Protein AF-A0A7S4VXY7-F1 (afdb_monomer_lite)

Secondary structure (DSSP, 8-state):
-----------------------------------THHHHHHHHHHHHHHHTTT---PPPHHHHHHHHTSHHHHHHHHHHHHHHHHHHHHHHHHHHH-TT----GGGGS--S-----TTS-HHHHHT--TT--HHHHHHHHHHHHHHH-HHHHTTS-HHHHHHHHHHHHHHHHHHHHHSSHHHHHHHHHHHHHHHHHHHHHT----------HHHHHHHHHHHTSPP--EEEEEEEEEHHHHHH-EEEEEEEEEEEEETTTEEEEEEEEEEEEE-TT--SSEEEEETT-S---SSSPPPEEEEEEEEEPPSSEEEETTEEEESS-EEE-GGGGG-SEEEEEEE-TTS-EEEEEEE-TTTTPPTT-EEEEEEET-SSSTT-EEEEEEEE--S--------PPP---HHHHHHHHHHHHHHHHHHHHTT---HHHHHHHHHHHHHTTT--TT--HHHHHHHHHHHHHHTTT-HHHHHHHHHHHHHT-SSS--THHHHHHTT---SS-S--------------------------------PPP----------EEEEEEEEEEEEEEE--SS-EEEEEEE--S--TTS----EEEEEEEETTTTSTTHHHHHHHHHHHHHHHHHHHTTTS-GGGTT-PPS----------PPPS----PPP-HHHHHHHHHHHT-HHHHHHHHHHHHHHHHTT-S--HHHHHHHHHHHHHHHHHHHT-HHHHHHHHHHHHHH-TT-HHHHHHHHHHHTTS-GGGHHHHHHHHHHHHHHS--HHHHHHHHHHHHHHS---HHHHHHHHHHHHHHHHTT-HHHHHHHHHHHHHTS-SS--HHHHHHHHHHHHHHHHHHHHHT-HHHHHHHHHHHHHH-TT-HHHHHHHHHHHHHTT-HHHHHHHHHHHHHH-TT-HHHHHHHHHHHHHGGG---HHHHHHHHHHHHHHTTS-GGG-EEEEEE---TTSHHHHHHHHHS-TTTSTT-EEEEES---SSHHHHHHHHHHHHHHSSEEEEE--SGGG---HHHHTT-S-SSHHHHHHHHHHHHHHHT-B-S-EEEETTEEEEE------TTS-TTSPP-TT--TTTT---SS-TTTTHHHHHHHHTHHHHTS---SEEEEE-SSBS-TTS----SS-HHHHTTSB-TTHHHHHHHTT-SEEEE-S-SS-EEEEETTEEEEE-B---TTTS-TT-SPPPEEEEETTTEE----TT--

Foldseek 3Di:
DYDDDDDDDYDDDDDDDDDDDDDDDDDDDDDDDDDPVVVVVVVVVVQVVVVVVPDPPDQPPVRVVCVCVDLVVVLLVQLLVQLVVQLVVLQVVLVVVPVPRDDDPCLQPDDDDDDDDLPDDLCVLLVHDLSDDLVSLVVSLVVLCVVLPLVNCVPDPPVVVVVSVVSNVSSVSSCVQCNDRNSVSVSSSSNSSVVSSCVSVVPDPDDDDDDDPVVVVVVVVQVPFAAAAEAEDEAEDAVVCLQVWDKDKDWDWAWDQDPPPGTDIDIDIDMDTRDQLDDAQDKDKAGQPHHDDPRHGHYIYIYGYDYDDDDQWDDDRQAIEGPDAAEDEQCLLQDQWDWDWDDDDQQKIKTKIAGRPNHVPDAFFKAWEWEQCSTSHNRYTYIHMYGYHDDDDDDDDDDQADQDALVRLVVLLVLLLVLLVVCVVVVDDDPVVSVLVSLCSCVVVPRHSPDDPVSSVSSNVSSLVNPPPPVVSVVSSVVSQVPSDDDDDGPVVVCVVVVNDDPDDDDDDDDDDDDDDDDDDDDDDDDDDDDDDDDDDDDDDDDDDDDPDRNYHYHYWYWDDDWDWDPDVVIKTKIKIFPPDDDPDDDGRTMMMIIIGGPCSNDPVVVVVVVVVCVVVVVVCVPCVCPPDPVCVVPDDPDPPPPDDPPDDDDDDDDDDDDPLQVQLVVCVVVVNLVSNLVSLVVVLVCVVVVVDDDPLQSQLVSLLSNLVSCVVVVNLVSSLVSLVSSCVSPVLALSSLQSNLSSLVSVDDVSLVVSLVSLLSSQLRPNDPSSLVSNLVSLLNNDAADLVQLVVLQVVLVVCVVVVSLSNSLSSLSSSLSNQDPDPDPSSLQSNLSSLLSNLVSCLVVLVLVSSLVSLCRSCVSPVLALSSLLSNLSSCVSVVVLLSSLQSLLSSCLNPVPPVSSLVSNVVSLVVLLLPDDPLQVCCQVPVQVVQQADALQAEWEWEAEQQACVFPQSVVVLLPQDLVVAVAYEYEYAENCHQDLVSSLVSLLSNVSRHVAYEYAYDLSQQFADPVCVVVPPTSFSVSSVSVSVVSCSVSVYDQAWGRRYNQEIEGEAFFFFEQCQQVVFDRDPPQDPRPRGGDPDDRHPPVRVSSRSSCPNRLVDDRGHAYEYEHAADQHNPFDADDVVDSSLSSGRHDVVVVVSCVSSVHQEYEYHSGLDFDWDADPNYTYGHNYQHHQVSADPVHGDDTFGQAHSVPGGDGPPVPPD

Structure (mmCIF, N/CA/C/O backbone):
data_AF-A0A7S4VXY7-F1
#
_entry.id   AF-A0A7S4VXY7-F1
#
loop_
_atom_site.group_PDB
_atom_site.id
_atom_site.type_symbol
_atom_site.label_atom_id
_atom_site.label_alt_id
_atom_site.label_comp_id
_atom_site.label_asym_id
_atom_site.label_entity_id
_atom_site.label_seq_id
_atom_site.pdbx_PDB_ins_code
_atom_site.Cartn_x
_atom_site.Cartn_y
_atom_site.Cartn_z
_atom_site.occupancy
_atom_site.B_iso_or_equiv
_atom_site.auth_seq_id
_atom_site.auth_comp_id
_atom_site.auth_asym_id
_atom_site.auth_atom_id
_atom_site.pdbx_PDB_model_num
ATOM 1 N N . ARG A 1 1 ? 46.057 21.337 18.817 1.00 22.55 1 ARG A N 1
ATOM 2 C CA . ARG A 1 1 ? 47.386 21.941 18.497 1.00 22.55 1 ARG A CA 1
ATOM 3 C C . ARG A 1 1 ? 47.447 22.170 16.970 1.00 22.55 1 ARG A C 1
ATOM 5 O O . ARG A 1 1 ? 46.657 21.525 16.302 1.00 22.55 1 ARG A O 1
ATOM 12 N N . PRO A 1 2 ? 48.162 23.192 16.450 1.00 46.50 2 PRO A N 1
ATOM 13 C CA . PRO A 1 2 ? 47.430 24.403 16.022 1.00 46.50 2 PRO A CA 1
ATOM 14 C C . PRO A 1 2 ? 47.878 25.062 14.685 1.00 46.50 2 PRO A C 1
ATOM 16 O O . PRO A 1 2 ? 48.867 24.641 14.103 1.00 46.50 2 PRO A O 1
ATOM 19 N N . ARG A 1 3 ? 47.252 26.226 14.381 1.00 25.11 3 ARG A N 1
ATOM 20 C CA . ARG A 1 3 ? 47.668 27.365 13.498 1.00 25.11 3 ARG A CA 1
ATOM 21 C C . ARG A 1 3 ? 47.201 27.297 12.023 1.00 25.11 3 ARG A C 1
ATOM 23 O O . ARG A 1 3 ? 47.508 26.336 11.346 1.00 25.11 3 ARG A O 1
ATOM 30 N N . ARG A 1 4 ? 46.353 28.234 11.537 1.00 32.62 4 ARG A N 1
ATOM 31 C CA . ARG A 1 4 ? 46.587 29.682 11.197 1.00 32.62 4 ARG A CA 1
ATOM 32 C C . ARG A 1 4 ? 47.497 29.871 9.951 1.00 32.62 4 ARG A C 1
ATOM 34 O O . ARG A 1 4 ? 48.415 29.074 9.815 1.00 32.62 4 ARG A O 1
ATOM 41 N N . PRO A 1 5 ? 47.504 31.044 9.263 1.00 63.38 5 PRO A N 1
ATOM 42 C CA . PRO A 1 5 ? 46.417 31.996 8.907 1.00 63.38 5 PRO A CA 1
ATOM 43 C C . PRO A 1 5 ? 46.607 32.641 7.488 1.00 63.38 5 PRO A C 1
ATOM 45 O O . PRO A 1 5 ? 47.577 32.311 6.815 1.00 63.38 5 PRO A O 1
ATOM 48 N N . ARG A 1 6 ? 45.794 33.652 7.091 1.00 30.62 6 ARG A N 1
ATOM 49 C CA . ARG A 1 6 ? 46.189 35.026 6.605 1.00 30.62 6 ARG A CA 1
ATOM 50 C C . ARG A 1 6 ? 45.089 35.718 5.753 1.00 30.62 6 ARG A C 1
ATOM 52 O O . ARG A 1 6 ? 44.417 35.055 4.981 1.00 30.62 6 ARG A O 1
ATOM 59 N N . GLY A 1 7 ? 44.931 37.046 5.910 1.00 28.36 7 GLY A N 1
ATOM 60 C CA . GLY A 1 7 ? 44.163 37.955 5.012 1.00 28.36 7 GLY A CA 1
ATOM 61 C C . GLY A 1 7 ? 45.092 38.603 3.961 1.00 28.36 7 GLY A C 1
ATOM 62 O O . GLY A 1 7 ? 45.985 37.881 3.514 1.00 28.36 7 GLY A O 1
ATOM 63 N N . PRO A 1 8 ? 45.062 39.936 3.669 1.00 60.09 8 PRO A N 1
ATOM 64 C CA . PRO A 1 8 ? 44.153 41.025 4.120 1.00 60.09 8 PRO A CA 1
ATOM 65 C C . PRO A 1 8 ? 43.829 42.122 3.033 1.00 60.09 8 PRO A C 1
ATOM 67 O O . PRO A 1 8 ? 44.257 41.972 1.897 1.00 60.09 8 PRO A O 1
ATOM 70 N N . ARG A 1 9 ? 43.206 43.266 3.433 1.00 27.73 9 ARG A N 1
ATOM 71 C CA . ARG A 1 9 ? 43.338 44.695 2.944 1.00 27.73 9 ARG A CA 1
ATOM 72 C C . ARG A 1 9 ? 42.051 45.491 2.531 1.00 27.73 9 ARG A C 1
ATOM 74 O O . ARG A 1 9 ? 41.037 44.853 2.288 1.00 27.73 9 ARG A O 1
ATOM 81 N N . PRO A 1 10 ? 42.056 46.861 2.621 1.00 51.03 10 PRO A N 1
ATOM 82 C CA . PRO A 1 10 ? 40.899 47.679 3.079 1.00 51.03 10 PRO A CA 1
ATOM 83 C C . PRO A 1 10 ? 40.561 48.913 2.148 1.00 51.03 10 PRO A C 1
ATOM 85 O O . PRO A 1 10 ? 40.648 48.723 0.941 1.00 51.03 10 PRO A O 1
ATOM 88 N N . PRO A 1 11 ? 40.250 50.165 2.603 1.00 65.69 11 PRO A N 1
ATOM 89 C CA . PRO A 1 11 ? 38.930 50.678 3.061 1.00 65.69 11 PRO A CA 1
ATOM 90 C C . PRO A 1 11 ? 38.433 52.043 2.464 1.00 65.69 11 PRO A C 1
ATOM 92 O O . PRO A 1 11 ? 39.217 52.809 1.911 1.00 65.69 11 PRO A O 1
ATOM 95 N N . GLY A 1 12 ? 37.173 52.417 2.780 1.00 28.72 12 GLY A N 1
ATOM 96 C CA . GLY A 1 12 ? 36.653 53.810 2.898 1.00 28.72 12 GLY A CA 1
ATOM 97 C C . GLY A 1 12 ? 35.727 54.325 1.769 1.00 28.72 12 GLY A C 1
ATOM 98 O O . GLY A 1 12 ? 35.687 53.689 0.717 1.00 28.72 12 GLY A O 1
ATOM 99 N N . PRO A 1 13 ? 35.049 55.496 1.910 1.00 50.97 13 PRO A N 1
ATOM 100 C CA . PRO A 1 13 ? 34.655 56.240 3.128 1.00 50.97 13 PRO A CA 1
ATOM 101 C C . PRO A 1 13 ? 33.178 56.769 3.119 1.00 50.97 13 PRO A C 1
ATOM 103 O O . PRO A 1 13 ? 32.401 56.464 2.219 1.00 50.97 13 PRO A O 1
ATOM 106 N N . ASP A 1 14 ? 32.805 57.562 4.137 1.00 40.62 14 ASP A N 1
ATOM 107 C CA . ASP A 1 14 ? 31.473 58.157 4.413 1.00 40.62 14 ASP A CA 1
ATOM 108 C C . ASP A 1 14 ? 30.916 59.177 3.390 1.00 40.62 14 ASP A C 1
ATOM 110 O O . ASP A 1 14 ? 31.676 59.798 2.649 1.00 40.62 14 ASP A O 1
ATOM 114 N N . LEU A 1 15 ? 29.607 59.493 3.500 1.00 30.31 15 LEU A N 1
ATOM 115 C CA . LEU A 1 15 ? 29.119 60.879 3.701 1.00 30.31 15 LEU A CA 1
ATOM 116 C C . LEU A 1 15 ? 27.660 60.944 4.230 1.00 30.31 15 LEU A C 1
ATOM 118 O O . LEU A 1 15 ? 26.921 59.964 4.172 1.00 30.31 15 LEU A O 1
ATOM 122 N N . ALA A 1 16 ? 27.274 62.087 4.818 1.00 27.67 16 ALA A N 1
ATOM 123 C CA . ALA A 1 16 ? 26.190 62.204 5.810 1.00 27.67 16 ALA A CA 1
ATOM 124 C C . ALA A 1 16 ? 24.907 62.957 5.359 1.00 27.67 16 ALA A C 1
ATOM 126 O O . ALA A 1 16 ? 24.882 63.629 4.331 1.00 27.67 16 ALA A O 1
ATOM 127 N N . ALA A 1 17 ? 23.850 62.866 6.186 1.00 34.66 17 ALA A N 1
ATOM 128 C CA . ALA A 1 17 ? 22.584 63.634 6.118 1.00 34.66 17 ALA A CA 1
ATOM 129 C C . ALA A 1 17 ? 22.785 65.150 6.427 1.00 34.66 17 ALA A C 1
ATOM 131 O O . ALA A 1 17 ? 23.904 65.494 6.821 1.00 34.66 17 ALA A O 1
ATOM 132 N N . PRO A 1 18 ? 21.783 66.079 6.317 1.00 40.97 18 PRO A N 1
ATOM 133 C CA . PRO A 1 18 ? 20.653 66.208 7.279 1.00 40.97 18 PRO A CA 1
ATOM 134 C C . PRO A 1 18 ? 19.320 66.810 6.656 1.00 40.97 18 PRO A C 1
ATOM 136 O O . PRO A 1 18 ? 18.988 66.393 5.553 1.00 40.97 18 PRO A O 1
ATOM 139 N N . PRO A 1 19 ? 18.465 67.665 7.300 1.00 50.12 19 PRO A N 1
ATOM 140 C CA . PRO A 1 19 ? 17.311 67.233 8.126 1.00 50.12 19 PRO A CA 1
ATOM 141 C C . PRO A 1 19 ? 15.940 67.996 7.967 1.00 50.12 19 PRO A C 1
ATOM 143 O O . PRO A 1 19 ? 15.883 69.096 7.440 1.00 50.12 19 PRO A O 1
ATOM 146 N N . ARG A 1 20 ? 14.876 67.448 8.605 1.00 26.44 20 ARG A N 1
ATOM 147 C CA . ARG A 1 20 ? 13.704 68.091 9.305 1.00 26.44 20 ARG A CA 1
ATOM 148 C C . ARG A 1 20 ? 12.781 69.157 8.622 1.00 26.44 20 ARG A C 1
ATOM 150 O O . ARG A 1 20 ? 13.211 70.280 8.432 1.00 26.44 20 ARG A O 1
ATOM 157 N N . PHE A 1 21 ? 11.473 68.808 8.507 1.00 27.36 21 PHE A N 1
ATOM 158 C CA . PHE A 1 21 ? 10.205 69.493 8.957 1.00 27.36 21 PHE A CA 1
ATOM 159 C C . PHE A 1 21 ? 9.990 71.045 8.860 1.00 27.36 21 PHE A C 1
ATOM 161 O O . PHE A 1 21 ? 10.962 71.783 8.942 1.00 27.36 21 PHE A O 1
ATOM 168 N N . PRO A 1 22 ? 8.745 71.597 8.993 1.00 59.00 22 PRO A N 1
ATOM 169 C CA . PRO A 1 22 ? 7.379 71.168 8.579 1.00 59.00 22 PRO A CA 1
ATOM 170 C C . PRO A 1 22 ? 6.500 72.319 7.954 1.00 59.00 22 PRO A C 1
ATOM 172 O O . PRO A 1 22 ? 6.974 73.443 7.851 1.00 59.00 22 PRO A O 1
ATOM 175 N N . HIS A 1 23 ? 5.206 72.052 7.635 1.00 30.84 23 HIS A N 1
ATOM 176 C CA . HIS A 1 23 ? 3.985 72.911 7.833 1.00 30.84 23 HIS A CA 1
ATOM 177 C C . HIS A 1 23 ? 2.967 73.161 6.670 1.00 30.84 23 HIS A C 1
ATOM 179 O O . HIS A 1 23 ? 3.340 73.491 5.553 1.00 30.84 23 HIS A O 1
ATOM 185 N N . LEU A 1 24 ? 1.674 73.173 7.083 1.00 26.20 24 LEU A N 1
ATOM 186 C CA . LEU A 1 24 ? 0.449 73.843 6.551 1.00 26.20 24 LEU A CA 1
ATOM 187 C C . LEU A 1 24 ? -0.398 73.195 5.410 1.00 26.20 24 LEU A C 1
ATOM 189 O O . LEU A 1 24 ? 0.122 72.749 4.398 1.00 26.20 24 LEU A O 1
ATOM 193 N N . GLY A 1 25 ? -1.734 73.147 5.629 1.00 28.50 25 GLY A N 1
ATOM 194 C CA . GLY A 1 25 ? -2.803 72.587 4.750 1.00 28.50 25 GLY A CA 1
ATOM 195 C C . GLY A 1 25 ? -3.535 73.652 3.892 1.00 28.50 25 GLY A C 1
ATOM 196 O O . GLY A 1 25 ? -2.840 74.585 3.492 1.00 28.50 25 GLY A O 1
ATOM 197 N N . PRO A 1 26 ? -4.882 73.630 3.633 1.00 36.88 26 PRO A N 1
ATOM 198 C CA . PRO A 1 26 ? -5.986 72.981 4.379 1.00 36.88 26 PRO A CA 1
ATOM 199 C C . PRO A 1 26 ? -7.060 72.241 3.469 1.00 36.88 26 PRO A C 1
ATOM 201 O O . PRO A 1 26 ? -6.602 71.379 2.725 1.00 36.88 26 PRO A O 1
ATOM 204 N N . PRO A 1 27 ? -8.427 72.356 3.546 1.00 46.44 27 PRO A N 1
ATOM 205 C CA . PRO A 1 27 ? -9.282 71.169 3.807 1.00 46.44 27 PRO A CA 1
ATOM 206 C C . PRO A 1 27 ? -10.545 70.903 2.914 1.00 46.44 27 PRO A C 1
ATOM 208 O O . PRO A 1 27 ? -11.020 71.777 2.205 1.00 46.44 27 PRO A O 1
ATOM 211 N N . LEU A 1 28 ? -11.142 69.704 3.099 1.00 35.72 28 LEU A N 1
ATOM 212 C CA . LEU A 1 28 ? -12.576 69.289 2.986 1.00 35.72 28 LEU A CA 1
ATOM 213 C C . LEU A 1 28 ? -13.447 69.607 1.734 1.00 35.72 28 LEU A C 1
ATOM 215 O O . LEU A 1 28 ? -13.727 70.765 1.444 1.00 35.72 28 LEU A O 1
ATOM 219 N N . GLY A 1 29 ? -14.101 68.572 1.157 1.00 23.33 29 GLY A N 1
ATOM 220 C CA . GLY A 1 29 ? -15.359 68.750 0.391 1.00 23.33 29 GLY A CA 1
ATOM 221 C C . GLY A 1 29 ? -15.851 67.616 -0.546 1.00 23.33 29 GLY A C 1
ATOM 222 O O . GLY A 1 29 ? -15.448 67.574 -1.697 1.00 23.33 29 GLY A O 1
ATOM 223 N N . ALA A 1 30 ? -16.826 66.817 -0.078 1.00 25.70 30 ALA A N 1
ATOM 224 C CA . ALA A 1 30 ? -17.898 66.102 -0.820 1.00 25.70 30 ALA A CA 1
ATOM 225 C C . ALA A 1 30 ? -17.641 64.950 -1.853 1.00 25.70 30 ALA A C 1
ATOM 227 O O . ALA A 1 30 ? -16.896 65.050 -2.817 1.00 25.70 30 ALA A O 1
ATOM 228 N N . MET A 1 31 ? -18.422 63.879 -1.629 1.00 28.23 31 MET A N 1
ATOM 229 C CA . MET A 1 31 ? -18.820 62.688 -2.421 1.00 28.23 31 MET A CA 1
ATOM 230 C C . MET A 1 31 ? -18.665 62.637 -3.962 1.00 28.23 31 MET A C 1
ATOM 232 O O . MET A 1 31 ? -19.148 63.526 -4.656 1.00 28.23 31 MET A O 1
ATOM 236 N N . ALA A 1 32 ? -18.277 61.454 -4.480 1.00 25.50 32 ALA A N 1
ATOM 237 C CA . ALA A 1 32 ? -19.075 60.658 -5.444 1.00 25.50 32 ALA A CA 1
ATOM 238 C C . ALA A 1 32 ? -18.567 59.196 -5.577 1.00 25.50 32 ALA A C 1
ATOM 240 O O . ALA A 1 32 ? -17.419 58.895 -5.263 1.00 25.50 32 ALA A O 1
ATOM 241 N N . VAL A 1 33 ? -19.447 58.290 -6.023 1.00 31.66 33 VAL A N 1
ATOM 242 C CA . VAL A 1 33 ? -19.267 56.822 -6.097 1.00 31.66 33 VAL A CA 1
ATOM 243 C C . VAL A 1 33 ? -18.276 56.379 -7.188 1.00 31.66 33 VAL A C 1
ATOM 245 O O . VAL A 1 33 ? -18.404 56.787 -8.339 1.00 31.66 33 VAL A O 1
ATOM 248 N N . ALA A 1 34 ? -17.373 55.450 -6.852 1.00 28.00 34 ALA A N 1
ATOM 249 C CA . ALA A 1 34 ? -16.616 54.621 -7.798 1.00 28.00 34 ALA A CA 1
ATOM 250 C C . ALA A 1 34 ? -16.492 53.183 -7.251 1.00 28.00 34 ALA A C 1
ATOM 252 O O . ALA A 1 34 ? -16.422 52.990 -6.037 1.00 28.00 34 ALA A O 1
ATOM 253 N N . SER A 1 35 ? -16.507 52.174 -8.128 1.00 33.06 35 SER A N 1
ATOM 254 C CA . SER A 1 35 ? -16.571 50.755 -7.747 1.00 33.06 35 SER A CA 1
ATOM 255 C C . SER A 1 35 ? -15.268 50.221 -7.133 1.00 33.06 35 SER A C 1
ATOM 257 O O . SER A 1 35 ? -14.163 50.534 -7.577 1.00 33.06 35 SER A O 1
ATOM 259 N N . TYR A 1 36 ? -15.417 49.364 -6.118 1.00 29.55 36 TYR A N 1
ATOM 260 C CA . TYR A 1 36 ? -14.329 48.852 -5.270 1.00 29.55 36 TYR A CA 1
ATOM 261 C C . TYR A 1 36 ? -13.230 48.093 -6.044 1.00 29.55 36 TYR A C 1
ATOM 263 O O . TYR A 1 36 ? -12.051 48.179 -5.695 1.00 29.55 36 TYR A O 1
ATOM 271 N N . ASP A 1 37 ? -13.585 47.398 -7.129 1.00 30.59 37 ASP A N 1
ATOM 272 C CA . ASP A 1 37 ? -12.650 46.555 -7.891 1.00 30.59 37 ASP A CA 1
ATOM 273 C C . ASP A 1 37 ? -11.530 47.362 -8.578 1.00 30.59 37 ASP A C 1
ATOM 275 O O . ASP A 1 37 ? -10.404 46.879 -8.726 1.00 30.59 37 ASP A O 1
ATOM 279 N N . ALA A 1 38 ? -11.788 48.633 -8.917 1.00 30.94 38 ALA A N 1
ATOM 280 C CA . ALA A 1 38 ? -10.778 49.527 -9.485 1.00 30.94 38 ALA A CA 1
ATOM 281 C C . ALA A 1 38 ? -9.691 49.932 -8.467 1.00 30.94 38 ALA A C 1
ATOM 283 O O . ALA A 1 38 ? -8.578 50.274 -8.863 1.00 30.94 38 ALA A O 1
ATOM 284 N N . GLN A 1 39 ? -9.981 49.871 -7.161 1.00 29.98 39 GLN A N 1
ATOM 285 C CA . GLN A 1 39 ? -8.993 50.129 -6.106 1.00 29.98 39 GLN A CA 1
ATOM 286 C C . GLN A 1 39 ? -8.193 48.870 -5.740 1.00 29.98 39 GLN A C 1
ATOM 288 O O . GLN A 1 39 ? -7.004 48.973 -5.436 1.00 29.98 39 GLN A O 1
ATOM 293 N N . PHE A 1 40 ? -8.805 47.684 -5.838 1.00 32.50 40 PHE A N 1
ATOM 294 C CA . PHE A 1 40 ? -8.146 46.411 -5.525 1.00 32.50 40 PHE A CA 1
ATOM 295 C C . PHE A 1 40 ? -7.036 46.067 -6.534 1.00 32.50 40 PHE A C 1
ATOM 297 O O . PHE A 1 40 ? -5.911 45.748 -6.143 1.00 32.50 40 PHE A O 1
ATOM 304 N N . SER A 1 41 ? -7.319 46.237 -7.832 1.00 32.44 41 SER A N 1
ATOM 305 C CA . SER A 1 41 ? -6.334 46.071 -8.914 1.00 32.44 41 SER A CA 1
ATOM 306 C C . SER A 1 41 ? -5.140 47.026 -8.762 1.00 32.44 41 SER A C 1
ATOM 308 O O . SER A 1 41 ? -3.982 46.611 -8.844 1.00 32.44 41 SER A O 1
ATOM 310 N N . PHE A 1 42 ? -5.397 48.300 -8.443 1.00 29.34 42 PHE A N 1
ATOM 311 C CA . PHE A 1 42 ? -4.342 49.314 -8.395 1.00 29.34 42 PHE A CA 1
ATOM 312 C C . PHE A 1 42 ? -3.379 49.138 -7.207 1.00 29.34 42 PHE A C 1
ATOM 314 O O . PHE A 1 42 ? -2.211 49.513 -7.313 1.00 29.34 42 PHE A O 1
ATOM 321 N N . GLN A 1 43 ? -3.819 48.550 -6.085 1.00 30.45 43 GLN A N 1
ATOM 322 C CA . GLN A 1 43 ? -2.943 48.302 -4.933 1.00 30.45 43 GLN A CA 1
ATOM 323 C C . GLN A 1 43 ? -2.046 47.071 -5.110 1.00 30.45 43 GLN A C 1
ATOM 325 O O . GLN A 1 43 ? -0.856 47.166 -4.806 1.00 30.45 43 GLN A O 1
ATOM 330 N N . GLN A 1 44 ? -2.548 45.952 -5.649 1.00 32.62 44 GLN A N 1
ATOM 331 C CA . GLN A 1 44 ? -1.681 44.794 -5.921 1.00 32.62 44 GLN A CA 1
ATOM 332 C C . GLN A 1 44 ? -0.641 45.101 -7.007 1.00 32.62 44 GLN A C 1
ATOM 334 O O . GLN A 1 44 ? 0.535 44.776 -6.837 1.00 32.62 44 GLN A O 1
ATOM 339 N N . ASP A 1 45 ? -1.027 45.815 -8.067 1.00 33.09 45 ASP A N 1
ATOM 340 C CA . ASP A 1 45 ? -0.099 46.189 -9.139 1.00 33.09 45 ASP A CA 1
ATOM 341 C C . ASP A 1 45 ? 0.920 47.265 -8.692 1.00 33.09 45 ASP A C 1
ATOM 343 O O . ASP A 1 45 ? 2.067 47.282 -9.142 1.00 33.09 45 ASP A O 1
ATOM 347 N N . SER A 1 46 ? 0.561 48.109 -7.713 1.00 32.78 46 SER A N 1
ATOM 348 C CA . SER A 1 46 ? 1.515 49.013 -7.043 1.00 32.78 46 SER A CA 1
ATOM 349 C C . SER A 1 46 ? 2.550 48.261 -6.197 1.00 32.78 46 SER A C 1
ATOM 351 O O . SER A 1 46 ? 3.711 48.666 -6.156 1.00 32.78 46 SER A O 1
ATOM 353 N N . ILE A 1 47 ? 2.166 47.155 -5.548 1.00 36.09 47 ILE A N 1
ATOM 354 C CA . ILE A 1 47 ? 3.089 46.306 -4.776 1.00 36.09 47 ILE A CA 1
ATOM 355 C C . ILE A 1 47 ? 4.029 45.543 -5.722 1.00 36.09 47 ILE A C 1
ATOM 357 O O . ILE A 1 47 ? 5.236 45.508 -5.480 1.00 36.09 47 ILE A O 1
ATOM 361 N N . ALA A 1 48 ? 3.517 45.023 -6.843 1.00 34.47 48 ALA A N 1
ATOM 362 C CA . ALA A 1 48 ? 4.333 44.372 -7.870 1.00 34.47 48 ALA A CA 1
ATOM 363 C C . ALA A 1 48 ? 5.400 45.322 -8.454 1.00 34.47 48 ALA A C 1
ATOM 365 O O . ALA A 1 48 ? 6.574 44.961 -8.545 1.00 34.47 48 ALA A O 1
ATOM 366 N N . ARG A 1 49 ? 5.030 46.572 -8.769 1.00 34.34 49 ARG A N 1
ATOM 367 C CA . ARG A 1 49 ? 5.954 47.584 -9.325 1.00 34.34 49 ARG A CA 1
ATOM 368 C C . ARG A 1 49 ? 6.943 48.174 -8.306 1.00 34.34 49 ARG A C 1
ATOM 370 O O . ARG A 1 49 ? 7.902 48.827 -8.714 1.00 34.34 49 ARG A O 1
ATOM 377 N N . LEU A 1 50 ? 6.751 47.949 -7.002 1.00 34.97 50 LEU A N 1
ATOM 378 C CA . LEU A 1 50 ? 7.720 48.323 -5.960 1.00 34.97 50 LEU A CA 1
ATOM 379 C C . LEU A 1 50 ? 8.832 47.276 -5.766 1.00 34.97 50 LEU A C 1
ATOM 381 O O . LEU A 1 50 ? 9.921 47.633 -5.310 1.00 34.97 50 LEU A O 1
ATOM 385 N N . GLY A 1 51 ? 8.609 46.020 -6.174 1.00 32.47 51 GLY A N 1
ATOM 386 C CA . GLY A 1 51 ? 9.638 44.972 -6.151 1.00 32.47 51 GLY A CA 1
ATOM 387 C C . GLY A 1 51 ? 10.860 45.300 -7.020 1.00 32.47 51 GLY A C 1
ATOM 388 O O . GLY A 1 51 ? 11.991 45.003 -6.639 1.00 32.47 51 GLY A O 1
ATOM 389 N N . ASP A 1 52 ? 10.648 46.017 -8.125 1.00 39.06 52 ASP A N 1
ATOM 390 C CA . ASP A 1 52 ? 11.669 46.336 -9.136 1.00 39.06 52 ASP A CA 1
ATOM 391 C C . ASP A 1 52 ? 12.612 47.499 -8.738 1.00 39.06 52 ASP A C 1
ATOM 393 O O . ASP A 1 52 ? 13.441 47.958 -9.524 1.00 39.06 52 ASP A O 1
ATOM 397 N N . ARG A 1 53 ? 12.498 48.008 -7.499 1.00 34.25 53 ARG A N 1
ATOM 398 C CA . ARG A 1 53 ? 13.409 49.019 -6.917 1.00 34.25 53 ARG A CA 1
ATOM 399 C C . ARG A 1 53 ? 14.005 48.626 -5.561 1.00 34.25 53 ARG A C 1
ATOM 401 O O . ARG A 1 53 ? 14.457 49.493 -4.817 1.00 34.25 53 ARG A O 1
ATOM 408 N N . GLY A 1 54 ? 14.049 47.331 -5.244 1.00 33.56 54 GLY A N 1
ATOM 409 C CA . GLY A 1 54 ? 14.920 46.812 -4.181 1.00 33.56 54 GLY A CA 1
ATOM 410 C C . GLY A 1 54 ? 14.567 47.232 -2.748 1.00 33.56 54 GLY A C 1
ATOM 411 O O . GLY A 1 54 ? 15.448 47.242 -1.892 1.00 33.56 54 GLY A O 1
ATOM 412 N N . VAL A 1 55 ? 13.301 47.558 -2.462 1.00 33.94 55 VAL A N 1
ATOM 413 C CA . VAL A 1 55 ? 12.813 47.793 -1.091 1.00 33.94 55 VAL A CA 1
ATOM 414 C C . VAL A 1 55 ? 11.694 46.803 -0.778 1.00 33.94 55 VAL A C 1
ATOM 416 O O . VAL A 1 55 ? 10.530 47.029 -1.103 1.00 33.94 55 VAL A O 1
ATOM 419 N N . SER A 1 56 ? 12.042 45.695 -0.121 1.00 35.62 56 SER A N 1
ATOM 420 C CA . SER A 1 56 ? 11.098 44.670 0.338 1.00 35.62 56 SER A CA 1
ATOM 421 C C . SER A 1 56 ? 10.337 45.118 1.593 1.00 35.62 56 SER A C 1
ATOM 423 O O . SER A 1 56 ? 10.508 44.586 2.691 1.00 35.62 56 SER A O 1
ATOM 425 N N . GLY A 1 57 ? 9.454 46.102 1.426 1.00 36.12 57 GLY A N 1
ATOM 426 C CA . GLY A 1 57 ? 8.497 46.507 2.452 1.00 36.12 57 GLY A CA 1
ATOM 427 C C . GLY A 1 57 ? 7.414 45.449 2.663 1.00 36.12 57 GLY A C 1
ATOM 428 O O . GLY A 1 57 ? 6.297 45.617 2.180 1.00 36.12 57 GLY A O 1
ATOM 429 N N . LYS A 1 58 ? 7.722 44.367 3.392 1.00 45.50 58 LYS A N 1
ATOM 430 C CA . LYS A 1 58 ? 6.673 43.525 3.986 1.00 45.50 58 LYS A CA 1
ATOM 431 C C . LYS A 1 58 ? 5.817 44.406 4.901 1.00 45.50 58 LYS A C 1
ATOM 433 O O . LYS A 1 58 ? 6.368 45.171 5.694 1.00 45.50 58 LYS A O 1
ATOM 438 N N . LEU A 1 59 ? 4.492 44.274 4.815 1.00 46.09 59 LEU A N 1
ATOM 439 C CA . LEU A 1 59 ? 3.598 44.757 5.870 1.00 46.09 59 LEU A CA 1
ATOM 440 C C . LEU A 1 59 ? 4.080 44.152 7.193 1.00 46.09 59 LEU A C 1
ATOM 442 O O . LEU A 1 59 ? 4.370 42.956 7.240 1.00 46.09 59 LEU A O 1
ATOM 446 N N . SER A 1 60 ? 4.201 44.960 8.249 1.00 58.59 60 SER A N 1
ATOM 447 C CA . SER A 1 60 ? 4.531 44.403 9.564 1.00 58.59 60 SER A CA 1
ATOM 448 C C . SER A 1 60 ? 3.415 43.466 10.025 1.00 58.59 60 SER A C 1
ATOM 450 O O . SER A 1 60 ? 2.264 43.628 9.612 1.00 58.59 60 SER A O 1
ATOM 452 N N . ASP A 1 61 ? 3.715 42.521 10.917 1.00 55.31 61 ASP A N 1
ATOM 453 C CA . ASP A 1 61 ? 2.707 41.566 11.397 1.00 55.31 61 ASP A CA 1
ATOM 454 C C . ASP A 1 61 ? 1.491 42.282 12.014 1.00 55.31 61 ASP A C 1
ATOM 456 O O . ASP A 1 61 ? 0.357 41.850 11.830 1.00 55.31 61 ASP A O 1
ATOM 460 N N . GLU A 1 62 ? 1.686 43.451 12.642 1.00 54.47 62 GLU A N 1
ATOM 461 C CA . GLU A 1 62 ? 0.590 44.323 13.085 1.00 54.47 62 GLU A CA 1
ATOM 462 C C . GLU A 1 62 ? -0.235 44.931 11.942 1.00 54.47 62 GLU A C 1
ATOM 464 O O . GLU A 1 62 ? -1.449 45.077 12.079 1.00 54.47 62 GLU A O 1
ATOM 469 N N . GLN A 1 63 ? 0.395 45.344 10.839 1.00 51.41 63 GLN A N 1
ATOM 470 C CA . GLN A 1 63 ? -0.306 45.904 9.680 1.00 51.41 63 GLN A CA 1
ATOM 471 C C . GLN A 1 63 ? -1.069 44.813 8.928 1.00 51.41 63 GLN A C 1
ATOM 473 O O . GLN A 1 63 ? -2.229 45.019 8.576 1.00 51.41 63 GLN A O 1
ATOM 478 N N . GLN A 1 64 ? -0.461 43.637 8.753 1.00 53.53 64 GLN A N 1
ATOM 479 C CA . GLN A 1 64 ? -1.119 42.469 8.175 1.00 53.53 64 GLN A CA 1
ATOM 480 C C . GLN A 1 64 ? -2.276 41.993 9.064 1.00 53.53 64 GLN A C 1
ATOM 482 O O . GLN A 1 64 ? -3.356 41.696 8.559 1.00 53.53 64 GLN A O 1
ATOM 487 N N . LYS A 1 65 ? -2.095 41.994 10.391 1.00 63.09 65 LYS A N 1
ATOM 488 C CA . LYS A 1 65 ? -3.155 41.700 11.363 1.00 63.09 65 LYS A CA 1
ATOM 489 C C . LYS A 1 65 ? -4.300 42.712 11.278 1.00 63.09 65 LYS A C 1
ATOM 491 O O . LYS A 1 65 ? -5.434 42.296 11.079 1.00 63.09 65 LYS A O 1
ATOM 496 N N . LYS A 1 66 ? -4.021 44.021 11.301 1.00 64.25 66 LYS A N 1
ATOM 497 C CA . LYS A 1 66 ? -5.040 45.082 11.144 1.00 64.25 66 LYS A CA 1
ATOM 498 C C . LYS A 1 66 ? -5.761 45.031 9.790 1.00 64.25 66 LYS A C 1
ATOM 500 O O . LYS A 1 66 ? -6.939 45.367 9.721 1.00 64.25 66 LYS A O 1
ATOM 505 N N . PHE A 1 67 ? -5.085 44.600 8.724 1.00 56.41 67 PHE A N 1
ATOM 506 C CA . PHE A 1 67 ? -5.708 44.360 7.421 1.00 56.41 67 PHE A CA 1
ATOM 507 C C . PHE A 1 67 ? -6.642 43.138 7.461 1.00 56.41 67 PHE A C 1
ATOM 509 O O . PHE A 1 67 ? -7.801 43.236 7.059 1.00 56.41 67 PHE A O 1
ATOM 516 N N . ASN A 1 68 ? -6.178 42.017 8.020 1.00 58.00 68 ASN A N 1
ATOM 517 C CA . ASN A 1 68 ? -6.957 40.785 8.188 1.00 58.00 68 ASN A CA 1
ATOM 518 C C . ASN A 1 68 ? -8.167 40.959 9.132 1.00 58.00 68 ASN A C 1
ATOM 520 O O . ASN A 1 68 ? -9.193 40.317 8.931 1.00 58.00 68 ASN A O 1
ATOM 524 N N . GLU A 1 69 ? -8.050 41.829 10.139 1.00 68.62 69 GLU A N 1
ATOM 525 C CA . GLU A 1 69 ? -9.105 42.215 11.091 1.00 68.62 69 GLU A CA 1
ATOM 526 C C . GLU A 1 69 ? -10.002 43.354 10.565 1.00 68.62 69 GLU A C 1
ATOM 528 O O . GLU A 1 69 ? -10.916 43.801 11.261 1.00 68.62 69 GLU A O 1
ATOM 533 N N . SER A 1 70 ? -9.770 43.853 9.345 1.00 66.56 70 SER A N 1
ATOM 534 C CA . SER A 1 70 ? -10.592 44.928 8.787 1.00 66.56 70 SER A CA 1
ATOM 535 C C . SER A 1 70 ? -12.033 44.454 8.530 1.00 66.56 70 SER A C 1
ATOM 537 O O . SER A 1 70 ? -12.238 43.322 8.079 1.00 66.56 70 SER A O 1
ATOM 539 N N . PRO A 1 71 ? -13.058 45.311 8.727 1.00 63.31 71 PRO A N 1
ATOM 540 C CA . PRO A 1 71 ? -14.449 44.943 8.455 1.00 63.31 71 PRO A CA 1
ATOM 541 C C . PRO A 1 71 ? -14.686 44.442 7.024 1.00 63.31 71 PRO A C 1
ATOM 543 O O . PRO A 1 71 ? -15.527 43.574 6.821 1.00 63.31 71 PRO A O 1
ATOM 546 N N . ALA A 1 72 ? -13.915 44.936 6.047 1.00 61.72 72 ALA A N 1
ATOM 547 C CA . ALA A 1 72 ? -13.966 44.479 4.660 1.0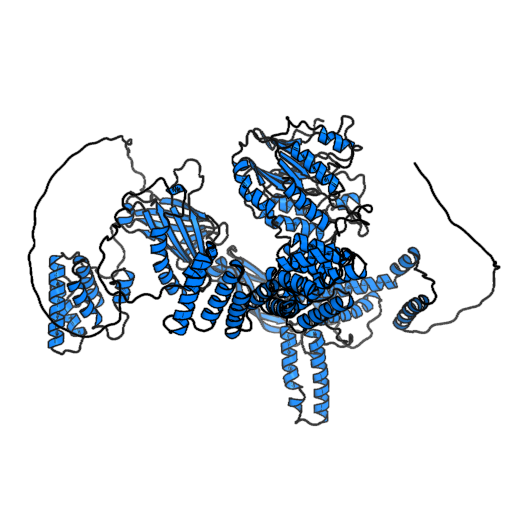0 61.72 72 ALA A CA 1
ATOM 548 C C . ALA A 1 72 ? -13.446 43.039 4.491 1.00 61.72 72 ALA A C 1
ATOM 550 O O . ALA A 1 72 ? -14.099 42.239 3.826 1.00 61.72 72 ALA A O 1
ATOM 551 N N . MET A 1 73 ? -12.325 42.677 5.129 1.00 70.38 73 MET A N 1
ATOM 552 C CA . MET A 1 73 ? -11.803 41.302 5.095 1.00 70.38 73 MET A CA 1
ATOM 553 C C . MET A 1 73 ? -12.665 40.329 5.909 1.00 70.38 73 MET A C 1
ATOM 555 O O . MET A 1 73 ? -12.841 39.184 5.502 1.00 70.38 73 MET A O 1
ATOM 559 N N . ILE A 1 74 ? -13.261 40.782 7.017 1.00 71.06 74 ILE A N 1
ATOM 560 C CA . ILE A 1 74 ? -14.236 39.993 7.788 1.00 71.06 74 ILE A CA 1
ATOM 561 C C . ILE A 1 74 ? -15.519 39.766 6.971 1.00 71.06 74 ILE A C 1
ATOM 563 O O . ILE A 1 74 ? -16.059 38.663 6.980 1.00 71.06 74 ILE A O 1
ATOM 567 N N . ALA A 1 75 ? -15.996 40.779 6.241 1.00 66.06 75 ALA A N 1
ATOM 568 C CA . ALA A 1 75 ? -17.140 40.650 5.341 1.00 66.06 75 ALA A CA 1
ATOM 569 C C . ALA A 1 75 ? -16.844 39.717 4.153 1.00 66.06 75 ALA A C 1
ATOM 571 O O . ALA A 1 75 ? -17.682 38.887 3.818 1.00 66.06 75 ALA A O 1
ATOM 572 N N . ALA A 1 76 ? -15.650 39.805 3.555 1.00 68.00 76 ALA A N 1
ATOM 573 C CA . ALA A 1 76 ? -15.226 38.898 2.489 1.00 68.00 76 ALA A CA 1
ATOM 574 C C . ALA A 1 76 ? -15.175 37.438 2.973 1.00 68.00 76 ALA A C 1
ATOM 576 O O . ALA A 1 76 ? -15.824 36.586 2.381 1.00 68.00 76 ALA A O 1
ATOM 577 N N . ARG A 1 77 ? -14.523 37.166 4.115 1.00 72.12 77 ARG A N 1
ATOM 578 C CA . ARG A 1 77 ? -14.473 35.813 4.703 1.00 72.12 77 ARG A CA 1
ATOM 579 C C . ARG A 1 77 ? -15.857 35.248 5.006 1.00 72.12 77 ARG A C 1
ATOM 581 O O . ARG A 1 77 ? -16.123 34.106 4.669 1.00 72.12 77 ARG A O 1
ATOM 588 N N . LYS A 1 78 ? -16.761 36.055 5.570 1.00 71.75 78 LYS A N 1
ATOM 589 C CA . LYS A 1 78 ? -18.153 35.637 5.800 1.00 71.75 78 LYS A CA 1
ATOM 590 C C . LYS A 1 78 ? -18.917 35.358 4.505 1.00 71.75 78 LYS A C 1
ATOM 592 O O . LYS A 1 78 ? -19.815 34.524 4.518 1.00 71.75 78 LYS A O 1
ATOM 597 N N . ALA A 1 79 ? -18.601 36.054 3.413 1.00 69.69 79 ALA A N 1
ATOM 598 C CA . ALA A 1 79 ? -19.191 35.778 2.109 1.00 69.69 79 ALA A CA 1
ATOM 599 C C . ALA A 1 79 ? -18.666 34.453 1.528 1.00 69.69 79 ALA A C 1
ATOM 601 O O . ALA A 1 79 ? -19.482 33.636 1.113 1.00 69.69 79 ALA A O 1
ATOM 602 N N . ASP A 1 80 ? -17.351 34.204 1.577 1.00 72.62 80 ASP A N 1
ATOM 603 C CA . ASP A 1 80 ? -16.740 32.921 1.189 1.00 72.62 80 ASP A CA 1
ATOM 604 C C . ASP A 1 80 ? -17.282 31.746 2.029 1.00 72.62 80 ASP A C 1
ATOM 606 O O . ASP A 1 80 ? -17.721 30.741 1.474 1.00 72.62 80 ASP A O 1
ATOM 610 N N . GLU A 1 81 ? -17.331 31.882 3.361 1.00 74.50 81 GLU A N 1
ATOM 611 C CA . GLU A 1 81 ? -17.877 30.871 4.285 1.00 74.50 81 GLU A CA 1
ATOM 612 C C . GLU A 1 81 ? -19.329 30.500 3.933 1.00 74.50 81 GLU A C 1
ATOM 614 O O . GLU A 1 81 ? -19.673 29.320 3.842 1.00 74.50 81 GLU A O 1
ATOM 619 N N . LEU A 1 82 ? -20.179 31.503 3.689 1.00 71.56 82 LEU A N 1
ATOM 620 C CA . LEU A 1 82 ? -21.592 31.308 3.359 1.00 71.56 82 LEU A CA 1
ATOM 621 C C . LEU A 1 82 ? -21.787 30.742 1.937 1.00 71.56 82 LEU A C 1
ATOM 623 O O . LEU A 1 82 ? -22.674 29.920 1.714 1.00 71.56 82 LEU A O 1
ATOM 627 N N . ALA A 1 83 ? -20.946 31.138 0.978 1.00 72.06 83 ALA A N 1
ATOM 628 C CA . ALA A 1 83 ? -20.951 30.614 -0.389 1.00 72.06 83 ALA A CA 1
ATOM 629 C C . ALA A 1 83 ? -20.539 29.140 -0.445 1.00 72.06 83 ALA A C 1
ATOM 631 O O . ALA A 1 83 ? -21.180 28.324 -1.117 1.00 72.06 83 ALA A O 1
ATOM 632 N N . LEU A 1 84 ? -19.494 28.789 0.308 1.00 74.12 84 LEU A N 1
ATOM 633 C CA . LEU A 1 84 ? -19.040 27.416 0.473 1.00 74.12 84 LEU A CA 1
ATOM 634 C C . LEU A 1 84 ? -20.116 26.575 1.168 1.00 74.12 84 LEU A C 1
ATOM 636 O O . LEU A 1 84 ? -20.377 25.452 0.739 1.00 74.12 84 LEU A O 1
ATOM 640 N N . GLN A 1 85 ? -20.795 27.131 2.179 1.00 76.94 85 GLN A N 1
ATOM 641 C CA . GLN A 1 85 ? -21.938 26.484 2.821 1.00 76.94 85 GLN A CA 1
ATOM 642 C C . GLN A 1 85 ? -23.068 26.204 1.819 1.00 76.94 85 GLN A C 1
ATOM 644 O O . GLN A 1 85 ? -23.495 25.058 1.715 1.00 76.94 85 GLN A O 1
ATOM 649 N N . TYR A 1 86 ? -23.514 27.190 1.032 1.00 76.56 86 TYR A N 1
ATOM 650 C CA . TYR A 1 86 ? -24.573 26.983 0.031 1.00 76.56 86 TYR A CA 1
ATOM 651 C C . TYR A 1 86 ? -24.180 25.990 -1.070 1.00 76.56 86 TYR A C 1
ATOM 653 O O . TYR A 1 86 ? -25.005 25.172 -1.486 1.00 76.56 86 TYR A O 1
ATOM 661 N N . THR A 1 87 ? -22.915 26.002 -1.498 1.00 75.12 87 THR A N 1
ATOM 662 C CA . THR A 1 87 ? -22.394 25.034 -2.473 1.00 75.12 87 THR A CA 1
ATOM 663 C C . THR A 1 87 ? -22.406 23.618 -1.894 1.00 75.12 87 THR A C 1
ATOM 665 O O . THR A 1 87 ? -22.930 22.701 -2.525 1.00 75.12 87 THR A O 1
ATOM 668 N N . ASN A 1 88 ? -21.920 23.446 -0.661 1.00 75.06 88 ASN A N 1
ATOM 669 C CA . ASN A 1 88 ? -21.915 22.160 0.034 1.00 75.06 88 ASN A CA 1
ATOM 670 C C . ASN A 1 88 ? -23.331 21.666 0.366 1.00 75.06 88 ASN A C 1
ATOM 672 O O . ASN A 1 88 ? -23.603 20.480 0.213 1.00 75.06 88 ASN A O 1
ATOM 676 N N . ASP A 1 89 ? -24.260 22.541 0.755 1.00 75.44 89 ASP A N 1
ATOM 677 C CA . ASP A 1 89 ? -25.665 22.184 0.975 1.00 75.44 89 ASP A CA 1
ATOM 678 C C . ASP A 1 89 ? -26.333 21.722 -0.330 1.00 75.44 89 ASP A C 1
ATOM 680 O O . ASP A 1 89 ? -27.063 20.725 -0.329 1.00 75.44 89 ASP A O 1
ATOM 684 N N . ARG A 1 90 ? -26.036 22.373 -1.465 1.00 80.81 90 ARG A N 1
ATOM 685 C CA . ARG A 1 90 ? -26.496 21.931 -2.791 1.00 80.81 90 ARG A CA 1
ATOM 686 C C . ARG A 1 90 ? -25.876 20.591 -3.188 1.00 80.81 90 ARG A C 1
ATOM 688 O O . ARG A 1 90 ? -26.586 19.724 -3.693 1.00 80.81 90 ARG A O 1
ATOM 695 N N . ASP A 1 91 ? -24.587 20.382 -2.941 1.00 76.88 91 ASP A N 1
ATOM 696 C CA . ASP A 1 91 ? -23.917 19.110 -3.228 1.00 76.88 91 ASP A CA 1
ATOM 697 C C . ASP A 1 91 ? -24.413 17.974 -2.320 1.00 76.88 91 ASP A C 1
ATOM 699 O O . ASP A 1 91 ? -24.636 16.865 -2.800 1.00 76.88 91 ASP A O 1
ATOM 703 N N . ASN A 1 92 ? -24.709 18.249 -1.048 1.00 74.56 92 ASN A N 1
ATOM 704 C CA . ASN A 1 92 ? -25.377 17.313 -0.143 1.00 74.56 92 ASN A CA 1
ATOM 705 C C . ASN A 1 92 ? -26.780 16.948 -0.660 1.00 74.56 92 ASN A C 1
ATOM 707 O O . ASN A 1 92 ? -27.148 15.773 -0.681 1.00 74.56 92 ASN A O 1
ATOM 711 N N . GLN A 1 93 ? -27.552 17.925 -1.149 1.00 72.88 93 GLN A N 1
ATOM 712 C CA . GLN A 1 93 ? -28.843 17.670 -1.799 1.00 72.88 93 GLN A CA 1
ATOM 713 C C . GLN A 1 93 ? -28.688 16.843 -3.086 1.00 72.88 93 GLN A C 1
ATOM 715 O O . GLN A 1 93 ? -29.482 15.929 -3.307 1.00 72.88 93 GLN A O 1
ATOM 720 N N . ARG A 1 94 ? -27.635 17.071 -3.883 1.00 75.56 94 ARG A N 1
ATOM 721 C CA . ARG A 1 94 ? -27.287 16.227 -5.043 1.00 75.56 94 ARG A CA 1
ATOM 722 C C . ARG A 1 94 ? -26.882 14.812 -4.643 1.00 75.56 94 ARG A C 1
ATOM 724 O O . ARG A 1 94 ? -27.278 13.878 -5.322 1.00 75.56 94 ARG A O 1
ATOM 731 N N . MET A 1 95 ? -26.157 14.615 -3.542 1.00 71.56 95 MET A N 1
ATOM 732 C CA . MET A 1 95 ? -25.833 13.275 -3.022 1.00 71.56 95 MET A CA 1
ATOM 733 C C . MET A 1 95 ? -27.081 12.524 -2.525 1.00 71.56 95 MET A C 1
ATOM 735 O O . MET A 1 95 ? -27.112 11.292 -2.535 1.00 71.56 95 MET A O 1
ATOM 739 N N . ILE A 1 96 ? -28.122 13.250 -2.101 1.00 64.62 96 ILE A N 1
ATOM 740 C CA . ILE A 1 96 ? -29.423 12.683 -1.716 1.00 64.62 96 ILE A CA 1
ATOM 741 C C . ILE A 1 96 ? -30.255 12.298 -2.954 1.00 64.62 96 ILE A C 1
ATOM 743 O O . ILE A 1 96 ? -30.916 11.256 -2.935 1.00 64.62 96 ILE A O 1
ATOM 747 N N . THR A 1 97 ? -30.240 13.104 -4.022 1.00 55.53 97 THR A N 1
ATOM 748 C CA . THR A 1 97 ? -31.041 12.863 -5.240 1.00 55.53 97 THR A CA 1
ATOM 749 C C . THR A 1 97 ? -30.354 11.935 -6.252 1.00 55.53 97 THR A C 1
ATOM 751 O O . THR A 1 97 ? -31.009 11.057 -6.821 1.00 55.53 97 THR A O 1
ATOM 754 N N . ASP A 1 98 ? -29.040 12.060 -6.432 1.00 68.44 98 ASP A N 1
ATOM 755 C CA . ASP A 1 98 ? -28.194 11.228 -7.288 1.00 68.44 98 ASP A CA 1
ATOM 756 C C . ASP A 1 98 ? -27.286 10.319 -6.449 1.00 68.44 98 ASP A C 1
ATOM 758 O O . ASP A 1 98 ? -26.213 10.698 -5.986 1.00 68.44 98 ASP A O 1
ATOM 762 N N . THR A 1 99 ? -27.681 9.052 -6.319 1.00 53.91 99 THR A N 1
ATOM 763 C CA . THR A 1 99 ? -26.915 8.043 -5.567 1.00 53.91 99 THR A CA 1
ATOM 764 C C . THR A 1 99 ? -25.555 7.673 -6.183 1.00 53.91 99 THR A C 1
ATOM 766 O O . THR A 1 99 ? -24.823 6.878 -5.589 1.00 53.91 99 THR A O 1
ATOM 769 N N . PHE A 1 100 ? -25.234 8.168 -7.383 1.00 57.88 100 PHE A N 1
ATOM 770 C CA . PHE A 1 100 ? -23.916 8.035 -8.011 1.00 57.88 100 PHE A CA 1
ATOM 771 C C . PHE A 1 100 ? -23.085 9.318 -7.909 1.00 57.88 100 PHE A C 1
ATOM 773 O O . PHE A 1 100 ? -21.866 9.256 -8.087 1.00 57.88 100 PHE A O 1
ATOM 780 N N . PHE A 1 101 ? -23.703 10.456 -7.585 1.00 68.81 101 PHE A N 1
ATOM 781 C CA . PHE A 1 101 ? -22.974 11.670 -7.266 1.00 68.81 101 PHE A CA 1
ATOM 782 C C . PHE A 1 101 ? -22.260 11.501 -5.923 1.00 68.81 101 PHE A C 1
ATOM 784 O O . PHE A 1 101 ? -22.838 11.133 -4.899 1.00 68.81 101 PHE A O 1
ATOM 791 N N . ARG A 1 102 ? -20.961 11.775 -5.949 1.00 72.94 102 ARG A N 1
ATOM 792 C CA . ARG A 1 102 ? -20.126 11.991 -4.774 1.00 72.94 102 ARG A CA 1
ATOM 793 C C . ARG A 1 102 ? -19.425 13.312 -5.000 1.00 72.94 102 ARG A C 1
ATOM 795 O O . ARG A 1 102 ? -18.841 13.488 -6.072 1.00 72.94 102 ARG A O 1
ATOM 802 N N . ALA A 1 103 ? -19.518 14.199 -4.021 1.00 66.62 103 ALA A N 1
ATOM 803 C CA . ALA A 1 103 ? -18.621 15.330 -3.923 1.00 66.62 103 ALA A CA 1
ATOM 804 C C . ALA A 1 103 ? -17.255 14.794 -3.482 1.00 66.62 103 ALA A C 1
ATOM 806 O O . ALA A 1 103 ? -17.143 14.172 -2.425 1.00 66.62 103 ALA A O 1
ATOM 807 N N . GLU A 1 104 ? -16.245 14.985 -4.318 1.00 74.19 104 GLU A N 1
ATOM 808 C CA . GLU A 1 104 ? -14.853 14.641 -4.028 1.00 74.19 104 GLU A CA 1
ATOM 809 C C . GLU A 1 104 ? -14.039 15.942 -3.986 1.00 74.19 104 GLU A C 1
ATOM 811 O O . GLU A 1 104 ? -14.379 16.908 -4.672 1.00 74.19 104 GLU A O 1
ATOM 816 N N . ASP A 1 105 ? -12.964 16.013 -3.200 1.00 69.50 105 ASP A N 1
ATOM 817 C CA . ASP A 1 105 ? -12.148 17.241 -3.123 1.00 69.50 105 ASP A CA 1
ATOM 818 C C . ASP A 1 105 ? -11.444 17.539 -4.459 1.00 69.50 105 ASP A C 1
ATOM 820 O O . ASP A 1 105 ? -11.217 18.693 -4.822 1.00 69.50 105 ASP A O 1
ATOM 824 N N . SER A 1 106 ? -11.234 16.504 -5.279 1.00 67.00 106 SER A N 1
ATOM 825 C CA . SER A 1 106 ? -10.842 16.623 -6.685 1.00 67.00 106 SER A CA 1
ATOM 826 C C . SER A 1 106 ? -11.851 17.386 -7.552 1.00 67.00 106 SER A C 1
ATOM 828 O O . SER A 1 106 ? -11.457 17.916 -8.589 1.00 67.00 106 SER A O 1
ATOM 830 N N . ASP A 1 107 ? -13.121 17.505 -7.148 1.00 69.56 107 ASP A N 1
ATOM 831 C CA . ASP A 1 107 ? -14.111 18.336 -7.848 1.00 69.56 107 ASP A CA 1
ATOM 832 C C . ASP A 1 107 ? -13.872 19.850 -7.634 1.00 69.56 107 ASP A C 1
ATOM 834 O O . ASP A 1 107 ? -14.520 20.658 -8.291 1.00 69.56 107 ASP A O 1
ATOM 838 N N . TRP A 1 108 ? -12.936 20.249 -6.761 1.00 67.62 108 TRP A N 1
ATOM 839 C CA . TRP A 1 108 ? -12.390 21.617 -6.695 1.00 67.62 108 TRP A CA 1
ATOM 840 C C . TRP A 1 108 ? -11.077 21.782 -7.473 1.00 67.62 108 TRP A C 1
ATOM 842 O O . TRP A 1 108 ? -10.609 22.903 -7.672 1.00 67.62 108 TRP A O 1
ATOM 852 N N . SER A 1 109 ? -10.459 20.686 -7.928 1.00 59.28 109 SER A N 1
ATOM 853 C CA . SER A 1 109 ? -9.255 20.775 -8.756 1.00 59.28 109 SER A CA 1
ATOM 854 C C . SER A 1 109 ? -9.598 21.388 -10.117 1.00 59.28 109 SER A C 1
ATOM 856 O O . SER A 1 109 ? -10.644 21.101 -10.705 1.00 59.28 109 SER A O 1
ATOM 858 N N . ALA A 1 110 ? -8.726 22.265 -10.617 1.00 49.41 110 ALA A N 1
ATOM 859 C CA . ALA A 1 110 ? -9.010 23.073 -11.795 1.00 49.41 110 ALA A CA 1
ATOM 860 C C . ALA A 1 110 ? -9.146 22.221 -13.075 1.00 49.41 110 ALA A C 1
ATOM 862 O O . ALA A 1 110 ? -8.173 21.980 -13.797 1.00 49.41 110 ALA A O 1
ATOM 863 N N . SER A 1 111 ? -10.380 21.823 -13.408 1.00 50.44 111 SER A N 1
ATOM 864 C CA . SER A 1 111 ? -10.730 21.459 -14.785 1.00 50.44 111 SER A CA 1
ATOM 865 C C . SER A 1 111 ? -10.463 22.662 -15.696 1.00 50.44 111 SER A C 1
ATOM 867 O O . SER A 1 111 ? -10.545 23.816 -15.270 1.00 50.44 111 SER A O 1
ATOM 869 N N . LYS A 1 112 ? -10.080 22.382 -16.947 1.00 49.78 112 LYS A N 1
ATOM 870 C CA . LYS A 1 112 ? -9.554 23.356 -17.922 1.00 49.78 112 LYS A CA 1
ATOM 871 C C . LYS A 1 112 ? -10.342 24.667 -17.885 1.00 49.78 112 LYS A C 1
ATOM 873 O O . LYS A 1 112 ? -11.525 24.655 -18.209 1.00 49.78 112 LYS A O 1
ATOM 878 N N . SER A 1 113 ? -9.662 25.768 -17.559 1.00 51.91 113 SER A N 1
ATOM 879 C CA . SER A 1 113 ? -10.252 27.097 -17.354 1.00 51.91 113 SER A CA 1
ATOM 880 C C . SER A 1 113 ? -11.183 27.512 -18.502 1.00 51.91 113 SER A C 1
ATOM 882 O O . SER A 1 113 ? -10.735 28.017 -19.536 1.00 51.91 113 SER A O 1
ATOM 884 N N . TYR A 1 114 ? -12.484 27.288 -18.322 1.00 61.75 114 TYR A N 1
ATOM 885 C CA . TYR A 1 114 ? -13.514 27.733 -19.246 1.00 61.75 114 TYR A CA 1
ATOM 886 C C . TYR A 1 114 ? -14.102 29.027 -18.697 1.00 61.75 114 TYR A C 1
ATOM 888 O O . TYR A 1 114 ? -14.797 29.011 -17.686 1.00 61.75 114 TYR A O 1
ATOM 896 N N . ASP A 1 115 ? -13.782 30.143 -19.347 1.00 69.44 115 ASP A N 1
ATOM 897 C CA . ASP A 1 115 ? -14.251 31.471 -18.953 1.00 69.44 115 ASP A CA 1
ATOM 898 C C . ASP A 1 115 ? -15.772 31.581 -19.171 1.00 69.44 115 ASP A C 1
ATOM 900 O O . ASP A 1 115 ? -16.259 31.626 -20.307 1.00 69.44 115 ASP A O 1
ATOM 904 N N . TYR A 1 116 ? -16.529 31.551 -18.072 1.00 79.44 116 TYR A N 1
ATOM 905 C CA . TYR A 1 116 ? -17.989 31.611 -18.060 1.00 79.44 116 TYR A CA 1
ATOM 906 C C . TYR A 1 116 ? -18.494 32.917 -17.447 1.00 79.44 116 TYR A C 1
ATOM 908 O O . TYR A 1 116 ? -17.856 33.556 -16.613 1.00 79.44 116 TYR A O 1
ATOM 916 N N . LYS A 1 117 ? -19.709 33.315 -17.829 1.00 77.50 117 LYS A N 1
ATOM 917 C CA . LYS A 1 117 ? -20.322 34.547 -17.331 1.00 77.50 117 LYS A CA 1
ATOM 918 C C . LYS A 1 117 ? -21.108 34.257 -16.057 1.00 77.50 117 LYS A C 1
ATOM 920 O O . LYS A 1 117 ? -22.188 33.683 -16.131 1.00 77.50 117 LYS A O 1
ATOM 925 N N . ARG A 1 118 ? -20.595 34.710 -14.907 1.00 72.44 118 ARG A N 1
ATOM 926 C CA . ARG A 1 118 ? -21.239 34.567 -13.581 1.00 72.44 118 ARG A CA 1
ATOM 927 C C . ARG A 1 118 ? -22.688 35.070 -13.533 1.00 72.44 118 ARG A C 1
ATOM 929 O O . ARG A 1 118 ? -23.511 34.503 -12.829 1.00 72.44 118 ARG A O 1
ATOM 936 N N . THR A 1 119 ? -23.014 36.091 -14.327 1.00 72.69 119 THR A N 1
ATOM 937 C CA . THR A 1 119 ? -24.359 36.687 -14.422 1.00 72.69 119 THR A CA 1
ATOM 938 C C . THR A 1 119 ? -25.358 35.894 -15.272 1.00 72.69 119 THR A C 1
ATOM 940 O O . THR A 1 119 ? -26.509 36.303 -15.389 1.00 72.69 119 THR A O 1
ATOM 943 N N . VAL A 1 120 ? -24.947 34.790 -15.904 1.00 76.12 120 VAL A N 1
ATOM 944 C CA . VAL A 1 120 ? -25.809 33.978 -16.773 1.00 76.12 120 VAL A CA 1
ATOM 945 C C . VAL A 1 120 ? -26.250 32.721 -16.034 1.00 76.12 120 VAL A C 1
ATOM 947 O O . VAL A 1 120 ? -25.415 31.967 -15.540 1.00 76.12 120 VAL A O 1
ATOM 950 N N . ASP A 1 121 ? -27.558 32.461 -16.003 1.00 82.25 121 ASP A N 1
ATOM 951 C CA . ASP A 1 121 ? -28.103 31.208 -15.477 1.00 82.25 121 ASP A CA 1
ATOM 952 C C . ASP A 1 121 ? -28.053 30.097 -16.540 1.00 82.25 121 ASP A C 1
ATOM 954 O O . ASP A 1 121 ? -28.868 30.037 -17.466 1.00 82.25 121 ASP A O 1
ATOM 958 N N . TYR A 1 122 ? -27.063 29.210 -16.418 1.00 85.06 122 TYR A N 1
ATOM 959 C CA . TYR A 1 122 ? -26.880 28.100 -17.353 1.00 85.06 122 TYR A CA 1
ATOM 960 C C . TYR A 1 122 ? -27.875 26.946 -17.135 1.00 85.06 122 TYR A C 1
ATOM 962 O O . TYR A 1 122 ? -28.099 26.170 -18.068 1.00 85.06 122 TYR A O 1
ATOM 970 N N . TYR A 1 123 ? -28.510 26.841 -15.960 1.00 84.81 123 TYR A N 1
ATOM 971 C CA . TYR A 1 123 ? -29.545 25.837 -15.688 1.00 84.81 123 TYR A CA 1
ATOM 972 C C . TYR A 1 123 ? -30.829 26.183 -16.446 1.00 84.81 123 TYR A C 1
ATOM 974 O O . TYR A 1 123 ? -31.357 25.354 -17.194 1.00 84.81 123 TYR A O 1
ATOM 982 N N . ASN A 1 124 ? -31.244 27.451 -16.376 1.00 84.19 124 ASN A N 1
ATOM 983 C CA . ASN A 1 124 ? -32.390 27.975 -17.120 1.00 84.19 124 ASN A CA 1
ATOM 984 C C . ASN A 1 124 ? -32.205 27.862 -18.644 1.00 84.19 124 ASN A C 1
ATOM 986 O O . ASN A 1 124 ? -33.152 27.522 -19.351 1.00 84.19 124 ASN A O 1
ATOM 990 N N . ILE A 1 125 ? -30.984 28.055 -19.163 1.00 82.06 125 ILE A N 1
ATOM 991 C CA . ILE A 1 125 ? -30.677 27.875 -20.599 1.00 82.06 125 ILE A CA 1
ATOM 992 C C . ILE A 1 125 ? -30.887 26.424 -21.069 1.00 82.06 125 ILE A C 1
ATOM 994 O O . ILE A 1 125 ? -31.273 26.202 -22.220 1.00 82.06 125 ILE A O 1
ATOM 998 N N . LEU A 1 126 ? -30.637 25.430 -20.210 1.00 75.06 126 LEU A N 1
ATOM 999 C CA . LEU A 1 126 ? -30.895 24.018 -20.519 1.00 75.06 126 LEU A CA 1
ATOM 1000 C C . LEU A 1 126 ? -32.313 23.557 -20.137 1.00 75.06 126 LEU A C 1
ATOM 1002 O O . LEU A 1 126 ? -32.717 22.469 -20.550 1.00 75.06 126 LEU A O 1
ATOM 1006 N N . GLY A 1 127 ? -33.073 24.371 -19.398 1.00 78.56 127 GLY A N 1
ATOM 1007 C CA . GLY A 1 127 ? -34.415 24.036 -18.916 1.00 78.56 127 GLY A CA 1
ATOM 1008 C C . GLY A 1 127 ? -34.409 22.895 -17.896 1.00 78.56 127 GLY A C 1
ATOM 1009 O O . GLY A 1 127 ? -35.233 21.986 -17.995 1.00 78.56 127 GLY A O 1
ATOM 1010 N N . ILE A 1 128 ? -33.443 22.909 -16.974 1.00 82.44 128 ILE A N 1
ATOM 1011 C CA . ILE A 1 128 ? -33.231 21.892 -15.933 1.00 82.44 128 ILE A CA 1
ATOM 1012 C C . ILE A 1 128 ? -33.035 22.556 -14.566 1.00 82.44 128 ILE A C 1
ATOM 1014 O O . ILE A 1 128 ? -32.625 23.709 -14.492 1.00 82.44 128 ILE A O 1
ATOM 1018 N N . GLU A 1 129 ? -33.290 21.823 -13.485 1.00 81.50 129 GLU A N 1
ATOM 1019 C CA . GLU A 1 129 ? -33.103 22.323 -12.117 1.00 81.50 129 GLU A CA 1
ATOM 1020 C C . GLU A 1 129 ? -31.626 22.327 -11.678 1.00 81.50 129 GLU A C 1
ATOM 1022 O O . GLU A 1 129 ? -30.805 21.556 -12.180 1.00 81.50 129 GLU A O 1
ATOM 1027 N N . GLU A 1 130 ? -31.285 23.135 -10.667 1.00 81.94 130 GLU A N 1
ATOM 1028 C CA . GLU A 1 130 ? -29.915 23.220 -10.125 1.00 81.94 130 GLU A CA 1
ATOM 1029 C C . GLU A 1 130 ? -29.390 21.882 -9.567 1.00 81.94 130 GLU A C 1
ATOM 1031 O O . GLU A 1 130 ? -28.177 21.635 -9.549 1.00 81.94 130 GLU A O 1
ATOM 1036 N N . LEU A 1 131 ? -30.299 21.009 -9.118 1.00 82.38 131 LEU A N 1
ATOM 1037 C CA . LEU A 1 131 ? -30.008 19.673 -8.590 1.00 82.38 131 LEU A CA 1
ATOM 1038 C C . LEU A 1 131 ? -29.953 18.581 -9.674 1.00 82.38 131 LEU A C 1
ATOM 1040 O O . LEU A 1 131 ? -29.651 17.436 -9.344 1.00 82.38 131 LEU A O 1
ATOM 1044 N N . ALA A 1 132 ? -30.202 18.910 -10.949 1.00 83.38 132 ALA A N 1
ATOM 1045 C CA . ALA A 1 132 ? -30.244 17.932 -12.037 1.00 83.38 132 ALA A CA 1
ATOM 1046 C C . ALA A 1 132 ? -28.931 17.142 -12.164 1.00 83.38 132 ALA A C 1
ATOM 1048 O O . ALA A 1 132 ? -27.831 17.702 -12.092 1.00 83.38 132 ALA A O 1
ATOM 1049 N N . THR A 1 133 ? -29.033 15.841 -12.400 1.00 85.94 133 THR A N 1
ATOM 1050 C CA . THR A 1 133 ? -27.894 14.930 -12.566 1.00 85.94 133 THR A CA 1
ATOM 1051 C C . THR A 1 133 ? -27.065 15.270 -13.809 1.00 85.94 133 THR A C 1
ATOM 1053 O O . THR A 1 133 ? -27.544 15.892 -14.762 1.00 85.94 133 THR A O 1
ATOM 1056 N N . LEU A 1 134 ? -25.804 14.823 -13.866 1.00 86.69 134 LEU A N 1
ATOM 1057 C CA . LEU A 1 134 ? -24.988 14.995 -15.080 1.00 86.69 134 LEU A CA 1
ATOM 1058 C C . LEU A 1 134 ? -25.557 14.243 -16.296 1.00 86.69 134 LEU A C 1
ATOM 1060 O O . LEU A 1 134 ? -25.284 14.630 -17.435 1.00 86.69 134 LEU A O 1
ATOM 1064 N N . GLU A 1 135 ? -26.344 13.185 -16.081 1.00 85.19 135 GLU A N 1
ATOM 1065 C CA . GLU A 1 135 ? -27.063 12.497 -17.157 1.00 85.19 135 GLU A CA 1
ATOM 1066 C C . GLU A 1 135 ? -28.210 13.357 -17.703 1.00 85.19 135 GLU A C 1
ATOM 1068 O O . GLU A 1 135 ? -28.359 13.464 -18.921 1.00 85.19 135 GLU A O 1
ATOM 1073 N N . GLU A 1 136 ? -28.955 14.048 -16.837 1.00 84.38 136 GLU A N 1
ATOM 1074 C CA . GLU A 1 136 ? -30.015 14.986 -17.228 1.00 84.38 136 GLU A CA 1
ATOM 1075 C C . GLU A 1 136 ? -29.458 16.225 -17.937 1.00 84.38 136 GLU A C 1
ATOM 1077 O O . GLU A 1 136 ? -29.986 16.602 -18.983 1.00 84.38 136 GLU A O 1
ATOM 1082 N N . VAL A 1 137 ? -28.334 16.789 -17.473 1.00 88.44 137 VAL A N 1
ATOM 1083 C CA . VAL A 1 137 ? -27.609 17.863 -18.186 1.00 88.44 137 VAL A CA 1
ATOM 1084 C C . VAL A 1 137 ? -27.246 17.418 -19.612 1.00 88.44 137 VAL A C 1
ATOM 1086 O O . VAL A 1 137 ? -27.492 18.138 -20.585 1.00 88.44 137 VAL A O 1
ATOM 1089 N N . LYS A 1 138 ? -26.692 16.206 -19.766 1.00 89.44 138 LYS A N 1
ATOM 1090 C CA . LYS A 1 138 ? -26.327 15.630 -21.076 1.00 89.44 138 LYS A CA 1
ATOM 1091 C C . LYS A 1 138 ? -27.558 15.336 -21.940 1.00 89.44 138 LYS A C 1
ATOM 1093 O O . LYS A 1 138 ? -27.517 15.550 -23.154 1.00 89.44 138 LYS A O 1
ATOM 1098 N N . ALA A 1 139 ? -28.657 14.878 -21.343 1.00 84.12 139 ALA A N 1
ATOM 1099 C CA . ALA A 1 139 ? -29.914 14.611 -22.037 1.00 84.12 139 ALA A CA 1
ATOM 1100 C C . ALA A 1 139 ? -30.586 15.903 -22.534 1.00 84.12 139 ALA A C 1
ATOM 1102 O O . ALA A 1 139 ? -31.000 15.961 -23.696 1.00 84.12 139 ALA A O 1
ATOM 1103 N N . ALA A 1 140 ? -30.632 16.949 -21.704 1.00 82.00 140 ALA A N 1
ATOM 1104 C CA . ALA A 1 140 ? -31.151 18.268 -22.054 1.00 82.00 140 ALA A CA 1
ATOM 1105 C C . ALA A 1 140 ? -30.335 18.905 -23.186 1.00 82.00 140 ALA A C 1
ATOM 1107 O O . ALA A 1 140 ? -30.901 19.269 -24.220 1.00 82.00 140 ALA A O 1
ATOM 1108 N N . TYR A 1 141 ? -29.000 18.920 -23.067 1.00 89.56 141 TYR A N 1
ATOM 1109 C CA . TYR A 1 141 ? -28.116 19.388 -24.137 1.00 89.56 141 TYR A CA 1
ATOM 1110 C C . TYR A 1 141 ? -28.347 18.633 -25.453 1.00 89.56 141 TYR A C 1
ATOM 1112 O O . TYR A 1 141 ? -28.481 19.257 -26.507 1.00 89.56 141 TYR A O 1
ATOM 1120 N N . LYS A 1 142 ? -28.456 17.297 -25.415 1.00 88.38 142 LYS A N 1
ATOM 1121 C CA . LYS A 1 142 ? -28.725 16.479 -26.608 1.00 88.38 142 LYS A CA 1
ATOM 1122 C C . LYS A 1 142 ? -30.090 16.798 -27.230 1.00 88.38 142 LYS A C 1
ATOM 1124 O O . LYS A 1 142 ? -30.180 16.914 -28.452 1.00 88.38 142 LYS A O 1
ATOM 1129 N N . LYS A 1 143 ? -31.136 16.965 -26.414 1.00 86.88 143 LYS A N 1
ATOM 1130 C CA . LYS A 1 143 ? -32.497 17.319 -26.854 1.00 86.88 143 LYS A CA 1
ATOM 1131 C C . LYS A 1 143 ? -32.526 18.688 -27.538 1.00 86.88 143 LYS A C 1
ATOM 1133 O O . LYS A 1 143 ? -33.025 18.790 -28.654 1.00 86.88 143 LYS A O 1
ATOM 1138 N N . LEU A 1 144 ? -31.960 19.714 -26.903 1.00 81.50 144 LEU A N 1
ATOM 1139 C CA . LEU A 1 144 ? -31.932 21.081 -27.432 1.00 81.50 144 LEU A CA 1
ATOM 1140 C C . LEU A 1 144 ? -31.012 21.197 -28.657 1.00 81.50 144 LEU A C 1
ATOM 1142 O O . LEU A 1 144 ? -31.377 21.837 -29.641 1.00 81.50 144 LEU A O 1
ATOM 1146 N N . SER A 1 145 ? -29.873 20.498 -28.662 1.00 86.00 145 SER A N 1
ATOM 1147 C CA . SER A 1 145 ? -28.992 20.424 -29.835 1.00 86.00 145 SER A CA 1
ATOM 1148 C C . SER A 1 145 ? -29.710 19.851 -31.056 1.00 86.00 145 SER A C 1
ATOM 1150 O O . SER A 1 145 ? -29.582 20.399 -32.141 1.00 86.00 145 SER A O 1
ATOM 1152 N N . LEU A 1 146 ? -30.515 18.793 -30.906 1.00 82.25 146 LEU A N 1
ATOM 1153 C CA . LEU A 1 146 ? -31.265 18.208 -32.028 1.00 82.25 146 LEU A CA 1
ATOM 1154 C C . LEU A 1 146 ? -32.303 19.160 -32.651 1.00 82.25 146 LEU A C 1
ATOM 1156 O O . LEU A 1 146 ? -32.695 18.933 -33.796 1.00 82.25 146 LEU A O 1
ATOM 1160 N N . ILE A 1 147 ? -32.726 20.198 -31.922 1.00 77.31 147 ILE A N 1
ATOM 1161 C CA . ILE A 1 147 ? -33.683 21.218 -32.372 1.00 77.31 147 ILE A CA 1
ATOM 1162 C C . ILE A 1 147 ? -32.945 22.403 -33.015 1.00 77.31 147 ILE A C 1
ATOM 1164 O O . ILE A 1 147 ? -33.292 22.815 -34.118 1.00 77.31 147 ILE A O 1
ATOM 1168 N N . TYR A 1 148 ? -31.905 22.922 -32.353 1.00 78.81 148 TYR A N 1
ATOM 1169 C CA . TYR A 1 148 ? -31.258 24.187 -32.726 1.00 78.81 148 TYR A CA 1
ATOM 1170 C C . TYR A 1 148 ? -29.949 24.041 -33.532 1.00 78.81 148 TYR A C 1
ATOM 1172 O O . TYR A 1 148 ? -29.355 25.051 -33.906 1.00 78.81 148 TYR A O 1
ATOM 1180 N N . HIS A 1 149 ? -29.475 22.821 -33.830 1.00 84.44 149 HIS A N 1
ATOM 1181 C CA . HIS A 1 149 ? -28.228 22.625 -34.590 1.00 84.44 149 HIS A CA 1
ATOM 1182 C C . HIS A 1 149 ? -28.283 23.284 -35.985 1.00 84.44 149 HIS A C 1
ATOM 1184 O O . HIS A 1 149 ? -29.258 23.058 -36.708 1.00 84.44 149 HIS A O 1
ATOM 1190 N N . PRO A 1 150 ? -27.220 23.980 -36.441 1.00 80.44 150 PRO A N 1
ATOM 1191 C CA . PRO A 1 150 ? -27.194 24.644 -37.748 1.00 80.44 150 PRO A CA 1
ATOM 1192 C C . PRO A 1 150 ? -27.581 23.749 -38.935 1.00 80.44 150 PRO A C 1
ATOM 1194 O O . PRO A 1 150 ? -28.283 24.187 -39.837 1.00 80.44 150 PRO A O 1
ATOM 1197 N N . ASP A 1 151 ? -27.200 22.466 -38.935 1.00 81.94 151 ASP A N 1
ATOM 1198 C CA . ASP A 1 151 ? -27.587 21.531 -40.010 1.00 81.94 151 ASP A CA 1
ATOM 1199 C C . ASP A 1 151 ? -29.089 21.211 -40.071 1.00 81.94 151 ASP A C 1
ATOM 1201 O O . ASP A 1 151 ? -29.572 20.770 -41.113 1.00 81.94 151 ASP A O 1
ATOM 1205 N N . LYS A 1 152 ? -29.830 21.417 -38.975 1.00 74.06 152 LYS A N 1
ATOM 1206 C CA . LYS A 1 152 ? -31.284 21.211 -38.907 1.00 74.06 152 LYS A CA 1
ATOM 1207 C C . LYS A 1 152 ? -32.073 22.466 -39.280 1.00 74.06 152 LYS A C 1
ATOM 1209 O O . LYS A 1 152 ? -33.226 22.342 -39.679 1.00 74.06 152 LYS A O 1
ATOM 1214 N N . THR A 1 153 ? -31.456 23.645 -39.213 1.00 76.06 153 THR A N 1
ATOM 1215 C CA . THR A 1 153 ? -32.119 24.937 -39.454 1.00 76.06 153 THR A CA 1
ATOM 1216 C C . THR A 1 153 ? -31.923 25.493 -40.868 1.00 76.06 153 THR A C 1
ATOM 1218 O O . THR A 1 153 ? -32.600 26.453 -41.224 1.00 76.06 153 THR A O 1
ATOM 1221 N N . LYS A 1 154 ? -31.092 24.860 -41.716 1.00 76.44 154 LYS A N 1
ATOM 1222 C CA . LYS A 1 154 ? -30.766 25.283 -43.104 1.00 76.44 154 LYS A CA 1
ATOM 1223 C C . LYS A 1 154 ? -31.955 25.615 -44.025 1.00 76.44 154 LYS A C 1
ATOM 1225 O O . LYS A 1 154 ? -31.745 26.278 -45.035 1.00 76.44 154 LYS A O 1
ATOM 1230 N N . GLY A 1 155 ? -33.168 25.145 -43.718 1.00 75.19 155 GLY A N 1
ATOM 1231 C CA . GLY A 1 155 ? -34.391 25.409 -44.493 1.00 75.19 155 GLY A CA 1
ATOM 1232 C C . GLY A 1 155 ? -35.311 26.512 -43.946 1.00 75.19 155 GLY A C 1
ATOM 1233 O O . GLY A 1 155 ? -36.361 26.748 -44.535 1.00 75.19 155 GLY A O 1
ATOM 1234 N N . LEU A 1 156 ? -34.971 27.157 -42.824 1.00 78.69 156 LEU A N 1
ATOM 1235 C CA . LEU A 1 156 ? -35.794 28.200 -42.189 1.00 78.69 156 LEU A CA 1
ATOM 1236 C C . LEU A 1 156 ? -35.488 29.608 -42.747 1.00 78.69 156 LEU A C 1
ATOM 1238 O O . LEU A 1 156 ? -34.427 29.801 -43.344 1.00 78.69 156 LEU A O 1
ATOM 1242 N N . PRO A 1 157 ? -36.359 30.616 -42.541 1.00 83.44 157 PRO A N 1
ATOM 1243 C CA . PRO A 1 157 ? -36.052 32.016 -42.846 1.00 83.44 157 PRO A CA 1
ATOM 1244 C C . PRO A 1 157 ? -34.750 32.488 -42.181 1.00 83.44 157 PRO A C 1
ATOM 1246 O O . PRO A 1 157 ? -34.460 32.123 -41.042 1.00 83.44 157 PRO A O 1
ATOM 1249 N N . GLN A 1 158 ? -33.971 33.324 -42.874 1.00 77.00 158 GLN A N 1
ATOM 1250 C CA . GLN A 1 158 ? -32.615 33.710 -42.448 1.00 77.00 158 GLN A CA 1
ATOM 1251 C C . GLN A 1 158 ? -32.568 34.359 -41.052 1.00 77.00 158 GLN A C 1
ATOM 1253 O O . GLN A 1 158 ? -31.622 34.137 -40.301 1.00 77.00 158 GLN A O 1
ATOM 1258 N N . GLU A 1 159 ? -33.605 35.111 -40.685 1.00 75.12 159 GLU A N 1
ATOM 1259 C CA . GLU A 1 159 ? -33.758 35.743 -39.370 1.00 75.12 159 GLU A CA 1
ATOM 1260 C C . GLU A 1 159 ? -33.922 34.699 -38.245 1.00 75.12 159 GLU A C 1
ATOM 1262 O O . GLU A 1 159 ? -33.185 34.724 -37.259 1.00 75.12 159 GLU A O 1
ATOM 1267 N N . GLN A 1 160 ? -34.773 33.686 -38.454 1.00 70.56 160 GLN A N 1
ATOM 1268 C CA . GLN A 1 160 ? -34.937 32.554 -37.530 1.00 70.56 160 GLN A CA 1
ATOM 1269 C C . GLN A 1 160 ? -33.688 31.660 -37.472 1.00 70.56 160 GLN A C 1
ATOM 1271 O O . GLN A 1 160 ? -33.344 31.156 -36.404 1.00 70.56 160 GLN A O 1
ATOM 1276 N N . GLN A 1 161 ? -32.954 31.494 -38.582 1.00 69.69 161 GLN A N 1
ATOM 1277 C CA . GLN A 1 161 ? -31.664 30.788 -38.561 1.00 69.69 161 GLN A CA 1
ATOM 1278 C C . GLN A 1 161 ? -30.646 31.492 -37.651 1.00 69.69 161 GLN A C 1
ATOM 1280 O O . GLN A 1 161 ? -29.938 30.826 -36.894 1.00 69.69 161 GLN A O 1
ATOM 1285 N N . GLN A 1 162 ? -30.581 32.829 -37.693 1.00 71.00 162 GLN A N 1
ATOM 1286 C CA . GLN A 1 162 ? -29.696 33.615 -36.826 1.00 71.00 162 GLN A CA 1
ATOM 1287 C C . GLN A 1 162 ? -30.116 33.550 -35.354 1.00 71.00 162 GLN A C 1
ATOM 1289 O O . GLN A 1 162 ? -29.257 33.459 -34.477 1.00 71.00 162 GLN A O 1
ATOM 1294 N N . GLU A 1 163 ? -31.417 33.577 -35.069 1.00 70.38 163 GLU A N 1
ATOM 1295 C CA . GLU A 1 163 ? -31.948 33.414 -33.713 1.00 70.38 163 GLU A CA 1
ATOM 1296 C C . GLU A 1 163 ? -31.621 32.027 -33.140 1.00 70.38 163 GLU A C 1
ATOM 1298 O O . GLU A 1 163 ? -31.031 31.919 -32.063 1.00 70.38 163 GLU A O 1
ATOM 1303 N N . TYR A 1 164 ? -31.892 30.958 -33.893 1.00 75.12 164 TYR A N 1
ATOM 1304 C CA . TYR A 1 164 ? -31.645 29.586 -33.442 1.00 75.12 164 TYR A CA 1
ATOM 1305 C C . TYR A 1 164 ? -30.142 29.301 -33.300 1.00 75.12 164 TYR A C 1
ATOM 1307 O O . TYR A 1 164 ? -29.741 28.581 -32.386 1.00 75.12 164 TYR A O 1
ATOM 1315 N N . ALA A 1 165 ? -29.288 29.924 -34.123 1.00 72.06 165 ALA A N 1
ATOM 1316 C CA . ALA A 1 165 ? -27.837 29.863 -33.951 1.00 72.06 165 ALA A CA 1
ATOM 1317 C C . ALA A 1 165 ? -27.370 30.510 -32.631 1.00 72.06 165 ALA A C 1
ATOM 1319 O O . ALA A 1 165 ? -26.501 29.950 -31.961 1.00 72.06 165 ALA A O 1
ATOM 1320 N N . LYS A 1 166 ? -27.963 31.642 -32.212 1.00 74.50 166 LYS A N 1
ATOM 1321 C CA . LYS A 1 166 ? -27.677 32.260 -30.900 1.00 74.50 166 LYS A CA 1
ATOM 1322 C C . LYS A 1 166 ? -28.096 31.336 -29.753 1.00 74.50 166 LYS A C 1
ATOM 1324 O O . LYS A 1 166 ? -27.297 31.098 -28.850 1.00 74.50 166 LYS A O 1
ATOM 1329 N N . VAL A 1 167 ? -29.303 30.764 -29.820 1.00 73.19 167 VAL A N 1
ATOM 1330 C CA . VAL A 1 167 ? -29.802 29.799 -28.819 1.00 73.19 167 VAL A CA 1
ATOM 1331 C C . VAL A 1 167 ? -28.896 28.566 -28.744 1.00 73.19 167 VAL A C 1
ATOM 1333 O O . VAL A 1 167 ? -28.517 28.151 -27.650 1.00 73.19 167 VAL A O 1
ATOM 1336 N N . PHE A 1 168 ? -28.469 28.018 -29.885 1.00 79.62 168 PHE A N 1
ATOM 1337 C CA . PHE A 1 168 ? -27.554 26.876 -29.935 1.00 79.62 168 PHE A CA 1
ATOM 1338 C C . PHE A 1 168 ? -26.190 27.169 -29.289 1.00 79.62 168 PHE A C 1
ATOM 1340 O O . PHE A 1 168 ? -25.660 26.319 -28.573 1.00 79.62 168 PHE A O 1
ATOM 1347 N N . ILE A 1 169 ? -25.636 28.372 -29.483 1.00 78.88 169 ILE A N 1
ATOM 1348 C CA . ILE A 1 169 ? -24.396 28.800 -28.813 1.00 78.88 169 ILE A CA 1
ATOM 1349 C C . ILE A 1 169 ? -24.597 28.861 -27.292 1.00 78.88 169 ILE A C 1
ATOM 1351 O O . ILE A 1 169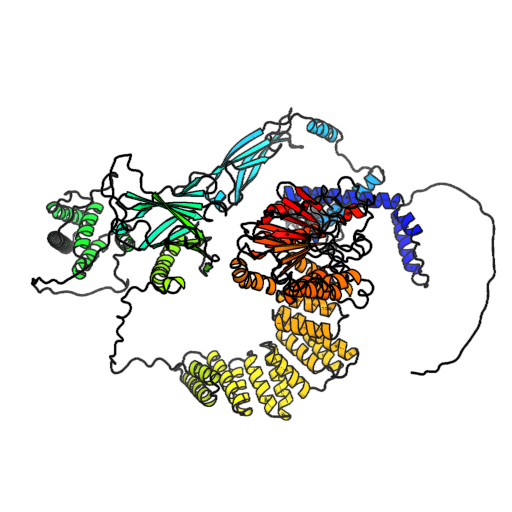 ? -23.777 28.313 -26.557 1.00 78.88 169 ILE A O 1
ATOM 1355 N N . SER A 1 170 ? -25.698 29.448 -26.811 1.00 79.69 170 SER A N 1
ATOM 1356 C CA . SER A 1 170 ? -26.018 29.485 -25.376 1.00 79.69 170 SER A CA 1
ATOM 1357 C C . SER A 1 170 ? -26.161 28.081 -24.779 1.00 79.69 170 SER A C 1
ATOM 1359 O O . SER A 1 170 ? -25.537 27.785 -23.762 1.00 79.69 170 SER A O 1
ATOM 1361 N N . VAL A 1 171 ? -26.903 27.189 -25.444 1.00 81.19 171 VAL A N 1
ATOM 1362 C CA . VAL A 1 171 ? -27.094 25.779 -25.046 1.00 81.19 171 VAL A CA 1
ATOM 1363 C C . VAL A 1 171 ? -25.768 25.010 -25.006 1.00 81.19 171 VAL A C 1
ATOM 1365 O O . VAL A 1 171 ? -25.526 24.236 -24.079 1.00 81.19 171 VAL A O 1
ATOM 1368 N N . LYS A 1 172 ? -24.875 25.243 -25.975 1.00 87.38 172 LYS A N 1
ATOM 1369 C CA . LYS A 1 172 ? -23.528 24.658 -25.989 1.00 87.38 172 LYS A CA 1
ATOM 1370 C C . LYS A 1 172 ? -22.677 25.162 -24.825 1.00 87.38 172 LYS A C 1
ATOM 1372 O O . LYS A 1 172 ? -22.040 24.352 -24.159 1.00 87.38 172 LYS A O 1
ATOM 1377 N N . ASN A 1 173 ? -22.680 26.467 -24.562 1.00 84.81 173 ASN A N 1
ATOM 1378 C CA . ASN A 1 173 ? -21.915 27.054 -23.461 1.00 84.81 173 ASN A CA 1
ATOM 1379 C C . ASN A 1 173 ? -22.429 26.555 -22.101 1.00 84.81 173 ASN A C 1
ATOM 1381 O O . ASN A 1 173 ? -21.628 26.160 -21.261 1.00 84.81 173 ASN A O 1
ATOM 1385 N N . ALA A 1 174 ? -23.750 26.461 -21.921 1.00 87.19 174 ALA A N 1
ATOM 1386 C CA . ALA A 1 174 ? -24.351 25.889 -20.718 1.00 87.19 174 ALA A CA 1
ATOM 1387 C C . ALA A 1 174 ? -23.921 24.432 -20.482 1.00 87.19 174 ALA A C 1
ATOM 1389 O O . ALA A 1 174 ? -23.599 24.055 -19.358 1.00 87.19 174 ALA A O 1
ATOM 1390 N N . HIS A 1 175 ? -23.836 23.614 -21.538 1.00 90.56 175 HIS A N 1
ATOM 1391 C CA . HIS A 1 175 ? -23.330 22.249 -21.407 1.00 90.56 175 HIS A CA 1
ATOM 1392 C C . HIS A 1 175 ? -21.824 22.177 -21.105 1.00 90.56 175 HIS A C 1
ATOM 1394 O O . HIS A 1 175 ? -21.404 21.276 -20.385 1.00 90.56 175 HIS A O 1
ATOM 1400 N N . LEU A 1 176 ? -21.013 23.111 -21.613 1.00 87.94 176 LEU A N 1
ATOM 1401 C CA . LEU A 1 176 ? -19.581 23.174 -21.294 1.00 87.94 176 LEU A CA 1
ATOM 1402 C C . LEU A 1 176 ? -19.325 23.540 -19.824 1.00 87.94 176 LEU A C 1
ATOM 1404 O O . LEU A 1 176 ? -18.378 23.024 -19.244 1.00 87.94 176 LEU A O 1
ATOM 1408 N N . VAL A 1 177 ? -20.181 24.369 -19.220 1.00 88.12 177 VAL A N 1
ATOM 1409 C CA . VAL A 1 177 ? -20.094 24.738 -17.796 1.00 88.12 177 VAL A CA 1
ATOM 1410 C C . VAL A 1 177 ? -20.672 23.642 -16.895 1.00 88.12 177 VAL A C 1
ATOM 1412 O O . VAL A 1 177 ? -20.017 23.229 -15.943 1.00 88.12 177 VAL A O 1
ATOM 1415 N N . LEU A 1 178 ? -21.871 23.135 -17.203 1.00 90.69 178 LEU A N 1
ATOM 1416 C CA . LEU A 1 178 ? -22.625 22.226 -16.324 1.00 90.69 178 LEU A CA 1
ATOM 1417 C C . LEU A 1 178 ? -22.374 20.728 -16.579 1.00 90.69 178 LEU A C 1
ATOM 1419 O O . LEU A 1 178 ? -22.836 19.885 -15.810 1.00 90.69 178 LEU A O 1
ATOM 1423 N N . GLY A 1 179 ? -21.726 20.367 -17.690 1.00 85.94 179 GLY A N 1
ATOM 1424 C CA . GLY A 1 179 ? -21.569 18.979 -18.147 1.00 85.94 179 GLY A CA 1
ATOM 1425 C C . GLY A 1 179 ? -20.389 18.209 -17.544 1.00 85.94 179 GLY A C 1
ATOM 1426 O O . GLY A 1 179 ? -20.322 16.987 -17.724 1.00 85.94 179 GLY A O 1
ATOM 1427 N N . ASP A 1 180 ? -19.496 18.911 -16.848 1.00 85.50 180 ASP A N 1
ATOM 1428 C CA . ASP A 1 180 ? -18.313 18.403 -16.149 1.00 85.50 180 ASP A CA 1
ATOM 1429 C C . ASP A 1 180 ? -18.389 18.796 -14.662 1.00 85.50 180 ASP A C 1
ATOM 1431 O O . ASP A 1 180 ? -18.915 19.861 -14.330 1.00 85.50 180 ASP A O 1
ATOM 1435 N N . LYS A 1 181 ? -17.928 17.923 -13.753 1.00 83.69 181 LYS A N 1
ATOM 1436 C CA . LYS A 1 181 ? -18.117 18.135 -12.306 1.00 83.69 181 LYS A CA 1
ATOM 1437 C C . LYS A 1 181 ? -17.413 19.405 -11.797 1.00 83.69 181 LYS A C 1
ATOM 1439 O O . LYS A 1 181 ? -18.102 20.210 -11.168 1.00 83.69 181 LYS A O 1
ATOM 1444 N N . PRO A 1 182 ? -16.108 19.639 -12.061 1.00 84.56 182 PRO A N 1
ATOM 1445 C CA . PRO A 1 182 ? -15.398 20.731 -11.400 1.00 84.56 182 PRO A CA 1
ATOM 1446 C C . PRO A 1 182 ? -15.800 22.107 -11.935 1.00 84.56 182 PRO A C 1
ATOM 1448 O O . PRO A 1 182 ? -15.982 23.043 -11.162 1.00 84.56 182 PRO A O 1
ATOM 1451 N N . THR A 1 183 ? -16.035 22.236 -13.247 1.00 85.06 183 THR A N 1
ATOM 1452 C CA . THR A 1 183 ? -16.524 23.496 -13.836 1.00 85.06 183 THR A CA 1
ATOM 1453 C C . THR A 1 183 ? -17.921 23.857 -13.341 1.00 85.06 183 THR A C 1
ATOM 1455 O O . THR A 1 183 ? -18.193 25.032 -13.099 1.00 85.06 183 THR A O 1
ATOM 1458 N N . ARG A 1 184 ? -18.795 22.860 -13.136 1.00 88.31 184 ARG A N 1
ATOM 1459 C CA . ARG A 1 184 ? -20.127 23.073 -12.559 1.00 88.31 184 ARG A CA 1
ATOM 1460 C C . ARG A 1 184 ? -20.028 23.531 -11.108 1.00 88.31 184 ARG A C 1
ATOM 1462 O O . ARG A 1 184 ? -20.698 24.489 -10.739 1.00 88.31 184 ARG A O 1
ATOM 1469 N N . ARG A 1 185 ? -19.178 22.873 -10.315 1.00 84.94 185 ARG A N 1
ATOM 1470 C CA . ARG A 1 185 ? -18.966 23.180 -8.894 1.00 84.94 185 ARG A CA 1
ATOM 1471 C C . ARG A 1 185 ? -18.383 24.581 -8.691 1.00 84.94 185 ARG A C 1
ATOM 1473 O O . ARG A 1 185 ? -18.887 25.328 -7.860 1.00 84.94 185 ARG A O 1
ATOM 1480 N N . GLN A 1 186 ? -17.409 24.977 -9.513 1.00 85.62 186 GLN A N 1
ATOM 1481 C CA . GLN A 1 186 ? -16.842 26.329 -9.490 1.00 85.62 186 GLN A CA 1
ATOM 1482 C C . GLN A 1 186 ? -17.856 27.401 -9.933 1.00 85.62 186 GLN A C 1
ATOM 1484 O O . GLN A 1 186 ? -17.930 28.459 -9.314 1.00 85.62 186 GLN A O 1
ATOM 1489 N N . TYR A 1 187 ? -18.678 27.128 -10.955 1.00 86.94 187 TYR A N 1
ATOM 1490 C CA . TYR A 1 187 ? -19.760 28.035 -11.359 1.00 86.94 187 TYR A CA 1
ATOM 1491 C C . TYR A 1 187 ? -20.816 28.206 -10.258 1.00 86.94 187 TYR A C 1
ATOM 1493 O O . TYR A 1 187 ? -21.231 29.331 -9.974 1.00 86.94 187 TYR A O 1
ATOM 1501 N N . ASP A 1 188 ? -21.227 27.105 -9.622 1.00 86.50 188 ASP A N 1
ATOM 1502 C CA . ASP A 1 188 ? -22.163 27.125 -8.499 1.00 86.50 188 ASP A CA 1
ATOM 1503 C C . ASP A 1 188 ? -21.603 27.954 -7.327 1.00 86.50 188 ASP A C 1
ATOM 1505 O O . ASP A 1 188 ? -22.324 28.803 -6.798 1.00 86.50 188 ASP A O 1
ATOM 1509 N N . TYR A 1 189 ? -20.316 27.771 -6.991 1.00 85.06 189 TYR A N 1
ATOM 1510 C CA . TYR A 1 189 ? -19.609 28.548 -5.967 1.00 85.06 189 TYR A CA 1
ATOM 1511 C C . TYR A 1 189 ? -19.554 30.037 -6.294 1.00 85.06 189 TYR A C 1
ATOM 1513 O O . TYR A 1 189 ? -19.980 30.854 -5.487 1.00 85.06 189 TYR A O 1
ATOM 1521 N N . ASP A 1 190 ? -19.069 30.404 -7.482 1.00 82.69 190 ASP A N 1
ATOM 1522 C CA . ASP A 1 190 ? -18.932 31.802 -7.902 1.00 82.69 190 ASP A CA 1
ATOM 1523 C C . ASP A 1 190 ? -20.273 32.551 -7.833 1.00 82.69 190 ASP A C 1
ATOM 1525 O O . ASP A 1 190 ? -20.350 33.689 -7.366 1.00 82.69 190 ASP A O 1
ATOM 1529 N N . ARG A 1 191 ? -21.344 31.889 -8.283 1.00 81.38 191 ARG A N 1
ATOM 1530 C CA . ARG A 1 191 ? -22.708 32.423 -8.297 1.00 81.38 191 ARG A CA 1
ATOM 1531 C C . ARG A 1 191 ? -23.283 32.573 -6.886 1.00 81.38 191 ARG A C 1
ATOM 1533 O O . ARG A 1 191 ? -23.978 33.551 -6.607 1.00 81.38 191 ARG A O 1
ATOM 1540 N N . ASP A 1 192 ? -23.007 31.625 -5.994 1.00 79.12 192 ASP A N 1
ATOM 1541 C CA . ASP A 1 192 ? -23.427 31.710 -4.594 1.00 79.12 192 ASP A CA 1
ATOM 1542 C C . ASP A 1 192 ? -22.563 32.686 -3.784 1.00 79.12 192 ASP A C 1
ATOM 1544 O O . ASP A 1 192 ? -23.080 33.332 -2.875 1.00 79.12 192 ASP A O 1
ATOM 1548 N N . HIS A 1 193 ? -21.297 32.880 -4.156 1.00 78.88 193 HIS A N 1
ATOM 1549 C CA . HIS A 1 193 ? -20.413 33.893 -3.589 1.00 78.88 193 HIS A CA 1
ATOM 1550 C C . HIS A 1 193 ? -20.897 35.307 -3.899 1.00 78.88 193 HIS A C 1
ATOM 1552 O O . HIS A 1 193 ? -20.969 36.135 -2.992 1.00 78.88 193 HIS A O 1
ATOM 1558 N N . ASP A 1 194 ? -21.316 35.592 -5.132 1.00 73.88 194 ASP A N 1
ATOM 1559 C CA . ASP A 1 194 ? -21.876 36.908 -5.461 1.00 73.88 194 ASP A CA 1
ATOM 1560 C C . ASP A 1 194 ? -23.195 37.179 -4.692 1.00 73.88 194 ASP A C 1
ATOM 1562 O O . ASP A 1 194 ? -23.421 38.300 -4.224 1.00 73.88 194 ASP A O 1
ATOM 1566 N N . ARG A 1 195 ? -24.018 36.143 -4.446 1.00 70.81 195 ARG A N 1
ATOM 1567 C CA . ARG A 1 195 ? -25.214 36.215 -3.575 1.00 70.81 195 ARG A CA 1
ATOM 1568 C C . ARG A 1 195 ? -24.852 36.439 -2.098 1.00 70.81 195 ARG A C 1
ATOM 1570 O O . ARG A 1 195 ? -25.428 37.311 -1.446 1.00 70.81 195 ARG A O 1
ATOM 1577 N N . ALA A 1 196 ? -23.890 35.682 -1.574 1.00 73.56 196 ALA A N 1
ATOM 1578 C CA . ALA A 1 196 ? -23.415 35.779 -0.196 1.00 73.56 196 ALA A CA 1
ATOM 1579 C C . ALA A 1 196 ? -22.760 37.136 0.095 1.00 73.56 196 ALA A C 1
ATOM 1581 O O . ALA A 1 196 ? -23.029 37.755 1.124 1.00 73.56 196 ALA A O 1
ATOM 1582 N N . LYS A 1 197 ? -21.955 37.644 -0.843 1.00 72.31 197 LYS A N 1
ATOM 1583 C CA . LYS A 1 197 ? -21.303 38.955 -0.768 1.00 72.31 197 LYS A CA 1
ATOM 1584 C C . LYS A 1 197 ? -22.325 40.082 -0.655 1.00 72.31 197 LYS A C 1
ATOM 1586 O O . LYS A 1 197 ? -22.147 40.951 0.195 1.00 72.31 197 LYS A O 1
ATOM 1591 N N . ALA A 1 198 ? -23.408 40.049 -1.434 1.00 68.62 198 ALA A N 1
ATOM 1592 C CA . ALA A 1 198 ? -24.483 41.033 -1.309 1.00 68.62 198 ALA A CA 1
ATOM 1593 C C . ALA A 1 198 ? -25.191 40.956 0.058 1.00 68.62 198 ALA A C 1
ATOM 1595 O O . ALA A 1 198 ? -25.362 41.978 0.724 1.00 68.62 198 ALA A O 1
ATOM 1596 N N . LEU A 1 199 ? -25.509 39.741 0.529 1.00 66.50 199 LEU A N 1
ATOM 1597 C CA . LEU A 1 199 ? -26.135 39.527 1.839 1.00 66.50 199 LEU A CA 1
ATOM 1598 C C . LEU A 1 199 ? -25.269 40.060 2.996 1.00 66.50 199 LEU A C 1
ATOM 1600 O O . LEU A 1 199 ? -25.779 40.714 3.904 1.00 66.50 199 LEU A O 1
ATOM 1604 N N . VAL A 1 200 ? -23.956 39.812 2.960 1.00 70.12 200 VAL A N 1
ATOM 1605 C CA . VAL A 1 200 ? -23.017 40.236 4.013 1.00 70.12 200 VAL A CA 1
ATOM 1606 C C . VAL A 1 200 ? -22.695 41.733 3.943 1.00 70.12 200 VAL A C 1
ATOM 1608 O O . VAL A 1 200 ? -22.456 42.353 4.980 1.00 70.12 200 VAL A O 1
ATOM 1611 N N . GLN A 1 201 ? -22.707 42.340 2.752 1.00 65.19 201 GLN A N 1
ATOM 1612 C CA . GLN A 1 201 ? -22.484 43.782 2.582 1.00 65.19 201 GLN A CA 1
ATOM 1613 C C . GLN A 1 201 ? -23.725 44.634 2.897 1.00 65.19 201 GLN A C 1
ATOM 1615 O O . GLN A 1 201 ? -23.610 45.858 2.972 1.00 65.19 201 GLN A O 1
ATOM 1620 N N . GLY A 1 202 ? -24.893 44.015 3.112 1.00 54.31 202 GLY A N 1
ATOM 1621 C CA . GLY A 1 202 ? -26.146 44.722 3.394 1.00 54.31 202 GLY A CA 1
ATOM 1622 C C . GLY A 1 202 ? -26.635 45.578 2.222 1.00 54.31 202 GLY A C 1
ATOM 1623 O O . GLY A 1 202 ? -27.460 46.471 2.412 1.00 54.31 202 GLY A O 1
ATOM 1624 N N . THR A 1 203 ? -26.107 45.336 1.021 1.00 49.72 203 THR A N 1
ATOM 1625 C CA . THR A 1 203 ? -26.544 45.978 -0.213 1.00 49.72 203 THR A CA 1
ATOM 1626 C C . THR A 1 203 ? -27.816 45.307 -0.700 1.00 49.72 203 THR A C 1
ATOM 1628 O O . THR A 1 203 ? -27.847 44.101 -0.940 1.00 49.72 203 THR A O 1
ATOM 1631 N N . ASP A 1 204 ? -28.868 46.106 -0.870 1.00 38.38 204 ASP A N 1
ATOM 1632 C CA . ASP A 1 204 ? -30.096 45.644 -1.506 1.00 38.38 204 ASP A CA 1
ATOM 1633 C C . ASP A 1 204 ? -29.759 45.180 -2.933 1.00 38.38 204 ASP A C 1
ATOM 1635 O O . ASP A 1 204 ? -29.165 45.931 -3.720 1.00 38.38 204 ASP A O 1
ATOM 1639 N N . VAL A 1 205 ? -30.066 43.920 -3.254 1.00 36.72 205 VAL A N 1
ATOM 1640 C CA . VAL A 1 205 ? -29.797 43.350 -4.579 1.00 36.72 205 VAL A CA 1
ATOM 1641 C C . VAL A 1 205 ? -30.824 43.948 -5.526 1.00 36.72 205 VAL A C 1
ATOM 1643 O O . VAL A 1 205 ? -31.918 43.410 -5.701 1.00 36.72 205 VAL A O 1
ATOM 1646 N N . HIS A 1 206 ? -30.487 45.102 -6.104 1.00 34.75 206 HIS A N 1
ATOM 1647 C CA . HIS A 1 206 ? -31.382 45.838 -6.984 1.00 34.75 206 HIS A CA 1
ATOM 1648 C C . HIS A 1 206 ? -31.757 45.011 -8.220 1.00 34.75 206 HIS A C 1
ATOM 1650 O O . HIS A 1 206 ? -31.064 45.008 -9.231 1.00 34.75 206 HIS A O 1
ATOM 1656 N N . GLN A 1 207 ? -32.920 44.374 -8.098 1.00 36.41 207 GLN A N 1
ATOM 1657 C CA . GLN A 1 207 ? -33.945 44.215 -9.120 1.00 36.41 207 GLN A CA 1
ATOM 1658 C C . GLN A 1 207 ? -33.467 43.784 -10.513 1.00 36.41 207 GLN A C 1
ATOM 1660 O O . GLN A 1 207 ? -33.320 44.620 -11.397 1.00 36.41 207 GLN A O 1
ATOM 1665 N N . GLU A 1 208 ? -33.540 42.476 -10.773 1.00 30.14 208 GLU A N 1
ATOM 1666 C CA . GLU A 1 208 ? -34.427 42.016 -11.850 1.00 30.14 208 GLU A CA 1
ATOM 1667 C C . GLU A 1 208 ? -35.415 40.946 -11.335 1.00 30.14 208 GLU A C 1
ATOM 1669 O O . GLU A 1 208 ? -35.119 39.765 -11.234 1.00 30.14 208 GLU A O 1
ATOM 1674 N N . GLN A 1 209 ? -36.609 41.441 -10.989 1.00 29.83 209 GLN A N 1
ATOM 1675 C CA . GLN A 1 209 ? -37.935 40.840 -11.209 1.00 29.83 209 GLN A CA 1
ATOM 1676 C C . GLN A 1 209 ? -38.297 39.456 -10.605 1.00 29.83 209 GLN A C 1
ATOM 1678 O O . GLN A 1 209 ? -38.063 38.401 -11.179 1.00 29.83 209 GLN A O 1
ATOM 1683 N N . HIS A 1 210 ? -39.109 39.542 -9.538 1.00 32.50 210 HIS A N 1
ATOM 1684 C CA . HIS A 1 210 ? -40.158 38.601 -9.100 1.00 32.50 210 HIS A CA 1
ATOM 1685 C C . HIS A 1 210 ? -39.787 37.170 -8.649 1.00 32.50 210 HIS A C 1
ATOM 1687 O O . HIS A 1 210 ? -39.878 36.207 -9.405 1.00 32.50 210 HIS A O 1
ATOM 1693 N N . ILE A 1 211 ? -39.646 37.015 -7.325 1.00 32.31 211 ILE A N 1
ATOM 1694 C CA . ILE A 1 211 ? -40.231 35.882 -6.583 1.00 32.31 211 ILE A CA 1
ATOM 1695 C C . ILE A 1 211 ? -41.175 36.459 -5.515 1.00 32.31 211 ILE A C 1
ATOM 1697 O O . ILE A 1 211 ? -40.926 37.533 -4.965 1.00 32.31 211 ILE A O 1
ATOM 1701 N N . ASP A 1 212 ? -42.305 35.792 -5.292 1.00 37.50 212 ASP A N 1
ATOM 1702 C CA . ASP A 1 212 ? -43.439 36.296 -4.517 1.00 37.50 212 ASP A CA 1
ATOM 1703 C C . ASP A 1 212 ? -43.237 36.125 -2.995 1.00 37.50 212 ASP A C 1
ATOM 1705 O O . ASP A 1 212 ? -43.093 35.013 -2.486 1.00 37.50 212 ASP A O 1
ATOM 1709 N N . LEU A 1 213 ? -43.286 37.230 -2.238 1.00 37.88 213 LEU A N 1
ATOM 1710 C CA . LEU A 1 213 ? -43.223 37.224 -0.766 1.00 37.88 213 LEU A CA 1
ATOM 1711 C C . LEU A 1 213 ? -44.380 36.445 -0.112 1.00 37.88 213 LEU A C 1
ATOM 1713 O O . LEU A 1 213 ? -44.258 36.006 1.036 1.00 37.88 213 LEU A O 1
ATOM 1717 N N . THR A 1 214 ? -45.477 36.224 -0.841 1.00 38.75 214 THR A N 1
ATOM 1718 C CA . THR A 1 214 ? -46.582 35.352 -0.422 1.00 38.75 214 THR A CA 1
ATOM 1719 C C . THR A 1 214 ? -46.111 33.905 -0.243 1.00 38.75 214 THR A C 1
ATOM 1721 O O . THR A 1 214 ? -46.519 33.239 0.708 1.00 38.75 214 THR A O 1
ATOM 1724 N N . GLU A 1 215 ? -45.179 33.432 -1.079 1.00 40.81 215 GLU A N 1
ATOM 1725 C CA . GLU A 1 215 ? -44.678 32.056 -1.038 1.00 40.81 215 GLU A CA 1
ATOM 1726 C C . GLU A 1 215 ? -43.807 31.787 0.200 1.00 40.81 215 GLU A C 1
ATOM 1728 O O . GLU A 1 215 ? -43.904 30.727 0.816 1.00 40.81 215 GLU A O 1
ATOM 1733 N N . VAL A 1 216 ? -42.997 32.761 0.628 1.00 38.41 216 VAL A N 1
ATOM 1734 C CA . VAL A 1 216 ? -42.183 32.641 1.853 1.00 38.41 216 VAL A CA 1
ATOM 1735 C C . VAL A 1 216 ? -43.081 32.558 3.091 1.00 38.41 216 VAL A C 1
ATOM 1737 O O . VAL A 1 216 ? -42.850 31.733 3.978 1.00 38.41 216 VAL A O 1
ATOM 1740 N N . LEU A 1 217 ? -44.149 33.359 3.135 1.00 39.78 217 LEU A N 1
ATOM 1741 C CA . LEU A 1 217 ? -45.142 33.313 4.211 1.00 39.78 217 LEU A CA 1
ATOM 1742 C C . LEU A 1 217 ? -45.953 32.010 4.198 1.00 39.78 217 LEU A C 1
ATOM 1744 O O . LEU A 1 217 ? -46.250 31.470 5.266 1.00 39.78 217 LEU A O 1
ATOM 1748 N N . ASP A 1 218 ? -46.271 31.464 3.026 1.00 46.34 218 ASP A N 1
ATOM 1749 C CA . ASP A 1 218 ? -46.949 30.172 2.918 1.00 46.34 218 ASP A CA 1
ATOM 1750 C C . ASP A 1 218 ? -46.028 28.989 3.255 1.00 46.34 218 ASP A C 1
ATOM 1752 O O . ASP A 1 218 ? -46.480 28.066 3.934 1.00 46.34 218 ASP A O 1
ATOM 1756 N N . ARG A 1 219 ? -44.726 29.047 2.939 1.00 42.88 219 ARG A N 1
ATOM 1757 C CA . ARG A 1 219 ? -43.723 28.076 3.422 1.00 42.88 219 ARG A CA 1
ATOM 1758 C C . ARG A 1 219 ? -43.579 28.114 4.950 1.00 42.88 219 ARG A C 1
ATOM 1760 O O . ARG A 1 219 ? -43.485 27.062 5.581 1.00 42.88 219 ARG A O 1
ATOM 1767 N N . ILE A 1 220 ? -43.636 29.295 5.575 1.00 47.44 220 ILE A N 1
ATOM 1768 C CA . ILE A 1 220 ? -43.646 29.430 7.046 1.00 47.44 220 ILE A CA 1
ATOM 1769 C C . ILE A 1 220 ? -44.912 28.802 7.655 1.00 47.44 220 ILE A C 1
ATOM 1771 O O . ILE A 1 220 ? -44.813 28.077 8.648 1.00 47.44 220 ILE A O 1
ATOM 1775 N N . LYS A 1 221 ? -46.087 28.997 7.041 1.00 51.25 221 LYS A N 1
ATOM 1776 C CA . LYS A 1 221 ? -47.329 28.314 7.455 1.00 51.25 221 LYS A CA 1
ATOM 1777 C C . LYS A 1 221 ? -47.263 26.799 7.228 1.00 51.25 221 LYS A C 1
ATOM 1779 O O . LYS A 1 221 ? -47.751 26.044 8.064 1.00 51.25 221 LYS A O 1
ATOM 1784 N N . GLU A 1 222 ? -46.651 26.334 6.137 1.00 51.28 222 GLU A N 1
ATOM 1785 C CA . GLU A 1 222 ? -46.457 24.906 5.838 1.00 51.28 222 GLU A CA 1
ATOM 1786 C C . GLU A 1 222 ? -45.530 24.223 6.857 1.00 51.28 222 GLU A C 1
ATOM 1788 O O . GLU A 1 222 ? -45.838 23.124 7.329 1.00 51.28 222 GLU A O 1
ATOM 1793 N N . MET A 1 223 ? -44.468 24.898 7.314 1.00 48.97 223 MET A N 1
ATOM 1794 C CA . MET A 1 223 ? -43.599 24.386 8.384 1.00 48.97 223 MET A CA 1
ATOM 1795 C C . MET A 1 223 ? -44.328 24.176 9.722 1.00 48.97 223 MET A C 1
ATOM 1797 O O . MET A 1 223 ? -43.970 23.248 10.455 1.00 48.97 223 MET A O 1
ATOM 1801 N N . GLN A 1 224 ? -45.351 24.984 10.023 1.00 58.81 224 GLN A N 1
ATOM 1802 C CA . GLN A 1 224 ? -46.139 24.913 11.262 1.00 58.81 224 GLN A CA 1
ATOM 1803 C C . GLN A 1 224 ? -47.302 23.903 11.223 1.00 58.81 224 GLN A C 1
ATOM 1805 O O . GLN A 1 224 ? -47.957 23.703 12.247 1.00 58.81 224 GLN A O 1
ATOM 1810 N N . ARG A 1 225 ? -47.575 23.243 10.086 1.00 72.00 225 ARG A N 1
ATOM 1811 C CA . ARG A 1 225 ? -48.674 22.264 9.999 1.00 72.00 225 ARG A CA 1
ATOM 1812 C C . ARG A 1 225 ? -48.430 21.026 10.882 1.00 72.00 225 ARG A C 1
ATOM 1814 O O . ARG A 1 225 ? -47.281 20.589 11.017 1.00 72.00 225 ARG A O 1
ATOM 1821 N N . PRO A 1 226 ? -49.489 20.412 11.445 1.00 74.19 226 PRO A N 1
ATOM 1822 C CA . PRO A 1 226 ? -49.379 19.121 12.122 1.00 74.19 226 PRO A CA 1
ATOM 1823 C C . PRO A 1 226 ? -48.881 18.028 11.155 1.00 74.19 226 PRO A C 1
ATOM 1825 O O . PRO A 1 226 ? -49.119 18.128 9.948 1.00 74.19 226 PRO A O 1
ATOM 1828 N N . PRO A 1 227 ? -48.177 16.991 11.650 1.00 73.31 227 PRO A N 1
ATOM 1829 C CA . PRO A 1 227 ? -47.632 15.926 10.809 1.00 73.31 227 PRO A CA 1
ATOM 1830 C C . PRO A 1 227 ? -48.729 15.162 10.053 1.00 73.31 227 PRO A C 1
ATOM 1832 O O . PRO A 1 227 ? -49.853 15.027 10.541 1.00 73.31 227 PRO A O 1
ATOM 1835 N N . GLY A 1 228 ? -48.386 14.661 8.862 1.00 79.38 228 GLY A N 1
ATOM 1836 C CA . GLY A 1 228 ? -49.236 13.754 8.091 1.00 79.38 228 GLY A CA 1
ATOM 1837 C C . GLY A 1 228 ? -49.351 12.366 8.727 1.00 79.38 228 GLY A C 1
ATOM 1838 O O . GLY A 1 228 ? -48.800 12.090 9.794 1.00 79.38 228 GLY A O 1
ATOM 1839 N N . ARG A 1 229 ? -50.083 11.469 8.068 1.00 85.69 229 ARG A N 1
ATOM 1840 C CA . ARG A 1 229 ? -50.291 10.084 8.511 1.00 85.69 229 ARG A CA 1
ATOM 1841 C C . ARG A 1 229 ? -49.079 9.222 8.169 1.00 85.69 229 ARG A C 1
ATOM 1843 O O . ARG A 1 229 ? -48.509 9.347 7.090 1.00 85.69 229 ARG A O 1
ATOM 1850 N N . ASP A 1 230 ? -48.748 8.268 9.030 1.00 84.50 230 ASP A N 1
ATOM 1851 C CA . ASP A 1 230 ? -47.749 7.246 8.711 1.00 84.50 230 ASP A CA 1
ATOM 1852 C C . ASP A 1 230 ? -48.409 6.077 7.962 1.00 84.50 230 ASP A C 1
ATOM 1854 O O . ASP A 1 230 ? -49.249 5.354 8.501 1.00 84.50 230 ASP A O 1
ATOM 1858 N N . ILE A 1 231 ? -48.032 5.882 6.697 1.00 87.81 231 ILE A N 1
ATOM 1859 C CA . ILE A 1 231 ? -48.558 4.830 5.825 1.00 87.81 231 ILE A CA 1
ATOM 1860 C C . ILE A 1 231 ? -47.565 3.669 5.741 1.00 87.81 231 ILE A C 1
ATOM 1862 O O . ILE A 1 231 ? -46.550 3.738 5.041 1.00 87.81 231 ILE A O 1
ATOM 1866 N N . GLU A 1 232 ? -47.893 2.551 6.384 1.00 87.19 232 GLU A N 1
ATOM 1867 C CA . GLU A 1 232 ? -47.114 1.318 6.262 1.00 87.19 232 GLU A CA 1
ATOM 1868 C C . GLU A 1 232 ? -47.433 0.563 4.956 1.00 87.19 232 GLU A C 1
ATOM 1870 O O . GLU A 1 232 ? -48.589 0.335 4.597 1.00 87.19 232 GLU A O 1
ATOM 1875 N N . VAL A 1 233 ? -46.389 0.165 4.225 1.00 89.25 233 VAL A N 1
ATOM 1876 C CA . VAL A 1 233 ? -46.465 -0.567 2.956 1.00 89.25 233 VAL A CA 1
ATOM 1877 C C . VAL A 1 233 ? -45.771 -1.923 3.124 1.00 89.25 233 VAL A C 1
ATOM 1879 O O . VAL A 1 233 ? -44.536 -1.989 3.084 1.00 89.25 233 VAL A O 1
ATOM 1882 N N . PRO A 1 234 ? -46.524 -3.025 3.294 1.00 88.19 234 PRO A N 1
ATOM 1883 C CA . PRO A 1 234 ? -45.943 -4.356 3.389 1.00 88.19 234 PRO A CA 1
ATOM 1884 C C . PRO A 1 234 ? -45.421 -4.819 2.023 1.00 88.19 234 PRO A C 1
ATOM 1886 O O . PRO A 1 234 ? -46.136 -4.825 1.019 1.00 88.19 234 PRO A O 1
ATOM 1889 N N . LEU A 1 235 ? -44.162 -5.245 1.984 1.00 88.44 235 LEU A N 1
ATOM 1890 C CA . LEU A 1 235 ? -43.479 -5.727 0.788 1.00 88.44 235 LEU A CA 1
ATOM 1891 C C . LEU A 1 235 ? -42.874 -7.108 1.028 1.00 88.44 235 LEU A C 1
ATOM 1893 O O . LEU A 1 235 ? -42.293 -7.383 2.074 1.00 88.44 235 LEU A O 1
ATOM 1897 N N . GLN A 1 236 ? -42.931 -7.958 0.004 1.00 85.50 236 GLN A N 1
ATOM 1898 C CA . GLN A 1 236 ? -42.264 -9.257 0.008 1.00 85.50 236 GLN A CA 1
ATOM 1899 C C . GLN A 1 236 ? -41.164 -9.338 -1.054 1.00 85.50 236 GLN A C 1
ATOM 1901 O O . GLN A 1 236 ? -41.394 -9.028 -2.231 1.00 85.50 236 GLN A O 1
ATOM 1906 N N . CYS A 1 237 ? -39.985 -9.836 -0.682 1.00 84.94 237 CYS A N 1
ATOM 1907 C CA . CYS A 1 237 ? -38.900 -10.141 -1.617 1.00 84.94 237 CYS A CA 1
ATOM 1908 C C . CYS A 1 237 ? -38.346 -11.560 -1.436 1.00 84.94 237 CYS A C 1
ATOM 1910 O O . CYS A 1 237 ? -38.651 -12.258 -0.481 1.00 84.94 237 CYS A O 1
ATOM 1912 N N . LYS A 1 238 ? -37.553 -12.031 -2.398 1.00 84.44 238 LYS A N 1
ATOM 1913 C CA . LYS A 1 238 ? -36.932 -13.362 -2.344 1.00 84.44 238 LYS A CA 1
ATOM 1914 C C . LYS A 1 238 ? -35.938 -13.458 -1.179 1.00 84.44 238 LYS A C 1
ATOM 1916 O O . LYS A 1 238 ? -35.169 -12.516 -1.000 1.00 84.44 238 LYS A O 1
ATOM 1921 N N . LEU A 1 239 ? -35.921 -14.578 -0.446 1.00 84.00 239 LEU A N 1
ATOM 1922 C CA . LEU A 1 239 ? -34.978 -14.821 0.660 1.00 84.00 239 LEU A CA 1
ATOM 1923 C C . LEU A 1 239 ? -33.517 -14.678 0.199 1.00 84.00 239 LEU A C 1
ATOM 1925 O O . LEU A 1 239 ? -32.682 -14.141 0.919 1.00 84.00 239 LEU A O 1
ATOM 1929 N N . GLU A 1 240 ? -33.233 -15.035 -1.057 1.00 79.25 240 GLU A N 1
ATOM 1930 C CA . GLU A 1 240 ? -31.926 -14.836 -1.687 1.00 79.25 240 GLU A CA 1
ATOM 1931 C C . GLU A 1 240 ? -31.439 -13.369 -1.633 1.00 79.25 240 GLU A C 1
ATOM 1933 O O . GLU A 1 240 ? -30.237 -13.137 -1.546 1.00 79.25 240 GLU A O 1
ATOM 1938 N N . LYS A 1 241 ? -32.335 -12.365 -1.630 1.00 79.12 241 LYS A N 1
ATOM 1939 C CA . LYS A 1 241 ? -31.939 -10.947 -1.487 1.00 79.12 241 LYS A CA 1
ATOM 1940 C C . LYS A 1 241 ? -31.498 -10.576 -0.071 1.00 79.12 241 LYS A C 1
ATOM 1942 O O . LYS A 1 241 ? -30.659 -9.697 0.062 1.00 79.12 241 LYS A O 1
ATOM 1947 N N . PHE A 1 242 ? -32.011 -11.242 0.963 1.00 82.75 242 PHE A N 1
ATOM 1948 C CA . PHE A 1 242 ? -31.488 -11.093 2.325 1.00 82.75 242 PHE A CA 1
ATOM 1949 C C . PHE A 1 242 ? -30.145 -11.825 2.490 1.00 82.75 242 PHE A C 1
ATOM 1951 O O . PHE A 1 242 ? -29.293 -11.380 3.251 1.00 82.75 242 PHE A O 1
ATOM 1958 N N . PHE A 1 243 ? -29.923 -12.912 1.743 1.00 76.31 243 PHE A N 1
ATOM 1959 C CA . PHE A 1 243 ? -28.689 -13.704 1.808 1.00 76.31 243 PHE A CA 1
ATOM 1960 C C . PHE A 1 243 ? -27.493 -13.078 1.069 1.00 76.31 243 PHE A C 1
ATOM 1962 O O . PHE A 1 243 ? -26.378 -13.103 1.583 1.00 76.31 243 PHE A O 1
ATOM 1969 N N . TYR A 1 244 ? -27.705 -12.503 -0.119 1.00 71.06 244 TYR A N 1
ATOM 1970 C CA . TYR A 1 244 ? -26.642 -11.834 -0.889 1.00 71.06 244 TYR A CA 1
ATOM 1971 C C . TYR A 1 244 ? -26.594 -10.311 -0.686 1.00 71.06 244 TYR A C 1
ATOM 1973 O O . TYR A 1 244 ? -25.614 -9.679 -1.071 1.00 71.06 244 TYR A O 1
ATOM 1981 N N . GLY A 1 245 ? -27.637 -9.722 -0.097 1.00 72.69 245 GLY A N 1
ATOM 1982 C CA . GLY A 1 245 ? -27.872 -8.280 -0.112 1.00 72.69 245 GLY A CA 1
ATOM 1983 C C . GLY A 1 245 ? -28.440 -7.776 -1.449 1.00 72.69 245 GLY A C 1
ATOM 1984 O O . GLY A 1 245 ? -28.574 -8.514 -2.431 1.00 72.69 245 GLY A O 1
ATOM 1985 N N . GLY A 1 246 ? -28.809 -6.495 -1.493 1.00 75.50 246 GLY A N 1
ATOM 1986 C CA . GLY A 1 246 ? -29.260 -5.801 -2.703 1.00 75.50 246 GLY A CA 1
ATOM 1987 C C . GLY A 1 246 ? -30.295 -4.715 -2.411 1.00 75.50 246 GLY A C 1
ATOM 1988 O O . GLY A 1 246 ? -30.415 -4.244 -1.289 1.00 75.50 246 GLY A O 1
ATOM 1989 N N . ARG A 1 247 ? -31.087 -4.320 -3.416 1.00 79.38 247 ARG A N 1
ATOM 1990 C CA . ARG A 1 247 ? -32.174 -3.334 -3.251 1.00 79.38 247 ARG A CA 1
ATOM 1991 C C . ARG A 1 247 ? -33.534 -3.856 -3.707 1.00 79.38 247 ARG A C 1
ATOM 1993 O O . ARG A 1 247 ? -33.613 -4.744 -4.568 1.00 79.38 247 ARG A O 1
ATOM 2000 N N . LYS A 1 248 ? -34.616 -3.323 -3.142 1.00 83.19 248 LYS A N 1
ATOM 2001 C CA . LYS A 1 248 ? -36.005 -3.605 -3.526 1.00 83.19 248 LYS A CA 1
ATOM 2002 C C . LYS A 1 248 ? -36.747 -2.287 -3.720 1.00 83.19 248 LYS A C 1
ATOM 2004 O O . LYS A 1 248 ? -36.841 -1.472 -2.816 1.00 83.19 248 LYS A O 1
ATOM 2009 N N . GLU A 1 249 ? -37.287 -2.124 -4.918 1.00 82.94 249 GLU A N 1
ATOM 2010 C CA . GLU A 1 249 ? -37.978 -0.912 -5.349 1.00 82.94 249 GLU A CA 1
ATOM 2011 C C . GLU A 1 249 ? -39.495 -1.172 -5.394 1.00 82.94 249 GLU A C 1
ATOM 2013 O O . GLU A 1 249 ? -39.937 -2.299 -5.695 1.00 82.94 249 GLU A O 1
ATOM 2018 N N . VAL A 1 250 ? -40.284 -0.149 -5.062 1.00 86.56 250 VAL A N 1
ATOM 2019 C CA . VAL A 1 250 ? -41.744 -0.107 -5.209 1.00 86.56 250 VAL A CA 1
ATOM 2020 C C . VAL A 1 250 ? -42.153 1.237 -5.810 1.00 86.56 250 VAL A C 1
ATOM 2022 O O . VAL A 1 250 ? -41.783 2.290 -5.305 1.00 86.56 250 VAL A O 1
ATOM 2025 N N . MET A 1 251 ? -42.928 1.194 -6.891 1.00 84.12 251 MET A N 1
ATOM 2026 C CA . MET A 1 251 ? -43.572 2.381 -7.450 1.00 84.12 251 MET A CA 1
ATOM 2027 C C . MET A 1 251 ? -44.928 2.571 -6.778 1.00 84.12 251 MET A C 1
ATOM 2029 O O . MET A 1 251 ? -45.717 1.625 -6.714 1.00 84.12 251 MET A O 1
ATOM 2033 N N . ARG A 1 252 ? -45.212 3.783 -6.305 1.00 85.56 252 ARG A N 1
ATOM 2034 C CA . ARG A 1 252 ? -46.511 4.167 -5.748 1.00 85.56 252 ARG A CA 1
ATOM 2035 C C . ARG A 1 252 ? -46.945 5.487 -6.380 1.00 85.56 252 ARG A C 1
ATOM 2037 O O . ARG A 1 252 ? -46.123 6.375 -6.585 1.00 85.56 252 ARG A O 1
ATOM 2044 N N . LYS A 1 253 ? -48.235 5.609 -6.696 1.00 84.44 253 LYS A N 1
ATOM 2045 C CA . LYS A 1 253 ? -48.821 6.910 -7.027 1.00 84.44 253 LYS A CA 1
ATOM 2046 C C . LYS A 1 253 ? -48.955 7.727 -5.743 1.00 84.44 253 LYS A C 1
ATOM 2048 O O . LYS A 1 253 ? -49.449 7.177 -4.760 1.00 84.44 253 LYS A O 1
ATOM 2053 N N . ARG A 1 254 ? -48.526 8.986 -5.767 1.00 83.62 254 ARG A N 1
ATOM 2054 C CA . ARG A 1 254 ? -48.771 9.957 -4.695 1.00 83.62 254 ARG A CA 1
ATOM 2055 C C . ARG A 1 254 ? -49.298 11.259 -5.281 1.00 83.62 254 ARG A C 1
ATOM 2057 O O . ARG A 1 254 ? -48.972 11.604 -6.417 1.00 83.62 254 ARG A O 1
ATOM 2064 N N . THR A 1 255 ? -50.111 11.959 -4.510 1.00 84.75 255 THR A N 1
ATOM 2065 C CA . THR A 1 255 ? -50.614 13.288 -4.853 1.00 84.75 255 THR A CA 1
ATOM 2066 C C . THR A 1 255 ? -49.665 14.326 -4.277 1.00 84.75 255 THR A C 1
ATOM 2068 O O . THR A 1 255 ? -49.442 14.343 -3.069 1.00 84.75 255 THR A O 1
ATOM 2071 N N . VAL A 1 256 ? -49.096 15.172 -5.130 1.00 80.88 256 VAL A N 1
ATOM 2072 C CA . VAL A 1 256 ? -48.180 16.252 -4.749 1.00 80.88 256 VAL A CA 1
ATOM 2073 C C . VAL A 1 256 ? -48.733 17.584 -5.241 1.00 80.88 256 VAL A C 1
ATOM 2075 O O . VAL A 1 256 ? -49.408 17.651 -6.268 1.00 80.88 256 VAL A O 1
ATOM 2078 N N . LYS A 1 257 ? -48.462 18.649 -4.492 1.00 71.31 257 LYS A N 1
ATOM 2079 C CA . LYS A 1 257 ? -48.822 20.014 -4.871 1.00 71.31 257 LYS A CA 1
ATOM 2080 C C . LYS A 1 257 ? -47.709 20.584 -5.753 1.00 71.31 257 LYS A C 1
ATOM 2082 O O . LYS A 1 257 ? -46.667 20.984 -5.245 1.00 71.31 257 LYS A O 1
ATOM 2087 N N . ASP A 1 258 ? -47.936 20.585 -7.060 1.00 66.94 258 ASP A N 1
ATOM 2088 C CA . ASP A 1 258 ? -47.115 21.280 -8.048 1.00 66.94 258 ASP A CA 1
ATOM 2089 C C . ASP A 1 258 ? -47.436 22.781 -8.040 1.00 66.94 258 ASP A C 1
ATOM 2091 O O . ASP A 1 258 ? -48.589 23.193 -7.876 1.00 66.94 258 ASP A O 1
ATOM 2095 N N . PHE A 1 259 ? -46.403 23.605 -8.201 1.00 44.50 259 PHE A N 1
ATOM 2096 C CA . PHE A 1 259 ? -46.509 25.057 -8.078 1.00 44.50 259 PHE A CA 1
ATOM 2097 C C . PHE A 1 259 ? -47.289 25.714 -9.230 1.00 44.50 259 PHE A C 1
ATOM 2099 O O . PHE A 1 259 ? -47.961 26.722 -9.022 1.00 44.50 259 PHE A O 1
ATOM 2106 N N . TYR A 1 260 ? -47.243 25.133 -10.432 1.00 46.22 260 TYR A N 1
ATOM 2107 C CA . TYR A 1 260 ? -47.839 25.693 -11.648 1.00 46.22 260 TYR A CA 1
ATOM 2108 C C . TYR A 1 260 ? -49.140 24.991 -12.059 1.00 46.22 260 TYR A C 1
ATOM 2110 O O . TYR A 1 260 ? -49.991 25.597 -12.707 1.00 46.22 260 TYR A O 1
ATOM 2118 N N . GLN A 1 261 ? -49.298 23.714 -11.702 1.00 49.88 261 GLN A N 1
ATOM 2119 C CA . GLN A 1 261 ? -50.424 22.860 -12.103 1.00 49.88 261 GLN A CA 1
ATOM 2120 C C . GLN A 1 261 ? -51.365 22.506 -10.939 1.00 49.88 261 GLN A C 1
ATOM 2122 O O . GLN A 1 261 ? -52.418 21.905 -11.158 1.00 49.88 261 GLN A O 1
ATOM 2127 N N . GLY A 1 262 ? -51.025 22.891 -9.705 1.00 70.12 262 GLY A N 1
ATOM 2128 C CA . GLY A 1 262 ? -51.799 22.560 -8.512 1.00 70.12 262 GLY A CA 1
ATOM 2129 C C . GLY A 1 262 ? -51.608 21.103 -8.089 1.00 70.12 262 GLY A C 1
ATOM 2130 O O . GLY A 1 262 ? -50.506 20.567 -8.117 1.00 70.12 262 GLY A O 1
ATOM 2131 N N . MET A 1 263 ? -52.672 20.437 -7.645 1.00 75.12 263 MET A N 1
ATOM 2132 C CA . MET A 1 263 ? -52.576 19.053 -7.162 1.00 75.12 263 MET A CA 1
ATOM 2133 C C . MET A 1 263 ? -52.422 18.068 -8.330 1.00 75.12 263 MET A C 1
ATOM 2135 O O . MET A 1 263 ? -53.395 17.778 -9.027 1.00 75.12 263 MET A O 1
ATOM 2139 N N . ILE A 1 264 ? -51.221 17.515 -8.510 1.00 77.31 264 ILE A N 1
ATOM 2140 C CA . ILE A 1 264 ? -50.916 16.502 -9.529 1.00 77.31 264 ILE A CA 1
ATOM 2141 C C . ILE A 1 264 ? -50.690 15.125 -8.893 1.00 77.31 264 ILE A C 1
ATOM 2143 O O . ILE A 1 264 ? -50.259 15.000 -7.748 1.00 77.31 264 ILE A O 1
ATOM 2147 N N . THR A 1 265 ? -50.973 14.055 -9.638 1.00 81.88 265 THR A N 1
ATOM 2148 C CA . THR A 1 265 ? -50.665 12.680 -9.211 1.00 81.88 265 THR A CA 1
ATOM 2149 C C . THR A 1 265 ? -49.450 12.155 -9.967 1.00 81.88 265 THR A C 1
ATOM 2151 O O . THR A 1 265 ? -49.549 11.827 -11.149 1.00 81.88 265 THR A O 1
ATOM 2154 N N . GLU A 1 266 ? -48.323 12.003 -9.276 1.00 79.69 266 GLU A N 1
ATOM 2155 C CA . GLU A 1 266 ? -47.086 11.456 -9.841 1.00 79.69 266 GLU A CA 1
ATOM 2156 C C . GLU A 1 266 ? -46.845 9.996 -9.422 1.00 79.69 266 GLU A C 1
ATOM 2158 O O . GLU A 1 266 ? -47.446 9.487 -8.472 1.00 79.69 266 GLU A O 1
ATOM 2163 N N . GLN A 1 267 ? -45.954 9.295 -10.131 1.00 82.88 267 GLN A N 1
ATOM 2164 C CA . GLN A 1 267 ? -45.474 7.963 -9.746 1.00 82.88 267 GLN A CA 1
ATOM 2165 C C . GLN A 1 267 ? -44.073 8.057 -9.143 1.00 82.88 267 GLN A C 1
ATOM 2167 O O . GLN A 1 267 ? -43.092 8.202 -9.867 1.00 82.88 267 GLN A O 1
ATOM 2172 N N . HIS A 1 268 ? -43.975 7.904 -7.823 1.00 83.44 268 HIS A N 1
ATOM 2173 C CA . HIS A 1 268 ? -42.706 7.937 -7.104 1.00 83.44 268 HIS A CA 1
ATOM 2174 C C . HIS A 1 268 ? -42.183 6.518 -6.816 1.00 83.44 268 HIS A C 1
ATOM 2176 O O . HIS A 1 268 ? -42.962 5.600 -6.532 1.00 83.44 268 HIS A O 1
ATOM 2182 N N . THR A 1 269 ? -40.861 6.319 -6.886 1.00 85.31 269 THR A N 1
ATOM 2183 C CA . THR A 1 269 ? -40.217 5.005 -6.690 1.00 85.31 269 THR A CA 1
ATOM 2184 C C . THR A 1 269 ? -39.450 4.951 -5.372 1.00 85.31 269 THR A C 1
ATOM 2186 O O . THR A 1 269 ? -38.291 5.350 -5.300 1.00 85.31 269 THR A O 1
ATOM 2189 N N . PHE A 1 270 ? -40.061 4.372 -4.341 1.00 84.06 270 PHE A N 1
ATOM 2190 C CA . PHE A 1 270 ? -39.420 4.167 -3.043 1.00 84.06 270 PHE A CA 1
ATOM 2191 C C . PHE A 1 270 ? -38.461 2.969 -3.099 1.00 84.06 270 PHE A C 1
ATOM 2193 O O . PHE A 1 270 ? -38.804 1.901 -3.626 1.00 84.06 270 PHE A O 1
ATOM 2200 N N . ARG A 1 271 ? -37.246 3.128 -2.560 1.00 82.50 271 ARG A N 1
ATOM 2201 C CA . ARG A 1 271 ? -36.155 2.141 -2.662 1.00 82.50 271 ARG A CA 1
ATOM 2202 C C . ARG A 1 271 ? -35.663 1.705 -1.279 1.00 82.50 271 ARG A C 1
ATOM 2204 O O . ARG A 1 271 ? -34.994 2.465 -0.594 1.00 82.50 271 ARG A O 1
ATOM 2211 N N . ALA A 1 272 ? -35.930 0.459 -0.895 1.00 81.31 272 ALA A N 1
ATOM 2212 C CA . ALA A 1 272 ? -35.375 -0.144 0.317 1.00 81.31 272 ALA A CA 1
ATOM 2213 C C . ALA A 1 272 ? -34.046 -0.861 0.022 1.00 81.31 272 ALA A C 1
ATOM 2215 O O . ALA A 1 272 ? -33.964 -1.690 -0.897 1.00 81.31 272 ALA A O 1
ATOM 2216 N N . ILE A 1 273 ? -33.016 -0.568 0.818 1.00 79.06 273 ILE A N 1
ATOM 2217 C CA . ILE A 1 273 ? -31.709 -1.238 0.778 1.00 79.06 273 ILE A CA 1
ATOM 2218 C C . ILE A 1 273 ? -31.747 -2.433 1.734 1.00 79.06 273 ILE A C 1
ATOM 2220 O O . ILE A 1 273 ? -32.084 -2.291 2.903 1.00 79.06 273 ILE A O 1
ATOM 2224 N N . ILE A 1 274 ? -31.399 -3.616 1.232 1.00 83.25 274 ILE A N 1
ATOM 2225 C CA . ILE A 1 274 ? -31.360 -4.873 1.980 1.00 83.25 274 ILE A CA 1
ATOM 2226 C C . ILE A 1 274 ? -29.888 -5.238 2.181 1.00 83.25 274 ILE A C 1
ATOM 2228 O O . ILE A 1 274 ? -29.227 -5.709 1.254 1.00 83.25 274 ILE A O 1
ATOM 2232 N N . ALA A 1 275 ? -29.366 -5.020 3.387 1.00 74.50 275 ALA A N 1
ATOM 2233 C CA . ALA A 1 275 ? -28.039 -5.504 3.756 1.00 74.50 275 ALA A CA 1
ATOM 2234 C C . ALA A 1 275 ? -28.011 -7.045 3.799 1.00 74.50 275 ALA A C 1
ATOM 2236 O O . ALA A 1 275 ? -29.025 -7.694 4.079 1.00 74.50 275 ALA A O 1
ATOM 2237 N N . ARG A 1 276 ? -26.840 -7.646 3.550 1.00 77.31 276 ARG A N 1
ATOM 2238 C CA . ARG A 1 276 ? -26.648 -9.090 3.749 1.00 77.31 276 ARG A CA 1
ATOM 2239 C C . ARG A 1 276 ? -26.907 -9.435 5.218 1.00 77.31 276 ARG A C 1
ATOM 2241 O O . ARG A 1 276 ? -26.318 -8.834 6.109 1.00 77.31 276 ARG A O 1
ATOM 2248 N N . GLY A 1 277 ? -27.796 -10.393 5.459 1.00 75.69 277 GLY A N 1
ATOM 2249 C CA . GLY A 1 277 ? -28.192 -10.813 6.801 1.00 75.69 277 GLY A CA 1
ATOM 2250 C C . GLY A 1 277 ? -29.230 -9.925 7.492 1.00 75.69 277 GLY A C 1
ATOM 2251 O O . GLY A 1 277 ? -29.581 -10.229 8.631 1.00 75.69 277 GLY A O 1
ATOM 2252 N N . ALA A 1 278 ? -29.752 -8.877 6.834 1.00 79.81 278 ALA A N 1
ATOM 2253 C CA . ALA A 1 278 ? -30.703 -7.935 7.436 1.00 79.81 278 ALA A CA 1
ATOM 2254 C C . ALA A 1 278 ? -31.872 -8.647 8.143 1.00 79.81 278 ALA A C 1
ATOM 2256 O O . ALA A 1 278 ? -32.421 -9.626 7.627 1.00 79.81 278 ALA A O 1
ATOM 2257 N N . SER A 1 279 ? -32.234 -8.173 9.335 1.00 81.69 279 SER A N 1
ATOM 2258 C CA . SER A 1 279 ? -33.345 -8.689 10.142 1.00 81.69 279 SER A CA 1
ATOM 2259 C C . SER A 1 279 ? -34.695 -8.528 9.432 1.00 81.69 279 SER A C 1
ATOM 2261 O O . SER A 1 279 ? -34.844 -7.724 8.514 1.00 81.69 279 SER A O 1
ATOM 2263 N N . GLU A 1 280 ? -35.682 -9.326 9.840 1.00 79.50 280 GLU A N 1
ATOM 2264 C CA . GLU A 1 280 ? -37.054 -9.240 9.335 1.00 79.50 280 GLU A CA 1
ATOM 2265 C C . GLU A 1 280 ? -38.045 -8.998 10.488 1.00 79.50 280 GLU A C 1
ATOM 2267 O O . GLU A 1 280 ? -37.909 -9.641 11.530 1.00 79.50 280 GLU A O 1
ATOM 2272 N N . PRO A 1 281 ? -39.053 -8.121 10.309 1.00 82.19 281 PRO A N 1
ATOM 2273 C CA . PRO A 1 281 ? -39.261 -7.280 9.132 1.00 82.19 281 PRO A CA 1
ATOM 2274 C C . PRO A 1 281 ? -38.211 -6.160 9.028 1.00 82.19 281 PRO A C 1
ATOM 2276 O O . PRO A 1 281 ? -37.922 -5.475 10.004 1.00 82.19 281 PRO A O 1
ATOM 2279 N N . LEU A 1 282 ? -37.667 -5.954 7.829 1.00 84.00 282 LEU A N 1
ATOM 2280 C CA . LEU A 1 282 ? -36.774 -4.832 7.544 1.00 84.00 282 LEU A CA 1
ATOM 2281 C C . LEU A 1 282 ? -37.631 -3.593 7.280 1.00 84.00 282 LEU A C 1
ATOM 2283 O O . LEU A 1 282 ? -38.434 -3.589 6.348 1.00 84.00 282 LEU A O 1
ATOM 2287 N N . VAL A 1 283 ? -37.463 -2.553 8.090 1.00 86.19 283 VAL A N 1
ATOM 2288 C CA . VAL A 1 283 ? -38.255 -1.323 8.003 1.00 86.19 283 VAL A CA 1
ATOM 2289 C C . VAL A 1 283 ? -37.419 -0.208 7.373 1.00 86.19 283 VAL A C 1
ATOM 2291 O O . VAL A 1 283 ? -36.277 0.012 7.765 1.00 86.19 283 VAL A O 1
ATOM 2294 N N . THR A 1 284 ? -37.973 0.499 6.387 1.00 83.06 284 THR A N 1
ATOM 2295 C CA . THR A 1 284 ? -37.355 1.692 5.780 1.00 83.06 284 THR A CA 1
ATOM 2296 C C . THR A 1 284 ? -38.359 2.839 5.794 1.00 83.06 284 THR A C 1
ATOM 2298 O O . THR A 1 284 ? -39.447 2.702 5.236 1.00 83.06 284 THR A O 1
ATOM 2301 N N . PHE A 1 285 ? -38.008 3.949 6.442 1.00 84.50 285 PHE A N 1
ATOM 2302 C CA . PHE A 1 285 ? -38.898 5.089 6.677 1.00 84.50 285 PHE A CA 1
ATOM 2303 C C . PHE A 1 285 ? -38.585 6.259 5.736 1.00 84.50 285 PHE A C 1
ATOM 2305 O O . PHE A 1 285 ? -37.433 6.664 5.606 1.00 84.50 285 PHE A O 1
ATOM 2312 N N . PHE A 1 286 ? -39.624 6.807 5.109 1.00 85.69 286 PHE A N 1
ATOM 2313 C CA . PHE A 1 286 ? -39.588 7.930 4.175 1.00 85.69 286 PHE A CA 1
ATOM 2314 C C . PHE A 1 286 ? -40.503 9.033 4.715 1.00 85.69 286 PHE A C 1
ATOM 2316 O O . PHE A 1 286 ? -41.701 9.071 4.424 1.00 85.69 286 PHE A O 1
ATOM 2323 N N . LYS A 1 287 ? -39.938 9.892 5.567 1.00 81.81 287 LYS A N 1
ATOM 2324 C CA . LYS A 1 287 ? -40.661 10.958 6.269 1.00 81.81 287 LYS A CA 1
ATOM 2325 C C . LYS A 1 287 ? -41.246 11.981 5.290 1.00 81.81 287 LYS A C 1
ATOM 2327 O O . LYS A 1 287 ? -40.499 12.492 4.465 1.00 81.81 287 LYS A O 1
ATOM 2332 N N . GLU A 1 288 ? -42.534 12.306 5.420 1.00 83.94 288 GLU A N 1
ATOM 2333 C CA . GLU A 1 288 ? -43.213 13.368 4.644 1.00 83.94 288 GLU A CA 1
ATOM 2334 C C . GLU A 1 288 ? -43.091 13.208 3.100 1.00 83.94 288 GLU A C 1
ATOM 2336 O O . GLU A 1 288 ? -43.051 14.187 2.359 1.00 83.94 288 GLU A O 1
ATOM 2341 N N . GLN A 1 289 ? -43.031 11.966 2.590 1.00 83.62 289 GLN A N 1
ATOM 2342 C CA . GLN A 1 289 ? -42.922 11.652 1.147 1.00 83.62 289 GLN A CA 1
ATOM 2343 C C . GLN A 1 289 ? -44.160 10.958 0.537 1.00 83.62 289 GLN A C 1
ATOM 2345 O O . GLN A 1 289 ? -44.110 10.502 -0.608 1.00 83.62 289 GLN A O 1
ATOM 2350 N N . GLY A 1 290 ? -45.251 10.839 1.286 1.00 82.56 290 GLY A N 1
ATOM 2351 C CA . GLY A 1 290 ? -46.528 10.260 0.873 1.00 82.56 290 GLY A CA 1
ATOM 2352 C C . GLY A 1 290 ? -47.451 11.251 0.165 1.00 82.56 290 GLY A C 1
ATOM 2353 O O . GLY A 1 290 ? -46.994 12.113 -0.582 1.00 82.56 290 GLY A O 1
ATOM 2354 N N . ASP A 1 291 ? -48.759 11.082 0.354 1.00 87.12 291 ASP A N 1
ATOM 2355 C CA . ASP A 1 291 ? -49.772 11.967 -0.221 1.00 87.12 291 ASP A CA 1
ATOM 2356 C C . ASP A 1 291 ? -49.798 13.325 0.511 1.00 87.12 291 ASP A C 1
ATOM 2358 O O . ASP A 1 291 ? -49.668 13.392 1.736 1.00 87.12 291 ASP A O 1
ATOM 2362 N N . TRP A 1 292 ? -49.938 14.416 -0.247 1.00 85.50 292 TRP A N 1
ATOM 2363 C CA . TRP A 1 292 ? -50.074 15.781 0.267 1.00 85.50 292 TRP A CA 1
ATOM 2364 C C . TRP A 1 292 ? -51.529 16.084 0.646 1.00 85.50 292 TRP A C 1
ATOM 2366 O O . TRP A 1 292 ? -52.449 15.786 -0.117 1.00 85.50 292 TRP A O 1
ATOM 2376 N N . HIS A 1 293 ? -51.729 16.752 1.785 1.00 80.06 293 HIS A N 1
ATOM 2377 C CA . HIS A 1 293 ? -53.040 17.189 2.282 1.00 80.06 293 HIS A CA 1
ATOM 2378 C C . HIS A 1 293 ? -53.042 18.700 2.547 1.00 80.06 293 HIS A C 1
ATOM 2380 O O . HIS A 1 293 ? -52.006 19.286 2.862 1.00 80.06 293 HIS A O 1
ATOM 2386 N N . SER A 1 294 ? -54.210 19.341 2.456 1.00 72.44 294 SER A N 1
ATOM 2387 C CA . SER A 1 294 ? -54.344 20.791 2.674 1.00 72.44 294 SER A CA 1
ATOM 2388 C C . SER A 1 294 ? -54.014 21.224 4.104 1.00 72.44 294 SER A C 1
ATOM 2390 O O . SER A 1 294 ? -53.445 22.297 4.303 1.00 72.44 294 SER A O 1
ATOM 2392 N N . ASP A 1 295 ? -54.331 20.373 5.080 1.00 77.56 295 ASP A N 1
ATOM 2393 C CA . ASP A 1 295 ? -54.418 20.764 6.492 1.00 77.56 295 ASP A CA 1
ATOM 2394 C C . ASP A 1 295 ? -53.250 20.217 7.336 1.00 77.56 295 ASP A C 1
ATOM 2396 O O . ASP A 1 295 ? -52.966 20.718 8.424 1.00 77.56 295 ASP A O 1
ATOM 2400 N N . THR A 1 296 ? -52.541 19.203 6.829 1.00 81.44 296 THR A N 1
ATOM 2401 C CA . THR A 1 296 ? -51.390 18.557 7.480 1.00 81.44 296 THR A CA 1
ATOM 2402 C C . THR A 1 296 ? -50.143 18.663 6.603 1.00 81.44 296 THR A C 1
ATOM 2404 O O . THR A 1 296 ? -50.197 19.103 5.453 1.00 81.44 296 THR A O 1
ATOM 2407 N N . LYS A 1 297 ? -48.992 18.246 7.133 1.00 81.88 297 LYS A N 1
ATOM 2408 C CA . LYS A 1 297 ? -47.824 17.894 6.314 1.00 81.88 297 LYS A CA 1
ATOM 2409 C C . LYS A 1 297 ? -48.132 16.649 5.464 1.00 81.88 297 LYS A C 1
ATOM 2411 O O . LYS A 1 297 ? -49.102 15.946 5.774 1.00 81.88 297 LYS A O 1
ATOM 2416 N N . PRO A 1 298 ? -47.346 16.366 4.408 1.00 84.56 298 PRO A N 1
ATOM 2417 C CA . PRO A 1 298 ? -47.502 15.139 3.639 1.00 84.56 298 PRO A CA 1
ATOM 2418 C C . PRO A 1 298 ? -47.363 13.901 4.526 1.00 84.56 298 PRO A C 1
ATOM 2420 O O . PRO A 1 298 ? -46.644 13.915 5.529 1.00 84.56 298 PRO A O 1
ATOM 2423 N N . ASP A 1 299 ? -48.036 12.825 4.140 1.00 88.38 299 ASP A N 1
ATOM 2424 C CA . ASP A 1 299 ? -47.947 11.541 4.833 1.00 88.38 299 ASP A CA 1
ATOM 2425 C C . ASP A 1 299 ? -46.497 11.007 4.830 1.00 88.38 299 ASP A C 1
ATOM 2427 O O . ASP A 1 299 ? -45.725 11.280 3.911 1.00 88.38 299 ASP A O 1
ATOM 2431 N N . SER A 1 300 ? -46.091 10.217 5.825 1.00 86.94 300 SER A N 1
ATOM 2432 C CA . SER A 1 300 ? -44.815 9.481 5.772 1.00 86.94 300 SER A CA 1
ATOM 2433 C C . SER A 1 300 ? -45.048 8.061 5.267 1.00 86.94 300 SER A C 1
ATOM 2435 O O . SER A 1 300 ? -46.108 7.484 5.491 1.00 86.94 300 SER A O 1
ATOM 2437 N N . ILE A 1 301 ? -44.066 7.458 4.597 1.00 89.75 301 ILE A N 1
ATOM 2438 C CA . ILE A 1 301 ? -44.176 6.085 4.083 1.00 89.75 301 ILE A CA 1
ATOM 2439 C C . ILE A 1 301 ? -43.185 5.162 4.789 1.00 89.75 301 ILE A C 1
ATOM 2441 O O . ILE A 1 301 ? -41.977 5.373 4.756 1.00 89.75 301 ILE A O 1
ATOM 2445 N N . THR A 1 302 ? -43.699 4.080 5.365 1.00 89.44 302 THR A N 1
ATOM 2446 C CA . THR A 1 302 ? -42.912 3.045 6.042 1.00 89.44 302 THR A CA 1
ATOM 2447 C C . THR A 1 302 ? -42.936 1.772 5.205 1.00 89.44 302 THR A C 1
ATOM 2449 O O . THR A 1 302 ? -43.935 1.059 5.181 1.00 89.44 302 THR A O 1
ATOM 2452 N N . LEU A 1 303 ? -41.853 1.444 4.500 1.00 90.31 303 LEU A N 1
ATOM 2453 C CA . LEU A 1 303 ? -41.753 0.164 3.798 1.00 90.31 303 LEU A CA 1
ATOM 2454 C C . LEU A 1 303 ? -41.410 -0.948 4.798 1.00 90.31 303 LEU A C 1
ATOM 2456 O O . LEU A 1 303 ? -40.314 -0.949 5.355 1.00 90.31 303 LEU A O 1
ATOM 2460 N N . ARG A 1 304 ? -42.310 -1.922 4.986 1.00 90.25 304 ARG A N 1
ATOM 2461 C CA . ARG A 1 304 ? -42.078 -3.117 5.817 1.00 90.25 304 ARG A CA 1
ATOM 2462 C C . ARG A 1 304 ? -41.755 -4.319 4.929 1.00 90.25 304 ARG A C 1
ATOM 2464 O O . ARG A 1 304 ? -42.653 -4.937 4.357 1.00 90.25 304 ARG A O 1
ATOM 2471 N N . LEU A 1 305 ? -40.478 -4.669 4.808 1.00 89.94 305 LEU A N 1
ATOM 2472 C CA . LEU A 1 305 ? -39.997 -5.763 3.966 1.00 89.94 305 LEU A CA 1
ATOM 2473 C C . LEU A 1 305 ? -39.913 -7.091 4.728 1.00 89.94 305 LEU A C 1
ATOM 2475 O O . LEU A 1 305 ? -39.350 -7.177 5.816 1.00 89.94 305 LEU A O 1
ATOM 2479 N N . THR A 1 306 ? -40.414 -8.148 4.096 1.00 89.81 306 THR A N 1
ATOM 2480 C CA . THR A 1 306 ? -40.352 -9.542 4.562 1.00 89.81 306 THR A CA 1
ATOM 2481 C C . THR A 1 306 ? -39.897 -10.470 3.433 1.00 89.81 306 THR A C 1
ATOM 2483 O O . THR A 1 306 ? -40.001 -10.143 2.243 1.00 89.81 306 THR A O 1
ATOM 2486 N N . SER A 1 307 ? -39.364 -11.635 3.779 1.00 85.94 307 SER A N 1
ATOM 2487 C CA . SER A 1 307 ? -38.981 -12.665 2.821 1.00 85.94 307 SER A CA 1
ATOM 2488 C C . SER A 1 307 ? -40.190 -13.483 2.362 1.00 85.94 307 SER A C 1
ATOM 2490 O O . SER A 1 307 ? -41.155 -13.722 3.086 1.00 85.94 307 SER A O 1
ATOM 2492 N N . LYS A 1 308 ? -40.147 -13.924 1.104 1.00 85.06 308 LYS A N 1
ATOM 2493 C CA . LYS A 1 308 ? -41.047 -14.949 0.578 1.00 85.06 308 LYS A CA 1
ATOM 2494 C C . LYS A 1 308 ? -40.572 -16.322 1.056 1.00 85.06 308 LYS A C 1
ATOM 2496 O O . LYS A 1 308 ? -39.364 -16.567 0.985 1.00 85.06 308 LYS A O 1
ATOM 2501 N N . PRO A 1 309 ? -41.487 -17.238 1.429 1.00 80.81 309 PRO A N 1
ATOM 2502 C CA . PRO A 1 309 ? -41.135 -18.620 1.732 1.00 80.81 309 PRO A CA 1
ATOM 2503 C C . PRO A 1 309 ? -40.294 -19.237 0.608 1.00 80.81 309 PRO A C 1
ATOM 2505 O O . PRO A 1 309 ? -40.718 -19.273 -0.549 1.00 80.81 309 PRO A O 1
ATOM 2508 N N . HIS A 1 310 ? -39.092 -19.710 0.940 1.00 78.88 310 HIS A N 1
ATOM 2509 C CA . HIS A 1 310 ? -38.233 -20.414 -0.008 1.00 78.88 310 HIS A CA 1
ATOM 2510 C C . HIS A 1 310 ? -38.631 -21.908 -0.072 1.00 78.88 310 HIS A C 1
ATOM 2512 O O . HIS A 1 310 ? -39.069 -22.450 0.951 1.00 78.88 310 HIS A O 1
ATOM 2518 N N . PRO A 1 311 ? -38.512 -22.594 -1.233 1.00 70.00 311 PRO A N 1
ATOM 2519 C CA . PRO A 1 311 ? -38.958 -23.984 -1.371 1.00 70.00 311 PRO A CA 1
ATOM 2520 C C . PRO A 1 311 ? -38.218 -24.971 -0.459 1.00 70.00 311 PRO A C 1
ATOM 2522 O O . PRO A 1 311 ? -38.863 -25.731 0.249 1.00 70.00 311 PRO A O 1
ATOM 2525 N N . HIS A 1 312 ? -36.881 -24.907 -0.426 1.00 72.81 312 HIS A N 1
ATOM 2526 C CA . HIS A 1 312 ? -36.040 -25.928 0.227 1.00 72.81 312 HIS A CA 1
ATOM 2527 C C . HIS A 1 312 ? -35.466 -25.517 1.593 1.00 72.81 312 HIS A C 1
ATOM 2529 O O . HIS A 1 312 ? -34.936 -26.360 2.310 1.00 72.81 312 HIS A O 1
ATOM 2535 N N . VAL A 1 313 ? -35.538 -24.230 1.959 1.00 78.38 313 VAL A N 1
ATOM 2536 C CA . VAL A 1 313 ? -34.994 -23.724 3.234 1.00 78.38 313 VAL A CA 1
ATOM 2537 C C . VAL A 1 313 ? -35.948 -22.736 3.894 1.00 78.38 313 VAL A C 1
ATOM 2539 O O . VAL A 1 313 ? -36.802 -22.139 3.236 1.00 78.38 313 VAL A O 1
ATOM 2542 N N . GLU A 1 314 ? -35.784 -22.557 5.195 1.00 84.69 314 GLU A N 1
ATOM 2543 C CA . GLU A 1 314 ? -36.514 -21.623 6.039 1.00 84.69 314 GLU A CA 1
ATOM 2544 C C . GLU A 1 314 ? -35.545 -20.755 6.842 1.00 84.69 314 GLU A C 1
ATOM 2546 O O . GLU A 1 314 ? -34.474 -21.211 7.244 1.00 84.69 314 GLU A O 1
ATOM 2551 N N . ARG A 1 315 ? -35.913 -19.493 7.070 1.00 85.44 315 ARG A N 1
ATOM 2552 C CA . ARG A 1 315 ? -35.144 -18.565 7.899 1.00 85.44 315 ARG A CA 1
ATOM 2553 C C . ARG A 1 315 ? -35.510 -18.766 9.369 1.00 85.44 315 ARG A C 1
ATOM 2555 O O . ARG A 1 315 ? -36.675 -18.642 9.724 1.00 85.44 315 ARG A O 1
ATOM 2562 N N . GLN A 1 316 ? -34.517 -18.980 10.231 1.00 84.62 316 GLN A N 1
ATOM 2563 C CA . GLN A 1 316 ? -34.684 -18.956 11.687 1.00 84.62 316 GLN A CA 1
ATOM 2564 C C . GLN A 1 316 ? -33.635 -18.019 12.301 1.00 84.62 316 GLN A C 1
ATOM 2566 O O . GLN A 1 316 ? -32.511 -18.419 12.597 1.00 84.62 316 GLN A O 1
ATOM 2571 N N . GLY A 1 317 ? -33.993 -16.740 12.452 1.00 82.06 317 GLY A N 1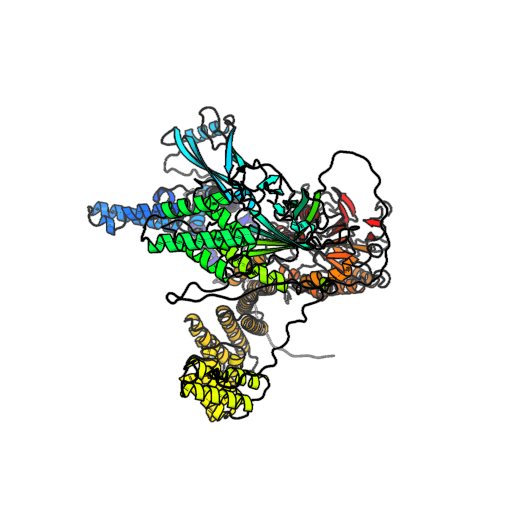
ATOM 2572 C CA . GLY A 1 317 ? -33.057 -15.688 12.861 1.00 82.06 317 GLY A CA 1
ATOM 2573 C C . GLY A 1 317 ? -32.007 -15.423 11.777 1.00 82.06 317 GLY A C 1
ATOM 2574 O O . GLY A 1 317 ? -32.356 -14.981 10.677 1.00 82.06 317 GLY A O 1
ATOM 2575 N N . SER A 1 318 ? -30.740 -15.702 12.092 1.00 81.19 318 SER A N 1
ATOM 2576 C CA . SER A 1 318 ? -29.618 -15.702 11.136 1.00 81.19 318 SER A CA 1
ATOM 2577 C C . SER A 1 318 ? -29.317 -17.083 10.541 1.00 81.19 318 SER A C 1
ATOM 2579 O O . SER A 1 318 ? -28.584 -17.168 9.553 1.00 81.19 318 SER A O 1
ATOM 2581 N N . ASP A 1 319 ? -29.875 -18.155 11.112 1.00 83.50 319 ASP A N 1
ATOM 2582 C CA . ASP A 1 319 ? -29.717 -19.513 10.594 1.00 83.50 319 ASP A CA 1
ATOM 2583 C C . ASP A 1 319 ? -30.663 -19.762 9.411 1.00 83.50 319 ASP A C 1
ATOM 2585 O O . ASP A 1 319 ? -31.770 -19.216 9.319 1.00 83.50 319 ASP A O 1
ATOM 2589 N N . LEU A 1 320 ? -30.229 -20.656 8.530 1.00 84.88 320 LEU A N 1
ATOM 2590 C CA . LEU A 1 320 ? -31.041 -21.253 7.477 1.00 84.88 320 LEU A CA 1
ATOM 2591 C C . LEU A 1 320 ? -31.267 -22.720 7.820 1.00 84.88 320 LEU A C 1
ATOM 2593 O O . LEU A 1 320 ? -30.315 -23.427 8.127 1.00 84.88 320 LEU A O 1
ATOM 2597 N N . VAL A 1 321 ? -32.505 -23.193 7.755 1.00 84.69 321 VAL A N 1
ATOM 2598 C CA . VAL A 1 321 ? -32.864 -24.582 8.069 1.00 84.69 321 VAL A CA 1
ATOM 2599 C C . VAL A 1 321 ? -33.410 -25.245 6.815 1.00 84.69 321 VAL A C 1
ATOM 2601 O O . VAL A 1 321 ? -34.345 -24.720 6.213 1.00 84.69 321 VAL A O 1
ATOM 2604 N N . ALA A 1 322 ? -32.844 -26.375 6.395 1.00 79.62 322 ALA A N 1
ATOM 2605 C CA . ALA A 1 322 ? -33.416 -27.160 5.304 1.00 79.62 322 ALA A CA 1
ATOM 2606 C C . ALA A 1 322 ? -34.780 -27.740 5.705 1.00 79.62 322 ALA A C 1
ATOM 2608 O O . ALA A 1 322 ? -34.946 -28.271 6.802 1.00 79.62 322 ALA A O 1
ATOM 2609 N N . LYS A 1 323 ? -35.755 -27.624 4.799 1.00 76.06 323 LYS A N 1
ATOM 2610 C CA . LYS A 1 323 ? -37.120 -28.145 4.984 1.00 76.06 323 LYS A CA 1
ATOM 2611 C C . LYS A 1 323 ? -37.232 -29.634 4.672 1.00 76.06 323 LYS A C 1
ATOM 2613 O O . LYS A 1 323 ? -38.101 -30.310 5.208 1.00 76.06 323 LYS A O 1
ATOM 2618 N N . GLU A 1 324 ? -36.371 -30.121 3.786 1.00 71.81 324 GLU A N 1
ATOM 2619 C CA . GLU A 1 324 ? -36.296 -31.523 3.389 1.00 71.81 324 GLU A CA 1
ATOM 2620 C C . GLU A 1 324 ? -35.262 -32.249 4.260 1.00 71.81 324 GLU A C 1
ATOM 2622 O O . GLU A 1 324 ? -34.142 -31.769 4.447 1.00 71.81 324 GLU A O 1
ATOM 2627 N N . GLU A 1 325 ? -35.645 -33.406 4.802 1.00 71.69 325 GLU A N 1
ATOM 2628 C CA . GLU A 1 325 ? -34.754 -34.297 5.547 1.00 71.69 325 GLU A CA 1
ATOM 2629 C C . GLU A 1 325 ? -34.002 -35.203 4.560 1.00 71.69 325 GLU A C 1
ATOM 2631 O O . GLU A 1 325 ? -34.608 -35.871 3.721 1.00 71.69 325 GLU A O 1
ATOM 2636 N N . LEU A 1 326 ? -32.670 -35.224 4.642 1.00 72.56 326 LEU A N 1
ATOM 2637 C CA . LEU A 1 326 ? -31.828 -36.006 3.743 1.00 72.56 326 LEU A CA 1
ATOM 2638 C C . LEU A 1 326 ? -31.874 -37.490 4.128 1.00 72.56 326 LEU A C 1
ATOM 2640 O O . LEU A 1 326 ? -31.251 -37.913 5.106 1.00 72.56 326 LEU A O 1
ATOM 2644 N N . LEU A 1 327 ? -32.601 -38.283 3.344 1.00 70.56 327 LEU A N 1
ATOM 2645 C CA . LEU A 1 327 ? -32.685 -39.729 3.522 1.00 70.56 327 LEU A CA 1
ATOM 2646 C C . LEU A 1 327 ? -31.378 -40.407 3.092 1.00 70.56 327 LEU A C 1
ATOM 2648 O O . LEU A 1 327 ? -30.997 -40.394 1.922 1.00 70.56 327 LEU A O 1
ATOM 2652 N N . LEU A 1 328 ? -30.706 -41.027 4.057 1.00 69.12 328 LEU A N 1
ATOM 2653 C CA . LEU A 1 328 ? -29.551 -41.889 3.853 1.00 69.12 328 LEU A CA 1
ATOM 2654 C C . LEU A 1 328 ? -30.046 -43.312 3.560 1.00 69.12 328 LEU A C 1
ATOM 2656 O O . LEU A 1 328 ? -30.921 -43.823 4.263 1.00 69.12 328 LEU A O 1
ATOM 2660 N N . GLY A 1 329 ? -29.494 -43.947 2.522 1.00 62.84 329 GLY A N 1
ATOM 2661 C CA . GLY A 1 329 ? -29.915 -45.283 2.082 1.00 62.84 329 GLY A CA 1
ATOM 2662 C C . GLY A 1 329 ? -29.723 -46.367 3.149 1.00 62.84 329 GLY A C 1
ATOM 2663 O O . GLY A 1 329 ? -28.911 -46.215 4.056 1.00 62.84 329 GLY A O 1
ATOM 2664 N N . GLU A 1 330 ? -30.441 -47.485 3.023 1.00 57.91 330 GLU A N 1
ATOM 2665 C CA . GLU A 1 330 ? -30.511 -48.543 4.051 1.00 57.91 330 GLU A CA 1
ATOM 2666 C C . GLU A 1 330 ? -29.136 -49.128 4.438 1.00 57.91 330 GLU A C 1
ATOM 2668 O O . GLU A 1 330 ? -28.896 -49.448 5.601 1.00 57.91 330 GLU A O 1
ATOM 2673 N N . GLY A 1 331 ? -28.190 -49.188 3.492 1.00 55.97 331 GLY A N 1
ATOM 2674 C CA . GLY A 1 331 ? -26.807 -49.609 3.747 1.00 55.97 331 GLY A CA 1
ATOM 2675 C C . GLY A 1 331 ? -25.958 -48.601 4.537 1.00 55.97 331 GLY A C 1
ATOM 2676 O O . GLY A 1 331 ? -24.928 -48.979 5.086 1.00 55.97 331 GLY A O 1
ATOM 2677 N N . ALA A 1 332 ? -26.377 -47.336 4.662 1.00 60.00 332 ALA A N 1
ATOM 2678 C CA . ALA A 1 332 ? -25.583 -46.298 5.322 1.00 60.00 332 ALA A CA 1
ATOM 2679 C C . ALA A 1 332 ? -25.315 -46.608 6.803 1.00 60.00 332 ALA A C 1
ATOM 2681 O O . ALA A 1 332 ? -24.259 -46.254 7.308 1.00 60.00 332 ALA A O 1
ATOM 2682 N N . ALA A 1 333 ? -26.207 -47.321 7.498 1.00 61.50 333 ALA A N 1
ATOM 2683 C CA . ALA A 1 333 ? -25.962 -47.765 8.874 1.00 61.50 333 ALA A CA 1
ATOM 2684 C C . ALA A 1 333 ? -24.783 -48.757 8.989 1.00 61.50 333 ALA A C 1
ATOM 2686 O O . ALA A 1 333 ? -24.177 -48.872 10.053 1.00 61.50 333 ALA A O 1
ATOM 2687 N N . GLN A 1 334 ? -24.454 -49.465 7.903 1.00 56.78 334 GLN A N 1
ATOM 2688 C CA . GLN A 1 334 ? -23.387 -50.469 7.830 1.00 56.78 334 GLN A CA 1
ATOM 2689 C C . GLN A 1 334 ? -22.096 -49.919 7.198 1.00 56.78 334 GLN A C 1
ATOM 2691 O O . GLN A 1 334 ? -21.055 -50.566 7.273 1.00 56.78 334 GLN A O 1
ATOM 2696 N N . GLU A 1 335 ? -22.134 -48.711 6.630 1.00 59.91 335 GLU A N 1
ATOM 2697 C CA . GLU A 1 335 ? -2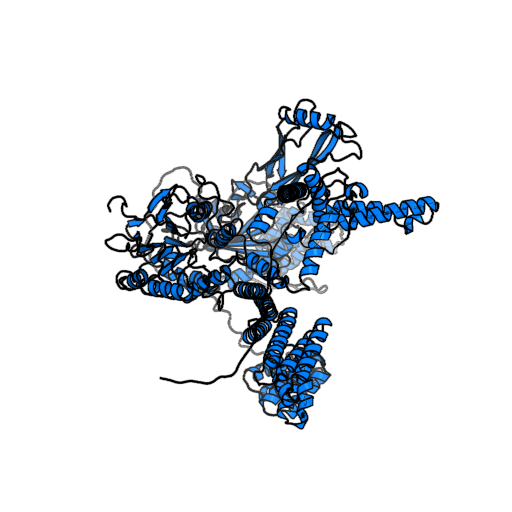0.971 -48.048 6.039 1.00 59.91 335 GLU A CA 1
ATOM 2698 C C . GLU A 1 335 ? -20.240 -47.168 7.072 1.00 59.91 335 GLU A C 1
ATOM 2700 O O . GLU A 1 335 ? -20.816 -46.199 7.584 1.00 59.91 335 GLU A O 1
ATOM 2705 N N . PRO A 1 336 ? -18.955 -47.434 7.387 1.00 56.41 336 PRO A N 1
ATOM 2706 C CA . PRO A 1 336 ? -18.191 -46.638 8.352 1.00 56.41 336 PRO A CA 1
ATOM 2707 C C . PRO A 1 336 ? -17.824 -45.242 7.822 1.00 56.41 336 PRO A C 1
ATOM 2709 O O . PRO A 1 336 ? -17.341 -44.395 8.584 1.00 56.41 336 PRO A O 1
ATOM 2712 N N . ARG A 1 337 ? -18.043 -44.982 6.526 1.00 56.59 337 ARG A N 1
ATOM 2713 C CA . ARG A 1 337 ? -17.821 -43.690 5.868 1.00 56.59 337 ARG A CA 1
ATOM 2714 C C . ARG A 1 337 ? -19.125 -43.158 5.282 1.00 56.59 337 ARG A C 1
ATOM 2716 O O . ARG A 1 337 ? -19.832 -43.874 4.587 1.00 56.59 337 ARG A O 1
ATOM 2723 N N . LEU A 1 338 ? -19.418 -41.890 5.546 1.00 62.84 338 LEU A N 1
ATOM 2724 C CA . LEU A 1 338 ? -20.565 -41.189 4.980 1.00 62.84 338 LEU A CA 1
ATOM 2725 C C . LEU A 1 338 ? -20.121 -40.418 3.734 1.00 62.84 338 LEU A C 1
ATOM 2727 O O . LEU A 1 338 ? -19.123 -39.697 3.781 1.00 62.84 338 LEU A O 1
ATOM 2731 N N . VAL A 1 339 ? -20.885 -40.552 2.650 1.00 59.97 339 VAL A N 1
ATOM 2732 C CA . VAL A 1 339 ? -20.841 -39.670 1.477 1.00 59.97 339 VAL A CA 1
ATOM 2733 C C . VAL A 1 339 ? -22.270 -39.224 1.203 1.00 59.97 339 VAL A C 1
ATOM 2735 O O . VAL A 1 339 ? -23.134 -40.066 0.964 1.00 59.97 339 VAL A O 1
ATOM 2738 N N . ALA A 1 340 ? -22.536 -37.923 1.276 1.00 62.75 340 ALA A N 1
ATOM 2739 C CA . ALA A 1 340 ? -23.882 -37.381 1.106 1.00 62.75 340 ALA A CA 1
ATOM 2740 C C . ALA A 1 340 ? -23.837 -35.980 0.472 1.00 62.75 340 ALA A C 1
ATOM 2742 O O . ALA A 1 340 ? -22.931 -35.204 0.761 1.00 62.75 340 ALA A O 1
ATOM 2743 N N . ASP A 1 341 ? -24.803 -35.668 -0.391 1.00 59.62 341 ASP A N 1
ATOM 2744 C CA . ASP A 1 341 ? -24.972 -34.353 -1.030 1.00 59.62 341 ASP A CA 1
ATOM 2745 C C . ASP A 1 341 ? -26.234 -33.701 -0.455 1.00 59.62 341 ASP A C 1
ATOM 2747 O O . ASP A 1 341 ? -27.273 -34.360 -0.360 1.00 59.62 341 ASP A O 1
ATOM 2751 N N . ALA A 1 342 ? -26.141 -32.440 -0.035 1.00 59.94 342 ALA A N 1
ATOM 2752 C CA . ALA A 1 342 ? -27.256 -31.692 0.530 1.00 59.94 342 ALA A CA 1
ATOM 2753 C C . ALA A 1 342 ? -27.513 -30.386 -0.250 1.00 59.94 342 ALA A C 1
ATOM 2755 O O . ALA A 1 342 ? -26.579 -29.608 -0.485 1.00 59.94 342 ALA A O 1
ATOM 2756 N N . PRO A 1 343 ? -28.778 -30.098 -0.622 1.00 53.03 343 PRO A N 1
ATOM 2757 C CA . PRO A 1 343 ? -29.124 -28.890 -1.359 1.00 53.03 343 PRO A CA 1
ATOM 2758 C C . PRO A 1 343 ? -29.054 -27.645 -0.466 1.00 53.03 343 PRO A C 1
ATOM 2760 O O . PRO A 1 343 ? -29.488 -27.656 0.686 1.00 53.03 343 PRO A O 1
ATOM 2763 N N . SER A 1 344 ? -28.591 -26.524 -1.023 1.00 59.06 344 SER A N 1
ATOM 2764 C CA . SER A 1 344 ? -28.710 -25.208 -0.380 1.00 59.06 344 SER A CA 1
ATOM 2765 C C . SER A 1 344 ? -29.087 -24.101 -1.383 1.00 59.06 344 SER A C 1
ATOM 2767 O O . SER A 1 344 ? -29.472 -24.378 -2.524 1.00 59.06 344 SER A O 1
ATOM 2769 N N . LEU A 1 345 ? -29.095 -22.834 -0.948 1.00 58.62 345 LEU A N 1
ATOM 2770 C CA . LEU A 1 345 ? -29.653 -21.707 -1.710 1.00 58.62 345 LEU A CA 1
ATOM 2771 C C . LEU A 1 345 ? -29.009 -21.559 -3.105 1.00 58.62 345 LEU A C 1
ATOM 2773 O O . LEU A 1 345 ? -27.824 -21.264 -3.226 1.00 58.62 345 LEU A O 1
ATOM 2777 N N . ARG A 1 346 ? -29.835 -21.717 -4.154 1.00 49.53 346 ARG A N 1
ATOM 2778 C CA . ARG A 1 346 ? -29.513 -21.514 -5.586 1.00 49.53 346 ARG A CA 1
ATOM 2779 C C . ARG A 1 346 ? -28.152 -22.075 -6.036 1.00 49.53 346 ARG A C 1
ATOM 2781 O O . ARG A 1 346 ? -27.255 -21.325 -6.410 1.00 49.53 346 ARG A O 1
ATOM 2788 N N . GLY A 1 347 ? -28.051 -23.403 -6.090 1.00 51.94 347 GLY A N 1
ATOM 2789 C CA . GLY A 1 347 ? -26.956 -24.101 -6.779 1.00 51.94 347 GLY A CA 1
ATOM 2790 C C . GLY A 1 347 ? -25.612 -24.058 -6.048 1.00 51.94 347 GLY A C 1
ATOM 2791 O O . GLY A 1 347 ? -24.569 -24.230 -6.672 1.00 51.94 347 GLY A O 1
ATOM 2792 N N . ARG A 1 348 ? -25.637 -23.835 -4.732 1.00 55.59 348 ARG A N 1
ATOM 2793 C CA . ARG A 1 348 ? -24.560 -24.252 -3.833 1.00 55.59 348 ARG A CA 1
ATOM 2794 C C . ARG A 1 348 ? -24.770 -25.710 -3.435 1.00 55.59 348 ARG A C 1
ATOM 2796 O O . ARG A 1 348 ? -25.876 -26.077 -3.026 1.00 55.59 348 ARG A O 1
ATOM 2803 N N . HIS A 1 349 ? -23.709 -26.502 -3.515 1.00 60.44 349 HIS A N 1
ATOM 2804 C CA . HIS A 1 349 ? -23.715 -27.922 -3.169 1.00 60.44 349 HIS A CA 1
ATOM 2805 C C . HIS A 1 349 ? -22.821 -28.171 -1.959 1.00 60.44 349 HIS A C 1
ATOM 2807 O O . HIS A 1 349 ? -21.688 -27.684 -1.913 1.00 60.44 349 HIS A O 1
ATOM 2813 N N . VAL A 1 350 ? -23.347 -28.923 -0.991 1.00 66.44 350 VAL A N 1
ATOM 2814 C CA . VAL A 1 350 ? -22.621 -29.350 0.207 1.00 66.44 350 VAL A CA 1
ATOM 2815 C C . VAL A 1 350 ? -22.338 -30.840 0.076 1.00 66.44 350 VAL A C 1
ATOM 2817 O O . VAL A 1 350 ? -23.245 -31.657 0.230 1.00 66.44 350 VAL A O 1
ATOM 2820 N N . LEU A 1 351 ? -21.077 -31.196 -0.168 1.00 67.25 351 LEU A N 1
ATOM 2821 C CA . LEU A 1 351 ? -20.626 -32.585 -0.141 1.00 67.25 351 LEU A CA 1
ATOM 2822 C C . LEU A 1 351 ? -20.104 -32.921 1.260 1.00 67.25 351 LEU A C 1
ATOM 2824 O O . LEU A 1 351 ? -19.088 -32.383 1.699 1.00 67.25 351 LEU A O 1
ATOM 2828 N N . LEU A 1 352 ? -20.795 -33.822 1.950 1.00 67.19 352 LEU A N 1
ATOM 2829 C CA . LEU A 1 352 ? -20.414 -34.382 3.243 1.00 67.19 352 LEU A CA 1
ATOM 2830 C C . LEU A 1 352 ? -19.536 -35.617 3.026 1.00 67.19 352 LEU A C 1
ATOM 2832 O O . LEU A 1 352 ? -19.902 -36.506 2.254 1.00 67.19 352 LEU A O 1
ATOM 2836 N N . TRP A 1 353 ? -18.402 -35.687 3.723 1.00 64.88 353 TRP A N 1
ATOM 2837 C CA . TRP A 1 353 ? -17.437 -36.780 3.597 1.00 64.88 353 TRP A CA 1
ATOM 2838 C C . TRP A 1 353 ? -16.707 -37.049 4.919 1.00 64.88 353 TRP A C 1
ATOM 2840 O O . TRP A 1 353 ? -16.191 -36.132 5.550 1.00 64.88 353 TRP A O 1
ATOM 2850 N N . GLY A 1 354 ? -16.622 -38.308 5.352 1.00 63.78 354 GLY A N 1
ATOM 2851 C CA . GLY A 1 354 ? -15.810 -38.684 6.519 1.00 63.78 354 GLY A CA 1
ATOM 2852 C C . GLY A 1 354 ? -16.380 -39.855 7.311 1.00 63.78 354 GLY A C 1
ATOM 2853 O O . GLY A 1 354 ? -17.151 -40.654 6.783 1.00 63.78 354 GLY A O 1
ATOM 2854 N N . ARG A 1 355 ? -15.989 -39.980 8.584 1.00 62.88 355 ARG A N 1
ATOM 2855 C CA . ARG A 1 355 ? -16.451 -41.055 9.477 1.00 62.88 355 ARG A CA 1
ATOM 2856 C C . ARG A 1 355 ? -17.944 -40.895 9.756 1.00 62.88 355 ARG A C 1
ATOM 2858 O O . ARG A 1 355 ? -18.360 -39.870 10.288 1.00 62.88 355 ARG A O 1
ATOM 2865 N N . ASN A 1 356 ? -18.733 -41.913 9.427 1.00 68.81 356 ASN A N 1
ATOM 2866 C CA . ASN A 1 356 ? -20.186 -41.862 9.540 1.00 68.81 356 ASN A CA 1
ATOM 2867 C C . ASN A 1 356 ? -20.645 -41.785 11.015 1.00 68.81 356 ASN A C 1
ATOM 2869 O O . ASN A 1 356 ? -20.430 -42.744 11.761 1.00 68.81 356 ASN A O 1
ATOM 2873 N N . PRO A 1 357 ? -21.305 -40.694 11.459 1.00 69.25 357 PRO A N 1
ATOM 2874 C CA . PRO A 1 357 ? -21.776 -40.556 12.841 1.00 69.25 357 PRO A CA 1
ATOM 2875 C C . PRO A 1 357 ? -22.959 -41.470 13.197 1.00 69.25 357 PRO A C 1
ATOM 2877 O O . PRO A 1 357 ? -23.273 -41.597 14.380 1.00 69.25 357 PRO A O 1
ATOM 2880 N N . LEU A 1 358 ? -23.592 -42.077 12.185 1.00 70.19 358 LEU A N 1
ATOM 2881 C CA . LEU A 1 358 ? -24.744 -42.982 12.273 1.00 70.19 358 LEU A CA 1
ATOM 2882 C C . LEU A 1 358 ? -24.364 -44.453 11.986 1.00 70.19 358 LEU A C 1
ATOM 2884 O O . LEU A 1 358 ? -25.240 -45.300 11.827 1.00 70.19 358 LEU A O 1
ATOM 2888 N N . PHE A 1 359 ? -23.068 -44.777 11.927 1.00 68.75 359 PHE A N 1
ATOM 2889 C CA . PHE A 1 359 ? -22.594 -46.159 11.802 1.00 68.75 359 PHE A CA 1
ATOM 2890 C C . PHE A 1 359 ? -23.039 -47.004 13.007 1.00 68.75 359 PHE A C 1
ATOM 2892 O O . PHE A 1 359 ? -22.797 -46.632 14.156 1.00 68.75 359 PHE A O 1
ATOM 2899 N N . GLY A 1 360 ? -23.699 -48.131 12.741 1.00 65.31 360 GLY A N 1
ATOM 2900 C CA . GLY A 1 360 ? -24.304 -49.003 13.751 1.00 65.31 360 GLY A CA 1
ATOM 2901 C C . GLY A 1 360 ? -25.581 -48.460 14.409 1.00 65.31 360 GLY A C 1
ATOM 2902 O O . GLY A 1 360 ? -26.086 -49.093 15.335 1.00 65.31 360 GLY A O 1
ATOM 2903 N N . ALA A 1 361 ? -26.111 -47.309 13.977 1.00 71.38 361 ALA A N 1
ATOM 2904 C CA . ALA A 1 361 ? -27.349 -46.753 14.522 1.00 71.38 361 ALA A CA 1
ATOM 2905 C C . ALA A 1 361 ? -28.599 -47.472 13.960 1.00 71.38 361 ALA A C 1
ATOM 2907 O O . ALA A 1 361 ? -28.575 -47.953 12.824 1.00 71.38 361 ALA A O 1
ATOM 2908 N N . PRO A 1 362 ? -29.704 -47.556 14.727 1.00 69.19 362 PRO A N 1
ATOM 2909 C CA . PRO A 1 362 ? -30.925 -48.215 14.271 1.00 69.19 362 PRO A CA 1
ATOM 2910 C C . PRO A 1 362 ? -31.622 -47.435 13.136 1.00 69.19 362 PRO A C 1
ATOM 2912 O O . PRO A 1 362 ? -31.475 -46.210 13.051 1.00 69.19 362 PRO A O 1
ATOM 2915 N N . PRO A 1 363 ? -32.434 -48.108 12.296 1.00 67.44 363 PRO A N 1
ATOM 2916 C CA . PRO A 1 363 ? -33.254 -47.448 11.281 1.00 67.44 363 PRO A CA 1
ATOM 2917 C C . PRO A 1 363 ? -34.118 -46.330 11.878 1.00 67.44 363 PRO A C 1
ATOM 2919 O O . PRO A 1 363 ? -34.674 -46.476 12.966 1.00 67.44 363 PRO A O 1
ATOM 2922 N N . GLY A 1 364 ? -34.229 -45.205 11.170 1.00 67.06 364 GLY A N 1
ATOM 2923 C CA . GLY A 1 364 ? -34.947 -44.021 11.642 1.00 67.06 364 GLY A CA 1
ATOM 2924 C C . GLY A 1 364 ? -34.154 -43.084 12.563 1.00 67.06 364 GLY A C 1
ATOM 2925 O O . GLY A 1 364 ? -34.648 -41.980 12.810 1.00 67.06 364 GLY A O 1
ATOM 2926 N N . ALA A 1 365 ? -32.948 -43.454 13.021 1.00 76.25 365 ALA A N 1
ATOM 2927 C CA . ALA A 1 365 ? -32.035 -42.532 13.705 1.00 76.25 365 ALA A CA 1
ATOM 2928 C C . ALA A 1 365 ? -31.602 -41.382 12.778 1.00 76.25 365 ALA A C 1
ATOM 2930 O O . ALA A 1 365 ? -31.494 -41.556 11.557 1.00 76.25 365 ALA A O 1
ATOM 2931 N N . SER A 1 366 ? -31.352 -40.204 13.353 1.00 79.94 366 SER A N 1
ATOM 2932 C CA . SER A 1 366 ? -31.105 -38.977 12.593 1.00 79.94 366 SER A CA 1
ATOM 2933 C C . SER A 1 366 ? -29.906 -38.181 13.106 1.00 79.94 366 SER A C 1
ATOM 2935 O O . SER A 1 366 ? -29.395 -38.386 14.207 1.00 79.94 366 SER A O 1
ATOM 2937 N N . MET A 1 367 ? -29.420 -37.271 12.270 1.00 81.44 367 MET A N 1
ATOM 2938 C CA . MET A 1 367 ? -28.315 -36.368 12.553 1.00 81.44 367 MET A CA 1
ATOM 2939 C C . MET A 1 367 ? -28.704 -34.944 12.152 1.00 81.44 367 MET A C 1
ATOM 2941 O O . MET A 1 367 ? -29.179 -34.727 11.040 1.00 81.44 367 MET A O 1
ATOM 2945 N N . GLU A 1 368 ? -28.484 -33.975 13.036 1.00 83.62 368 GLU A N 1
ATOM 2946 C CA . GLU A 1 368 ? -28.605 -32.545 12.738 1.00 83.62 368 GLU A CA 1
ATOM 2947 C C . GLU A 1 368 ? -27.197 -31.966 12.540 1.00 83.62 368 GLU A C 1
ATOM 2949 O O . GLU A 1 368 ? -26.404 -31.886 13.480 1.00 83.62 368 GLU A O 1
ATOM 2954 N N . LEU A 1 369 ? -26.887 -31.587 11.302 1.00 79.50 369 LEU A N 1
ATOM 2955 C CA . LEU A 1 369 ? -25.638 -30.948 10.899 1.00 79.50 369 LEU A CA 1
ATOM 2956 C C . LEU A 1 369 ? -25.791 -29.426 10.928 1.00 79.50 369 LEU A C 1
ATOM 2958 O O . LEU A 1 369 ? -26.763 -28.902 10.383 1.00 79.50 369 LEU A O 1
ATOM 2962 N N . ARG A 1 370 ? -24.813 -28.712 11.493 1.00 84.12 370 ARG A N 1
ATOM 2963 C CA . ARG A 1 370 ? -24.725 -27.242 11.440 1.00 84.12 370 ARG A CA 1
ATOM 2964 C C . ARG A 1 370 ? -23.409 -26.816 10.793 1.00 84.12 370 ARG A C 1
ATOM 2966 O O . ARG A 1 370 ? -22.345 -27.112 11.327 1.00 84.12 370 ARG A O 1
ATOM 2973 N N . LEU A 1 371 ? -23.482 -26.114 9.664 1.00 79.50 371 LEU A N 1
ATOM 2974 C CA . LEU A 1 371 ? -22.328 -25.510 8.988 1.00 79.50 371 LEU A CA 1
ATOM 2975 C C . LEU A 1 371 ? -22.216 -24.046 9.417 1.00 79.50 371 LEU A C 1
ATOM 2977 O O . LEU A 1 371 ? -23.032 -23.220 8.999 1.00 79.50 371 LEU A O 1
ATOM 2981 N N . LEU A 1 372 ? -21.253 -23.726 10.281 1.00 77.62 372 LEU A N 1
ATOM 2982 C CA . LEU A 1 372 ? -21.102 -22.375 10.831 1.00 77.62 372 LEU A CA 1
ATOM 2983 C C . LEU A 1 372 ? -20.517 -21.418 9.777 1.00 77.62 372 LEU A C 1
ATOM 2985 O O . LEU A 1 372 ? -19.523 -21.741 9.135 1.00 77.62 372 LEU A O 1
ATOM 2989 N N . GLY A 1 373 ? -21.127 -20.243 9.592 1.00 72.12 373 GLY A N 1
ATOM 2990 C CA . GLY A 1 373 ? -20.730 -19.246 8.583 1.00 72.12 373 GLY A CA 1
ATOM 2991 C C . GLY A 1 373 ? -21.472 -19.338 7.240 1.00 72.12 373 GLY A C 1
ATOM 2992 O O . GLY A 1 373 ? -21.352 -18.431 6.416 1.00 72.12 373 GLY A O 1
ATOM 2993 N N . GLU A 1 374 ? -22.283 -20.381 7.025 1.00 75.75 374 GLU A N 1
ATOM 2994 C CA . GLU A 1 374 ? -23.136 -20.557 5.830 1.00 75.75 374 GLU A CA 1
ATOM 2995 C C . GLU A 1 374 ? -24.590 -20.067 6.033 1.00 75.75 374 GLU A C 1
ATOM 2997 O O . GLU A 1 374 ? -25.465 -20.312 5.200 1.00 75.75 374 GLU A O 1
ATOM 3002 N N . GLY A 1 375 ? -24.872 -19.365 7.136 1.00 74.25 375 GLY A N 1
ATOM 3003 C CA . GLY A 1 375 ? -26.153 -18.692 7.365 1.00 74.25 375 GLY A CA 1
ATOM 3004 C C . GLY A 1 375 ? -26.291 -17.343 6.646 1.00 74.25 375 GLY A C 1
ATOM 3005 O O . GLY A 1 375 ? -25.489 -16.952 5.796 1.00 74.25 375 GLY A O 1
ATOM 3006 N N . LEU A 1 376 ? -27.343 -16.600 7.001 1.00 75.88 376 LEU A N 1
ATOM 3007 C CA . LEU A 1 376 ? -27.652 -15.281 6.427 1.00 75.88 376 LEU A CA 1
ATOM 3008 C C . LEU A 1 376 ? -26.600 -14.214 6.788 1.00 75.88 376 LEU A C 1
ATOM 3010 O O . LEU A 1 376 ? -26.323 -13.328 5.979 1.00 75.88 376 LEU A O 1
ATOM 3014 N N . SER A 1 377 ? -25.997 -14.324 7.974 1.00 73.81 377 SER A N 1
ATOM 3015 C CA . SER A 1 377 ? -24.841 -13.545 8.440 1.00 73.81 377 SER A CA 1
ATOM 3016 C C . SER A 1 377 ? -23.610 -14.446 8.604 1.00 73.81 377 SER A C 1
ATOM 3018 O O . SER A 1 377 ? -23.734 -15.667 8.662 1.00 73.81 377 SER A O 1
ATOM 3020 N N . SER A 1 378 ? -22.423 -13.850 8.761 1.00 66.19 378 SER A N 1
ATOM 3021 C CA . SER A 1 378 ? -21.179 -14.561 9.120 1.00 66.19 378 SER A CA 1
ATOM 3022 C C . SER A 1 378 ? -21.277 -15.353 10.434 1.00 66.19 378 SER A C 1
ATOM 3024 O O . SER A 1 378 ? -20.567 -16.336 10.616 1.00 66.19 378 SER A O 1
ATOM 3026 N N . SER A 1 379 ? -22.173 -14.943 11.334 1.00 69.62 379 SER A N 1
ATOM 3027 C CA . SER A 1 379 ? -22.496 -15.621 12.594 1.00 69.62 379 SER A CA 1
ATOM 3028 C C . SER A 1 379 ? -23.588 -16.697 12.487 1.00 69.62 379 SER A C 1
ATOM 3030 O O . SER A 1 379 ? -23.808 -17.424 13.453 1.00 69.62 379 SER A O 1
ATOM 3032 N N . GLY A 1 380 ? -24.295 -16.790 11.357 1.00 76.50 380 GLY A N 1
ATOM 3033 C CA . GLY A 1 380 ? -25.374 -17.757 11.148 1.00 76.50 380 GLY A CA 1
ATOM 3034 C C . GLY A 1 380 ? -24.880 -19.091 10.586 1.00 76.50 380 GLY A C 1
ATOM 3035 O O . GLY A 1 380 ? -23.817 -19.171 9.968 1.00 76.50 380 GLY A O 1
ATOM 3036 N N . ALA A 1 381 ? -25.688 -20.136 10.744 1.00 82.94 381 ALA A N 1
ATOM 3037 C CA . ALA A 1 381 ? -25.400 -21.480 10.254 1.00 82.94 381 ALA A CA 1
ATOM 3038 C C . ALA A 1 381 ? -26.427 -21.989 9.231 1.00 82.94 381 ALA A C 1
ATOM 3040 O O . ALA A 1 381 ? -27.614 -21.664 9.309 1.00 82.94 381 ALA A O 1
ATOM 3041 N N . LEU A 1 382 ? -25.990 -22.867 8.323 1.00 84.06 382 LEU A N 1
ATOM 3042 C CA . LEU A 1 382 ? -26.901 -23.744 7.579 1.00 84.06 382 LEU A CA 1
ATOM 3043 C C . LEU A 1 382 ? -27.136 -25.021 8.398 1.00 84.06 382 LEU A C 1
ATOM 3045 O O . LEU A 1 382 ? -26.185 -25.737 8.716 1.00 84.06 382 LEU A O 1
ATOM 3049 N N . ARG A 1 383 ? -28.396 -25.305 8.736 1.00 85.06 383 ARG A N 1
ATOM 3050 C CA . ARG A 1 383 ? -28.838 -26.506 9.449 1.00 85.06 383 ARG A CA 1
ATOM 3051 C C . ARG A 1 383 ? -29.479 -27.505 8.494 1.00 85.06 383 ARG A C 1
ATOM 3053 O O . ARG A 1 383 ? -30.422 -27.170 7.777 1.00 85.06 383 ARG A O 1
ATOM 3060 N N . LEU A 1 384 ? -28.986 -28.737 8.524 1.00 81.69 384 LEU A N 1
ATOM 3061 C CA . LEU A 1 384 ? -29.437 -29.856 7.699 1.00 81.69 384 LEU A CA 1
ATOM 3062 C C . LEU A 1 384 ? -29.810 -31.021 8.617 1.00 81.69 384 LEU A C 1
ATOM 3064 O O . LEU A 1 384 ? -29.067 -31.317 9.552 1.00 81.69 384 LEU A O 1
ATOM 3068 N N . ARG A 1 385 ? -30.920 -31.712 8.351 1.00 82.25 385 ARG A N 1
ATOM 3069 C CA . ARG A 1 385 ? -31.252 -32.967 9.038 1.00 82.25 385 ARG A CA 1
ATOM 3070 C C . ARG A 1 385 ? -31.072 -34.137 8.078 1.00 82.25 385 ARG A C 1
ATOM 3072 O O . ARG A 1 385 ? -31.550 -34.075 6.950 1.00 82.25 385 ARG A O 1
ATOM 3079 N N . CYS A 1 386 ? -30.386 -35.183 8.520 1.00 79.88 386 CYS A N 1
ATOM 3080 C CA . CYS A 1 386 ? -30.185 -36.428 7.781 1.00 79.88 386 CYS A CA 1
ATOM 3081 C C . CYS A 1 386 ? -30.776 -37.593 8.575 1.00 79.88 386 CYS A C 1
ATOM 3083 O O . CYS A 1 386 ? -30.652 -37.603 9.798 1.00 79.88 386 CYS A O 1
ATOM 3085 N N . ARG A 1 387 ? -31.360 -38.596 7.916 1.00 80.50 387 ARG A N 1
ATOM 3086 C CA . ARG A 1 387 ? -31.996 -39.741 8.587 1.00 80.50 387 ARG A CA 1
ATOM 3087 C C . ARG A 1 387 ? -31.674 -41.055 7.900 1.00 80.50 387 ARG A C 1
ATOM 3089 O O . ARG A 1 387 ? -31.709 -41.124 6.676 1.00 80.50 387 ARG A O 1
ATOM 3096 N N . LEU A 1 388 ? -31.402 -42.101 8.677 1.00 75.00 388 LEU A N 1
ATOM 3097 C CA . LEU A 1 388 ? -31.312 -43.463 8.152 1.00 75.00 388 LEU A CA 1
ATOM 3098 C C . LEU A 1 388 ? -32.698 -43.943 7.709 1.00 75.00 388 LEU A C 1
ATOM 3100 O O . LEU A 1 388 ? -33.635 -43.935 8.513 1.00 75.00 388 LEU A O 1
ATOM 3104 N N . GLY A 1 389 ? -32.816 -44.386 6.455 1.00 64.56 389 GLY A N 1
ATOM 3105 C CA . GLY A 1 389 ? -34.040 -44.989 5.929 1.00 64.56 389 GLY A CA 1
ATOM 3106 C C . GLY A 1 389 ? -34.540 -46.143 6.805 1.00 64.56 389 GLY A C 1
ATOM 3107 O O . GLY A 1 389 ? -33.753 -46.943 7.312 1.00 64.56 389 GLY A O 1
ATOM 3108 N N . GLY A 1 390 ? -35.857 -46.202 7.007 1.00 47.88 390 GLY A N 1
ATOM 3109 C CA . GLY A 1 390 ? -36.534 -47.255 7.759 1.00 47.88 390 GLY A CA 1
ATOM 3110 C C . GLY A 1 390 ? -37.575 -47.966 6.902 1.00 47.88 390 GLY A C 1
ATOM 3111 O O . GLY A 1 390 ? -38.217 -47.357 6.046 1.00 47.88 390 GLY A O 1
ATOM 3112 N N . THR A 1 391 ? -37.754 -49.261 7.144 1.00 37.41 391 THR A N 1
ATOM 3113 C CA . THR A 1 391 ? -38.666 -50.110 6.376 1.00 37.41 391 THR A CA 1
ATOM 3114 C C . THR A 1 391 ? -40.136 -49.815 6.704 1.00 37.41 391 THR A C 1
ATOM 3116 O O . THR A 1 391 ? -40.681 -50.386 7.648 1.00 37.41 391 THR A O 1
ATOM 3119 N N . GLY A 1 392 ? -40.807 -49.000 5.880 1.00 32.38 392 GLY A N 1
ATOM 3120 C CA . GLY A 1 392 ? -42.248 -49.163 5.633 1.00 32.38 392 GLY A CA 1
ATOM 3121 C C . GLY A 1 392 ? -43.169 -47.934 5.716 1.00 32.38 392 GLY A C 1
ATOM 3122 O O . GLY A 1 392 ? -43.277 -47.283 6.748 1.00 32.38 392 GLY A O 1
ATOM 3123 N N . ALA A 1 393 ? -43.963 -47.800 4.643 1.00 30.42 393 ALA A N 1
ATOM 3124 C CA . ALA A 1 393 ? -45.307 -47.204 4.539 1.00 30.42 393 ALA A CA 1
ATOM 3125 C C . ALA A 1 393 ? -45.488 -45.667 4.476 1.00 30.42 393 ALA A C 1
ATOM 3127 O O . ALA A 1 393 ? -45.256 -44.948 5.440 1.00 30.42 393 ALA A O 1
ATOM 3128 N N . GLY A 1 394 ? -46.098 -45.200 3.368 1.00 30.45 394 GLY A N 1
ATOM 3129 C CA . GLY A 1 394 ? -46.884 -43.951 3.352 1.00 30.45 394 GLY A CA 1
ATOM 3130 C C . GLY A 1 394 ? -46.642 -42.958 2.204 1.00 30.45 394 GLY A C 1
ATOM 3131 O O . GLY A 1 394 ? -46.312 -41.810 2.471 1.00 30.45 394 GLY A O 1
ATOM 3132 N N . GLY A 1 395 ? -46.860 -43.333 0.936 1.00 26.81 395 GLY A N 1
ATOM 3133 C CA . GLY A 1 395 ? -46.841 -42.365 -0.177 1.00 26.81 395 GLY A CA 1
ATOM 3134 C C . GLY A 1 395 ? -47.208 -42.985 -1.526 1.00 26.81 395 GLY A C 1
ATOM 3135 O O . GLY A 1 395 ? -46.433 -43.755 -2.083 1.00 26.81 395 GLY A O 1
ATOM 3136 N N . GLY A 1 396 ? -48.403 -42.693 -2.046 1.00 35.84 396 GLY A N 1
ATOM 3137 C CA . GLY A 1 396 ? -48.925 -43.342 -3.255 1.00 35.84 396 GLY A CA 1
ATOM 3138 C C . GLY A 1 396 ? -48.267 -42.859 -4.554 1.00 35.84 396 GLY A C 1
ATOM 3139 O O . GLY A 1 396 ? -48.262 -41.664 -4.839 1.00 35.84 396 GLY A O 1
ATOM 3140 N N . GLY A 1 397 ? -47.783 -43.792 -5.383 1.00 30.72 397 GLY A N 1
ATOM 3141 C CA . GLY A 1 397 ? -47.246 -43.475 -6.709 1.00 30.72 397 GLY A CA 1
ATOM 3142 C C . GLY A 1 397 ? -46.708 -44.687 -7.475 1.00 30.72 397 GLY A C 1
ATOM 3143 O O . GLY A 1 397 ? -45.519 -44.960 -7.402 1.00 30.72 397 GLY A O 1
ATOM 3144 N N . ALA A 1 398 ? -47.579 -45.330 -8.266 1.00 33.81 398 ALA A N 1
ATOM 3145 C CA . ALA A 1 398 ? -47.322 -46.498 -9.127 1.00 33.81 398 ALA A CA 1
ATOM 3146 C C . ALA A 1 398 ? -46.879 -47.794 -8.407 1.00 33.81 398 ALA A C 1
ATOM 3148 O O . ALA A 1 398 ? -45.974 -47.807 -7.580 1.00 33.81 398 ALA A O 1
ATOM 3149 N N . ALA A 1 399 ? -47.515 -48.917 -8.756 1.00 39.00 399 ALA A N 1
ATOM 3150 C CA . ALA A 1 399 ? -47.149 -50.226 -8.223 1.00 39.00 399 ALA A CA 1
ATOM 3151 C C . ALA A 1 399 ? -45.766 -50.650 -8.745 1.00 39.00 399 ALA A C 1
ATOM 3153 O O . ALA A 1 399 ? -45.598 -50.903 -9.940 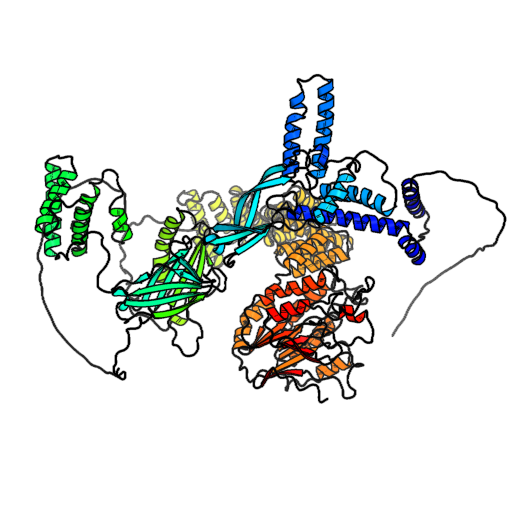1.00 39.00 399 ALA A O 1
ATOM 3154 N N . ALA A 1 400 ? -44.782 -50.725 -7.847 1.00 46.22 400 ALA A N 1
ATOM 3155 C CA . ALA A 1 400 ? -43.498 -51.346 -8.140 1.00 46.22 400 ALA A CA 1
ATOM 3156 C C . ALA A 1 400 ? -43.687 -52.864 -8.354 1.00 46.22 400 ALA A C 1
ATOM 3158 O O . ALA A 1 400 ? -44.516 -53.466 -7.665 1.00 46.22 400 ALA A O 1
ATOM 3159 N N . PRO A 1 401 ? -42.952 -53.492 -9.290 1.00 51.66 401 PRO A N 1
ATOM 3160 C CA . PRO A 1 401 ? -43.015 -54.937 -9.480 1.00 51.66 401 PRO A CA 1
ATOM 3161 C C . PRO A 1 401 ? -42.557 -55.681 -8.212 1.00 51.66 401 PRO A C 1
ATOM 3163 O O . PRO A 1 401 ? -41.627 -55.219 -7.542 1.00 51.66 401 PRO A O 1
ATOM 3166 N N . PRO A 1 402 ? -43.157 -56.841 -7.883 1.00 58.19 402 PRO A N 1
ATOM 3167 C CA . PRO A 1 402 ? -42.613 -57.732 -6.864 1.00 58.19 402 PRO A CA 1
ATOM 3168 C C . PRO A 1 402 ? -41.225 -58.245 -7.283 1.00 58.19 402 PRO A C 1
ATOM 3170 O O . PRO A 1 402 ? -40.848 -58.194 -8.456 1.00 58.19 402 PRO A O 1
ATOM 3173 N N . ALA A 1 403 ? -40.451 -58.749 -6.320 1.00 58.34 403 ALA A N 1
ATOM 3174 C CA . ALA A 1 403 ? -39.101 -59.250 -6.565 1.00 58.34 403 ALA A CA 1
ATOM 3175 C C . ALA A 1 403 ? -39.116 -60.511 -7.455 1.00 58.34 403 ALA A C 1
ATOM 3177 O O . ALA A 1 403 ? -39.264 -61.629 -6.965 1.00 58.34 403 ALA A O 1
ATOM 3178 N N . LEU A 1 404 ? -38.956 -60.317 -8.768 1.00 62.69 404 LEU A N 1
ATOM 3179 C CA . LEU A 1 404 ? -38.792 -61.388 -9.753 1.00 62.69 404 LEU A CA 1
ATOM 3180 C C . LEU A 1 404 ? -37.562 -62.242 -9.421 1.00 62.69 404 LEU A C 1
ATOM 3182 O O . LEU A 1 404 ? -36.487 -61.703 -9.143 1.00 62.69 404 LEU A O 1
ATOM 3186 N N . SER A 1 405 ? -37.689 -63.570 -9.505 1.00 73.06 405 SER A N 1
ATOM 3187 C CA . SER A 1 405 ? -36.518 -64.443 -9.404 1.00 73.06 405 SER A CA 1
ATOM 3188 C C . SER A 1 405 ? -35.621 -64.270 -10.636 1.00 73.06 405 SER A C 1
ATOM 3190 O O . SER A 1 405 ? -36.078 -63.897 -11.719 1.00 73.06 405 SER A O 1
ATOM 3192 N N . ARG A 1 406 ? -34.328 -64.590 -10.510 1.00 67.38 406 ARG A N 1
ATOM 3193 C CA . ARG A 1 406 ? -33.382 -64.511 -11.639 1.00 67.38 406 ARG A CA 1
ATOM 3194 C C . ARG A 1 406 ? -33.734 -65.470 -12.789 1.00 67.38 406 ARG A C 1
ATOM 3196 O O . ARG A 1 406 ? -33.309 -65.237 -13.918 1.00 67.38 406 ARG A O 1
ATOM 3203 N N . VAL A 1 407 ? -34.503 -66.530 -12.525 1.00 73.50 407 VAL A N 1
ATOM 3204 C CA . VAL A 1 407 ? -34.987 -67.460 -13.560 1.00 73.50 407 VAL A CA 1
ATOM 3205 C C . VAL A 1 407 ? -36.166 -66.843 -14.312 1.00 73.50 407 VAL A C 1
ATOM 3207 O O . VAL A 1 407 ? -36.121 -66.765 -15.539 1.00 73.50 407 VAL A O 1
ATOM 3210 N N . ASP A 1 408 ? -37.152 -66.308 -13.590 1.00 72.81 408 ASP A N 1
ATOM 3211 C CA . ASP A 1 408 ? -38.331 -65.663 -14.187 1.00 72.81 408 ASP A CA 1
ATOM 3212 C C . ASP A 1 408 ? -37.937 -64.405 -14.968 1.00 72.81 408 ASP A C 1
ATOM 3214 O O . ASP A 1 408 ? -38.388 -64.199 -16.091 1.00 72.81 408 ASP A O 1
ATOM 3218 N N . ALA A 1 409 ? -37.004 -63.609 -14.434 1.00 72.50 409 ALA A N 1
ATOM 3219 C CA . ALA A 1 409 ? -36.438 -62.452 -15.123 1.00 72.50 409 ALA A CA 1
ATOM 3220 C C . ALA A 1 409 ? -35.759 -62.831 -16.455 1.00 72.50 409 ALA A C 1
ATOM 3222 O O . ALA A 1 409 ? -35.894 -62.105 -17.438 1.00 72.50 409 ALA A O 1
ATOM 3223 N N . ARG A 1 410 ? -35.061 -63.976 -16.528 1.00 73.94 410 ARG A N 1
ATOM 3224 C CA . ARG A 1 410 ? -34.478 -64.476 -17.789 1.00 73.94 410 ARG A CA 1
ATOM 3225 C C . ARG A 1 410 ? -35.541 -64.949 -18.777 1.00 73.94 410 ARG A C 1
ATOM 3227 O O . ARG A 1 410 ? -35.391 -64.684 -19.968 1.00 73.94 410 ARG A O 1
ATOM 3234 N N . ALA A 1 411 ? -36.569 -65.658 -18.310 1.00 75.69 411 ALA A N 1
ATOM 3235 C CA . ALA A 1 411 ? -37.664 -66.130 -19.158 1.00 75.69 411 ALA A CA 1
ATOM 3236 C C . ALA A 1 411 ? -38.414 -64.942 -19.782 1.00 75.69 411 ALA A C 1
ATOM 3238 O O . ALA A 1 411 ? -38.477 -64.828 -21.006 1.00 75.69 411 ALA A O 1
ATOM 3239 N N . LEU A 1 412 ? -38.825 -63.993 -18.939 1.00 76.25 412 LEU A N 1
ATOM 3240 C CA . LEU A 1 412 ? -39.514 -62.763 -19.316 1.00 76.25 412 LEU A CA 1
ATOM 3241 C C . LEU A 1 412 ? -38.746 -61.944 -20.366 1.00 76.25 412 LEU A C 1
ATOM 3243 O O . LEU A 1 412 ? -39.316 -61.507 -21.364 1.00 76.25 412 LEU A O 1
ATOM 3247 N N . LEU A 1 413 ? -37.440 -61.735 -20.163 1.00 74.62 413 LEU A N 1
ATOM 3248 C CA . LEU A 1 413 ? -36.622 -60.949 -21.093 1.00 74.62 413 LEU A CA 1
ATOM 3249 C C . LEU A 1 413 ? -36.419 -61.661 -22.441 1.00 74.62 413 LEU A C 1
ATOM 3251 O O . LEU A 1 413 ? -36.319 -60.992 -23.471 1.00 74.62 413 LEU A O 1
ATOM 3255 N N . ARG A 1 414 ? -36.396 -63.001 -22.468 1.00 76.88 414 ARG A N 1
ATOM 3256 C CA . ARG A 1 414 ? -36.349 -63.779 -23.719 1.00 76.88 414 ARG A CA 1
ATOM 3257 C C . ARG A 1 414 ? -37.671 -63.700 -24.479 1.00 76.88 414 ARG A C 1
ATOM 3259 O O . ARG A 1 414 ? -37.645 -63.412 -25.671 1.00 76.88 414 ARG A O 1
ATOM 3266 N N . GLU A 1 415 ? -38.801 -63.877 -23.798 1.00 78.88 415 GLU A N 1
ATOM 3267 C CA . GLU A 1 415 ? -40.139 -63.768 -24.398 1.00 78.88 415 GLU A CA 1
ATOM 3268 C C . GLU A 1 415 ? -40.389 -62.359 -24.964 1.00 78.88 415 GLU A C 1
ATOM 3270 O O . GLU A 1 415 ? -40.793 -62.215 -26.117 1.00 78.88 415 GLU A O 1
ATOM 3275 N N . ALA A 1 416 ? -40.030 -61.310 -24.216 1.00 70.94 416 ALA A N 1
ATOM 3276 C CA . ALA A 1 416 ? -40.102 -59.926 -24.689 1.00 70.94 416 ALA A CA 1
ATOM 3277 C C . ALA A 1 416 ? -39.217 -59.658 -25.925 1.00 70.94 416 ALA A C 1
ATOM 3279 O O . ALA A 1 416 ? -39.606 -58.898 -26.814 1.00 70.94 416 ALA A O 1
ATOM 3280 N N . THR A 1 417 ? -38.045 -60.300 -26.008 1.00 71.06 417 THR A N 1
ATOM 3281 C CA . THR A 1 417 ? -37.154 -60.202 -27.179 1.00 71.06 417 THR A CA 1
ATOM 3282 C C . THR A 1 417 ? -37.744 -60.923 -28.394 1.00 71.06 417 THR A C 1
ATOM 3284 O O . THR A 1 417 ? -37.690 -60.393 -29.504 1.00 71.06 417 THR A O 1
ATOM 3287 N N . GLN A 1 418 ? -38.353 -62.094 -28.187 1.00 75.56 418 GLN A N 1
ATOM 3288 C CA . GLN A 1 418 ? -38.990 -62.877 -29.244 1.00 75.56 418 GLN A CA 1
ATOM 3289 C C . GLN A 1 418 ? -40.215 -62.153 -29.826 1.00 75.56 418 GLN A C 1
ATOM 3291 O O . GLN A 1 418 ? -40.276 -61.945 -31.035 1.00 75.56 418 GLN A O 1
ATOM 3296 N N . LEU A 1 419 ? -41.119 -61.651 -28.975 1.00 74.00 419 LEU A N 1
ATOM 3297 C CA . LEU A 1 419 ? -42.321 -60.917 -29.400 1.00 74.00 419 LEU A CA 1
ATOM 3298 C C . LEU A 1 419 ? -42.003 -59.671 -30.243 1.00 74.00 419 LEU A C 1
ATOM 3300 O O . LEU A 1 419 ? -42.737 -59.354 -31.180 1.00 74.00 419 LEU A O 1
ATOM 3304 N N . HIS A 1 420 ? -40.898 -58.978 -29.951 1.00 68.00 420 HIS A N 1
ATOM 3305 C CA . HIS A 1 420 ? -40.414 -57.870 -30.780 1.00 68.00 420 HIS A CA 1
ATOM 3306 C C . HIS A 1 420 ? -39.853 -58.349 -32.133 1.00 68.00 420 HIS A C 1
ATOM 3308 O O . HIS A 1 420 ? -40.056 -57.695 -33.157 1.00 68.00 420 HIS A O 1
ATOM 3314 N N . ALA A 1 421 ? -39.149 -59.485 -32.163 1.00 67.38 421 ALA A N 1
ATOM 3315 C CA . ALA A 1 421 ? -38.620 -60.073 -33.395 1.00 67.38 421 ALA A CA 1
ATOM 3316 C C . ALA A 1 421 ? -39.724 -60.635 -34.313 1.00 67.38 421 ALA A C 1
ATOM 3318 O O . ALA A 1 421 ? -39.582 -60.584 -35.535 1.00 67.38 421 ALA A O 1
ATOM 3319 N N . ASP A 1 422 ? -40.817 -61.148 -33.743 1.00 70.88 422 ASP A N 1
ATOM 3320 C CA . ASP A 1 422 ? -42.018 -61.555 -34.482 1.00 70.88 422 ASP A CA 1
ATOM 3321 C C . ASP A 1 422 ? -42.761 -60.323 -35.033 1.00 70.88 422 ASP A C 1
ATOM 3323 O O . ASP A 1 422 ? -42.980 -60.231 -36.239 1.00 70.88 422 ASP A O 1
ATOM 3327 N N . TRP A 1 423 ? -43.012 -59.303 -34.199 1.00 73.25 423 TRP A N 1
ATOM 3328 C CA . TRP A 1 423 ? -43.620 -58.028 -34.620 1.00 73.25 423 TRP A CA 1
ATOM 3329 C C . TRP A 1 423 ? -42.852 -57.337 -35.766 1.00 73.25 423 TRP A C 1
ATOM 3331 O O . TRP A 1 423 ? -43.473 -56.823 -36.699 1.00 73.25 423 TRP A O 1
ATOM 3341 N N . ARG A 1 424 ? -41.508 -57.381 -35.756 1.00 59.50 424 ARG A N 1
ATOM 3342 C CA . ARG A 1 424 ? -40.678 -56.873 -36.867 1.00 59.50 424 ARG A CA 1
ATOM 3343 C C . ARG A 1 424 ? -40.822 -57.688 -38.156 1.00 59.50 424 ARG A C 1
ATOM 3345 O O . ARG A 1 424 ? -40.848 -57.084 -39.224 1.00 59.50 424 ARG A O 1
ATOM 3352 N N . ARG A 1 425 ? -40.937 -59.021 -38.086 1.00 68.12 425 ARG A N 1
ATOM 3353 C CA . ARG A 1 425 ? -41.166 -59.872 -39.275 1.00 68.12 425 ARG A CA 1
ATOM 3354 C C . ARG A 1 425 ? -42.584 -59.745 -39.837 1.00 68.12 425 ARG A C 1
ATOM 3356 O O . ARG A 1 425 ? -42.763 -59.891 -41.039 1.00 68.12 425 ARG A O 1
ATOM 3363 N N . GLU A 1 426 ? -43.565 -59.415 -39.000 1.00 70.62 426 GLU A N 1
ATOM 3364 C CA . GLU A 1 426 ? -44.938 -59.094 -39.420 1.00 70.62 426 GLU A CA 1
ATOM 3365 C C . GLU A 1 426 ? -45.066 -57.725 -40.128 1.00 70.62 426 GLU A C 1
ATOM 3367 O O . GLU A 1 426 ? -46.116 -57.432 -40.697 1.00 70.62 426 GLU A O 1
ATOM 3372 N N . GLY A 1 427 ? -44.032 -56.871 -40.100 1.00 49.75 427 GLY A N 1
ATOM 3373 C CA . GLY A 1 427 ? -44.026 -55.573 -40.793 1.00 49.75 427 GLY A CA 1
ATOM 3374 C C . GLY A 1 427 ? -44.993 -54.523 -40.222 1.00 49.75 427 GLY A C 1
ATOM 3375 O O . GLY A 1 427 ? -45.322 -53.550 -40.901 1.00 49.75 427 GLY A O 1
ATOM 3376 N N . SER A 1 428 ? -45.474 -54.706 -38.989 1.00 54.00 428 SER A N 1
ATOM 3377 C CA . SER A 1 428 ? -46.471 -53.825 -38.368 1.00 54.00 428 SER A CA 1
ATOM 3378 C C . SER A 1 428 ? -45.847 -52.528 -37.840 1.00 54.00 428 SER A C 1
ATOM 3380 O O . SER A 1 428 ? -44.855 -52.552 -37.123 1.00 54.00 428 SER A O 1
ATOM 3382 N N . ALA A 1 429 ? -46.448 -51.375 -38.153 1.00 48.84 429 ALA A N 1
ATOM 3383 C CA . ALA A 1 429 ? -45.877 -50.056 -37.844 1.00 48.84 429 ALA A CA 1
ATOM 3384 C C . ALA A 1 429 ? -46.319 -49.442 -36.494 1.00 48.84 429 ALA A C 1
ATOM 3386 O O . ALA A 1 429 ? -45.886 -48.343 -36.150 1.00 48.84 429 ALA A O 1
ATOM 3387 N N . SER A 1 430 ? -47.203 -50.096 -35.727 1.00 60.75 430 SER A N 1
ATOM 3388 C CA . SER A 1 430 ? -47.764 -49.526 -34.488 1.00 60.75 430 SER A CA 1
ATOM 3389 C C . SER A 1 430 ? -47.059 -50.035 -33.227 1.00 60.75 430 SER A C 1
ATOM 3391 O O . SER A 1 430 ? -47.177 -51.207 -32.868 1.00 60.75 430 SER A O 1
ATOM 3393 N N . GLY A 1 431 ? -46.393 -49.131 -32.501 1.00 57.00 431 GLY A N 1
ATOM 3394 C CA . GLY A 1 431 ? -45.793 -49.428 -31.193 1.00 57.00 431 GLY A CA 1
ATOM 3395 C C . GLY A 1 431 ? -46.813 -49.757 -30.092 1.00 57.00 431 GLY A C 1
ATOM 3396 O O . GLY A 1 431 ? -46.488 -50.486 -29.157 1.00 57.00 431 GLY A O 1
ATOM 3397 N N . ASP A 1 432 ? -48.065 -49.303 -30.219 1.00 60.59 432 ASP A N 1
ATOM 3398 C CA . ASP A 1 432 ? -49.143 -49.623 -29.268 1.00 60.59 432 ASP A CA 1
ATOM 3399 C C . ASP A 1 432 ? -49.608 -51.088 -29.371 1.00 60.59 432 ASP A C 1
ATOM 3401 O O . ASP A 1 432 ? -50.128 -51.650 -28.406 1.00 60.59 432 ASP A O 1
ATOM 3405 N N . GLU A 1 433 ? -49.413 -51.730 -30.529 1.00 67.19 433 GLU A N 1
ATOM 3406 C CA . GLU A 1 433 ? -49.620 -53.173 -30.705 1.00 67.19 433 GLU A CA 1
ATOM 3407 C C . GLU A 1 433 ? -48.540 -53.971 -29.970 1.00 67.19 433 GLU A C 1
ATOM 3409 O O . GLU A 1 433 ? -48.861 -54.840 -29.158 1.00 67.19 433 GLU A O 1
ATOM 3414 N N . LEU A 1 434 ? -47.267 -53.614 -30.168 1.00 70.19 434 LEU A N 1
ATOM 3415 C CA . LEU A 1 434 ? -46.141 -54.208 -29.447 1.00 70.19 434 LEU A CA 1
ATOM 3416 C C . LEU A 1 434 ? -46.290 -54.038 -27.924 1.00 70.19 434 LEU A C 1
ATOM 3418 O O . LEU A 1 434 ? -46.114 -55.001 -27.179 1.00 70.19 434 LEU A O 1
ATOM 3422 N N . LEU A 1 435 ? -46.673 -52.847 -27.452 1.00 66.44 435 LEU A N 1
ATOM 3423 C CA . LEU A 1 435 ? -46.915 -52.590 -26.029 1.00 66.44 435 LEU A CA 1
ATOM 3424 C C . LEU A 1 435 ? -48.048 -53.451 -25.456 1.00 66.44 435 LEU A C 1
ATOM 3426 O O . LEU A 1 435 ? -47.908 -53.942 -24.337 1.00 66.44 435 LEU A O 1
ATOM 3430 N N . ARG A 1 436 ? -49.134 -53.690 -26.206 1.00 72.38 436 ARG A N 1
ATOM 3431 C CA . ARG A 1 436 ? -50.206 -54.607 -25.778 1.00 72.38 436 ARG A CA 1
ATOM 3432 C C . ARG A 1 436 ? -49.749 -56.066 -25.748 1.00 72.38 436 ARG A C 1
ATOM 3434 O O . ARG A 1 436 ? -50.065 -56.757 -24.783 1.00 72.38 436 ARG A O 1
ATOM 3441 N N . ARG A 1 437 ? -48.969 -56.527 -26.734 1.00 75.81 437 ARG A N 1
ATOM 3442 C CA . ARG A 1 437 ? -48.387 -57.885 -26.729 1.00 75.81 437 ARG A CA 1
ATOM 3443 C C . ARG A 1 437 ? -47.440 -58.086 -25.537 1.00 75.81 437 ARG A C 1
ATOM 3445 O O . ARG A 1 437 ? -47.567 -59.073 -24.817 1.00 75.81 437 ARG A O 1
ATOM 3452 N N . LEU A 1 438 ? -46.565 -57.114 -25.265 1.00 71.44 438 LEU A N 1
ATOM 3453 C CA . LEU A 1 438 ? -45.656 -57.135 -24.112 1.00 71.44 438 LEU A CA 1
ATOM 3454 C C . LEU A 1 438 ? -46.405 -57.073 -22.772 1.00 71.44 438 LEU A C 1
ATOM 3456 O O . LEU A 1 438 ? -46.075 -57.834 -21.865 1.00 71.44 438 LEU A O 1
ATOM 3460 N N . ALA A 1 439 ? -47.428 -56.222 -22.637 1.00 72.25 439 ALA A N 1
ATOM 3461 C CA . ALA A 1 439 ? -48.275 -56.174 -21.441 1.00 72.25 439 ALA A CA 1
ATOM 3462 C C . ALA A 1 439 ? -49.044 -57.490 -21.213 1.00 72.25 439 ALA A C 1
ATOM 3464 O O . ALA A 1 439 ? -49.207 -57.908 -20.069 1.00 72.25 439 ALA A O 1
ATOM 3465 N N . GLY A 1 440 ? -49.465 -58.169 -22.288 1.00 76.06 440 GLY A N 1
ATOM 3466 C CA . GLY A 1 440 ? -50.085 -59.495 -22.236 1.00 76.06 440 GLY A CA 1
ATOM 3467 C C . GLY A 1 440 ? -49.138 -60.583 -21.720 1.00 76.06 440 GLY A C 1
ATOM 3468 O O . GLY A 1 440 ? -49.501 -61.312 -20.798 1.00 76.06 440 GLY A O 1
ATOM 3469 N N . ALA A 1 441 ? -47.908 -60.649 -22.241 1.00 69.56 441 ALA A N 1
ATOM 3470 C CA . ALA A 1 441 ? -46.874 -61.576 -21.762 1.00 69.56 441 ALA A CA 1
ATOM 3471 C C . ALA A 1 441 ? -46.496 -61.308 -20.293 1.00 69.56 441 ALA A C 1
ATOM 3473 O O . ALA A 1 441 ? -46.547 -62.201 -19.448 1.00 69.56 441 ALA A O 1
ATOM 3474 N N . LEU A 1 442 ? -46.248 -60.039 -19.946 1.00 68.88 442 LEU A N 1
ATOM 3475 C CA . LEU A 1 442 ? -46.035 -59.590 -18.563 1.00 68.88 442 LEU A CA 1
ATOM 3476 C C . LEU A 1 442 ? -47.224 -59.915 -17.636 1.00 68.88 442 LEU A C 1
ATOM 3478 O O . LEU A 1 442 ? -47.040 -60.040 -16.423 1.00 68.88 442 LEU A O 1
ATOM 3482 N N . GLY A 1 443 ? -48.429 -60.082 -18.188 1.00 71.31 443 GLY A N 1
ATOM 3483 C CA . GLY A 1 443 ? -49.626 -60.516 -17.471 1.00 71.31 443 GLY A CA 1
ATOM 3484 C C . GLY A 1 443 ? -49.489 -61.889 -16.820 1.00 71.31 443 GLY A C 1
ATOM 3485 O O . GLY A 1 443 ? -49.957 -62.076 -15.697 1.00 71.31 443 GLY A O 1
ATOM 3486 N N . GLN A 1 444 ? -48.758 -62.812 -17.451 1.00 68.50 444 GLN A N 1
ATOM 3487 C CA . GLN A 1 444 ? -48.472 -64.141 -16.894 1.00 68.50 444 GLN A CA 1
ATOM 3488 C C . GLN A 1 444 ? -47.599 -64.070 -15.627 1.00 68.50 444 GLN A C 1
ATOM 3490 O O . GLN A 1 444 ? -47.634 -64.972 -14.793 1.00 68.50 444 GLN A O 1
ATOM 3495 N N . HIS A 1 445 ? -46.873 -62.962 -15.442 1.00 66.06 445 HIS A N 1
ATOM 3496 C CA . HIS A 1 445 ? -46.030 -62.688 -14.276 1.00 66.06 445 HIS A CA 1
ATOM 3497 C C . HIS A 1 445 ? -46.661 -61.693 -13.279 1.00 66.06 445 HIS A C 1
ATOM 3499 O O . HIS A 1 445 ? -46.002 -61.277 -12.328 1.00 66.06 445 HIS A O 1
ATOM 3505 N N . GLY A 1 446 ? -47.937 -61.324 -13.458 1.00 66.12 446 GLY A N 1
ATOM 3506 C CA . GLY A 1 446 ? -48.688 -60.469 -12.528 1.00 66.12 446 GLY A CA 1
ATOM 3507 C C . GLY A 1 446 ? -48.723 -58.974 -12.871 1.00 66.12 446 GLY A C 1
ATOM 3508 O O . GLY A 1 446 ? -49.182 -58.172 -12.055 1.00 66.12 446 GLY A O 1
ATOM 3509 N N . CYS A 1 447 ? -48.272 -58.568 -14.060 1.00 63.97 447 CYS A N 1
ATOM 3510 C CA . CYS A 1 447 ? -48.483 -57.205 -14.550 1.00 63.97 447 CYS A CA 1
ATOM 3511 C C . CYS A 1 447 ? -49.947 -57.017 -15.020 1.00 63.97 447 CYS A C 1
ATOM 3513 O O . CYS A 1 447 ? -50.544 -57.954 -15.546 1.00 63.97 447 CYS A O 1
ATOM 3515 N N . PRO A 1 448 ? -50.577 -55.835 -14.884 1.00 63.47 448 PRO A N 1
ATOM 3516 C CA . PRO A 1 448 ? -51.924 -55.627 -15.418 1.00 63.47 448 PRO A CA 1
ATOM 3517 C C . PRO A 1 448 ? -51.969 -55.779 -16.950 1.00 63.47 448 PRO A C 1
ATOM 3519 O O . PRO A 1 448 ? -51.192 -55.141 -17.653 1.00 63.47 448 PRO A O 1
ATOM 3522 N N . ALA A 1 449 ? -52.929 -56.535 -17.491 1.00 56.66 449 ALA A N 1
ATOM 3523 C CA . ALA A 1 449 ? -53.029 -56.806 -18.937 1.00 56.66 449 ALA A CA 1
ATOM 3524 C C . ALA A 1 449 ? -53.265 -55.558 -19.826 1.00 56.66 449 ALA A C 1
ATOM 3526 O O . ALA A 1 449 ? -53.106 -55.619 -21.041 1.00 56.66 449 ALA A O 1
ATOM 3527 N N . GLN A 1 450 ? -53.632 -54.418 -19.229 1.00 60.25 450 GLN A N 1
ATOM 3528 C CA . GLN A 1 450 ? -53.726 -53.101 -19.881 1.00 60.25 450 GLN A CA 1
ATOM 3529 C C . GLN A 1 450 ? -52.668 -52.114 -19.342 1.00 60.25 450 GLN A C 1
ATOM 3531 O O . GLN A 1 450 ? -52.900 -50.908 -19.254 1.00 60.25 450 GLN A O 1
ATOM 3536 N N . ALA A 1 451 ? -51.503 -52.617 -18.924 1.00 60.22 451 ALA A N 1
ATOM 3537 C CA . ALA A 1 451 ? -50.402 -51.802 -18.427 1.00 60.22 451 ALA A CA 1
ATOM 3538 C C . ALA A 1 451 ? -49.891 -50.830 -19.503 1.00 60.22 451 ALA A C 1
ATOM 3540 O O . ALA A 1 451 ? -49.323 -51.233 -20.516 1.00 60.22 451 ALA A O 1
ATOM 3541 N N . GLY A 1 452 ? -50.033 -49.526 -19.249 1.00 56.84 452 GLY A N 1
ATOM 3542 C CA . GLY A 1 452 ? -49.410 -48.497 -20.080 1.00 56.84 452 GLY A CA 1
ATOM 3543 C C . GLY A 1 452 ? -47.880 -48.596 -20.062 1.00 56.84 452 GLY A C 1
ATOM 3544 O O . GLY A 1 452 ? -47.289 -49.082 -19.093 1.00 56.84 452 GLY A O 1
ATOM 3545 N N . ALA A 1 453 ? -47.232 -48.074 -21.109 1.00 55.06 453 ALA A N 1
ATOM 3546 C CA . ALA A 1 453 ? -45.798 -48.240 -21.376 1.00 55.06 453 ALA A CA 1
ATOM 3547 C C . ALA A 1 453 ? -44.886 -48.034 -20.152 1.00 55.06 453 ALA A C 1
ATOM 3549 O O . ALA A 1 453 ? -43.974 -48.814 -19.905 1.00 55.06 453 ALA A O 1
ATOM 3550 N N . ARG A 1 454 ? -45.168 -47.021 -19.322 1.00 50.94 454 ARG A N 1
ATOM 3551 C CA . ARG A 1 454 ? -44.384 -46.704 -18.116 1.00 50.94 454 ARG A CA 1
ATOM 3552 C C . ARG A 1 454 ? -44.335 -47.849 -17.092 1.00 50.94 454 ARG A C 1
ATOM 3554 O O . ARG A 1 454 ? -43.323 -48.001 -16.415 1.00 50.94 454 ARG A O 1
ATOM 3561 N N . THR A 1 455 ? -45.396 -48.649 -16.994 1.00 59.94 455 THR A N 1
ATOM 3562 C CA . THR A 1 455 ? -45.466 -49.833 -16.124 1.00 59.94 455 THR A CA 1
ATOM 3563 C C . THR A 1 455 ? -44.731 -51.012 -16.761 1.00 59.94 455 THR A C 1
ATOM 3565 O O . THR A 1 455 ? -43.923 -51.650 -16.091 1.00 59.94 455 THR A O 1
ATOM 3568 N N . VAL A 1 456 ? -44.916 -51.239 -18.067 1.00 62.41 456 VAL A N 1
ATOM 3569 C CA . VAL A 1 456 ? -44.173 -52.246 -18.854 1.00 62.41 456 VAL A CA 1
ATOM 3570 C C . VAL A 1 456 ? -42.655 -52.034 -18.730 1.00 62.41 456 VAL A C 1
ATOM 3572 O O . VAL A 1 456 ? -41.924 -52.960 -18.380 1.00 62.41 456 VAL A O 1
ATOM 3575 N N . TYR A 1 457 ? -42.177 -50.795 -18.893 1.00 61.12 457 TYR A N 1
ATOM 3576 C CA . TYR A 1 457 ? -40.763 -50.445 -18.720 1.00 61.12 457 TYR A CA 1
ATOM 3577 C C . TYR A 1 457 ? -40.255 -50.632 -17.283 1.00 61.12 457 TYR A C 1
ATOM 3579 O O . TYR A 1 457 ? -39.105 -51.027 -17.096 1.00 61.12 457 TYR A O 1
ATOM 3587 N N . ALA A 1 458 ? -41.079 -50.378 -16.259 1.00 59.19 458 ALA A N 1
ATOM 3588 C CA . ALA A 1 458 ? -40.683 -50.591 -14.865 1.00 59.19 458 ALA A CA 1
ATOM 3589 C C . ALA A 1 458 ? -40.440 -52.081 -14.560 1.00 59.19 458 ALA A C 1
ATOM 3591 O O . ALA A 1 458 ? -39.462 -52.419 -13.892 1.00 59.19 458 ALA A O 1
ATOM 3592 N N . TRP A 1 459 ? -41.280 -52.968 -15.101 1.00 70.75 459 TRP A N 1
ATOM 3593 C CA . TRP A 1 459 ? -41.126 -54.418 -14.966 1.00 70.75 459 TRP A CA 1
ATOM 3594 C C . TRP A 1 459 ? -39.902 -54.953 -15.723 1.00 70.75 459 TRP A C 1
ATOM 3596 O O . TRP A 1 459 ? -39.105 -55.690 -15.143 1.00 70.75 459 TRP A O 1
ATOM 3606 N N . LEU A 1 460 ? -39.687 -54.526 -16.974 1.00 67.19 460 LEU A N 1
ATOM 3607 C CA . LEU A 1 460 ? -38.491 -54.901 -17.744 1.00 67.19 460 LEU A CA 1
ATOM 3608 C C . LEU A 1 460 ? -37.195 -54.393 -17.083 1.00 67.19 460 LEU A C 1
ATOM 3610 O O . LEU A 1 460 ? -36.206 -55.120 -17.022 1.00 67.19 460 LEU A O 1
ATOM 3614 N N . SER A 1 461 ? -37.209 -53.181 -16.519 1.00 60.59 461 SER A N 1
ATOM 3615 C CA . SER A 1 461 ? -36.079 -52.618 -15.766 1.00 60.59 461 SER A CA 1
ATOM 3616 C C . SER A 1 461 ? -35.766 -53.418 -14.493 1.00 60.59 461 SER A C 1
ATOM 3618 O O . SER A 1 461 ? -34.603 -53.727 -14.227 1.00 60.59 461 SER A O 1
ATOM 3620 N N . ALA A 1 462 ? -36.789 -53.831 -13.735 1.00 66.12 462 ALA A N 1
ATOM 3621 C CA . ALA A 1 462 ? -36.609 -54.689 -12.564 1.00 66.12 462 ALA A CA 1
ATOM 3622 C C . ALA A 1 462 ? -36.047 -56.073 -12.938 1.00 66.12 462 ALA A C 1
ATOM 3624 O O . ALA A 1 462 ? -35.138 -56.563 -12.268 1.00 66.12 462 ALA A O 1
ATOM 3625 N N . ALA A 1 463 ? -36.515 -56.670 -14.040 1.00 70.25 463 ALA A N 1
ATOM 3626 C CA . ALA A 1 463 ? -35.962 -57.919 -14.561 1.00 70.25 463 ALA A CA 1
ATOM 3627 C C . ALA A 1 463 ? -34.479 -57.770 -14.957 1.00 70.25 463 ALA A C 1
ATOM 3629 O O . ALA A 1 463 ? -33.652 -58.586 -14.549 1.00 70.25 463 ALA A O 1
ATOM 3630 N N . LEU A 1 464 ? -34.111 -56.694 -15.666 1.00 62.59 464 LEU A N 1
ATOM 3631 C CA . LEU A 1 464 ? -32.722 -56.408 -16.061 1.00 62.59 464 LEU A CA 1
ATOM 3632 C C . LEU A 1 464 ? -31.769 -56.271 -14.861 1.00 62.59 464 LEU A C 1
ATOM 3634 O O . LEU A 1 464 ? -30.615 -56.696 -14.942 1.00 62.59 464 LEU A O 1
ATOM 3638 N N . GLN A 1 465 ? -32.234 -55.733 -13.728 1.00 60.84 465 GLN A N 1
ATOM 3639 C CA . GLN A 1 465 ? -31.417 -55.641 -12.512 1.00 60.84 465 GLN A CA 1
ATOM 3640 C C . GLN A 1 465 ? -31.077 -57.015 -11.907 1.00 60.84 465 GLN A C 1
ATOM 3642 O O . GLN A 1 465 ? -29.999 -57.161 -11.328 1.00 60.84 465 GLN A O 1
ATOM 3647 N N . GLN A 1 466 ? -31.932 -58.029 -12.081 1.00 70.25 466 GLN A N 1
ATOM 3648 C CA . GLN A 1 466 ? -31.707 -59.386 -11.556 1.00 70.25 466 GLN A CA 1
ATOM 3649 C C . GLN A 1 466 ? -30.699 -60.210 -12.381 1.00 70.25 466 GLN A C 1
ATOM 3651 O O . GLN A 1 466 ? -30.121 -61.169 -11.868 1.00 70.25 466 GLN A O 1
ATOM 3656 N N . VAL A 1 467 ? -30.432 -59.826 -13.636 1.00 63.56 467 VAL A N 1
ATOM 3657 C CA . VAL A 1 467 ? -29.458 -60.480 -14.541 1.00 63.56 467 VAL A CA 1
ATOM 3658 C C . VAL A 1 467 ? -28.158 -59.684 -14.732 1.00 63.56 467 VAL A C 1
ATOM 3660 O O . VAL A 1 467 ? -27.449 -59.856 -15.725 1.00 63.56 467 VAL A O 1
ATOM 3663 N N . ARG A 1 468 ? -27.783 -58.838 -13.759 1.00 52.06 468 ARG A N 1
ATOM 3664 C CA . ARG A 1 468 ? -26.472 -58.157 -13.741 1.00 52.06 468 ARG A CA 1
ATOM 3665 C C . ARG A 1 468 ? -25.323 -59.146 -14.018 1.00 52.06 468 ARG A C 1
ATOM 3667 O O . ARG A 1 468 ? -25.214 -60.192 -13.373 1.00 52.06 468 ARG A O 1
ATOM 3674 N N . GLY A 1 469 ? -24.481 -58.788 -14.991 1.00 46.50 469 GLY A N 1
ATOM 3675 C CA . GLY A 1 469 ? -23.384 -59.609 -15.522 1.00 46.50 469 GLY A CA 1
ATOM 3676 C C . GLY A 1 469 ? -23.664 -60.251 -16.890 1.00 46.50 469 GLY A C 1
ATOM 3677 O O . GLY A 1 469 ? -22.723 -60.607 -17.589 1.00 46.50 469 GLY A O 1
ATOM 3678 N N . GLU A 1 470 ? -24.924 -60.351 -17.326 1.00 55.31 470 GLU A N 1
ATOM 3679 C CA . GLU A 1 470 ? -25.299 -60.956 -18.619 1.00 55.31 470 GLU A CA 1
ATOM 3680 C C . GLU A 1 470 ? -25.408 -59.896 -19.725 1.00 55.31 470 GLU A C 1
ATOM 3682 O O . GLU A 1 470 ? -26.465 -59.665 -20.316 1.00 55.31 470 GLU A O 1
ATOM 3687 N N . TRP A 1 471 ? -24.285 -59.223 -19.987 1.00 52.75 471 TRP A N 1
ATOM 3688 C CA . TRP A 1 471 ? -24.213 -58.020 -20.823 1.00 52.75 471 TRP A CA 1
ATOM 3689 C C . TRP A 1 471 ? -24.792 -58.189 -22.234 1.00 52.75 471 TRP A C 1
ATOM 3691 O O . TRP A 1 471 ? -25.426 -57.263 -22.725 1.00 52.75 471 TRP A O 1
ATOM 3701 N N . GLY A 1 472 ? -24.674 -59.369 -22.854 1.00 51.12 472 GLY A N 1
ATOM 3702 C CA . GLY A 1 472 ? -25.271 -59.643 -24.170 1.00 51.12 472 GLY A CA 1
ATOM 3703 C C . GLY A 1 472 ? -26.808 -59.662 -24.176 1.00 51.12 472 GLY A C 1
ATOM 3704 O O . GLY A 1 472 ? -27.422 -59.181 -25.126 1.00 51.12 472 GLY A O 1
ATOM 3705 N N . LEU A 1 473 ? -27.448 -60.154 -23.106 1.00 51.88 473 LEU A N 1
ATOM 3706 C CA . LEU A 1 473 ? -28.911 -60.116 -22.968 1.00 51.88 473 LEU A CA 1
ATOM 3707 C C . LEU A 1 473 ? -29.381 -58.688 -22.654 1.00 51.88 473 LEU A C 1
ATOM 3709 O O . LEU A 1 473 ? -30.349 -58.210 -23.241 1.00 51.88 473 LEU A O 1
ATOM 3713 N N . ILE A 1 474 ? -28.649 -57.991 -21.779 1.00 54.78 474 ILE A N 1
ATOM 3714 C CA . ILE A 1 474 ? -28.902 -56.589 -21.419 1.00 54.78 474 ILE A CA 1
ATOM 3715 C C . ILE A 1 474 ? -28.777 -55.678 -22.653 1.00 54.78 474 ILE A C 1
ATOM 3717 O O . ILE A 1 474 ? -29.637 -54.828 -22.869 1.00 54.78 474 ILE A O 1
ATOM 3721 N N . ALA A 1 475 ? -27.756 -55.876 -23.492 1.00 54.09 475 ALA A N 1
ATOM 3722 C CA . ALA A 1 475 ? -27.555 -55.120 -24.727 1.00 54.09 475 ALA A CA 1
ATOM 3723 C C . ALA A 1 475 ? -28.686 -55.356 -25.739 1.00 54.09 475 ALA A C 1
ATOM 3725 O O . ALA A 1 475 ? -29.254 -54.386 -26.240 1.00 54.09 475 ALA A O 1
ATOM 3726 N N . LYS A 1 476 ? -29.071 -56.623 -25.977 1.00 54.78 476 LYS A N 1
ATOM 3727 C CA . LYS A 1 476 ? -30.198 -56.957 -26.864 1.00 54.78 476 LYS A CA 1
ATOM 3728 C C . LYS A 1 476 ? -31.489 -56.290 -26.395 1.00 54.78 476 LYS A C 1
ATOM 3730 O O . LYS A 1 476 ? -32.117 -55.604 -27.191 1.00 54.78 476 LYS A O 1
ATOM 3735 N N . VAL A 1 477 ? -31.841 -56.398 -25.111 1.00 56.69 477 VAL A N 1
ATOM 3736 C CA . VAL A 1 477 ? -33.053 -55.761 -24.563 1.00 56.69 477 VAL A CA 1
ATOM 3737 C C . VAL A 1 477 ? -32.977 -54.234 -24.647 1.00 56.69 477 VAL A C 1
ATOM 3739 O O . VAL A 1 477 ? -33.940 -53.612 -25.083 1.00 56.69 477 VAL A O 1
ATOM 3742 N N . ASN A 1 478 ? -31.843 -53.614 -24.309 1.00 54.12 478 ASN A N 1
ATOM 3743 C CA . ASN A 1 478 ? -31.680 -52.161 -24.429 1.00 54.12 478 ASN A CA 1
ATOM 3744 C C . ASN A 1 478 ? -31.849 -51.664 -25.878 1.00 54.12 478 ASN A C 1
ATOM 3746 O O . ASN A 1 478 ? -32.398 -50.581 -26.074 1.00 54.12 478 ASN A O 1
ATOM 3750 N N . ALA A 1 479 ? -31.450 -52.452 -26.883 1.00 55.97 479 ALA A N 1
ATOM 3751 C CA . ALA A 1 479 ? -31.691 -52.129 -28.290 1.00 55.97 479 ALA A CA 1
ATOM 3752 C C . ALA A 1 479 ? -33.191 -52.151 -28.656 1.00 55.97 479 ALA A C 1
ATOM 3754 O O . ALA A 1 479 ? -33.645 -51.247 -29.359 1.00 55.97 479 ALA A O 1
ATOM 3755 N N . LEU A 1 480 ? -33.980 -53.101 -28.121 1.00 53.31 480 LEU A N 1
ATOM 3756 C CA . LEU A 1 480 ? -35.449 -53.126 -28.294 1.00 53.31 480 LEU A CA 1
ATOM 3757 C C . LEU A 1 480 ? -36.092 -51.832 -27.773 1.00 53.31 480 LEU A C 1
ATOM 3759 O O . LEU A 1 480 ? -36.958 -51.247 -28.417 1.00 53.31 480 LEU A O 1
ATOM 3763 N N . LEU A 1 481 ? -35.659 -51.376 -26.592 1.00 51.38 481 LEU A N 1
ATOM 3764 C CA . LEU A 1 481 ? -36.236 -50.205 -25.921 1.00 51.38 481 LEU A CA 1
ATOM 3765 C C . LEU A 1 481 ? -35.777 -48.876 -26.549 1.00 51.38 481 LEU A C 1
ATOM 3767 O O . LEU A 1 481 ? -36.427 -47.856 -26.343 1.00 51.38 481 LEU A O 1
ATOM 3771 N N . ALA A 1 482 ? -34.680 -48.875 -27.314 1.00 51.34 482 ALA A N 1
ATOM 3772 C CA . ALA A 1 482 ? -34.141 -47.681 -27.966 1.00 51.34 482 ALA A CA 1
ATOM 3773 C C . ALA A 1 482 ? -34.817 -47.348 -29.310 1.00 51.34 482 ALA A C 1
ATOM 3775 O O . ALA A 1 482 ? -34.900 -46.175 -29.668 1.00 51.34 482 ALA A O 1
ATOM 3776 N N . GLN A 1 483 ? -35.303 -48.348 -30.057 1.00 50.47 483 GLN A N 1
ATOM 3777 C CA . GLN A 1 483 ? -35.862 -48.141 -31.405 1.00 50.47 483 GLN A CA 1
ATOM 3778 C C . GLN A 1 483 ? -37.378 -47.854 -31.429 1.00 50.47 483 GLN A C 1
ATOM 3780 O O . GLN A 1 483 ? -37.909 -47.474 -32.469 1.00 50.47 483 GLN A O 1
ATOM 3785 N N . GLY A 1 484 ? -38.077 -47.976 -30.294 1.00 47.97 484 GLY A N 1
ATOM 3786 C CA . GLY A 1 484 ? -39.521 -47.710 -30.189 1.00 47.97 484 GLY A CA 1
ATOM 3787 C C . GLY A 1 484 ? -39.927 -46.246 -29.945 1.00 47.97 484 GLY A C 1
ATOM 3788 O O . GLY A 1 484 ? -41.121 -45.955 -29.879 1.00 47.97 484 GLY A O 1
ATOM 3789 N N . GLU A 1 485 ? -38.984 -45.312 -29.768 1.00 44.16 485 GLU A N 1
ATOM 3790 C CA . GLU A 1 485 ? -39.280 -43.955 -29.273 1.00 44.16 485 GLU A CA 1
ATOM 3791 C C . GLU A 1 485 ? -39.326 -42.872 -30.369 1.00 44.16 485 GLU A C 1
ATOM 3793 O O . GLU A 1 485 ? -38.407 -42.071 -30.553 1.00 44.16 485 GLU A O 1
ATOM 3798 N N . GLY A 1 486 ? -40.481 -42.756 -31.029 1.00 39.25 486 GLY A N 1
ATOM 3799 C CA . GLY A 1 486 ? -40.843 -41.551 -31.779 1.00 39.25 486 GLY A CA 1
ATOM 3800 C C . GLY A 1 486 ? -41.047 -40.338 -30.854 1.00 39.25 486 GLY A C 1
ATOM 3801 O O . GLY A 1 486 ? -42.079 -40.217 -30.200 1.00 39.25 486 GLY A O 1
ATOM 3802 N N . GLN A 1 487 ? -40.069 -39.426 -30.816 1.00 39.94 487 GLN A N 1
ATOM 3803 C CA . GLN A 1 487 ? -40.112 -38.102 -30.162 1.00 39.94 487 GLN A CA 1
ATOM 3804 C C . GLN A 1 487 ? -40.721 -38.022 -28.738 1.00 39.94 487 GLN A C 1
ATOM 3806 O O . GLN A 1 487 ? -41.743 -37.362 -28.525 1.00 39.94 487 GLN A O 1
ATOM 3811 N N . ARG A 1 488 ? -40.024 -38.545 -27.715 1.00 31.44 488 ARG A N 1
ATOM 3812 C CA . ARG A 1 488 ? -40.064 -38.028 -26.319 1.00 31.44 488 ARG A CA 1
ATOM 3813 C C . ARG A 1 488 ? -38.847 -38.528 -25.506 1.00 31.44 488 ARG A C 1
ATOM 3815 O O . ARG A 1 488 ? -38.090 -39.340 -26.019 1.00 31.44 488 ARG A O 1
ATOM 3822 N N . PRO A 1 489 ? -38.532 -37.948 -24.326 1.00 34.66 489 PRO A N 1
ATOM 3823 C CA . PRO A 1 489 ? -37.185 -38.038 -23.750 1.00 34.66 489 PRO A CA 1
ATOM 3824 C C . PRO A 1 489 ? -36.872 -39.401 -23.111 1.00 34.66 489 PRO A C 1
ATOM 3826 O O . PRO A 1 489 ? -37.476 -39.770 -22.106 1.00 34.66 489 PRO A O 1
ATOM 3829 N N . SER A 1 490 ? -35.855 -40.062 -23.661 1.00 34.81 490 SER A N 1
ATOM 3830 C CA . SER A 1 490 ? -35.596 -41.499 -23.540 1.00 34.81 490 SER A CA 1
ATOM 3831 C C . SER A 1 490 ? -35.129 -42.041 -22.187 1.00 34.81 490 SER A C 1
ATOM 3833 O O . SER A 1 490 ? -34.476 -41.363 -21.384 1.00 34.81 490 SER A O 1
ATOM 3835 N N . LEU A 1 491 ? -35.381 -43.341 -21.992 1.00 37.59 491 LEU A N 1
ATOM 3836 C CA . LEU A 1 491 ? -34.944 -44.166 -20.854 1.00 37.59 491 LEU A CA 1
ATOM 3837 C C . LEU A 1 491 ? -33.424 -44.099 -20.585 1.00 37.59 491 LEU A C 1
ATOM 3839 O O . LEU A 1 491 ? -33.000 -44.189 -19.431 1.00 37.59 491 LEU A O 1
ATOM 3843 N N . ALA A 1 492 ? -32.599 -43.834 -21.604 1.00 39.59 492 ALA A N 1
ATOM 3844 C CA . ALA A 1 492 ? -31.160 -43.587 -21.452 1.00 39.59 492 ALA A CA 1
ATOM 3845 C C . ALA A 1 492 ? -30.857 -42.449 -20.453 1.00 39.59 492 ALA A C 1
ATOM 3847 O O . ALA A 1 492 ? -29.916 -42.532 -19.665 1.00 39.59 492 ALA A O 1
ATOM 3848 N N . ARG A 1 493 ? -31.711 -41.415 -20.401 1.00 40.44 493 ARG A N 1
ATOM 3849 C CA . ARG A 1 493 ? -31.615 -40.290 -19.452 1.00 40.44 493 ARG A CA 1
ATOM 3850 C C . ARG A 1 493 ? -31.943 -40.686 -18.008 1.00 40.44 493 ARG A C 1
ATOM 3852 O O . ARG A 1 493 ? -31.542 -39.986 -17.081 1.00 40.44 493 ARG A O 1
ATOM 3859 N N . PHE A 1 494 ? -32.680 -41.779 -17.814 1.00 37.94 494 PHE A N 1
ATOM 3860 C CA . PHE A 1 494 ? -32.988 -42.361 -16.507 1.00 37.94 494 PHE A CA 1
ATOM 3861 C C . PHE A 1 494 ? -31.882 -43.330 -16.061 1.00 37.94 494 PHE A C 1
ATOM 3863 O O . PHE A 1 494 ? -31.409 -43.237 -14.933 1.00 37.94 494 PHE A O 1
ATOM 3870 N N . LEU A 1 495 ? -31.384 -44.185 -16.959 1.00 36.97 495 LEU A N 1
ATOM 3871 C CA . LEU A 1 495 ? -30.285 -45.112 -16.657 1.00 36.97 495 LEU A CA 1
ATOM 3872 C C . LEU A 1 495 ? -28.946 -44.391 -16.419 1.00 36.97 495 LEU A C 1
ATOM 3874 O O . LEU A 1 495 ? -28.203 -44.778 -15.517 1.00 36.97 495 LEU A O 1
ATOM 3878 N N . ALA A 1 496 ? -28.677 -43.289 -17.129 1.00 40.38 496 ALA A N 1
ATOM 3879 C CA . ALA A 1 496 ? -27.529 -42.419 -16.857 1.00 40.38 496 ALA A CA 1
ATOM 3880 C C . ALA A 1 496 ? -27.617 -41.734 -15.477 1.00 40.38 496 ALA A C 1
ATOM 3882 O O . ALA A 1 496 ? -26.612 -41.630 -14.780 1.00 40.38 496 ALA A O 1
ATOM 3883 N N . ARG A 1 497 ? -28.822 -41.342 -15.025 1.00 35.03 497 ARG A N 1
ATOM 3884 C CA . ARG A 1 497 ? -29.052 -40.814 -13.661 1.00 35.03 497 ARG A CA 1
ATOM 3885 C C . ARG A 1 497 ? -28.811 -41.844 -12.554 1.00 35.03 497 ARG A C 1
ATOM 3887 O O . ARG A 1 497 ? -28.622 -41.451 -11.408 1.00 35.03 497 ARG A O 1
ATOM 3894 N N . HIS A 1 498 ? -28.818 -43.133 -12.887 1.00 33.97 498 HIS A N 1
ATOM 3895 C CA . HIS A 1 498 ? -28.612 -44.237 -11.949 1.00 33.97 498 HIS A CA 1
ATOM 3896 C C . HIS A 1 498 ? -27.330 -45.046 -12.232 1.00 33.97 498 HIS A C 1
ATOM 3898 O O . HIS A 1 498 ? -27.182 -46.152 -11.719 1.00 33.97 498 HIS A O 1
ATOM 3904 N N . GLY A 1 499 ? -26.390 -44.495 -13.014 1.00 33.91 499 GLY A N 1
ATOM 3905 C CA . GLY A 1 499 ? -25.038 -45.049 -13.179 1.00 33.91 499 GLY A CA 1
ATOM 3906 C C . GLY A 1 499 ? -24.958 -46.392 -13.915 1.00 33.91 499 GLY A C 1
ATOM 3907 O O . GLY A 1 499 ? -24.024 -47.150 -13.680 1.00 33.91 499 GLY A O 1
ATOM 3908 N N . MET A 1 500 ? -25.931 -46.713 -14.776 1.00 35.97 500 MET A N 1
ATOM 3909 C CA . MET A 1 500 ? -26.038 -48.024 -15.446 1.00 35.97 500 MET A CA 1
ATOM 3910 C C . MET A 1 500 ? -25.687 -47.982 -16.950 1.00 35.97 500 MET A C 1
ATOM 3912 O O . MET A 1 500 ? -26.061 -48.889 -17.691 1.00 35.97 500 MET A O 1
ATOM 3916 N N . ALA A 1 501 ? -25.004 -46.933 -17.420 1.00 38.47 501 ALA A N 1
ATOM 3917 C CA . ALA A 1 501 ? -24.547 -46.812 -18.809 1.00 38.47 501 ALA A CA 1
ATOM 3918 C C . ALA A 1 501 ? -23.148 -47.444 -18.998 1.00 38.47 501 ALA A C 1
ATOM 3920 O O . ALA A 1 501 ? -22.303 -47.285 -18.114 1.00 38.47 501 ALA A O 1
ATOM 3921 N N . PRO A 1 502 ? -22.875 -48.137 -20.122 1.00 30.92 502 PRO A N 1
ATOM 3922 C CA . PRO A 1 502 ? -21.548 -48.679 -20.406 1.00 30.92 502 PRO A CA 1
ATOM 3923 C C . PRO A 1 502 ? -20.539 -47.558 -20.730 1.00 30.92 502 PRO A C 1
ATOM 3925 O O . PRO A 1 502 ? -20.927 -46.512 -21.260 1.00 30.92 502 PRO A O 1
ATOM 3928 N N . PRO A 1 503 ? -19.241 -47.749 -20.431 1.00 28.73 503 PRO A N 1
ATOM 3929 C CA . PRO A 1 503 ? -18.223 -46.737 -20.678 1.00 28.73 503 PRO A CA 1
ATOM 3930 C C . PRO A 1 503 ? -17.762 -46.743 -22.146 1.00 28.73 503 PRO A C 1
ATOM 3932 O O . PRO A 1 503 ? -16.875 -47.506 -22.517 1.00 28.73 503 PRO A O 1
ATOM 3935 N N . GLY A 1 504 ? -18.319 -45.835 -22.953 1.00 30.97 504 GLY A N 1
ATOM 3936 C CA . GLY A 1 504 ? -17.746 -45.426 -24.242 1.00 30.97 504 GLY A CA 1
ATOM 3937 C C . GLY A 1 504 ? -18.693 -45.493 -25.444 1.00 30.97 504 GLY A C 1
ATOM 3938 O O . GLY A 1 504 ? -19.407 -46.470 -25.625 1.00 30.97 504 GLY A O 1
ATOM 3939 N N . GLY A 1 505 ? -18.617 -44.459 -26.290 1.00 29.69 505 GLY A N 1
ATOM 3940 C CA . GLY A 1 505 ? -18.959 -44.531 -27.715 1.00 29.69 505 GLY A CA 1
ATOM 3941 C C . GLY A 1 505 ? -20.437 -44.420 -28.098 1.00 29.69 505 GLY A C 1
ATOM 3942 O O . GLY A 1 505 ? -21.188 -45.386 -28.032 1.00 29.69 505 GLY A O 1
ATOM 3943 N N . LEU A 1 506 ? -20.814 -43.259 -28.637 1.00 25.75 506 LEU A N 1
ATOM 3944 C CA . LEU A 1 506 ? -21.927 -43.128 -29.579 1.00 25.75 506 LEU A CA 1
ATOM 3945 C C . LEU A 1 506 ? -21.312 -42.757 -30.939 1.00 25.75 506 LEU A C 1
ATOM 3947 O O . LEU A 1 506 ? -21.287 -41.584 -31.278 1.00 25.75 506 LEU A O 1
ATOM 3951 N N . GLU A 1 507 ? -20.736 -43.734 -31.650 1.00 25.80 507 GLU A N 1
ATOM 3952 C CA . GLU A 1 507 ? -20.371 -43.638 -33.079 1.00 25.80 507 GLU A CA 1
ATOM 3953 C C . GLU A 1 507 ? -19.882 -44.999 -33.618 1.00 25.80 507 GLU A C 1
ATOM 3955 O O . GLU A 1 507 ? -18.734 -45.381 -33.413 1.00 25.80 507 GLU A O 1
ATOM 3960 N N . ALA A 1 508 ? -20.794 -45.743 -34.251 1.00 24.20 508 ALA A N 1
ATOM 3961 C CA . ALA A 1 508 ? -20.588 -46.746 -35.310 1.00 24.20 508 ALA A CA 1
ATOM 3962 C C . ALA A 1 508 ? -21.950 -47.401 -35.605 1.00 24.20 508 ALA A C 1
ATOM 3964 O O . ALA A 1 508 ? -22.734 -47.629 -34.680 1.00 24.20 508 ALA A O 1
ATOM 3965 N N . ALA A 1 509 ? -22.241 -47.691 -36.870 1.00 24.55 509 ALA A N 1
ATOM 3966 C CA . ALA A 1 509 ? -23.469 -48.355 -37.298 1.00 24.55 509 ALA A CA 1
ATOM 3967 C C . ALA A 1 509 ? -23.152 -49.553 -38.210 1.00 24.55 509 ALA A C 1
ATOM 3969 O O . ALA A 1 509 ? -22.090 -49.578 -38.822 1.00 24.55 509 ALA A O 1
ATOM 3970 N N . GLU A 1 510 ? -24.138 -50.452 -38.302 1.00 22.41 510 GLU A N 1
ATOM 3971 C CA . GLU A 1 510 ? -24.326 -51.516 -39.308 1.00 22.41 510 GLU A CA 1
ATOM 3972 C C . GLU A 1 510 ? -23.511 -52.830 -39.183 1.00 22.41 510 GLU A C 1
ATOM 3974 O O . GLU A 1 510 ? -22.311 -52.824 -38.942 1.00 22.41 510 GLU A O 1
ATOM 3979 N N . GLU A 1 511 ? -24.264 -53.936 -39.364 1.00 22.75 511 GLU A N 1
ATOM 3980 C CA . GLU A 1 511 ? -23.887 -55.330 -39.720 1.00 22.75 511 GLU A CA 1
ATOM 3981 C C . GLU A 1 511 ? -22.985 -56.133 -38.726 1.00 22.75 511 GLU A C 1
ATOM 3983 O O . GLU A 1 511 ? -22.133 -55.585 -38.038 1.00 22.75 511 GLU A O 1
ATOM 3988 N N . GLU A 1 512 ? -23.138 -57.450 -38.494 1.00 22.64 512 GLU A N 1
ATOM 3989 C CA . GLU A 1 512 ? -24.006 -58.491 -39.092 1.00 22.64 512 GLU A CA 1
ATOM 3990 C C . GLU A 1 512 ? -24.374 -59.620 -38.064 1.00 22.64 512 GLU A C 1
ATOM 3992 O O . GLU A 1 512 ? -24.386 -59.383 -36.853 1.00 22.64 512 GLU A O 1
ATOM 3997 N N . GLU A 1 513 ? -24.763 -60.819 -38.526 1.00 20.89 513 GLU A N 1
ATOM 3998 C CA . GLU A 1 513 ? -25.591 -61.834 -37.827 1.00 20.89 513 GLU A CA 1
ATOM 3999 C C . GLU A 1 513 ? -24.876 -63.010 -37.091 1.00 20.89 513 GLU A C 1
ATOM 4001 O O . GLU A 1 513 ? -23.713 -63.304 -37.337 1.00 20.89 513 GLU A O 1
ATOM 4006 N N . GLU A 1 514 ? -25.651 -63.723 -36.242 1.00 22.84 514 GLU A N 1
ATOM 4007 C CA . GLU A 1 514 ? -25.446 -65.106 -35.708 1.00 22.84 514 GLU A CA 1
ATOM 4008 C C . GLU A 1 514 ? -24.164 -65.427 -34.869 1.00 22.84 514 GLU A C 1
ATOM 4010 O O . GLU A 1 514 ? -23.188 -64.695 -34.865 1.00 22.84 514 GLU A O 1
ATOM 4015 N N . SER A 1 515 ? -24.075 -66.460 -34.008 1.00 21.83 515 SER A N 1
ATOM 4016 C CA . SER A 1 515 ? -24.910 -67.645 -33.709 1.00 21.83 515 SER A CA 1
ATOM 4017 C C . SER A 1 515 ? -24.954 -67.976 -32.181 1.00 21.83 515 SER A C 1
ATOM 4019 O O . SER A 1 515 ? -24.660 -67.119 -31.345 1.00 21.83 515 SER A O 1
ATOM 4021 N N . TRP A 1 516 ? -25.422 -69.174 -31.784 1.00 20.19 516 TRP A N 1
ATOM 4022 C CA . TRP A 1 516 ? -25.824 -69.562 -30.408 1.00 20.19 516 TRP A CA 1
ATOM 4023 C C . TRP A 1 516 ? -24.952 -70.673 -29.755 1.00 20.19 516 TRP A C 1
ATOM 4025 O O . TRP A 1 516 ? -24.144 -71.305 -30.422 1.00 20.19 516 TRP A O 1
ATOM 4035 N N . GLU A 1 517 ? -25.247 -70.975 -28.471 1.00 22.22 517 GLU A N 1
ATOM 4036 C CA . GLU A 1 517 ? -24.801 -72.152 -27.667 1.00 22.22 517 GLU A CA 1
ATOM 4037 C C . GLU A 1 517 ? -23.316 -72.102 -27.213 1.00 22.22 517 GLU A C 1
ATOM 4039 O O . GLU A 1 517 ? -22.500 -71.444 -27.837 1.00 22.22 517 GLU A O 1
ATOM 4044 N N . SER A 1 518 ? -22.822 -72.659 -26.095 1.00 21.92 518 SER A N 1
ATOM 4045 C CA . SER A 1 518 ? -23.261 -73.612 -25.047 1.00 21.92 518 SER A CA 1
ATOM 4046 C C . SER A 1 518 ? -22.455 -73.301 -23.736 1.00 21.92 518 SER A C 1
ATOM 4048 O O . SER A 1 518 ? -21.577 -72.444 -23.786 1.00 21.92 518 SER A O 1
ATOM 4050 N N . TRP A 1 519 ? -22.612 -73.855 -22.515 1.00 21.30 519 TRP A N 1
ATOM 4051 C CA . TRP A 1 519 ? -23.576 -74.750 -21.836 1.00 21.30 519 TRP A CA 1
ATOM 4052 C C . TRP A 1 519 ? -23.416 -74.637 -20.279 1.00 21.30 519 TRP A C 1
ATOM 4054 O O . TRP A 1 519 ? -22.527 -73.952 -19.787 1.00 21.30 519 TRP A O 1
ATOM 4064 N N . ALA A 1 520 ? -24.293 -75.318 -19.524 1.00 21.20 520 ALA A N 1
ATOM 4065 C CA . ALA A 1 520 ? -24.139 -75.934 -18.180 1.00 21.20 520 ALA A CA 1
ATOM 4066 C C . ALA A 1 520 ? -23.277 -75.323 -17.022 1.00 21.20 520 ALA A C 1
ATOM 4068 O O . ALA A 1 520 ? -22.052 -75.284 -17.047 1.00 21.20 520 ALA A O 1
ATOM 4069 N N . ALA A 1 521 ? -23.953 -75.075 -15.888 1.00 22.97 521 ALA A N 1
ATOM 4070 C CA . ALA A 1 521 ? -23.440 -75.269 -14.509 1.00 22.97 521 ALA A CA 1
ATOM 4071 C C . ALA A 1 521 ? -23.561 -76.786 -14.119 1.00 22.97 521 ALA A C 1
ATOM 4073 O O . ALA A 1 521 ? -24.144 -77.495 -14.944 1.00 22.97 521 ALA A O 1
ATOM 4074 N N . PRO A 1 522 ? -23.160 -77.332 -12.925 1.00 33.00 522 PRO A N 1
ATOM 4075 C CA . PRO A 1 522 ? -23.008 -76.646 -11.622 1.00 33.00 522 PRO A CA 1
ATOM 4076 C C . PRO A 1 522 ? -21.988 -77.200 -10.566 1.00 33.00 522 PRO A C 1
ATOM 4078 O O . PRO A 1 522 ? -21.385 -78.249 -10.730 1.00 33.00 522 PRO A O 1
ATOM 4081 N N . ALA A 1 523 ? -21.954 -76.513 -9.406 1.00 23.89 523 ALA A N 1
ATOM 4082 C CA . ALA A 1 523 ? -21.787 -77.019 -8.018 1.00 23.89 523 ALA A CA 1
ATOM 4083 C C . ALA A 1 523 ? -20.469 -77.670 -7.504 1.00 23.89 523 ALA A C 1
ATOM 4085 O O . ALA A 1 523 ? -19.883 -78.539 -8.135 1.00 23.89 523 ALA A O 1
ATOM 4086 N N . GLY A 1 524 ? -20.117 -77.365 -6.235 1.00 22.67 524 GLY A N 1
ATOM 4087 C CA . GLY A 1 524 ? -19.291 -78.240 -5.374 1.00 22.67 524 GLY A CA 1
ATOM 4088 C C . GLY A 1 524 ? -18.517 -77.572 -4.212 1.00 22.67 524 GLY A C 1
ATOM 4089 O O . GLY A 1 524 ? -17.656 -76.746 -4.471 1.00 22.67 524 GLY A O 1
ATOM 4090 N N . GLY A 1 525 ? -18.764 -78.010 -2.959 1.00 24.06 525 GLY A N 1
ATOM 4091 C CA . GLY A 1 525 ? -17.873 -77.876 -1.769 1.00 24.06 525 GLY A CA 1
ATOM 4092 C C . GLY A 1 525 ? -17.742 -76.474 -1.122 1.00 24.06 525 GLY A C 1
ATOM 4093 O O . GLY A 1 525 ? -17.423 -75.523 -1.814 1.00 24.06 525 GLY A O 1
ATOM 4094 N N . ALA A 1 526 ? -17.998 -76.169 0.161 1.00 23.59 526 ALA A N 1
ATOM 4095 C CA . ALA A 1 526 ? -18.047 -76.866 1.466 1.00 23.59 526 ALA A CA 1
ATOM 4096 C C . ALA A 1 526 ? -16.722 -76.930 2.278 1.00 23.59 526 ALA A C 1
ATOM 4098 O O . ALA A 1 526 ? -15.750 -77.516 1.820 1.00 23.59 526 ALA A O 1
ATOM 4099 N N . ALA A 1 527 ? -16.786 -76.453 3.542 1.00 25.03 527 ALA A N 1
ATOM 4100 C CA . ALA A 1 527 ? -15.824 -76.644 4.661 1.00 25.03 527 ALA A CA 1
ATOM 4101 C C . ALA A 1 527 ? -14.433 -75.932 4.537 1.00 25.03 527 ALA A C 1
ATOM 4103 O O . ALA A 1 527 ? -14.023 -75.600 3.437 1.00 25.03 527 ALA A O 1
ATOM 4104 N N . GLN A 1 528 ? -13.652 -75.609 5.594 1.00 25.16 528 GLN A N 1
ATOM 4105 C CA . GLN A 1 528 ? -13.780 -75.834 7.051 1.00 25.16 528 GLN A CA 1
ATOM 4106 C C . GLN A 1 528 ? -12.887 -74.875 7.910 1.00 25.16 528 GLN A C 1
ATOM 4108 O O . GLN A 1 528 ? -11.722 -74.690 7.600 1.00 25.16 528 GLN A O 1
ATOM 4113 N N . ARG A 1 529 ? -13.454 -74.341 9.011 1.00 26.92 529 ARG A N 1
ATOM 4114 C CA . ARG A 1 529 ? -12.933 -74.026 10.384 1.00 26.92 529 ARG A CA 1
ATOM 4115 C C . ARG A 1 529 ? -11.474 -73.591 10.733 1.00 26.92 529 ARG A C 1
ATOM 4117 O O . ARG A 1 529 ? -10.501 -74.098 10.204 1.00 26.92 529 ARG A O 1
ATOM 4124 N N . HIS A 1 530 ? -11.433 -72.867 11.877 1.00 27.09 530 HIS A N 1
ATOM 4125 C CA . HIS A 1 530 ? -10.366 -72.595 12.888 1.00 27.09 530 HIS A CA 1
ATOM 4126 C C . HIS A 1 530 ? -9.742 -71.176 12.851 1.00 27.09 530 HIS A C 1
ATOM 4128 O O . HIS A 1 530 ? -9.338 -70.724 11.791 1.00 27.09 530 HIS A O 1
ATOM 4134 N N . GLY A 1 531 ? -9.607 -70.419 13.959 1.00 24.86 531 GLY A N 1
ATOM 4135 C CA . GLY A 1 531 ? -10.145 -70.563 15.330 1.00 24.86 531 GLY A CA 1
ATOM 4136 C C . GLY A 1 531 ? -9.466 -69.620 16.361 1.00 24.86 531 GLY A C 1
ATOM 4137 O O . GLY A 1 531 ? -8.272 -69.392 16.237 1.00 24.86 531 GLY A O 1
ATOM 4138 N N . ALA A 1 532 ? -10.214 -69.157 17.386 1.00 24.61 532 ALA A N 1
ATOM 4139 C CA . ALA A 1 532 ? -9.795 -68.373 18.585 1.00 24.61 532 ALA A CA 1
ATOM 4140 C C . ALA A 1 532 ? -9.131 -66.975 18.371 1.00 24.61 532 ALA A C 1
ATOM 4142 O O . ALA A 1 532 ? -8.430 -66.756 17.396 1.00 24.61 532 ALA A O 1
ATOM 4143 N N . GLY A 1 533 ? -9.296 -65.971 19.252 1.00 24.06 533 GLY A N 1
ATOM 4144 C CA . GLY A 1 533 ? -10.184 -65.839 20.423 1.00 24.06 533 GLY A CA 1
ATOM 4145 C C . GLY A 1 533 ? -10.005 -64.501 21.189 1.00 24.06 533 GLY A C 1
ATOM 4146 O O . GLY A 1 533 ? -8.992 -63.836 21.013 1.00 24.06 533 GLY A O 1
ATOM 4147 N N . GLY A 1 534 ? -10.974 -64.167 22.063 1.00 24.56 534 GLY A N 1
ATOM 4148 C CA . GLY A 1 534 ? -10.856 -63.238 23.220 1.00 24.56 534 GLY A CA 1
ATOM 4149 C C . GLY A 1 534 ? -11.202 -61.757 22.955 1.00 24.56 534 GLY A C 1
ATOM 4150 O O . GLY A 1 534 ? -10.439 -61.099 22.264 1.00 24.56 534 GLY A O 1
ATOM 4151 N N . LEU A 1 535 ? -12.364 -61.175 23.306 1.00 26.61 535 LEU A N 1
ATOM 4152 C CA . LEU A 1 535 ? -13.094 -60.960 24.589 1.00 26.61 535 LEU A CA 1
ATOM 4153 C C . LEU A 1 535 ? -12.532 -59.876 25.535 1.00 26.61 535 LEU A C 1
ATOM 4155 O O . LEU A 1 535 ? -11.336 -59.857 25.799 1.00 26.61 535 LEU A O 1
ATOM 4159 N N . CYS A 1 536 ? -13.469 -59.030 26.010 1.00 25.39 536 CYS A N 1
ATOM 4160 C CA . CYS A 1 536 ? -13.487 -58.027 27.101 1.00 25.39 536 CYS A CA 1
ATOM 4161 C C . CYS A 1 536 ? -14.324 -56.814 26.618 1.00 25.39 536 CYS A C 1
ATOM 4163 O O . CYS A 1 536 ? -13.791 -55.870 26.043 1.00 25.39 536 CYS A O 1
ATOM 4165 N N . ASP A 1 537 ? -15.648 -56.938 26.507 1.00 24.94 537 ASP A N 1
ATOM 4166 C CA . ASP A 1 537 ? -16.666 -56.796 27.572 1.00 24.94 537 ASP A CA 1
ATOM 4167 C C . ASP A 1 537 ? -17.107 -55.344 27.834 1.00 24.94 537 ASP A C 1
ATOM 4169 O O . ASP A 1 537 ? -16.324 -54.473 28.203 1.00 24.94 537 ASP A O 1
ATOM 4173 N N . ALA A 1 538 ? -18.413 -55.114 27.675 1.00 24.84 538 ALA A N 1
ATOM 4174 C CA . ALA A 1 538 ? -19.110 -53.877 28.013 1.00 24.84 538 ALA A CA 1
ATOM 4175 C C . ALA A 1 538 ? -20.234 -54.190 29.022 1.00 24.84 538 ALA A C 1
ATOM 4177 O O . ALA A 1 538 ? -20.949 -55.178 28.830 1.00 24.84 538 ALA A O 1
ATOM 4178 N N . PRO A 1 539 ? -20.432 -53.381 30.080 1.00 28.89 539 PRO A N 1
ATOM 4179 C CA . PRO A 1 539 ? -21.469 -53.643 31.070 1.00 28.89 539 PRO A CA 1
ATOM 4180 C C . PRO A 1 539 ? -22.875 -53.310 30.547 1.00 28.89 539 PRO A C 1
ATOM 4182 O O . PRO A 1 539 ? -23.106 -52.324 29.847 1.00 28.89 539 PRO A O 1
ATOM 4185 N N . ALA A 1 540 ? -23.816 -54.176 30.914 1.00 25.48 540 ALA A N 1
ATOM 4186 C CA . ALA A 1 540 ? -25.172 -54.274 30.391 1.00 25.48 540 ALA A CA 1
ATOM 4187 C C . ALA A 1 540 ? -26.090 -53.047 30.586 1.00 25.48 540 ALA A C 1
ATOM 4189 O O . ALA A 1 540 ? -26.091 -52.383 31.620 1.00 25.48 540 ALA A O 1
ATOM 4190 N N . MET A 1 541 ? -27.011 -52.876 29.629 1.00 31.72 541 MET A N 1
ATOM 4191 C CA . MET A 1 541 ? -28.295 -52.188 29.827 1.00 31.72 541 MET A CA 1
ATOM 4192 C C . MET A 1 541 ? -29.129 -52.843 30.943 1.00 31.72 541 MET A C 1
ATOM 4194 O O . MET A 1 541 ? -29.292 -54.065 30.953 1.00 31.72 541 MET A O 1
ATOM 4198 N N . GLN A 1 542 ? -29.845 -52.031 31.728 1.00 26.38 542 GLN A N 1
ATOM 4199 C CA . GLN A 1 542 ? -31.145 -52.428 32.284 1.00 26.38 542 GLN A CA 1
ATOM 4200 C C . GLN A 1 542 ? -32.237 -51.382 32.006 1.00 26.38 542 GLN A C 1
ATOM 4202 O O . GLN A 1 542 ? -31.974 -50.213 31.747 1.00 26.38 542 GLN A O 1
ATOM 4207 N N . ARG A 1 543 ? -33.476 -51.882 31.948 1.00 29.11 543 ARG A N 1
ATOM 4208 C CA . ARG A 1 543 ? -34.688 -51.249 31.390 1.00 29.11 543 ARG A CA 1
ATOM 4209 C C . ARG A 1 543 ? -35.293 -50.263 32.415 1.00 29.11 543 ARG A C 1
ATOM 4211 O O . ARG A 1 543 ? -35.169 -50.503 33.607 1.00 29.11 543 ARG A O 1
ATOM 4218 N N . ARG A 1 544 ? -36.038 -49.219 32.029 1.00 25.56 544 ARG A N 1
ATOM 4219 C CA . ARG A 1 544 ? -37.413 -49.340 31.497 1.00 25.56 544 ARG A CA 1
ATOM 4220 C C . ARG A 1 544 ? -37.961 -48.032 30.899 1.00 25.56 544 ARG A C 1
ATOM 4222 O O . ARG A 1 544 ? -37.808 -46.976 31.487 1.00 25.56 544 ARG A O 1
ATOM 4229 N N . SER A 1 545 ? -38.692 -48.192 29.793 1.00 33.91 545 SER A N 1
ATOM 4230 C CA . SER A 1 545 ? -39.881 -47.428 29.368 1.00 33.91 545 SER A CA 1
ATOM 4231 C C . SER A 1 545 ? -40.020 -45.957 29.789 1.00 33.91 545 SER A C 1
ATOM 4233 O O . SER A 1 545 ? -40.713 -45.653 30.755 1.00 33.91 545 SER A O 1
ATOM 4235 N N . GLU A 1 546 ? -39.562 -45.064 28.920 1.00 28.89 546 GLU A N 1
ATOM 4236 C CA . GLU A 1 546 ? -40.222 -43.785 28.646 1.00 28.89 546 GLU A CA 1
ATOM 4237 C C . GLU A 1 546 ? -40.129 -43.511 27.134 1.00 28.89 546 GLU A C 1
ATOM 4239 O O . GLU A 1 546 ? -39.429 -44.237 26.424 1.00 28.89 546 GLU A O 1
ATOM 4244 N N . ARG A 1 547 ? -40.927 -42.560 26.623 1.00 30.20 547 ARG A N 1
ATOM 4245 C CA . ARG A 1 547 ? -41.144 -42.302 25.180 1.00 30.20 547 ARG A CA 1
ATOM 4246 C C . ARG A 1 547 ? -39.855 -42.428 24.361 1.00 30.20 547 ARG A C 1
ATOM 4248 O O . ARG A 1 547 ? -38.862 -41.798 24.710 1.00 30.20 547 ARG A O 1
ATOM 4255 N N . ALA A 1 548 ? -39.906 -43.162 23.245 1.00 33.97 548 ALA A N 1
ATOM 4256 C CA . ALA A 1 548 ? -38.793 -43.273 22.305 1.00 33.97 548 ALA A CA 1
ATOM 4257 C C . ALA A 1 548 ? -38.410 -41.885 21.760 1.00 33.97 548 ALA A C 1
ATOM 4259 O O . ALA A 1 548 ? -39.003 -41.392 20.802 1.00 33.97 548 ALA A O 1
ATOM 4260 N N . GLN A 1 549 ? -37.440 -41.243 22.409 1.00 39.41 549 GLN A N 1
ATOM 4261 C CA . GLN A 1 549 ? -36.798 -40.042 21.904 1.00 39.41 549 GLN A CA 1
ATOM 4262 C C . GLN A 1 549 ? -36.022 -40.437 20.649 1.00 39.41 549 GLN A C 1
ATOM 4264 O O . GLN A 1 549 ? -35.225 -41.376 20.685 1.00 39.41 549 GLN A O 1
ATOM 4269 N N . GLU A 1 550 ? -36.255 -39.731 19.543 1.00 49.44 550 GLU A N 1
ATOM 4270 C CA . GLU A 1 550 ? -35.403 -39.849 18.363 1.00 49.44 550 GLU A CA 1
ATOM 4271 C C . GLU A 1 550 ? -33.954 -39.582 18.793 1.00 49.44 550 GLU A C 1
ATOM 4273 O O . GLU A 1 550 ? -33.646 -38.518 19.336 1.00 49.44 550 GLU A O 1
ATOM 4278 N N . THR A 1 551 ? -33.054 -40.541 18.578 1.00 56.06 551 THR A N 1
ATOM 4279 C CA . THR A 1 551 ? -31.623 -40.354 18.831 1.00 56.06 551 THR A CA 1
ATOM 4280 C C . THR A 1 551 ? -31.044 -39.437 17.755 1.00 56.06 551 THR A C 1
ATOM 4282 O O . THR A 1 551 ? -30.509 -39.897 16.747 1.00 56.06 551 THR A O 1
ATOM 4285 N N . VAL A 1 552 ? -31.182 -38.124 17.966 1.00 69.12 552 VAL A N 1
ATOM 4286 C CA . VAL A 1 552 ? -30.648 -37.082 17.080 1.00 69.12 552 VAL A CA 1
ATOM 4287 C C . VAL A 1 552 ? -29.184 -36.809 17.427 1.00 69.12 552 VAL A C 1
ATOM 4289 O O . VAL A 1 552 ? -28.873 -36.188 18.445 1.00 69.12 552 VAL A O 1
ATOM 4292 N N . CYS A 1 553 ? -28.261 -37.232 16.568 1.00 72.25 553 CYS A N 1
ATOM 4293 C CA . CYS A 1 553 ? -26.851 -36.872 16.688 1.00 72.25 553 CYS A CA 1
ATOM 4294 C C . CYS A 1 553 ? -26.637 -35.428 16.205 1.00 72.25 553 CYS A C 1
ATOM 4296 O O . CYS A 1 553 ? -26.828 -35.139 15.029 1.00 72.25 553 CYS A O 1
ATOM 4298 N N . LYS A 1 554 ? -26.233 -34.503 17.080 1.00 75.75 554 LYS A N 1
ATOM 4299 C CA . LYS A 1 554 ? -25.874 -33.137 16.662 1.00 75.75 554 LYS A CA 1
ATOM 4300 C C . LYS A 1 554 ? -24.400 -33.069 16.278 1.00 75.75 554 LYS A C 1
ATOM 4302 O O . LYS A 1 554 ? -23.550 -33.544 17.028 1.00 75.75 554 LYS A O 1
ATOM 4307 N N . VAL A 1 555 ? -24.104 -32.488 15.117 1.00 73.94 555 VAL A N 1
ATOM 4308 C CA . VAL A 1 555 ? -22.742 -32.335 14.592 1.00 73.94 555 VAL A CA 1
ATOM 4309 C C . VAL A 1 555 ? -22.567 -30.920 14.049 1.00 73.94 555 VAL A C 1
ATOM 4311 O O . VAL A 1 555 ? -23.227 -30.523 13.093 1.00 73.94 555 VAL A O 1
ATOM 4314 N N . GLU A 1 556 ? -21.657 -30.158 14.644 1.00 78.06 556 GLU A N 1
ATOM 4315 C CA . GLU A 1 556 ? -21.293 -28.821 14.169 1.00 78.06 556 GLU A CA 1
ATOM 4316 C C . GLU A 1 556 ? -19.963 -28.892 13.409 1.00 78.06 556 GLU A C 1
ATOM 4318 O O . GLU A 1 556 ? -19.028 -29.560 13.852 1.00 78.06 556 GLU A O 1
ATOM 4323 N N . LEU A 1 557 ? -19.890 -28.232 12.252 1.00 75.69 557 LEU A N 1
ATOM 4324 C CA . LEU A 1 557 ? -18.694 -28.139 11.419 1.00 75.69 557 LEU A CA 1
ATOM 4325 C C . LEU A 1 557 ? -18.292 -26.664 11.288 1.00 75.69 557 LEU A C 1
ATOM 4327 O O . LEU A 1 557 ? -19.099 -25.819 10.887 1.00 75.69 557 LEU A O 1
ATOM 4331 N N . VAL A 1 558 ? -17.036 -26.366 11.623 1.00 73.69 558 VAL A N 1
ATOM 4332 C CA . VAL A 1 558 ? -16.408 -25.045 11.479 1.00 73.69 558 VAL A CA 1
ATOM 4333 C C . VAL A 1 558 ? -15.634 -24.960 10.163 1.00 73.69 558 VAL A C 1
ATOM 4335 O O . VAL A 1 558 ? -15.103 -25.981 9.718 1.00 73.69 558 VAL A O 1
ATOM 4338 N N . PRO A 1 559 ? -15.545 -23.777 9.528 1.00 72.12 559 PRO A N 1
ATOM 4339 C CA . PRO A 1 559 ? -14.717 -23.591 8.343 1.00 72.12 559 PRO A CA 1
ATOM 4340 C C . PRO A 1 559 ? -13.232 -23.814 8.665 1.00 72.12 559 PRO A C 1
ATOM 4342 O O . PRO A 1 559 ? -12.757 -23.482 9.752 1.00 72.12 559 PRO A O 1
ATOM 4345 N N . PHE A 1 560 ? -12.499 -24.376 7.708 1.00 66.25 560 PHE A N 1
ATOM 4346 C CA . PHE A 1 560 ? -11.088 -24.734 7.814 1.00 66.25 560 PHE A CA 1
ATOM 4347 C C . PHE A 1 560 ? -10.321 -24.222 6.589 1.00 66.25 560 PHE A C 1
ATOM 4349 O O . PHE A 1 560 ? -10.678 -24.528 5.454 1.00 66.25 560 PHE A O 1
ATOM 4356 N N . GLY A 1 561 ? -9.253 -23.454 6.816 1.00 62.56 561 GLY A N 1
ATOM 4357 C CA . GLY A 1 561 ? -8.508 -22.786 5.744 1.00 62.56 561 GLY A CA 1
ATOM 4358 C C . GLY A 1 561 ? -9.269 -21.618 5.096 1.00 62.56 561 GLY A C 1
ATOM 4359 O O . GLY A 1 561 ? -10.392 -21.285 5.474 1.00 62.56 561 GLY A O 1
ATOM 4360 N N . LYS A 1 562 ? -8.633 -20.962 4.118 1.00 60.69 562 LYS A N 1
ATOM 4361 C CA . LYS A 1 562 ? -9.274 -19.912 3.308 1.00 60.69 562 LYS A CA 1
ATOM 4362 C C . LYS A 1 562 ? -10.079 -20.550 2.163 1.00 60.69 562 LYS A C 1
ATOM 4364 O O . LYS A 1 562 ? -9.617 -21.550 1.606 1.00 60.69 562 LYS A O 1
ATOM 4369 N N . PRO A 1 563 ? -11.235 -19.980 1.768 1.00 68.88 563 PRO A N 1
ATOM 4370 C CA . PRO A 1 563 ? -11.924 -20.396 0.552 1.00 68.88 563 PRO A CA 1
ATOM 4371 C C . PRO A 1 563 ? -10.978 -20.334 -0.650 1.00 68.88 563 PRO A C 1
ATOM 4373 O O . PRO A 1 563 ? -10.230 -19.370 -0.803 1.00 68.88 563 PRO A O 1
ATOM 4376 N N . THR A 1 564 ? -10.986 -21.376 -1.475 1.00 66.38 564 THR A N 1
ATOM 4377 C CA . THR A 1 564 ? -10.110 -21.489 -2.647 1.00 66.38 564 THR A CA 1
ATOM 4378 C C . THR A 1 564 ? -10.889 -21.162 -3.912 1.00 66.38 564 THR A C 1
ATOM 4380 O O . THR A 1 564 ? -11.893 -21.818 -4.200 1.00 66.38 564 THR A O 1
ATOM 4383 N N . ASP A 1 565 ? -10.419 -20.179 -4.676 1.00 68.00 565 ASP A N 1
ATOM 4384 C CA . ASP A 1 565 ? -10.974 -19.856 -5.988 1.00 68.00 565 ASP A CA 1
ATOM 4385 C C . ASP A 1 565 ? -10.592 -20.939 -7.007 1.00 68.00 565 ASP A C 1
ATOM 4387 O O . ASP A 1 565 ? -9.426 -21.296 -7.179 1.00 68.00 565 ASP A O 1
ATOM 4391 N N . LEU A 1 566 ? -11.593 -21.464 -7.707 1.00 57.78 566 LEU A N 1
ATOM 4392 C CA . LEU A 1 566 ? -11.436 -22.353 -8.847 1.00 57.78 566 LEU A CA 1
ATOM 4393 C C . LEU A 1 566 ? -11.433 -21.525 -10.131 1.00 57.78 566 LEU A C 1
ATOM 4395 O O . LEU A 1 566 ? -12.383 -20.778 -10.388 1.00 57.78 566 LEU A O 1
ATOM 4399 N N . PHE A 1 567 ? -10.443 -21.770 -10.994 1.00 57.75 567 PHE A N 1
ATOM 4400 C CA . PHE A 1 567 ? -10.332 -21.241 -12.364 1.00 57.75 567 PHE A CA 1
ATOM 4401 C C . PHE A 1 567 ? -11.379 -21.848 -13.325 1.00 57.75 567 PHE A C 1
ATOM 4403 O O . PHE A 1 567 ? -11.077 -22.341 -14.408 1.00 57.75 567 PHE A O 1
ATOM 4410 N N . THR A 1 568 ? -12.636 -21.836 -12.896 1.00 56.41 568 THR A N 1
ATOM 4411 C CA . THR A 1 568 ? -13.822 -22.208 -13.670 1.00 56.41 568 THR A CA 1
ATOM 4412 C C . THR A 1 568 ? -14.401 -20.966 -14.353 1.00 56.41 568 THR A C 1
ATOM 4414 O O . THR A 1 568 ? -14.095 -19.834 -13.976 1.00 56.41 568 THR A O 1
ATOM 4417 N N . SER A 1 569 ? -15.244 -21.161 -15.370 1.00 48.06 569 SER A N 1
ATOM 4418 C CA . SER A 1 569 ? -16.029 -20.086 -15.990 1.00 48.06 569 SER A CA 1
ATOM 4419 C C . SER A 1 569 ? -17.518 -20.417 -15.837 1.00 48.06 569 SER A C 1
ATOM 4421 O O . SER A 1 569 ? -17.995 -21.338 -16.509 1.00 48.06 569 SER A O 1
ATOM 4423 N N . PRO A 1 570 ? -18.267 -19.737 -14.944 1.00 51.81 570 PRO A N 1
ATOM 4424 C CA . PRO A 1 570 ? -17.866 -18.627 -14.055 1.00 51.81 570 PRO A CA 1
ATOM 4425 C C . PRO A 1 570 ? -16.850 -19.016 -12.969 1.00 51.81 570 PRO A C 1
ATOM 4427 O O . PRO A 1 570 ? -16.778 -20.182 -12.589 1.00 51.81 570 PRO A O 1
ATOM 4430 N N . ILE A 1 571 ? -16.165 -18.019 -12.394 1.00 56.72 571 ILE A N 1
ATOM 4431 C CA . ILE A 1 571 ? -15.337 -18.204 -11.192 1.00 56.72 571 ILE A CA 1
ATOM 4432 C C . ILE A 1 571 ? -16.214 -18.754 -10.059 1.00 56.72 571 ILE A C 1
ATOM 4434 O O . ILE A 1 571 ? -17.302 -18.236 -9.776 1.00 56.72 571 ILE A O 1
ATOM 4438 N N . SER A 1 572 ? -15.720 -19.813 -9.425 1.00 63.75 572 SER A N 1
ATOM 4439 C CA . SER A 1 572 ? -16.378 -20.542 -8.340 1.00 63.75 572 SER A CA 1
ATOM 4440 C C . SER A 1 572 ? -15.405 -20.686 -7.174 1.00 63.75 572 SER A C 1
ATOM 4442 O O . SER A 1 572 ? -14.201 -20.657 -7.387 1.00 63.75 572 SER A O 1
ATOM 4444 N N . THR A 1 573 ? -15.899 -20.862 -5.955 1.00 64.88 573 THR A N 1
ATOM 4445 C CA . THR A 1 573 ? -15.097 -20.966 -4.733 1.00 64.88 573 THR A CA 1
ATOM 4446 C C . THR A 1 573 ? -15.421 -22.253 -3.977 1.00 64.88 573 THR A C 1
ATOM 4448 O O . THR A 1 573 ? -16.559 -22.735 -4.017 1.00 64.88 573 THR A O 1
ATOM 4451 N N . VAL A 1 574 ? -14.425 -22.813 -3.288 1.00 69.25 574 VAL A N 1
ATOM 4452 C CA . VAL A 1 574 ? -14.571 -23.988 -2.413 1.00 69.25 574 VAL A CA 1
ATOM 4453 C C . VAL A 1 574 ? -14.215 -23.611 -0.986 1.00 69.25 574 VAL A C 1
ATOM 4455 O O . VAL A 1 574 ? -13.089 -23.194 -0.720 1.00 69.25 574 VAL A O 1
ATOM 4458 N N . SER A 1 575 ? -15.157 -23.807 -0.069 1.00 69.44 575 SER A N 1
ATOM 4459 C CA . SER A 1 575 ? -14.944 -23.693 1.374 1.00 69.44 575 SER A CA 1
ATOM 4460 C C . SER A 1 575 ? -14.896 -25.087 1.998 1.00 69.44 575 SER A C 1
ATOM 4462 O O . SER A 1 575 ? -15.763 -25.922 1.730 1.00 69.44 575 SER A O 1
ATOM 4464 N N . PHE A 1 576 ? -13.904 -25.333 2.850 1.00 72.12 576 PHE A N 1
ATOM 4465 C CA . PHE A 1 576 ? -13.730 -26.593 3.572 1.00 72.12 576 PHE A CA 1
ATOM 4466 C C . PHE A 1 576 ? -14.244 -26.429 5.003 1.00 72.12 576 PHE A C 1
ATOM 4468 O O . PHE A 1 576 ? -14.069 -25.371 5.603 1.00 72.12 576 PHE A O 1
ATOM 4475 N N . PHE A 1 577 ? -14.851 -27.472 5.566 1.00 71.81 577 PHE A N 1
ATOM 4476 C CA . PHE A 1 577 ? -15.339 -27.494 6.945 1.00 71.81 577 PHE A CA 1
ATOM 4477 C C . PHE A 1 577 ? -14.939 -28.791 7.643 1.00 71.81 577 PHE A C 1
ATOM 4479 O O . PHE A 1 577 ? -14.852 -29.843 7.007 1.00 71.81 577 PHE A O 1
ATOM 4486 N N . THR A 1 578 ? -14.750 -28.739 8.960 1.00 73.06 578 THR A N 1
ATOM 4487 C CA . THR A 1 578 ? -14.466 -29.911 9.796 1.00 73.06 578 THR A CA 1
ATOM 4488 C C . THR A 1 578 ? -14.989 -29.737 11.224 1.00 73.06 578 THR A C 1
ATOM 4490 O O . THR A 1 578 ? -15.246 -28.625 11.673 1.00 73.06 578 THR A O 1
ATOM 4493 N N . ASN A 1 579 ? -15.125 -30.841 11.956 1.00 70.50 579 ASN A N 1
ATOM 4494 C CA . ASN A 1 579 ? -15.275 -30.870 13.417 1.00 70.50 579 ASN A CA 1
ATOM 4495 C C . ASN A 1 579 ? -13.972 -31.262 14.143 1.00 70.50 579 ASN A C 1
ATOM 4497 O O . ASN A 1 579 ? -13.986 -31.477 15.355 1.00 70.50 579 ASN A O 1
ATOM 4501 N N . ALA A 1 580 ? -12.846 -31.370 13.431 1.00 55.78 580 ALA A N 1
ATOM 4502 C CA . ALA A 1 580 ? -11.529 -31.571 14.025 1.00 55.78 580 ALA A CA 1
ATOM 4503 C C . ALA A 1 580 ? -11.013 -30.270 14.677 1.00 55.78 580 ALA A C 1
ATOM 4505 O O . ALA A 1 580 ? -10.137 -29.594 14.144 1.00 55.78 580 ALA A O 1
ATOM 4506 N N . GLY A 1 581 ? -11.578 -29.922 15.835 1.00 49.09 581 GLY A N 1
ATOM 4507 C CA . GLY A 1 581 ? -11.144 -28.819 16.697 1.00 49.09 581 GLY A CA 1
ATOM 4508 C C . GLY A 1 581 ? -11.116 -29.238 18.176 1.00 49.09 581 GLY A C 1
ATOM 4509 O O . GLY A 1 581 ? -11.725 -30.251 18.530 1.00 49.09 581 GLY A O 1
ATOM 4510 N N . PRO A 1 582 ? -10.411 -28.496 19.050 1.00 40.19 582 PRO A N 1
ATOM 4511 C CA . PRO A 1 582 ? -10.180 -28.884 20.442 1.00 40.19 582 PRO A CA 1
ATOM 4512 C C . PRO A 1 582 ? -11.418 -28.637 21.320 1.00 40.19 582 PRO A C 1
ATOM 4514 O O . PRO A 1 582 ? -11.474 -27.690 22.101 1.00 40.19 582 PRO A O 1
ATOM 4517 N N . VAL A 1 583 ? -12.426 -29.503 21.204 1.00 37.19 583 VAL A N 1
ATOM 4518 C CA . VAL A 1 583 ? -13.549 -29.557 22.151 1.00 37.19 583 VAL A CA 1
ATOM 4519 C C . VAL A 1 583 ? -13.166 -30.497 23.292 1.00 37.19 583 VAL A C 1
ATOM 4521 O O . VAL A 1 583 ? -13.004 -31.701 23.089 1.00 37.19 583 VAL A O 1
ATOM 4524 N N . ALA A 1 584 ? -12.999 -29.947 24.495 1.00 31.70 584 ALA A N 1
ATOM 4525 C CA . ALA A 1 584 ? -12.588 -30.716 25.664 1.00 31.70 584 ALA A CA 1
ATOM 4526 C C . ALA A 1 584 ? -13.579 -31.857 25.978 1.00 31.70 584 ALA A C 1
ATOM 4528 O O . ALA A 1 584 ? -14.782 -31.636 26.106 1.00 31.70 584 ALA A O 1
ATOM 4529 N N . GLY A 1 585 ? -13.060 -33.079 26.137 1.00 42.09 585 GLY A N 1
ATOM 4530 C CA . GLY A 1 585 ? -13.805 -34.217 26.692 1.00 42.09 585 GLY A CA 1
ATOM 4531 C C . GLY A 1 585 ? -14.582 -35.109 25.712 1.00 42.09 585 GLY A C 1
ATOM 4532 O O . GLY A 1 585 ? -15.214 -36.057 26.172 1.00 42.09 585 GLY A O 1
ATOM 4533 N N . LEU A 1 586 ? -14.531 -34.882 24.392 1.00 35.88 586 LEU A N 1
ATOM 4534 C CA . LEU A 1 586 ? -15.175 -35.764 23.401 1.00 35.88 586 LEU A CA 1
ATOM 4535 C C . LEU A 1 586 ? -14.173 -36.317 22.369 1.00 35.88 586 LEU A C 1
ATOM 4537 O O . LEU A 1 586 ? -13.330 -35.569 21.875 1.00 35.88 586 LEU A O 1
ATOM 4541 N N . PRO A 1 587 ? -14.254 -37.612 21.994 1.00 40.03 587 PRO A N 1
ATOM 4542 C CA . PRO A 1 587 ? -13.351 -38.190 21.002 1.00 40.03 587 PRO A CA 1
ATOM 4543 C C . PRO A 1 587 ? -13.625 -37.609 19.600 1.00 40.03 587 PRO A C 1
ATOM 4545 O O . PRO A 1 587 ? -14.788 -37.561 19.178 1.00 40.03 587 PRO A O 1
ATOM 4548 N N . PRO A 1 588 ? -12.587 -37.215 18.837 1.00 45.41 588 PRO A N 1
ATOM 4549 C CA . PRO A 1 588 ? -12.761 -36.564 17.543 1.00 45.41 588 PRO A CA 1
ATOM 4550 C C . PRO A 1 588 ? -13.420 -37.503 16.522 1.00 45.41 588 PRO A C 1
ATOM 4552 O O . PRO A 1 588 ? -12.908 -38.575 16.188 1.00 45.41 588 PRO A O 1
ATOM 4555 N N . ARG A 1 589 ? -14.573 -37.086 15.992 1.00 52.34 589 ARG A N 1
ATOM 4556 C CA . ARG A 1 589 ? -15.304 -37.791 14.929 1.00 52.34 589 ARG A CA 1
ATOM 4557 C C . ARG A 1 589 ? -14.985 -37.162 13.575 1.00 52.34 589 ARG A C 1
ATOM 4559 O O . ARG A 1 589 ? -15.787 -36.365 13.124 1.00 52.34 589 ARG A O 1
ATOM 4566 N N . SER A 1 590 ? -13.871 -37.510 12.929 1.00 60.62 590 SER A N 1
ATOM 4567 C CA . SER A 1 590 ? -13.407 -36.871 11.679 1.00 60.62 590 SER A CA 1
ATOM 4568 C C . SER A 1 590 ? -14.467 -36.839 10.559 1.00 60.62 590 SER A C 1
ATOM 4570 O O . SER A 1 590 ? -14.562 -37.772 9.756 1.00 60.62 590 SER A O 1
ATOM 4572 N N . LEU A 1 591 ? -15.253 -35.762 10.503 1.00 66.06 591 LEU A N 1
ATOM 4573 C CA . LEU A 1 591 ? -16.227 -35.467 9.460 1.00 66.06 591 LEU A CA 1
ATOM 4574 C C . LEU A 1 591 ? -15.837 -34.143 8.806 1.00 66.06 591 LEU A C 1
ATOM 4576 O O . LEU A 1 591 ? -15.459 -33.182 9.479 1.00 66.06 591 LEU A O 1
ATOM 4580 N N . PHE A 1 592 ? -15.929 -34.112 7.485 1.00 69.62 592 PHE A N 1
ATOM 4581 C CA . PHE A 1 592 ? -15.609 -32.966 6.656 1.00 69.62 592 PHE A CA 1
ATOM 4582 C C . PHE A 1 592 ? -16.818 -32.600 5.796 1.00 69.62 592 PHE A C 1
ATOM 4584 O O . PHE A 1 592 ? -17.631 -33.458 5.438 1.00 69.62 592 PHE A O 1
ATOM 4591 N N . ALA A 1 593 ? -16.924 -31.325 5.439 1.00 69.06 593 ALA A N 1
ATOM 4592 C CA . ALA A 1 593 ? -17.826 -30.880 4.386 1.00 69.06 593 ALA A CA 1
ATOM 4593 C C . ALA A 1 593 ? -17.090 -29.964 3.409 1.00 69.06 593 ALA A C 1
ATOM 4595 O O . ALA A 1 593 ? -16.206 -29.202 3.801 1.00 69.06 593 ALA A O 1
ATOM 4596 N N . LEU A 1 594 ? -17.479 -30.032 2.140 1.00 69.12 594 LEU A N 1
ATOM 4597 C CA . LEU A 1 594 ? -17.058 -29.112 1.090 1.00 69.12 594 LEU A CA 1
ATOM 4598 C C . LEU A 1 594 ? -18.285 -28.331 0.625 1.00 69.12 594 LEU A C 1
ATOM 4600 O O . LEU A 1 594 ? -19.256 -28.937 0.172 1.00 69.12 594 LEU A O 1
ATOM 4604 N N . CYS A 1 595 ? -18.244 -27.004 0.729 1.00 68.38 595 CYS A N 1
ATOM 4605 C CA . CYS A 1 595 ? -19.257 -26.117 0.163 1.00 68.38 595 CYS A CA 1
ATOM 4606 C C . CYS A 1 595 ? -18.711 -25.500 -1.124 1.00 68.38 595 CYS A C 1
ATOM 4608 O O . CYS A 1 595 ? -17.684 -24.819 -1.103 1.00 68.38 595 CYS A O 1
ATOM 4610 N N . PHE A 1 596 ? -19.406 -25.727 -2.235 1.00 64.25 596 PHE A N 1
ATOM 4611 C CA . PHE A 1 596 ? -19.092 -25.115 -3.523 1.00 64.25 596 PHE A CA 1
ATOM 4612 C C . PHE A 1 596 ? -20.022 -23.928 -3.768 1.00 64.25 596 PHE A C 1
ATOM 4614 O O . PHE A 1 596 ? -21.246 -24.059 -3.678 1.00 64.25 596 PHE A O 1
ATOM 4621 N N . SER A 1 597 ? -19.456 -22.770 -4.106 1.00 61.62 597 SER A N 1
ATOM 4622 C CA . SER A 1 597 ? -20.208 -21.538 -4.351 1.00 61.62 597 SER A CA 1
ATOM 4623 C C . SER A 1 597 ? -19.805 -20.900 -5.678 1.00 61.62 597 SER A C 1
ATOM 4625 O O . SER A 1 597 ? -18.631 -20.857 -6.013 1.00 61.62 597 SER A O 1
ATOM 4627 N N . SER A 1 598 ? -20.760 -20.412 -6.472 1.00 56.59 598 SER A N 1
ATOM 4628 C CA . SER A 1 598 ? -20.452 -19.765 -7.753 1.00 56.59 598 SER A CA 1
ATOM 4629 C C . SER A 1 598 ? -21.456 -18.675 -8.092 1.00 56.59 598 SER A C 1
ATOM 4631 O O . SER A 1 598 ? -22.650 -18.788 -7.800 1.00 56.59 598 SER A O 1
ATOM 4633 N N . THR A 1 599 ? -20.982 -17.613 -8.740 1.00 50.41 599 THR A N 1
ATOM 4634 C CA . THR A 1 599 ? -21.792 -16.426 -9.050 1.00 50.41 599 THR A CA 1
ATOM 4635 C C . THR A 1 599 ? -22.846 -16.676 -10.134 1.00 50.41 599 THR A C 1
ATOM 4637 O O . THR A 1 599 ? -23.884 -16.010 -10.126 1.00 50.41 599 THR A O 1
ATOM 4640 N N . ALA A 1 600 ? -22.665 -17.664 -11.026 1.00 48.16 600 ALA A N 1
ATOM 4641 C CA . ALA A 1 600 ? -23.682 -18.005 -12.034 1.00 48.16 600 ALA A CA 1
ATOM 4642 C C . ALA A 1 600 ? -24.646 -19.136 -11.633 1.00 48.16 600 ALA A C 1
ATOM 4644 O O . ALA A 1 600 ? -25.588 -19.394 -12.386 1.00 48.16 600 ALA A O 1
ATOM 4645 N N . CYS A 1 601 ? -24.516 -19.742 -10.443 1.00 46.62 601 CYS A N 1
ATOM 4646 C CA . CYS A 1 601 ? -25.445 -20.779 -9.950 1.00 46.62 601 CYS A CA 1
ATOM 4647 C C . CYS A 1 601 ? -26.908 -20.306 -9.790 1.00 46.62 601 CYS A C 1
ATOM 4649 O O . CYS A 1 601 ? -27.830 -21.108 -9.652 1.00 46.62 601 CYS A O 1
ATOM 4651 N N . ALA A 1 602 ? -27.161 -19.002 -9.934 1.00 44.62 602 ALA A N 1
ATOM 4652 C CA . ALA A 1 602 ? -28.496 -18.433 -10.092 1.00 44.62 602 ALA A CA 1
ATOM 4653 C C . ALA A 1 602 ? -29.154 -18.663 -11.481 1.00 44.62 602 ALA A C 1
ATOM 4655 O O . ALA A 1 602 ? -30.316 -18.273 -11.649 1.00 44.62 602 ALA A O 1
ATOM 4656 N N . ARG A 1 603 ? -28.455 -19.249 -12.471 1.00 44.47 603 ARG A N 1
ATOM 4657 C CA . ARG A 1 603 ? -28.934 -19.495 -13.852 1.00 44.47 603 ARG A CA 1
ATOM 4658 C C . ARG A 1 603 ? -29.135 -20.991 -14.139 1.00 44.47 603 ARG A C 1
ATOM 4660 O O . ARG A 1 603 ? -28.351 -21.829 -13.712 1.00 44.47 603 ARG A O 1
ATOM 4667 N N . LYS A 1 604 ? -30.154 -21.323 -14.947 1.00 45.41 604 LYS A N 1
ATOM 4668 C CA . LYS A 1 604 ? -30.560 -22.710 -15.281 1.00 45.41 604 LYS A CA 1
ATOM 4669 C C . LYS A 1 604 ? -29.452 -23.575 -15.911 1.00 45.41 604 LYS A C 1
ATOM 4671 O O . LYS A 1 604 ? -29.490 -24.788 -15.754 1.00 45.41 604 LYS A O 1
ATOM 4676 N N . SER A 1 605 ? -28.489 -22.968 -16.607 1.00 44.12 605 SER A N 1
ATOM 4677 C CA . SER A 1 605 ? -27.353 -23.650 -17.248 1.00 44.12 605 SER A CA 1
ATOM 4678 C C . SER A 1 605 ? -26.279 -24.127 -16.262 1.00 44.12 605 SER A C 1
ATOM 4680 O O . SER A 1 605 ? -25.586 -25.102 -16.541 1.00 44.12 605 SER A O 1
ATOM 4682 N N . ALA A 1 606 ? -26.155 -23.484 -15.096 1.00 45.59 606 ALA A N 1
ATOM 4683 C CA . ALA A 1 606 ? -25.096 -23.788 -14.133 1.00 45.59 606 ALA A CA 1
ATOM 4684 C C . ALA A 1 606 ? -25.255 -25.175 -13.486 1.00 45.59 606 ALA A C 1
ATOM 4686 O O . ALA A 1 606 ? -24.260 -25.813 -13.166 1.00 45.59 606 ALA A O 1
ATOM 4687 N N . GLY A 1 607 ? -26.485 -25.692 -13.367 1.00 48.91 607 GLY A N 1
ATOM 4688 C CA . GLY A 1 607 ? -26.724 -27.047 -12.852 1.00 48.91 607 GLY A CA 1
ATOM 4689 C C . GLY A 1 607 ? -26.126 -28.153 -13.733 1.00 48.91 607 GLY A C 1
ATOM 4690 O O . GLY A 1 607 ? -25.641 -29.148 -13.211 1.00 48.91 607 GLY A O 1
ATOM 4691 N N . GLN A 1 608 ? -26.086 -27.968 -15.060 1.00 51.31 608 GLN A N 1
ATOM 4692 C CA . GLN A 1 608 ? -25.407 -28.916 -15.959 1.00 51.31 608 GLN A CA 1
ATOM 4693 C C . GLN A 1 608 ? -23.882 -28.835 -15.826 1.00 51.31 608 GLN A C 1
ATOM 4695 O O . GLN A 1 608 ? -23.210 -29.863 -15.855 1.00 51.31 608 GLN A O 1
ATOM 4700 N N . GLN A 1 609 ? -23.342 -27.625 -15.655 1.00 50.25 609 GLN A N 1
ATOM 4701 C CA . GLN A 1 609 ? -21.907 -27.409 -15.449 1.00 50.25 609 GLN A CA 1
ATOM 4702 C C . GLN A 1 609 ? -21.443 -27.979 -14.101 1.00 50.25 609 GLN A C 1
ATOM 4704 O O . GLN A 1 609 ? -20.375 -28.583 -14.034 1.00 50.25 609 GLN A O 1
ATOM 4709 N N . TRP A 1 610 ? -22.266 -27.860 -13.052 1.00 53.97 610 TRP A N 1
ATOM 4710 C CA . TRP A 1 610 ? -22.003 -28.488 -11.760 1.00 53.97 610 TRP A CA 1
ATOM 4711 C C . TRP A 1 610 ? -21.982 -30.016 -11.845 1.00 53.97 610 TRP A C 1
ATOM 4713 O O . TRP A 1 610 ? -21.024 -30.614 -11.378 1.00 53.97 610 TRP A O 1
ATOM 4723 N N . GLU A 1 611 ? -22.979 -30.663 -12.458 1.00 53.28 611 GLU A N 1
ATOM 4724 C CA . GLU A 1 611 ? -22.996 -32.134 -12.554 1.00 53.28 611 GLU A CA 1
ATOM 4725 C C . GLU A 1 611 ? -21.795 -32.682 -13.350 1.00 53.28 611 GLU A C 1
ATOM 4727 O O . GLU A 1 611 ? -21.226 -33.712 -12.985 1.00 53.28 611 GLU A O 1
ATOM 4732 N N . ALA A 1 612 ? -21.341 -31.960 -14.382 1.00 57.34 612 ALA A N 1
ATOM 4733 C CA . ALA A 1 612 ? -20.109 -32.291 -15.100 1.00 57.34 612 ALA A CA 1
ATOM 4734 C C . ALA A 1 612 ? -18.856 -32.136 -14.213 1.00 57.34 612 ALA A C 1
ATOM 4736 O O . ALA A 1 612 ? -18.031 -33.049 -14.147 1.00 57.34 612 ALA A O 1
ATOM 4737 N N . LEU A 1 613 ? -18.736 -31.019 -13.483 1.00 56.00 613 LEU A N 1
ATOM 4738 C CA . LEU A 1 613 ? -17.629 -30.767 -12.554 1.00 56.00 613 LEU A CA 1
ATOM 4739 C C . LEU A 1 613 ? -17.611 -31.785 -11.400 1.00 56.00 613 LEU A C 1
ATOM 4741 O O . LEU A 1 613 ? -16.557 -32.309 -11.056 1.00 56.00 613 LEU A O 1
ATOM 4745 N N . ARG A 1 614 ? -18.777 -32.125 -10.844 1.00 56.03 614 ARG A N 1
ATOM 4746 C CA . ARG A 1 614 ? -18.982 -33.160 -9.820 1.00 56.03 614 ARG A CA 1
ATOM 4747 C C . ARG A 1 614 ? -18.519 -34.529 -10.311 1.00 56.03 614 ARG A C 1
ATOM 4749 O O . ARG A 1 614 ? -17.815 -35.216 -9.577 1.00 56.03 614 ARG A O 1
ATOM 4756 N N . GLY A 1 615 ? -18.865 -34.907 -11.544 1.00 55.59 615 GLY A N 1
ATOM 4757 C CA . GLY A 1 615 ? -18.420 -36.162 -12.158 1.00 55.59 615 GLY A CA 1
ATOM 4758 C C . GLY A 1 615 ? -16.897 -36.274 -12.299 1.00 55.59 615 GLY A C 1
ATOM 4759 O O . GLY A 1 615 ? -16.360 -37.373 -12.202 1.00 55.59 615 GLY A O 1
ATOM 4760 N N . GLN A 1 616 ? -16.196 -35.148 -12.466 1.00 56.94 616 GLN A N 1
ATOM 4761 C CA . GLN A 1 616 ? -14.730 -35.090 -12.545 1.00 56.94 616 GLN A CA 1
ATOM 4762 C C . GLN A 1 616 ? -14.061 -34.982 -11.163 1.00 56.94 616 GLN A C 1
ATOM 4764 O O . GLN A 1 616 ? -13.055 -35.641 -10.906 1.00 56.94 616 GLN A O 1
ATOM 4769 N N . LEU A 1 617 ? -14.618 -34.177 -10.252 1.00 55.09 617 LEU A N 1
ATOM 4770 C CA . LEU A 1 617 ? -14.060 -33.948 -8.917 1.00 55.09 617 LEU A CA 1
ATOM 4771 C C . LEU A 1 617 ? -14.301 -35.110 -7.952 1.00 55.09 617 LEU A C 1
ATOM 4773 O O . LEU A 1 617 ? -13.436 -35.378 -7.125 1.00 55.09 617 LEU A O 1
ATOM 4777 N N . LEU A 1 618 ? -15.443 -35.800 -8.018 1.00 55.06 618 LEU A N 1
ATOM 4778 C CA . LEU A 1 618 ? -15.772 -36.845 -7.045 1.00 55.06 618 LEU A CA 1
ATOM 4779 C C . LEU A 1 618 ? -14.768 -38.022 -7.069 1.00 55.06 618 LEU A C 1
ATOM 4781 O O . LEU A 1 618 ? -14.297 -38.377 -5.986 1.00 55.06 618 LEU A O 1
ATOM 4785 N N . PRO A 1 619 ? -14.343 -38.569 -8.231 1.00 53.31 619 PRO A N 1
ATOM 4786 C CA . PRO A 1 619 ? -13.290 -39.588 -8.283 1.00 53.31 619 PRO A CA 1
ATOM 4787 C C . PRO A 1 619 ? -11.927 -39.060 -7.815 1.00 53.31 619 PRO A C 1
ATOM 4789 O O . PRO A 1 619 ? -11.210 -39.749 -7.089 1.00 53.31 619 PRO A O 1
ATOM 4792 N N . LEU A 1 620 ? -11.578 -37.817 -8.178 1.00 52.34 620 LEU A N 1
ATOM 4793 C CA . LEU A 1 620 ? -10.328 -37.182 -7.751 1.00 52.34 620 LEU A CA 1
ATOM 4794 C C . LEU A 1 620 ? -10.281 -37.004 -6.232 1.00 52.34 620 LEU A C 1
ATOM 4796 O O . LEU A 1 620 ? -9.276 -37.349 -5.619 1.00 52.34 620 LEU A O 1
ATOM 4800 N N . LEU A 1 621 ? -11.358 -36.528 -5.605 1.00 52.78 621 LEU A N 1
ATOM 4801 C CA . LEU A 1 621 ? -11.459 -36.387 -4.150 1.00 52.78 621 LEU A CA 1
ATOM 4802 C C . LEU A 1 621 ? -11.438 -37.754 -3.453 1.00 52.78 621 LEU A C 1
ATOM 4804 O O . LEU A 1 621 ? -10.733 -37.918 -2.460 1.00 52.78 621 LEU A O 1
ATOM 4808 N N . GLN A 1 622 ? -12.134 -38.758 -3.997 1.00 51.12 622 GLN A N 1
ATOM 4809 C CA . GLN A 1 622 ? -12.091 -40.131 -3.482 1.00 51.12 622 GLN A CA 1
ATOM 4810 C C . GLN A 1 622 ? -10.673 -40.736 -3.518 1.00 51.12 622 GLN A C 1
ATOM 4812 O O . GLN A 1 622 ? -10.305 -41.443 -2.581 1.00 51.12 622 GLN A O 1
ATOM 4817 N N . GLY A 1 623 ? -9.868 -40.430 -4.545 1.00 46.09 623 GLY A N 1
ATOM 4818 C CA . GLY A 1 623 ? -8.483 -40.904 -4.675 1.00 46.09 623 GLY A CA 1
ATOM 4819 C C . GLY A 1 623 ? -7.426 -40.066 -3.937 1.00 46.09 623 GLY A C 1
ATOM 4820 O O . GLY A 1 623 ? -6.464 -40.621 -3.412 1.00 46.09 623 GLY A O 1
ATOM 4821 N N . THR A 1 624 ? -7.582 -38.740 -3.864 1.00 46.91 624 THR A N 1
ATOM 4822 C CA . THR A 1 624 ? -6.540 -37.820 -3.351 1.00 46.91 624 THR A CA 1
ATOM 4823 C C . THR A 1 624 ? -6.737 -37.364 -1.911 1.00 46.91 624 THR A C 1
ATOM 4825 O O . THR A 1 624 ? -5.765 -36.944 -1.283 1.00 46.91 624 THR A O 1
ATOM 4828 N N . ALA A 1 625 ? -7.933 -37.483 -1.326 1.00 44.84 625 ALA A N 1
ATOM 4829 C CA . ALA A 1 625 ? -8.172 -37.000 0.038 1.00 44.84 625 ALA A CA 1
ATOM 4830 C C . ALA A 1 625 ? -7.400 -37.779 1.128 1.00 44.84 625 ALA A C 1
ATOM 4832 O O . ALA A 1 625 ? -7.374 -37.365 2.285 1.00 44.84 625 ALA A O 1
ATOM 4833 N N . PHE A 1 626 ? -6.714 -38.869 0.763 1.00 45.09 626 PHE A N 1
ATOM 4834 C CA . PHE A 1 626 ? -5.746 -39.560 1.621 1.00 45.09 626 PHE A CA 1
ATOM 4835 C C . PHE A 1 626 ? -4.403 -38.811 1.766 1.00 45.09 626 PHE A C 1
ATOM 4837 O O . PHE A 1 626 ? -3.681 -39.039 2.733 1.00 45.09 626 PHE A O 1
ATOM 4844 N N . LEU A 1 627 ? -4.062 -37.922 0.825 1.00 44.66 627 LEU A N 1
ATOM 4845 C CA . LEU A 1 627 ? -2.777 -37.208 0.772 1.00 44.66 627 LEU A CA 1
ATOM 4846 C C . LEU A 1 627 ? -2.804 -35.844 1.483 1.00 44.66 627 LEU A C 1
ATOM 4848 O O . LEU A 1 627 ? -1.756 -35.334 1.868 1.00 44.66 627 LEU A O 1
ATOM 4852 N N . LEU A 1 628 ? -3.990 -35.252 1.660 1.00 43.38 628 LEU A N 1
ATOM 4853 C CA . LEU A 1 628 ? -4.158 -33.852 2.077 1.00 43.38 628 LEU A CA 1
ATOM 4854 C C . LEU A 1 628 ? -4.190 -33.624 3.602 1.00 43.38 628 LEU A C 1
ATOM 4856 O O . LEU A 1 628 ? -4.285 -32.481 4.039 1.00 43.38 628 LEU A O 1
ATOM 4860 N N . LEU A 1 629 ? -4.116 -34.677 4.425 1.00 46.81 629 LEU A N 1
ATOM 4861 C CA . LEU A 1 629 ? -4.237 -34.578 5.886 1.00 46.81 629 LEU A CA 1
ATOM 4862 C C . LEU A 1 629 ? -3.081 -35.303 6.604 1.00 46.81 629 LEU A C 1
ATOM 4864 O O . LEU A 1 629 ? -3.120 -36.522 6.751 1.00 46.81 629 LEU A O 1
ATOM 4868 N N . PRO A 1 630 ? -2.072 -34.586 7.141 1.00 42.88 630 PRO A N 1
ATOM 4869 C CA . PRO A 1 630 ? -0.954 -35.202 7.868 1.00 42.88 630 PRO A CA 1
ATOM 4870 C C . PRO A 1 630 ? -1.375 -36.103 9.044 1.00 42.88 630 PRO A C 1
ATOM 4872 O O . PRO A 1 630 ? -0.692 -37.079 9.348 1.00 42.88 630 PRO A O 1
ATOM 4875 N N . ALA A 1 631 ? -2.521 -35.812 9.668 1.00 40.22 631 ALA A N 1
ATOM 4876 C CA . ALA A 1 631 ? -3.063 -36.545 10.812 1.00 40.22 631 ALA A CA 1
ATOM 4877 C C . ALA A 1 631 ? -3.608 -37.957 10.490 1.00 40.22 631 ALA A C 1
ATOM 4879 O O . ALA A 1 631 ? -3.892 -38.716 11.415 1.00 40.22 631 ALA A O 1
ATOM 4880 N N . THR A 1 632 ? -3.761 -38.346 9.216 1.00 44.34 632 THR A N 1
ATOM 4881 C CA . THR A 1 632 ? -4.297 -39.674 8.832 1.00 44.34 632 THR A CA 1
ATOM 4882 C C . THR A 1 632 ? -3.219 -40.738 8.593 1.00 44.34 632 THR A C 1
ATOM 4884 O O . THR A 1 632 ? -3.541 -41.892 8.317 1.00 44.34 632 THR A O 1
ATOM 4887 N N . ARG A 1 633 ? -1.930 -40.397 8.748 1.00 43.62 633 ARG A N 1
ATOM 4888 C CA . ARG A 1 633 ? -0.784 -41.287 8.457 1.00 43.62 633 ARG A CA 1
ATOM 4889 C C . ARG A 1 633 ? -0.735 -42.590 9.270 1.00 43.62 633 ARG A C 1
ATOM 4891 O O . ARG A 1 633 ? -0.017 -43.506 8.882 1.00 43.62 633 ARG A O 1
ATOM 4898 N N . HIS A 1 634 ? -1.491 -42.697 10.363 1.00 38.56 634 HIS A N 1
ATOM 4899 C CA . HIS A 1 634 ? -1.510 -43.877 11.240 1.00 38.56 634 HIS A CA 1
ATOM 4900 C C . HIS A 1 634 ? -2.705 -44.822 11.012 1.00 38.56 634 HIS A C 1
ATOM 4902 O O . HIS A 1 634 ? -2.809 -45.841 11.688 1.00 38.56 634 HIS A O 1
ATOM 4908 N N . THR A 1 635 ? -3.598 -44.526 10.059 1.00 42.31 635 THR A N 1
ATOM 4909 C CA . THR A 1 635 ? -4.786 -45.345 9.752 1.00 42.31 635 THR A CA 1
ATOM 4910 C C . THR A 1 635 ? -4.792 -45.830 8.301 1.00 42.31 635 THR A C 1
ATOM 4912 O O . THR A 1 635 ? -5.669 -45.490 7.510 1.00 42.31 635 THR A O 1
ATOM 4915 N N . LEU A 1 636 ? -3.815 -46.674 7.954 1.00 29.75 636 LEU A N 1
ATOM 4916 C CA . LEU A 1 636 ? -3.765 -47.389 6.672 1.00 29.75 636 LEU A CA 1
ATOM 4917 C C . LEU A 1 636 ? -4.805 -48.528 6.612 1.00 29.75 636 LEU A C 1
ATOM 4919 O O . LEU A 1 636 ? -4.737 -49.449 7.430 1.00 29.75 636 LEU A O 1
ATOM 4923 N N . PRO A 1 637 ? -5.698 -48.564 5.607 1.00 28.44 637 PRO A N 1
ATOM 4924 C CA . PRO A 1 637 ? -6.267 -49.813 5.119 1.00 28.44 637 PRO A CA 1
ATOM 4925 C C . PRO A 1 637 ? -5.173 -50.635 4.421 1.00 28.44 637 PRO A C 1
ATOM 4927 O O . PRO A 1 637 ? -4.362 -50.091 3.670 1.00 28.44 637 PRO A O 1
ATOM 4930 N N . ARG A 1 638 ? -5.165 -51.957 4.626 1.00 33.69 638 ARG A N 1
ATOM 4931 C CA . ARG A 1 638 ? -4.430 -52.883 3.745 1.00 33.69 638 ARG A CA 1
ATOM 4932 C C . ARG A 1 638 ? -5.077 -52.910 2.348 1.00 33.69 638 ARG A C 1
ATOM 4934 O O . ARG A 1 638 ? -6.267 -52.640 2.229 1.00 33.69 638 ARG A O 1
ATOM 4941 N N . ALA A 1 639 ? -4.287 -53.325 1.352 1.00 33.03 639 ALA A N 1
ATOM 4942 C CA . ALA A 1 639 ? -4.629 -53.482 -0.071 1.00 33.03 639 ALA A CA 1
ATOM 4943 C C . ALA A 1 639 ? -4.708 -52.183 -0.910 1.00 33.03 639 ALA A C 1
ATOM 4945 O O . ALA A 1 639 ? -5.770 -51.741 -1.336 1.00 33.03 639 ALA A O 1
ATOM 4946 N N . LEU A 1 640 ? -3.526 -51.643 -1.231 1.00 31.72 640 LEU A N 1
ATOM 4947 C CA . LEU A 1 640 ? -3.259 -50.876 -2.464 1.00 31.72 640 LEU A CA 1
ATOM 4948 C C . LEU A 1 640 ? -1.976 -51.389 -3.165 1.00 31.72 640 LEU A C 1
ATOM 4950 O O . LEU A 1 640 ? -1.282 -50.654 -3.859 1.00 31.72 640 LEU A O 1
ATOM 4954 N N . THR A 1 641 ? -1.638 -52.664 -2.949 1.00 30.88 641 THR A N 1
ATOM 4955 C CA . THR A 1 641 ? -0.398 -53.317 -3.417 1.00 30.88 641 THR A CA 1
ATOM 4956 C C . THR A 1 641 ? -0.541 -54.079 -4.733 1.00 30.88 641 THR A C 1
ATOM 4958 O O . THR A 1 641 ? 0.464 -54.514 -5.284 1.00 30.88 641 THR A O 1
ATOM 4961 N N . ASP A 1 642 ? -1.760 -54.217 -5.258 1.00 30.23 642 ASP A N 1
ATOM 4962 C CA . ASP A 1 642 ? -2.066 -55.202 -6.306 1.00 30.23 642 ASP A CA 1
ATOM 4963 C C . ASP A 1 642 ? -2.144 -54.588 -7.716 1.00 30.23 642 ASP A C 1
ATOM 4965 O O . ASP A 1 642 ? -2.752 -55.150 -8.625 1.00 30.23 642 ASP A O 1
ATOM 4969 N N . PHE A 1 643 ? -1.462 -53.459 -7.939 1.00 30.39 643 PHE A N 1
ATOM 4970 C CA . PHE A 1 643 ? -1.056 -53.061 -9.290 1.00 30.39 643 PHE A CA 1
ATOM 4971 C C . PHE A 1 643 ? 0.266 -53.741 -9.647 1.00 30.39 643 PHE A C 1
ATOM 4973 O O . PHE A 1 643 ? 1.346 -53.150 -9.606 1.00 30.39 643 PHE A O 1
ATOM 4980 N N . ALA A 1 644 ? 0.155 -55.026 -9.988 1.00 29.89 644 ALA A N 1
ATOM 4981 C CA . ALA A 1 644 ? 1.253 -55.800 -10.543 1.00 29.89 644 ALA A CA 1
ATOM 4982 C C . ALA A 1 644 ? 1.760 -55.148 -11.840 1.00 29.89 644 ALA A C 1
ATOM 4984 O O . ALA A 1 644 ? 0.992 -54.900 -12.770 1.00 29.89 644 ALA A O 1
ATOM 4985 N N . CYS A 1 645 ? 3.067 -54.896 -11.904 1.00 22.86 645 CYS A N 1
ATOM 4986 C CA . CYS A 1 645 ? 3.743 -54.438 -13.113 1.00 22.86 645 CYS A CA 1
ATOM 4987 C C . CYS A 1 645 ? 3.623 -55.510 -14.218 1.00 22.86 645 CYS A C 1
ATOM 4989 O O . CYS A 1 645 ? 4.110 -56.626 -14.006 1.00 22.86 645 CYS A O 1
ATOM 4991 N N . PRO A 1 646 ? 3.032 -55.214 -15.395 1.00 30.62 646 PRO A N 1
ATOM 4992 C CA . PRO A 1 646 ? 3.005 -56.149 -16.514 1.00 30.62 646 PRO A CA 1
ATOM 4993 C C . PRO A 1 646 ? 4.393 -56.234 -17.162 1.00 30.62 646 PRO A C 1
ATOM 4995 O O . PRO A 1 646 ? 4.711 -55.543 -18.131 1.00 30.62 646 PRO A O 1
ATOM 4998 N N . ALA A 1 647 ? 5.245 -57.099 -16.616 1.00 34.91 647 ALA A N 1
ATOM 4999 C CA . ALA A 1 647 ? 6.527 -57.453 -17.208 1.00 34.91 647 ALA A CA 1
ATOM 5000 C C . ALA A 1 647 ? 6.324 -58.367 -18.433 1.00 34.91 647 ALA A C 1
ATOM 5002 O O . ALA A 1 647 ? 6.576 -59.568 -18.386 1.00 34.91 647 ALA A O 1
ATOM 5003 N N . SER A 1 648 ? 5.876 -57.790 -19.548 1.00 31.38 648 SER A N 1
ATOM 5004 C CA . SER A 1 648 ? 5.804 -58.470 -20.844 1.00 31.38 648 SER A CA 1
ATOM 5005 C C . SER A 1 648 ? 6.091 -57.488 -21.978 1.00 31.38 648 SER A C 1
ATOM 5007 O O . SER A 1 648 ? 5.258 -56.639 -22.288 1.00 31.38 648 SER A O 1
ATOM 5009 N N . ARG A 1 649 ? 7.260 -57.615 -22.619 1.00 29.64 649 ARG A N 1
ATOM 5010 C CA . ARG A 1 649 ? 7.538 -56.974 -23.914 1.00 29.64 649 ARG A CA 1
ATOM 5011 C C . ARG A 1 649 ? 6.717 -57.669 -25.010 1.00 29.64 649 ARG A C 1
ATOM 5013 O O . ARG A 1 649 ? 6.922 -58.868 -25.199 1.00 29.64 649 ARG A O 1
ATOM 5020 N N . PRO A 1 650 ? 5.914 -56.951 -25.808 1.00 29.89 650 PRO A N 1
ATOM 5021 C CA . PRO A 1 650 ? 5.618 -57.350 -27.175 1.00 29.89 650 PRO A CA 1
ATOM 5022 C C . PRO A 1 650 ? 6.782 -56.926 -28.082 1.00 29.89 650 PRO A C 1
ATOM 5024 O O . PRO A 1 650 ? 7.398 -55.877 -27.883 1.00 29.89 650 PRO A O 1
ATOM 5027 N N . SER A 1 651 ? 7.085 -57.746 -29.083 1.00 30.47 651 SER A N 1
ATOM 5028 C CA . SER A 1 651 ? 8.013 -57.387 -30.156 1.00 30.47 651 SER A CA 1
ATOM 5029 C C . SER A 1 651 ? 7.353 -56.437 -31.160 1.00 30.47 651 SER A C 1
ATOM 5031 O O . SER A 1 651 ? 6.186 -56.620 -31.491 1.00 30.47 651 SER A O 1
ATOM 5033 N N . SER A 1 652 ? 8.180 -55.556 -31.738 1.00 34.03 652 SER A N 1
ATOM 5034 C CA . SER A 1 652 ? 8.048 -54.919 -33.064 1.00 34.03 652 SER A CA 1
ATOM 5035 C C . SER A 1 652 ? 6.877 -53.956 -33.351 1.00 34.03 652 SER A C 1
ATOM 5037 O O . SER A 1 652 ? 5.706 -54.264 -33.170 1.00 34.03 652 SER A O 1
ATOM 5039 N N . THR A 1 653 ? 7.260 -52.812 -33.937 1.00 40.06 653 THR A N 1
ATOM 5040 C CA . THR A 1 653 ? 6.432 -51.845 -34.691 1.00 40.06 653 THR A CA 1
ATOM 5041 C C . THR A 1 653 ? 5.310 -51.126 -33.932 1.00 40.06 653 THR A C 1
ATOM 5043 O O . THR A 1 653 ? 4.137 -51.214 -34.283 1.00 40.06 653 THR A O 1
ATOM 5046 N N . LEU A 1 654 ? 5.705 -50.296 -32.962 1.00 32.53 654 LEU A N 1
ATOM 5047 C CA . LEU A 1 654 ? 5.058 -48.989 -32.780 1.00 32.53 654 LEU A CA 1
ATOM 5048 C C . LEU A 1 654 ? 5.582 -48.022 -33.863 1.00 32.53 654 LEU A C 1
ATOM 5050 O O . LEU A 1 654 ? 6.747 -48.160 -34.247 1.00 32.53 654 LEU A O 1
ATOM 5054 N N . PRO A 1 655 ? 4.794 -47.033 -34.328 1.00 37.06 655 PRO A N 1
ATOM 5055 C CA . PRO A 1 655 ? 5.345 -45.894 -35.057 1.00 37.06 655 PRO A CA 1
ATOM 5056 C C . PRO A 1 655 ? 6.358 -45.181 -34.155 1.00 37.06 655 PRO A C 1
ATOM 5058 O O . PRO A 1 655 ? 6.075 -44.970 -32.972 1.00 37.06 655 PRO A O 1
ATOM 5061 N N . GLU A 1 656 ? 7.528 -44.820 -34.682 1.00 41.97 656 GLU A N 1
ATOM 5062 C CA . GLU A 1 656 ? 8.520 -44.082 -33.899 1.00 41.97 656 GLU A CA 1
ATOM 5063 C C . GLU A 1 656 ? 7.949 -42.715 -33.504 1.00 41.97 656 GLU A C 1
ATOM 5065 O O . GLU A 1 656 ? 7.733 -41.841 -34.343 1.00 41.97 656 GLU A O 1
ATOM 5070 N N . LEU A 1 657 ? 7.681 -42.530 -32.209 1.00 49.47 657 LEU A N 1
ATOM 5071 C CA . LEU A 1 657 ? 7.349 -41.217 -31.668 1.00 49.47 657 LEU A CA 1
ATOM 5072 C C . LEU A 1 657 ? 8.584 -40.315 -31.833 1.00 49.47 657 LEU A C 1
ATOM 5074 O O . LEU A 1 657 ? 9.658 -40.702 -31.359 1.00 49.47 657 LEU A O 1
ATOM 5078 N N . PRO A 1 658 ? 8.466 -39.132 -32.469 1.00 63.34 658 PRO A N 1
ATOM 5079 C CA . PRO A 1 658 ? 9.621 -38.295 -32.766 1.00 63.34 658 PRO A CA 1
ATOM 5080 C C . PRO A 1 658 ? 10.373 -37.922 -31.485 1.00 63.34 658 PRO A C 1
ATOM 5082 O O . PRO A 1 658 ? 9.795 -37.435 -30.507 1.00 63.34 658 PRO A O 1
ATOM 5085 N N . VAL A 1 659 ? 11.684 -38.172 -31.488 1.00 72.31 659 VAL A N 1
ATOM 5086 C CA . VAL A 1 659 ? 12.552 -37.939 -30.329 1.00 72.31 659 VAL A CA 1
ATOM 5087 C C . VAL A 1 659 ? 12.526 -36.443 -29.973 1.00 72.31 659 VAL A C 1
ATOM 5089 O O . VAL A 1 659 ? 12.750 -35.608 -30.851 1.00 72.31 659 VAL A O 1
ATOM 5092 N N . PRO A 1 660 ? 12.286 -36.057 -28.702 1.00 85.00 660 PRO A N 1
ATOM 5093 C CA . PRO A 1 660 ? 12.112 -34.657 -28.309 1.00 85.00 660 PRO A CA 1
ATOM 5094 C C . PRO A 1 660 ? 13.461 -33.923 -28.182 1.00 85.00 660 PRO A C 1
ATOM 5096 O O . PRO A 1 660 ? 13.823 -33.428 -27.111 1.00 85.00 660 PRO A O 1
ATOM 5099 N N . TRP A 1 661 ? 14.212 -33.848 -29.284 1.00 87.12 661 TRP A N 1
ATOM 5100 C CA . TRP A 1 661 ? 15.603 -33.395 -29.360 1.00 87.12 661 TRP A CA 1
ATOM 5101 C C . TRP A 1 661 ? 15.868 -32.057 -28.659 1.00 87.12 661 TRP A C 1
ATOM 5103 O O . TRP A 1 661 ? 16.785 -31.971 -27.842 1.00 87.12 661 TRP A O 1
ATOM 5113 N N . LYS A 1 662 ? 15.026 -31.033 -28.873 1.00 90.19 662 LYS A N 1
ATOM 5114 C CA . LYS A 1 662 ? 15.156 -29.747 -28.163 1.00 90.19 662 LYS A CA 1
ATOM 5115 C C . LYS A 1 662 ? 15.107 -29.908 -26.640 1.00 90.19 662 LYS A C 1
ATOM 5117 O O . LYS A 1 662 ? 15.898 -29.280 -25.946 1.00 90.19 662 LYS A O 1
ATOM 5122 N N . ARG A 1 663 ? 14.185 -30.721 -26.109 1.00 91.75 663 ARG A N 1
ATOM 5123 C CA . ARG A 1 663 ? 14.017 -30.905 -24.656 1.00 91.75 663 ARG A CA 1
ATOM 5124 C C . ARG A 1 663 ? 15.234 -31.598 -24.046 1.00 91.75 663 ARG A C 1
ATOM 5126 O O . ARG A 1 663 ? 15.660 -31.206 -22.964 1.00 91.75 663 ARG A O 1
ATOM 5133 N N . LEU A 1 664 ? 15.795 -32.580 -24.754 1.00 88.31 664 LEU A N 1
ATOM 5134 C CA . LEU A 1 664 ? 17.038 -33.251 -24.366 1.00 88.31 664 LEU A CA 1
ATOM 5135 C C . LEU A 1 664 ? 18.216 -32.262 -24.369 1.00 88.31 664 LEU A C 1
ATOM 5137 O O . LEU A 1 664 ? 18.957 -32.198 -23.391 1.00 88.31 664 LEU A O 1
ATOM 5141 N N . GLY A 1 665 ? 18.318 -31.405 -25.392 1.00 90.94 665 GLY A N 1
ATOM 5142 C CA . GLY A 1 665 ? 19.314 -30.329 -25.447 1.00 90.94 665 GLY A CA 1
ATOM 5143 C C . GLY A 1 665 ? 19.170 -29.302 -24.316 1.00 90.94 665 GLY A C 1
ATOM 5144 O O . GLY A 1 665 ? 20.154 -28.968 -23.656 1.00 90.94 665 GLY A O 1
ATOM 5145 N N . ASP A 1 666 ? 17.941 -28.862 -24.017 1.00 91.88 666 ASP A N 1
ATOM 5146 C CA . ASP A 1 666 ? 17.644 -27.957 -22.895 1.00 91.88 666 ASP A CA 1
ATOM 5147 C C . ASP A 1 666 ? 17.985 -28.600 -21.531 1.00 91.88 666 ASP A C 1
ATOM 5149 O O . ASP A 1 666 ? 18.191 -27.901 -20.537 1.00 91.88 666 ASP A O 1
ATOM 5153 N N . GLU A 1 667 ? 17.991 -29.932 -21.438 1.00 92.31 667 GLU A N 1
ATOM 5154 C CA . GLU A 1 667 ? 18.330 -30.693 -20.232 1.00 92.31 667 GLU A CA 1
ATOM 5155 C C . GLU A 1 667 ? 19.834 -30.915 -20.074 1.00 92.31 667 GLU A C 1
ATOM 5157 O O . GLU A 1 667 ? 20.370 -30.631 -19.003 1.00 92.31 667 GLU A O 1
ATOM 5162 N N . ALA A 1 668 ? 20.530 -31.311 -21.141 1.00 89.38 668 ALA A N 1
ATOM 5163 C CA . ALA A 1 668 ? 21.989 -31.360 -21.183 1.00 89.38 668 ALA A CA 1
ATOM 5164 C C . ALA A 1 668 ? 22.607 -29.982 -20.863 1.00 89.38 668 ALA A C 1
ATOM 5166 O O . ALA A 1 668 ? 23.441 -29.861 -19.964 1.00 89.38 668 ALA A O 1
ATOM 5167 N N . PHE A 1 669 ? 22.085 -28.905 -21.463 1.00 89.56 669 PHE A N 1
ATOM 5168 C CA . PHE A 1 669 ? 22.547 -27.534 -21.207 1.00 89.56 669 PHE A CA 1
ATOM 5169 C C . PHE A 1 669 ? 22.339 -27.069 -19.753 1.00 89.56 669 PHE A C 1
ATOM 5171 O O . PHE A 1 669 ? 23.142 -26.288 -19.229 1.00 89.56 669 PHE A O 1
ATOM 5178 N N . ARG A 1 670 ? 21.276 -27.549 -19.085 1.00 92.00 670 ARG A N 1
ATOM 5179 C CA . ARG A 1 670 ? 21.033 -27.316 -17.648 1.00 92.00 670 ARG A CA 1
ATOM 5180 C C . ARG A 1 670 ? 21.953 -28.148 -16.755 1.00 92.00 670 ARG A C 1
ATOM 5182 O O . ARG A 1 670 ? 22.345 -27.652 -15.705 1.00 92.00 670 ARG A O 1
ATOM 5189 N N . ARG A 1 671 ? 22.328 -29.363 -17.174 1.00 90.94 671 ARG A N 1
ATOM 5190 C CA . ARG A 1 671 ? 23.376 -30.179 -16.527 1.00 90.94 671 ARG A CA 1
ATOM 5191 C C . ARG A 1 671 ? 24.791 -29.617 -16.733 1.00 90.94 671 ARG A C 1
ATOM 5193 O O . ARG A 1 671 ? 25.709 -30.046 -16.046 1.00 90.94 671 ARG A O 1
ATOM 5200 N N . GLY A 1 672 ? 24.962 -28.661 -17.649 1.00 88.62 672 GLY A N 1
ATOM 5201 C CA . GLY A 1 672 ? 26.252 -28.070 -18.014 1.00 88.62 672 GLY A CA 1
ATOM 5202 C C . GLY A 1 672 ? 26.961 -28.785 -19.168 1.00 88.62 672 GLY A C 1
ATOM 5203 O O . GLY A 1 672 ? 27.953 -28.261 -19.672 1.00 88.62 672 GLY A O 1
ATOM 5204 N N . ASP A 1 673 ? 26.431 -29.918 -19.638 1.00 91.44 673 ASP A N 1
ATOM 5205 C CA . ASP A 1 673 ? 26.980 -30.650 -20.778 1.00 91.44 673 ASP A CA 1
ATOM 5206 C C . ASP A 1 673 ? 26.613 -29.940 -22.086 1.00 91.44 673 ASP A C 1
ATOM 5208 O O . ASP A 1 673 ? 25.537 -30.116 -22.664 1.00 91.44 673 ASP A O 1
ATOM 5212 N N . CYS A 1 674 ? 27.516 -29.067 -22.526 1.00 89.88 674 CYS A N 1
ATOM 5213 C CA . CYS A 1 674 ? 27.331 -28.306 -23.751 1.00 89.88 674 CYS A CA 1
ATOM 5214 C C . CYS A 1 674 ? 27.553 -29.170 -25.003 1.00 89.88 674 CYS A C 1
ATOM 5216 O O . CYS A 1 674 ? 26.949 -28.872 -26.026 1.00 89.88 674 CYS A O 1
ATOM 5218 N N . PHE A 1 675 ? 28.335 -30.253 -24.940 1.00 89.00 675 PHE A N 1
ATOM 5219 C CA . PHE A 1 675 ? 28.588 -31.120 -26.097 1.00 89.00 675 PHE A CA 1
ATOM 5220 C C . PHE A 1 675 ? 27.379 -32.013 -26.406 1.00 89.00 675 PHE A C 1
ATOM 5222 O O . PHE A 1 675 ? 26.921 -32.058 -27.550 1.00 89.00 675 PHE A O 1
ATOM 5229 N N . GLU A 1 676 ? 26.791 -32.644 -25.384 1.00 88.44 676 GLU A N 1
ATOM 5230 C CA . GLU A 1 676 ? 25.530 -33.386 -25.513 1.00 88.44 676 GLU A CA 1
ATOM 5231 C C . GLU A 1 676 ? 24.392 -32.450 -25.965 1.00 88.44 676 GLU A C 1
ATOM 5233 O O . GLU A 1 676 ? 23.600 -32.806 -26.843 1.00 88.44 676 GLU A O 1
ATOM 5238 N N . ALA A 1 677 ? 24.348 -31.217 -25.437 1.00 91.25 677 ALA A N 1
ATOM 5239 C CA . ALA A 1 677 ? 23.366 -30.216 -25.845 1.00 91.25 677 ALA A CA 1
ATOM 5240 C C . ALA A 1 677 ? 23.501 -29.816 -27.324 1.00 91.25 677 ALA A C 1
ATOM 5242 O O . ALA A 1 677 ? 22.495 -29.805 -28.035 1.00 91.25 677 ALA A O 1
ATOM 5243 N N . LEU A 1 678 ? 24.721 -29.535 -27.803 1.00 92.00 678 LEU A N 1
ATOM 5244 C CA . LEU A 1 678 ? 24.990 -29.205 -29.208 1.00 92.00 678 LEU A CA 1
ATOM 5245 C C . LEU A 1 678 ? 24.495 -30.311 -30.148 1.00 92.00 678 LEU A C 1
ATOM 5247 O O . LEU A 1 678 ? 23.750 -30.007 -31.081 1.00 92.00 678 LEU A O 1
ATOM 5251 N N . GLY A 1 679 ? 24.830 -31.575 -29.865 1.00 89.69 679 GLY A N 1
ATOM 5252 C CA . GLY A 1 679 ? 24.395 -32.723 -30.670 1.00 89.69 679 GLY A CA 1
ATOM 5253 C C . GLY A 1 679 ? 22.876 -32.939 -30.657 1.00 89.69 679 GLY A C 1
ATOM 5254 O O . GLY A 1 679 ? 22.287 -33.269 -31.687 1.00 89.69 679 GLY A O 1
ATOM 5255 N N . CYS A 1 680 ? 22.212 -32.692 -29.524 1.00 92.12 680 CYS A N 1
ATOM 5256 C CA . CYS A 1 680 ? 20.749 -32.719 -29.451 1.00 92.12 680 CYS A CA 1
ATOM 5257 C C . CYS A 1 680 ? 20.109 -31.586 -30.268 1.00 92.12 680 CYS A C 1
ATOM 5259 O O . CYS A 1 680 ? 19.142 -31.819 -30.989 1.00 92.12 680 CYS A O 1
ATOM 5261 N N . TYR A 1 681 ? 20.645 -30.365 -30.198 1.00 94.44 681 TYR A N 1
ATOM 5262 C CA . TYR A 1 681 ? 20.150 -29.250 -31.008 1.00 94.44 681 TYR A CA 1
ATOM 5263 C C . TYR A 1 681 ? 20.400 -29.463 -32.507 1.00 94.44 681 TYR A C 1
ATOM 5265 O O . TYR A 1 681 ? 19.538 -29.107 -33.303 1.00 94.44 681 TYR A O 1
ATOM 5273 N N . GLU A 1 682 ? 21.510 -30.098 -32.894 1.00 93.75 682 GLU A N 1
ATOM 5274 C CA . GLU A 1 682 ? 21.806 -30.443 -34.293 1.00 93.75 682 GLU A CA 1
ATOM 5275 C C . GLU A 1 682 ? 20.735 -31.354 -34.890 1.00 93.75 682 GLU A C 1
ATOM 5277 O O . GLU A 1 682 ? 20.109 -31.005 -35.886 1.00 93.75 682 GLU A O 1
ATOM 5282 N N . ARG A 1 683 ? 20.434 -32.466 -34.209 1.00 91.06 683 ARG A N 1
ATOM 5283 C CA . ARG A 1 683 ? 19.386 -33.406 -34.630 1.00 91.06 683 ARG A CA 1
ATOM 5284 C C . ARG A 1 683 ? 17.997 -32.774 -34.628 1.00 91.06 683 ARG A C 1
ATOM 5286 O O . ARG A 1 683 ? 17.152 -33.154 -35.430 1.00 91.06 683 ARG A O 1
ATOM 5293 N N . CYS A 1 684 ? 17.756 -31.790 -33.759 1.00 91.19 684 CYS A N 1
ATOM 5294 C CA . CYS A 1 684 ? 16.511 -31.027 -33.774 1.00 91.19 684 CYS A CA 1
ATOM 5295 C C . CYS A 1 684 ? 16.382 -30.128 -35.014 1.00 91.19 684 CYS A C 1
ATOM 5297 O O . CYS A 1 684 ? 15.274 -29.974 -35.517 1.00 91.19 684 CYS A O 1
ATOM 5299 N N . LEU A 1 685 ? 17.482 -29.527 -35.484 1.00 91.62 685 LEU A N 1
ATOM 5300 C CA . LEU A 1 685 ? 17.503 -28.711 -36.704 1.00 91.62 685 LEU A CA 1
ATOM 5301 C C . LEU A 1 685 ? 17.418 -29.590 -37.951 1.00 91.62 685 LEU A C 1
ATOM 5303 O O . LEU A 1 685 ? 16.586 -29.323 -38.808 1.00 91.62 685 LEU A O 1
ATOM 5307 N N . GLN A 1 686 ? 18.179 -30.685 -37.995 1.00 90.44 686 GLN A N 1
ATOM 5308 C CA . GLN A 1 686 ? 18.102 -31.672 -39.071 1.00 90.44 686 GLN A CA 1
ATOM 5309 C C . GLN A 1 686 ? 16.672 -32.217 -39.230 1.00 90.44 686 GLN A C 1
ATOM 5311 O O . GLN A 1 686 ? 16.133 -32.200 -40.329 1.00 90.44 686 GLN A O 1
ATOM 5316 N N . ALA A 1 687 ? 16.005 -32.598 -38.135 1.00 86.88 687 ALA A N 1
ATOM 5317 C CA . ALA A 1 687 ? 14.620 -33.073 -38.187 1.00 86.88 687 ALA A CA 1
ATOM 5318 C C . ALA A 1 687 ? 13.610 -31.998 -38.651 1.00 86.88 687 ALA A C 1
ATOM 5320 O O . ALA A 1 687 ? 12.569 -32.326 -39.219 1.00 86.88 687 ALA A O 1
ATOM 5321 N N . LEU A 1 688 ? 13.904 -30.710 -38.430 1.00 88.25 688 LEU A N 1
ATOM 5322 C CA . LEU A 1 688 ? 13.105 -29.598 -38.962 1.00 88.25 688 LEU A CA 1
ATOM 5323 C C . LEU A 1 688 ? 13.351 -29.377 -40.462 1.00 88.25 688 LEU A C 1
ATOM 5325 O O . LEU A 1 688 ? 12.405 -29.094 -41.191 1.00 88.25 688 LEU A O 1
ATOM 5329 N N . GLU A 1 689 ? 14.595 -29.518 -40.926 1.00 87.44 689 GLU A N 1
ATOM 5330 C CA . GLU A 1 689 ? 14.977 -29.397 -42.341 1.00 87.44 689 GLU A CA 1
ATOM 5331 C C . GLU A 1 689 ? 14.469 -30.585 -43.181 1.00 87.44 689 GLU A C 1
ATOM 5333 O O . GLU A 1 689 ? 13.994 -30.394 -44.298 1.00 87.44 689 GLU A O 1
ATOM 5338 N N . GLU A 1 690 ? 14.481 -31.797 -42.620 1.00 86.44 690 GLU A N 1
ATOM 5339 C CA . GLU A 1 690 ? 13.931 -33.022 -43.223 1.00 86.44 690 GLU A CA 1
ATOM 5340 C C . GLU A 1 690 ? 12.391 -33.099 -43.163 1.00 86.44 690 GLU A C 1
ATOM 5342 O O . GLU A 1 690 ? 11.793 -34.004 -43.744 1.00 86.44 690 GLU A O 1
ATOM 5347 N N . GLY A 1 691 ? 11.732 -32.179 -42.447 1.00 80.88 691 GLY A N 1
ATOM 5348 C CA . GLY A 1 691 ? 10.277 -32.176 -42.255 1.00 80.88 691 GLY A CA 1
ATOM 5349 C C . GLY A 1 691 ? 9.744 -33.302 -41.358 1.00 80.88 691 GLY A C 1
ATOM 5350 O O . GLY A 1 691 ? 8.538 -33.536 -41.326 1.00 80.88 691 GLY A O 1
ATOM 5351 N N . THR A 1 692 ? 10.616 -33.998 -40.621 1.00 79.31 692 THR A N 1
ATOM 5352 C CA . THR A 1 692 ? 10.256 -35.088 -39.696 1.00 79.31 692 THR A CA 1
ATOM 5353 C C . THR A 1 692 ? 9.823 -34.588 -38.311 1.00 79.31 692 THR A C 1
ATOM 5355 O O . THR A 1 692 ? 9.270 -35.355 -37.521 1.00 79.31 692 THR A O 1
ATOM 5358 N N . LEU A 1 693 ? 10.026 -33.298 -38.016 1.00 79.19 693 LEU A N 1
ATOM 5359 C CA . LEU A 1 693 ? 9.584 -32.626 -36.795 1.00 79.19 693 LEU A CA 1
ATOM 5360 C C . LEU A 1 693 ? 8.771 -31.362 -37.117 1.00 79.19 693 LEU A C 1
ATOM 5362 O O . LEU A 1 693 ? 9.257 -30.444 -37.775 1.00 79.19 693 LEU A O 1
ATOM 5366 N N . GLU A 1 694 ? 7.552 -31.266 -36.585 1.00 74.62 694 GLU A N 1
ATOM 5367 C CA . GLU A 1 694 ? 6.741 -30.047 -36.678 1.00 74.62 694 GLU A CA 1
ATOM 5368 C C . GLU A 1 694 ? 7.265 -28.943 -35.738 1.00 74.62 694 GLU A C 1
ATOM 5370 O O . GLU A 1 694 ? 7.602 -29.187 -34.577 1.00 74.62 694 GLU A O 1
ATOM 5375 N N . GLY A 1 695 ? 7.300 -27.695 -36.219 1.00 73.38 695 GLY A N 1
ATOM 5376 C CA . GLY A 1 695 ? 7.685 -26.538 -35.397 1.00 73.38 695 GLY A CA 1
ATOM 5377 C C . GLY A 1 695 ? 8.106 -25.281 -36.163 1.00 73.38 695 GLY A C 1
ATOM 5378 O O . GLY A 1 695 ? 8.018 -24.182 -35.613 1.00 73.38 695 GLY A O 1
ATOM 5379 N N . GLY A 1 696 ? 8.522 -25.432 -37.424 1.00 84.69 696 GLY A N 1
ATOM 5380 C CA . GLY A 1 696 ? 8.828 -24.326 -38.337 1.00 84.69 696 GLY A CA 1
ATOM 5381 C C . GLY A 1 696 ? 9.918 -23.362 -37.846 1.00 84.69 696 GLY A C 1
ATOM 5382 O O . GLY A 1 696 ? 10.718 -23.674 -36.959 1.00 84.69 696 GLY A O 1
ATOM 5383 N N . ASP A 1 697 ? 9.928 -22.160 -38.426 1.00 86.75 697 ASP A N 1
ATOM 5384 C CA . ASP A 1 697 ? 10.987 -21.166 -38.213 1.00 86.75 697 ASP A CA 1
ATOM 5385 C C . ASP A 1 697 ? 11.126 -20.692 -36.757 1.00 86.75 697 ASP A C 1
ATOM 5387 O O . ASP A 1 697 ? 12.241 -20.438 -36.310 1.00 86.75 697 ASP A O 1
ATOM 5391 N N . ASP A 1 698 ? 10.044 -20.624 -35.973 1.00 88.50 698 ASP A N 1
ATOM 5392 C CA . ASP A 1 698 ? 10.134 -20.220 -34.560 1.00 88.50 698 ASP A CA 1
ATOM 5393 C C . ASP A 1 698 ? 10.715 -21.327 -33.656 1.00 88.50 698 ASP A C 1
ATOM 5395 O O . ASP A 1 698 ? 11.386 -21.019 -32.665 1.00 88.50 698 ASP A O 1
ATOM 5399 N N . LEU A 1 699 ? 10.525 -22.616 -33.982 1.00 90.25 699 LEU A N 1
ATOM 5400 C CA . LEU A 1 699 ? 11.252 -23.683 -33.286 1.00 90.25 699 LEU A CA 1
ATOM 5401 C C . LEU A 1 699 ? 12.728 -23.686 -33.697 1.00 90.25 699 LEU A C 1
ATOM 5403 O O . LEU A 1 699 ? 13.591 -23.745 -32.819 1.00 90.25 699 LEU A O 1
ATOM 5407 N N . ALA A 1 700 ? 13.015 -23.537 -34.995 1.00 92.00 700 ALA A N 1
ATOM 5408 C CA . ALA A 1 700 ? 14.377 -23.434 -35.513 1.00 92.00 700 ALA A CA 1
ATOM 5409 C C . ALA A 1 700 ? 15.141 -22.267 -34.864 1.00 92.00 700 ALA A C 1
ATOM 5411 O O . ALA A 1 700 ? 16.219 -22.482 -34.312 1.00 92.00 700 ALA A O 1
ATOM 5412 N N . ALA A 1 701 ? 14.556 -21.061 -34.811 1.00 93.12 701 ALA A N 1
ATOM 5413 C CA . ALA A 1 701 ? 15.168 -19.901 -34.160 1.00 93.12 701 ALA A CA 1
ATOM 5414 C C . ALA A 1 701 ? 15.511 -20.204 -32.693 1.00 93.12 701 ALA A C 1
ATOM 5416 O O . ALA A 1 701 ? 16.642 -19.983 -32.251 1.00 93.12 701 ALA A O 1
ATOM 5417 N N . ARG A 1 702 ? 14.554 -20.769 -31.937 1.00 94.12 702 ARG A N 1
ATOM 5418 C CA . ARG A 1 702 ? 14.744 -21.125 -30.521 1.00 94.12 702 ARG A CA 1
ATOM 5419 C C . ARG A 1 702 ? 15.878 -22.125 -30.309 1.00 94.12 702 ARG A C 1
ATOM 5421 O O . ARG A 1 702 ? 16.615 -21.993 -29.333 1.00 94.12 702 ARG A O 1
ATOM 5428 N N . VAL A 1 703 ? 16.024 -23.101 -31.202 1.00 94.38 703 VAL A N 1
ATOM 5429 C CA . VAL A 1 703 ? 17.105 -24.092 -31.155 1.00 94.38 703 VAL A CA 1
ATOM 5430 C C . VAL A 1 703 ? 18.452 -23.459 -31.523 1.00 94.38 703 VAL A C 1
ATOM 5432 O O . VAL A 1 703 ? 19.396 -23.603 -30.750 1.00 94.38 703 VAL A O 1
ATOM 5435 N N . LEU A 1 704 ? 18.529 -22.682 -32.610 1.00 95.69 704 LEU A N 1
ATOM 5436 C CA . LEU A 1 704 ? 19.737 -21.957 -33.043 1.00 95.69 704 LEU A CA 1
ATOM 5437 C C . LEU A 1 704 ? 20.277 -21.024 -31.942 1.00 95.69 704 LEU A C 1
ATOM 5439 O O . LEU A 1 704 ? 21.460 -21.054 -31.615 1.00 95.69 704 LEU A O 1
ATOM 5443 N N . CYS A 1 705 ? 19.413 -20.253 -31.276 1.00 95.12 705 CYS A N 1
ATOM 5444 C CA . CYS A 1 705 ? 19.829 -19.370 -30.179 1.00 95.12 705 CYS A CA 1
ATOM 5445 C C . CYS A 1 705 ? 20.283 -20.134 -28.917 1.00 95.12 705 CYS A C 1
ATOM 5447 O O . CYS A 1 705 ? 21.148 -19.648 -28.178 1.00 95.12 705 CYS A O 1
ATOM 5449 N N . ASN A 1 706 ? 19.719 -21.315 -28.639 1.00 94.44 706 ASN A N 1
ATOM 5450 C CA . ASN A 1 706 ? 20.194 -22.168 -27.547 1.00 94.44 706 ASN A CA 1
ATOM 5451 C C . ASN A 1 706 ? 21.536 -22.835 -27.904 1.00 94.44 706 ASN A C 1
ATOM 5453 O O . ASN A 1 706 ? 22.419 -22.907 -27.048 1.00 94.44 706 ASN A O 1
ATOM 5457 N N . ARG A 1 707 ? 21.724 -23.235 -29.170 1.00 94.88 707 ARG A N 1
ATOM 5458 C CA . ARG A 1 707 ? 22.977 -23.762 -29.732 1.00 94.88 707 ARG A CA 1
ATOM 5459 C C . ARG A 1 707 ? 24.099 -22.717 -29.684 1.00 94.88 707 ARG A C 1
ATOM 5461 O O . ARG A 1 707 ? 25.146 -23.000 -29.109 1.00 94.88 707 ARG A O 1
ATOM 5468 N N . ALA A 1 708 ? 23.839 -21.480 -30.114 1.00 94.94 708 ALA A N 1
ATOM 5469 C CA . ALA A 1 708 ? 24.736 -20.334 -29.916 1.00 94.94 708 ALA A CA 1
ATOM 5470 C C . ALA A 1 708 ? 25.120 -20.149 -28.435 1.00 94.94 708 ALA A C 1
ATOM 5472 O O . ALA A 1 708 ? 26.288 -19.998 -28.085 1.00 94.94 708 ALA A O 1
ATOM 5473 N N . GLY A 1 709 ? 24.142 -20.261 -27.529 1.00 92.69 709 GLY A N 1
ATOM 5474 C CA . GLY A 1 709 ? 24.383 -20.212 -26.087 1.00 92.69 709 GLY A CA 1
ATOM 5475 C C . GLY A 1 709 ? 25.272 -21.331 -25.526 1.00 92.69 709 GLY A C 1
ATOM 5476 O O . GLY A 1 709 ? 25.843 -21.141 -24.452 1.00 92.69 709 GLY A O 1
ATOM 5477 N N . CYS A 1 710 ? 25.397 -22.463 -26.225 1.00 92.62 710 CYS A N 1
ATOM 5478 C CA . CYS A 1 710 ? 26.351 -23.530 -25.909 1.00 92.62 710 CYS A CA 1
ATOM 5479 C C . CYS A 1 710 ? 27.742 -23.203 -26.459 1.00 92.62 710 CYS A C 1
ATOM 5481 O O . CYS A 1 710 ? 28.712 -23.297 -25.716 1.00 92.62 710 CYS A O 1
ATOM 5483 N N . LEU A 1 711 ? 27.837 -22.758 -27.716 1.00 92.38 711 LEU A N 1
ATOM 5484 C CA . LEU A 1 711 ? 29.103 -22.386 -28.364 1.00 92.38 711 LEU A CA 1
ATOM 5485 C C . LEU A 1 711 ? 29.844 -21.294 -27.574 1.00 92.38 711 LEU A C 1
ATOM 5487 O O . LEU A 1 711 ? 31.018 -21.458 -27.251 1.00 92.38 711 LEU A O 1
ATOM 5491 N N . ALA A 1 712 ? 29.127 -20.262 -27.115 1.00 90.06 712 ALA A N 1
ATOM 5492 C CA . ALA A 1 712 ? 29.684 -19.230 -26.235 1.00 90.06 712 ALA A CA 1
ATOM 5493 C C . ALA A 1 712 ? 30.228 -19.768 -24.892 1.00 90.06 712 ALA A C 1
ATOM 5495 O O . ALA A 1 712 ? 31.125 -19.163 -24.314 1.00 90.06 712 ALA A O 1
ATOM 5496 N N . ARG A 1 713 ? 29.698 -20.887 -24.369 1.00 89.88 713 ARG A N 1
ATOM 5497 C CA . ARG A 1 713 ? 30.215 -21.541 -23.147 1.00 89.88 713 ARG A CA 1
ATOM 5498 C C . ARG A 1 713 ? 31.410 -22.455 -23.414 1.00 89.88 713 ARG A C 1
ATOM 5500 O O . ARG A 1 713 ? 32.209 -22.659 -22.508 1.00 89.88 713 ARG A O 1
ATOM 5507 N N . VAL A 1 714 ? 31.497 -23.024 -24.615 1.00 89.75 714 VAL A N 1
ATOM 5508 C CA . VAL A 1 714 ? 32.609 -23.889 -25.048 1.00 89.75 714 VAL A CA 1
ATOM 5509 C C . VAL A 1 714 ? 33.842 -23.060 -25.439 1.00 89.75 714 VAL A C 1
ATOM 5511 O O . VAL A 1 714 ? 34.947 -23.591 -25.441 1.00 89.75 714 VAL A O 1
ATOM 5514 N N . GLY A 1 715 ? 33.674 -21.754 -25.674 1.00 89.94 715 GLY A N 1
ATOM 5515 C CA . GLY A 1 715 ? 34.755 -20.844 -26.066 1.00 89.94 715 GLY A CA 1
ATOM 5516 C C . GLY A 1 715 ? 34.839 -20.611 -27.574 1.00 89.94 715 GLY A C 1
ATOM 5517 O O . GLY A 1 715 ? 35.900 -20.247 -28.061 1.00 89.94 715 GLY A O 1
ATOM 5518 N N . GLU A 1 716 ? 33.728 -20.803 -28.295 1.00 93.62 716 GLU A N 1
ATOM 5519 C CA . GLU A 1 716 ? 33.617 -20.670 -29.755 1.00 93.62 716 GLU A CA 1
ATOM 5520 C C . GLU A 1 716 ? 32.777 -19.425 -30.137 1.00 93.62 716 GLU A C 1
ATOM 5522 O O . GLU A 1 716 ? 31.611 -19.550 -30.542 1.00 93.62 716 GLU A O 1
ATOM 5527 N N . PRO A 1 717 ? 33.305 -18.195 -29.959 1.00 91.56 717 PRO A N 1
ATOM 5528 C CA . PRO A 1 717 ? 32.551 -16.957 -30.165 1.00 91.56 717 PRO A CA 1
ATOM 5529 C C . PRO A 1 717 ? 32.142 -16.721 -31.624 1.00 91.56 717 PRO A C 1
ATOM 5531 O O . PRO A 1 717 ? 31.020 -16.281 -31.869 1.00 91.56 717 PRO A O 1
ATOM 5534 N N . GLU A 1 718 ? 32.983 -17.064 -32.601 1.00 93.06 718 GLU A N 1
ATOM 5535 C CA . GLU A 1 718 ? 32.680 -16.887 -34.031 1.00 93.06 718 GLU A CA 1
ATOM 5536 C C . GLU A 1 718 ? 31.461 -17.726 -34.443 1.00 93.06 718 GLU A C 1
ATOM 5538 O O . GLU A 1 718 ? 30.469 -17.211 -34.970 1.00 93.06 718 GLU A O 1
ATOM 5543 N N . ALA A 1 719 ? 31.488 -19.019 -34.104 1.00 92.62 719 ALA A N 1
ATOM 5544 C CA . ALA A 1 719 ? 30.387 -19.942 -34.348 1.00 92.62 719 ALA A CA 1
ATOM 5545 C C . ALA A 1 719 ? 29.127 -19.550 -33.551 1.00 92.62 719 ALA A C 1
ATOM 5547 O O . ALA A 1 719 ? 28.013 -19.625 -34.072 1.00 92.62 719 ALA A O 1
ATOM 5548 N N . SER A 1 720 ? 29.283 -19.067 -32.310 1.00 95.31 720 SER A N 1
ATOM 5549 C CA . SER A 1 720 ? 28.171 -18.523 -31.519 1.00 95.31 720 SER A CA 1
ATOM 5550 C C . SER A 1 720 ? 27.510 -17.320 -32.200 1.00 95.31 720 SER A C 1
ATOM 5552 O O . SER A 1 720 ? 26.280 -17.240 -32.240 1.00 95.31 720 SER A O 1
ATOM 5554 N N . ALA A 1 721 ? 28.296 -16.382 -32.735 1.00 94.25 721 ALA A N 1
ATOM 5555 C CA . ALA A 1 721 ? 27.777 -15.218 -33.445 1.00 94.25 721 ALA A CA 1
ATOM 5556 C C . ALA A 1 721 ? 27.046 -15.632 -34.732 1.00 94.25 721 ALA A C 1
ATOM 5558 O O . ALA A 1 721 ? 25.953 -15.129 -34.993 1.00 94.25 721 ALA A O 1
ATOM 5559 N N . ALA A 1 722 ? 27.595 -16.583 -35.496 1.00 95.12 722 ALA A N 1
ATOM 5560 C CA . ALA A 1 722 ? 26.969 -17.113 -36.707 1.00 95.12 722 ALA A CA 1
ATOM 5561 C C . ALA A 1 722 ? 25.620 -17.802 -36.421 1.00 95.12 722 ALA A C 1
ATOM 5563 O O . ALA A 1 722 ? 24.609 -17.453 -37.031 1.00 95.12 722 ALA A O 1
ATOM 5564 N N . GLU A 1 723 ? 25.558 -18.712 -35.444 1.00 94.94 723 GLU A N 1
ATOM 5565 C CA . GLU A 1 723 ? 24.313 -19.397 -35.059 1.00 94.94 723 GLU A CA 1
ATOM 5566 C C . GLU A 1 723 ? 23.255 -18.426 -34.509 1.00 94.94 723 GLU A C 1
ATOM 5568 O O . GLU A 1 723 ? 22.062 -18.564 -34.791 1.00 94.94 723 GLU A O 1
ATOM 5573 N N . ALA A 1 724 ? 23.672 -17.397 -33.764 1.00 95.38 724 ALA A N 1
ATOM 5574 C CA . ALA A 1 724 ? 22.765 -16.357 -33.293 1.00 95.38 724 ALA A CA 1
ATOM 5575 C C . ALA A 1 724 ? 22.258 -15.456 -34.439 1.00 95.38 724 ALA A C 1
ATOM 5577 O O . ALA A 1 724 ? 21.080 -15.098 -34.441 1.00 95.38 724 ALA A O 1
ATOM 5578 N N . LYS A 1 725 ? 23.087 -15.154 -35.451 1.00 96.06 725 LYS A N 1
ATOM 5579 C CA . LYS A 1 725 ? 22.657 -14.459 -36.680 1.00 96.06 725 LYS A CA 1
ATOM 5580 C C . LYS A 1 725 ? 21.664 -15.310 -37.491 1.00 96.06 725 LYS A C 1
ATOM 5582 O O . LYS A 1 725 ? 20.607 -14.795 -37.846 1.00 96.06 725 LYS A O 1
ATOM 5587 N N . ARG A 1 726 ? 21.891 -16.624 -37.648 1.00 95.94 726 ARG A N 1
ATOM 5588 C CA . ARG A 1 726 ? 20.904 -17.566 -38.234 1.00 95.94 726 ARG A CA 1
ATOM 5589 C C . ARG A 1 726 ? 19.577 -17.576 -37.463 1.00 95.94 726 ARG A C 1
ATOM 5591 O O . ARG A 1 726 ? 18.504 -17.626 -38.060 1.00 95.94 726 ARG A O 1
ATOM 5598 N N . ALA A 1 727 ? 19.610 -17.485 -36.130 1.00 95.88 727 ALA A N 1
ATOM 5599 C CA . ALA A 1 727 ? 18.387 -17.361 -35.330 1.00 95.88 727 ALA A CA 1
ATOM 5600 C C . ALA A 1 727 ? 17.624 -16.048 -35.612 1.00 95.88 727 ALA A C 1
ATOM 5602 O O . ALA A 1 727 ? 16.392 -16.033 -35.568 1.00 95.88 727 ALA A O 1
ATOM 5603 N N . LEU A 1 728 ? 18.336 -14.959 -35.926 1.00 95.94 728 LEU A N 1
ATOM 5604 C CA . LEU A 1 728 ? 17.750 -13.667 -36.293 1.00 95.94 728 LEU A CA 1
ATOM 5605 C C . LEU A 1 728 ? 17.200 -13.641 -37.724 1.00 95.94 728 LEU A C 1
ATOM 5607 O O . LEU A 1 728 ? 16.177 -13.003 -37.936 1.00 95.94 728 LEU A O 1
ATOM 5611 N N . GLU A 1 729 ? 17.784 -14.374 -38.677 1.00 95.38 729 GLU A N 1
ATOM 5612 C CA . GLU A 1 729 ? 17.184 -14.578 -40.011 1.00 95.38 729 GLU A CA 1
ATOM 5613 C C . GLU A 1 729 ? 15.774 -15.179 -39.902 1.00 95.38 729 GLU A C 1
ATOM 5615 O O . GLU A 1 729 ? 14.858 -14.773 -40.615 1.00 95.38 729 GLU A O 1
ATOM 5620 N N . LYS A 1 730 ? 15.584 -16.110 -38.957 1.00 93.06 730 LYS A N 1
ATOM 5621 C CA . LYS A 1 730 ? 14.283 -16.720 -38.650 1.00 93.06 730 LYS A CA 1
ATOM 5622 C C . LYS A 1 730 ? 13.377 -15.829 -37.795 1.00 93.06 730 LYS A C 1
ATOM 5624 O O . LYS A 1 730 ? 12.157 -15.888 -37.927 1.00 93.06 730 LYS A O 1
ATOM 5629 N N . ARG A 1 731 ? 13.944 -15.010 -36.900 1.00 93.81 731 ARG A N 1
ATOM 5630 C CA . ARG A 1 731 ? 13.183 -14.147 -35.981 1.00 93.81 731 ARG A CA 1
ATOM 5631 C C . ARG A 1 731 ? 13.903 -12.810 -35.699 1.00 93.81 731 ARG A C 1
ATOM 5633 O O . ARG A 1 731 ? 14.493 -12.653 -34.627 1.00 93.81 731 ARG A O 1
ATOM 5640 N N . PRO A 1 732 ? 13.795 -11.804 -36.592 1.00 92.81 732 PRO A N 1
ATOM 5641 C CA . PRO A 1 732 ? 14.613 -10.583 -36.525 1.00 92.81 732 PRO A CA 1
ATOM 5642 C C . PRO A 1 732 ? 14.401 -9.714 -35.278 1.00 92.81 732 PRO A C 1
ATOM 5644 O O . PRO A 1 732 ? 15.313 -9.023 -34.837 1.00 92.81 732 PRO A O 1
ATOM 5647 N N . GLY A 1 733 ? 13.200 -9.738 -34.693 1.00 91.56 733 GLY A N 1
ATOM 5648 C CA . GLY A 1 733 ? 12.840 -8.947 -33.509 1.00 91.56 733 GLY A CA 1
ATOM 5649 C C . GLY A 1 733 ? 13.097 -9.645 -32.170 1.00 91.56 733 GLY A C 1
ATOM 5650 O O . GLY A 1 733 ? 12.371 -9.384 -31.213 1.00 91.56 733 GLY A O 1
ATOM 5651 N N . TRP A 1 734 ? 14.030 -10.602 -32.090 1.00 93.94 734 TRP A N 1
ATOM 5652 C CA . TRP A 1 734 ? 14.246 -11.378 -30.864 1.00 93.94 734 TRP A CA 1
ATOM 5653 C C . TRP A 1 734 ? 15.443 -10.882 -30.047 1.00 93.94 734 TRP A C 1
ATOM 5655 O O . TRP A 1 734 ? 16.595 -11.195 -30.349 1.00 93.94 734 TRP A O 1
ATOM 5665 N N . GLY A 1 735 ? 15.162 -10.134 -28.975 1.00 93.19 735 GLY A N 1
ATOM 5666 C CA . GLY A 1 735 ? 16.192 -9.501 -28.150 1.00 93.19 735 GLY A CA 1
ATOM 5667 C C . GLY A 1 735 ? 17.206 -10.480 -27.552 1.00 93.19 735 GLY A C 1
ATOM 5668 O O . GLY A 1 735 ? 18.400 -10.207 -27.610 1.00 93.19 735 GLY A O 1
ATOM 5669 N N . ARG A 1 736 ? 16.790 -11.667 -27.087 1.00 93.81 736 ARG A N 1
ATOM 5670 C CA . ARG A 1 736 ? 17.729 -12.712 -26.635 1.00 93.81 736 ARG A CA 1
ATOM 5671 C C . ARG A 1 736 ? 18.733 -13.152 -27.705 1.00 93.81 736 ARG A C 1
ATOM 5673 O O . ARG A 1 736 ? 19.894 -13.373 -27.371 1.00 93.81 736 ARG A O 1
ATOM 5680 N N . ALA A 1 737 ? 18.317 -13.295 -28.965 1.00 95.06 737 ALA A N 1
ATOM 5681 C CA . ALA A 1 737 ? 19.225 -13.688 -30.044 1.00 95.06 737 ALA A CA 1
ATOM 5682 C C . ALA A 1 737 ? 20.202 -12.550 -30.385 1.00 95.06 737 ALA A C 1
ATOM 5684 O O . ALA A 1 737 ? 21.404 -12.791 -30.471 1.00 95.06 737 ALA A O 1
ATOM 5685 N N . TRP A 1 738 ? 19.724 -11.301 -30.428 1.00 97.12 738 TRP A N 1
ATOM 5686 C CA . TRP A 1 738 ? 20.586 -10.113 -30.496 1.00 97.12 738 TRP A CA 1
ATOM 5687 C C . TRP A 1 738 ? 21.592 -10.046 -29.336 1.00 97.12 738 TRP A C 1
ATOM 5689 O O . TRP A 1 738 ? 22.771 -9.787 -29.559 1.00 97.12 738 TRP A O 1
ATOM 5699 N N . GLY A 1 739 ? 21.168 -10.378 -28.113 1.00 95.12 739 GLY A N 1
ATOM 5700 C CA . GLY A 1 739 ? 22.042 -10.457 -26.941 1.00 95.12 739 GLY A CA 1
ATOM 5701 C C . GLY A 1 739 ? 23.111 -11.549 -27.056 1.00 95.12 739 GLY A C 1
ATOM 5702 O O . GLY A 1 739 ? 24.236 -11.352 -26.600 1.00 95.12 739 GLY A O 1
ATOM 5703 N N . ARG A 1 740 ? 22.808 -12.680 -27.715 1.00 95.06 740 ARG A N 1
ATOM 5704 C CA . ARG A 1 740 ? 23.811 -13.708 -28.049 1.00 95.06 740 ARG A CA 1
ATOM 5705 C C . ARG A 1 740 ? 24.817 -13.215 -29.085 1.00 95.06 740 ARG A C 1
ATOM 5707 O O . ARG A 1 740 ? 26.001 -13.469 -28.893 1.00 95.06 740 ARG A O 1
ATOM 5714 N N . VAL A 1 741 ? 24.372 -12.498 -30.122 1.00 95.94 741 VAL A N 1
ATOM 5715 C CA . VAL A 1 741 ? 25.271 -11.864 -31.103 1.00 95.94 741 VAL A CA 1
ATOM 5716 C C . VAL A 1 741 ? 26.195 -10.867 -30.400 1.00 95.94 741 VAL A C 1
ATOM 5718 O O . VAL A 1 741 ? 27.408 -11.017 -30.484 1.00 95.94 741 VAL A O 1
ATOM 5721 N N . GLY A 1 742 ? 25.651 -9.914 -29.636 1.00 94.19 742 GLY A N 1
ATOM 5722 C CA . GLY A 1 742 ? 26.447 -8.896 -28.942 1.00 94.19 742 GLY A CA 1
ATOM 5723 C C . GLY A 1 742 ? 27.454 -9.483 -27.950 1.00 94.19 742 GLY A C 1
ATOM 5724 O O . GLY A 1 742 ? 28.620 -9.095 -27.951 1.00 94.19 742 GLY A O 1
ATOM 5725 N N . HIS A 1 743 ? 27.049 -10.487 -27.163 1.00 92.88 743 HIS A N 1
ATOM 5726 C CA . HIS A 1 743 ? 27.959 -11.184 -26.251 1.00 92.88 743 HIS A CA 1
ATOM 5727 C C . HIS A 1 743 ? 29.080 -11.929 -26.991 1.00 92.88 743 HIS A C 1
ATOM 5729 O O . HIS A 1 743 ? 30.236 -11.826 -26.593 1.00 92.88 743 HIS A O 1
ATOM 5735 N N . ALA A 1 744 ? 28.760 -12.648 -28.069 1.00 93.88 744 ALA A N 1
ATOM 5736 C CA . ALA A 1 744 ? 29.748 -13.382 -28.854 1.00 93.88 744 ALA A CA 1
ATOM 5737 C C . ALA A 1 744 ? 30.751 -12.440 -29.543 1.00 93.88 744 ALA A C 1
ATOM 5739 O O . ALA A 1 744 ? 31.955 -12.616 -29.394 1.00 93.88 744 ALA A O 1
ATOM 5740 N N . LEU A 1 745 ? 30.265 -11.383 -30.201 1.00 93.19 745 LEU A N 1
ATOM 5741 C CA . LEU A 1 745 ? 31.105 -10.366 -30.839 1.00 93.19 745 LEU A CA 1
ATOM 5742 C C . LEU A 1 745 ? 31.997 -9.628 -29.827 1.00 93.19 745 LEU A C 1
ATOM 5744 O O . LEU A 1 745 ? 33.148 -9.337 -30.132 1.00 93.19 745 LEU A O 1
ATOM 5748 N N . SER A 1 746 ? 31.522 -9.399 -28.595 1.00 90.62 746 SER A N 1
ATOM 5749 C CA . SER A 1 746 ? 32.339 -8.782 -27.535 1.00 90.62 746 SER A CA 1
ATOM 5750 C C . SER A 1 746 ? 33.564 -9.612 -27.109 1.00 90.62 746 SER A C 1
ATOM 5752 O O . SER A 1 746 ? 34.470 -9.073 -26.479 1.00 90.62 746 SER A O 1
ATOM 5754 N N . GLN A 1 747 ? 33.615 -10.903 -27.462 1.00 89.75 747 GLN A N 1
ATOM 5755 C CA . GLN A 1 747 ? 34.758 -11.792 -27.214 1.00 89.75 747 GLN A CA 1
ATOM 5756 C C . GLN A 1 747 ? 35.761 -11.833 -28.384 1.00 89.75 747 GLN A C 1
ATOM 5758 O O . GLN A 1 747 ? 36.865 -12.339 -28.202 1.00 89.75 747 GLN A O 1
ATOM 5763 N N . LEU A 1 748 ? 35.408 -11.297 -29.561 1.00 89.00 748 LEU A N 1
ATOM 5764 C CA . LEU A 1 748 ? 36.236 -11.321 -30.780 1.00 89.00 748 LEU A CA 1
ATOM 5765 C C . LEU A 1 748 ? 37.220 -10.142 -30.898 1.00 89.00 748 LEU A C 1
ATOM 5767 O O . LEU A 1 748 ? 37.958 -10.047 -31.870 1.00 89.00 748 LEU A O 1
ATOM 5771 N N . GLY A 1 749 ? 37.263 -9.247 -29.909 1.00 81.06 749 GLY A N 1
ATOM 5772 C CA . GLY A 1 749 ? 38.225 -8.145 -29.861 1.00 81.06 749 GLY A CA 1
ATOM 5773 C C . GLY A 1 749 ? 37.770 -6.855 -30.551 1.00 81.06 749 GLY A C 1
ATOM 5774 O O . GLY A 1 749 ? 36.583 -6.604 -30.764 1.00 81.06 749 GLY A O 1
ATOM 5775 N N . GLU A 1 750 ? 38.740 -5.982 -30.829 1.00 83.44 750 GLU A N 1
ATOM 5776 C CA . GLU A 1 750 ? 38.497 -4.550 -31.057 1.00 83.44 750 GLU A CA 1
ATOM 5777 C C . GLU A 1 750 ? 37.733 -4.251 -32.352 1.00 83.44 750 GLU A C 1
ATOM 5779 O O . GLU A 1 750 ? 36.919 -3.328 -32.394 1.00 83.44 750 GLU A O 1
ATOM 5784 N N . GLU A 1 751 ? 37.967 -5.046 -33.396 1.00 88.44 751 GLU A N 1
ATOM 5785 C CA . GLU A 1 751 ? 37.366 -4.875 -34.724 1.00 88.44 751 GLU A CA 1
ATOM 5786 C C . GLU A 1 751 ? 35.851 -5.137 -34.745 1.00 88.44 751 GLU A C 1
ATOM 5788 O O . GLU A 1 751 ? 35.134 -4.566 -35.566 1.00 88.44 751 GLU A O 1
ATOM 5793 N N . HIS A 1 752 ? 35.341 -5.903 -33.775 1.00 90.56 752 HIS A N 1
ATOM 5794 C CA . HIS A 1 752 ? 33.917 -6.202 -33.624 1.00 90.56 752 HIS A CA 1
ATOM 5795 C C . HIS A 1 752 ? 33.184 -5.291 -32.619 1.00 90.56 752 HIS A C 1
ATOM 5797 O O . HIS A 1 752 ? 31.982 -5.468 -32.415 1.00 90.56 752 HIS A O 1
ATOM 5803 N N . ARG A 1 753 ? 33.846 -4.290 -32.008 1.00 90.50 753 ARG A N 1
ATOM 5804 C CA . ARG A 1 753 ? 33.248 -3.417 -30.967 1.00 90.50 753 ARG A CA 1
ATOM 5805 C C . ARG A 1 753 ? 31.947 -2.730 -31.386 1.00 90.50 753 ARG A C 1
ATOM 5807 O O . ARG A 1 753 ? 30.984 -2.742 -30.625 1.00 90.50 753 ARG A O 1
ATOM 5814 N N . GLU A 1 754 ? 31.919 -2.126 -32.572 1.00 92.06 754 GLU A N 1
ATOM 5815 C CA . GLU A 1 754 ? 30.737 -1.414 -33.088 1.00 92.06 754 GLU A CA 1
ATOM 5816 C C . GLU A 1 754 ? 29.583 -2.384 -33.383 1.00 92.06 754 GLU A C 1
ATOM 5818 O O . GLU A 1 754 ? 28.437 -2.130 -33.018 1.00 92.06 754 GLU A O 1
ATOM 5823 N N . GLU A 1 755 ? 29.884 -3.545 -33.973 1.00 93.06 755 GLU A N 1
ATOM 5824 C CA . GLU A 1 755 ? 28.878 -4.568 -34.272 1.00 93.06 755 GLU A CA 1
ATOM 5825 C C . GLU A 1 755 ? 28.323 -5.209 -32.982 1.00 93.06 755 GLU A C 1
ATOM 5827 O O . GLU A 1 755 ? 27.119 -5.451 -32.867 1.00 93.06 755 GLU A O 1
ATOM 5832 N N . ALA A 1 756 ? 29.174 -5.404 -31.966 1.00 94.12 756 ALA A N 1
ATOM 5833 C CA . ALA A 1 756 ? 28.770 -5.833 -30.630 1.00 94.12 756 ALA A CA 1
ATOM 5834 C C . ALA A 1 756 ? 27.883 -4.788 -29.929 1.00 94.12 756 ALA A C 1
ATOM 5836 O O . ALA A 1 756 ? 26.879 -5.154 -29.313 1.00 94.12 756 ALA A O 1
ATOM 5837 N N . PHE A 1 757 ? 28.216 -3.496 -30.045 1.00 95.56 757 PHE A N 1
ATOM 5838 C CA . PHE A 1 757 ? 27.412 -2.390 -29.520 1.00 95.56 757 PHE A CA 1
ATOM 5839 C C . PHE A 1 757 ? 26.012 -2.361 -30.143 1.00 95.56 757 PHE A C 1
ATOM 5841 O O . PHE A 1 757 ? 25.028 -2.390 -29.404 1.00 95.56 757 PHE A O 1
ATOM 5848 N N . GLU A 1 758 ? 25.905 -2.380 -31.475 1.00 95.62 758 GLU A N 1
ATOM 5849 C CA . GLU A 1 758 ? 24.613 -2.376 -32.176 1.00 95.62 758 GLU A CA 1
ATOM 5850 C C . GLU A 1 758 ? 23.773 -3.616 -31.830 1.00 95.62 758 GLU A C 1
ATOM 5852 O O . GLU A 1 758 ? 22.573 -3.510 -31.559 1.00 95.62 758 GLU A O 1
ATOM 5857 N N . ALA A 1 759 ? 24.396 -4.796 -31.743 1.00 95.88 759 ALA A N 1
ATOM 5858 C CA . ALA A 1 759 ? 23.703 -6.015 -31.343 1.00 95.88 759 ALA A CA 1
ATOM 5859 C C . ALA A 1 759 ? 23.195 -5.958 -29.888 1.00 95.88 759 ALA A C 1
ATOM 5861 O O . ALA A 1 759 ? 22.044 -6.311 -29.620 1.00 95.88 759 ALA A O 1
ATOM 5862 N N . CYS A 1 760 ? 23.997 -5.449 -28.947 1.00 96.31 760 CYS A N 1
ATOM 5863 C CA . CYS A 1 760 ? 23.556 -5.201 -27.572 1.00 96.31 760 CYS A CA 1
ATOM 5864 C C . CYS A 1 760 ? 22.459 -4.123 -27.491 1.00 96.31 760 CYS A C 1
ATOM 5866 O O . CYS A 1 760 ? 21.537 -4.248 -26.682 1.00 96.31 760 CYS A O 1
ATOM 5868 N N . PHE A 1 761 ? 22.507 -3.094 -28.344 1.00 97.56 761 PHE A N 1
ATOM 5869 C CA . PHE A 1 761 ? 21.473 -2.061 -28.412 1.00 97.56 761 PHE A CA 1
ATOM 5870 C C . PHE A 1 761 ? 20.139 -2.671 -28.853 1.00 97.56 761 PHE A C 1
ATOM 5872 O O . PHE A 1 761 ? 19.120 -2.488 -28.183 1.00 97.56 761 PHE A O 1
ATOM 5879 N N . LYS A 1 762 ? 20.151 -3.481 -29.921 1.00 97.38 762 LYS A N 1
ATOM 5880 C CA . LYS A 1 762 ? 18.972 -4.222 -30.398 1.00 97.38 762 LYS A CA 1
ATOM 5881 C C . LYS A 1 762 ? 18.452 -5.230 -29.374 1.00 97.38 762 LYS A C 1
ATOM 5883 O O . LYS A 1 762 ? 17.238 -5.388 -29.248 1.00 97.38 762 LYS A O 1
ATOM 5888 N N . ALA A 1 763 ? 19.333 -5.858 -28.593 1.00 97.12 763 ALA A N 1
ATOM 5889 C CA . ALA A 1 763 ? 18.933 -6.756 -27.510 1.00 97.12 763 ALA A CA 1
ATOM 5890 C C . ALA A 1 763 ? 18.050 -6.046 -26.470 1.00 97.12 763 ALA A C 1
ATOM 5892 O O . ALA A 1 763 ? 16.995 -6.568 -26.104 1.00 97.12 763 ALA A O 1
ATOM 5893 N N . VAL A 1 764 ? 18.441 -4.837 -26.047 1.00 97.00 764 VAL A N 1
ATOM 5894 C CA . VAL A 1 764 ? 17.652 -3.999 -25.126 1.00 97.00 764 VAL A CA 1
ATOM 5895 C C . VAL A 1 764 ? 16.425 -3.391 -25.812 1.00 97.00 764 VAL A C 1
ATOM 5897 O O . VAL A 1 764 ? 15.370 -3.318 -25.189 1.00 97.00 764 VAL A O 1
ATOM 5900 N N . GLU A 1 765 ? 16.516 -2.991 -27.087 1.00 96.88 765 GLU A N 1
ATOM 5901 C CA . GLU A 1 765 ? 15.376 -2.429 -27.829 1.00 96.88 765 GLU A CA 1
ATOM 5902 C C . GLU A 1 765 ? 14.205 -3.419 -27.946 1.00 96.88 765 GLU A C 1
ATOM 5904 O O . GLU A 1 765 ? 13.051 -3.015 -27.786 1.00 96.88 765 GLU A O 1
ATOM 5909 N N . PHE A 1 766 ? 14.490 -4.702 -28.192 1.00 95.44 766 PHE A N 1
ATOM 5910 C CA . PHE A 1 766 ? 13.465 -5.739 -28.352 1.00 95.44 766 PHE A CA 1
ATOM 5911 C C . PHE A 1 766 ? 13.089 -6.469 -27.052 1.00 95.44 766 PHE A C 1
ATOM 5913 O O . PHE A 1 766 ? 11.937 -6.872 -26.902 1.00 95.44 766 PHE A O 1
ATOM 5920 N N . GLU A 1 767 ? 14.026 -6.671 -26.121 1.00 94.69 767 GLU A N 1
ATOM 5921 C CA . GLU A 1 767 ? 13.805 -7.422 -24.873 1.00 94.69 767 GLU A CA 1
ATOM 5922 C C . GLU A 1 767 ? 14.547 -6.734 -23.707 1.00 94.69 767 GLU A C 1
ATOM 5924 O O . GLU A 1 767 ? 15.629 -7.185 -23.312 1.00 94.69 767 GLU A O 1
ATOM 5929 N N . PRO A 1 768 ? 14.009 -5.629 -23.146 1.00 93.75 768 PRO A N 1
ATOM 5930 C CA . PRO A 1 768 ? 14.598 -4.966 -21.985 1.00 93.75 768 PRO A CA 1
ATOM 5931 C C . PRO A 1 768 ? 14.779 -5.946 -20.820 1.00 93.75 768 PRO A C 1
ATOM 5933 O O . PRO A 1 768 ? 13.829 -6.587 -20.377 1.00 93.75 768 PRO A O 1
ATOM 5936 N N . SER A 1 769 ? 16.009 -6.073 -20.327 1.00 91.94 769 SER A N 1
ATOM 5937 C CA . SER A 1 769 ? 16.346 -6.890 -19.159 1.00 91.94 769 SER A CA 1
ATOM 5938 C C . SER A 1 769 ? 17.650 -6.402 -18.535 1.00 91.94 769 SER A C 1
ATOM 5940 O O . SER A 1 769 ? 18.500 -5.846 -19.235 1.00 91.94 769 SER A O 1
ATOM 5942 N N . THR A 1 770 ? 17.855 -6.663 -17.243 1.00 89.56 770 THR A N 1
ATOM 5943 C CA . THR A 1 770 ? 19.103 -6.330 -16.531 1.00 89.56 770 THR A CA 1
ATOM 5944 C C . THR A 1 770 ? 20.341 -6.927 -17.208 1.00 89.56 770 THR A C 1
ATOM 5946 O O . THR A 1 770 ? 21.375 -6.269 -17.295 1.00 89.56 770 THR A O 1
ATOM 5949 N N . ALA A 1 771 ? 20.231 -8.142 -17.761 1.00 90.69 771 ALA A N 1
ATOM 5950 C CA . ALA A 1 771 ? 21.325 -8.801 -18.474 1.00 90.69 771 ALA A CA 1
ATOM 5951 C C . ALA A 1 771 ? 21.680 -8.093 -19.794 1.00 90.69 771 ALA A C 1
ATOM 5953 O O . ALA A 1 771 ? 22.851 -7.801 -20.037 1.00 90.69 771 ALA A O 1
ATOM 5954 N N . HIS A 1 772 ? 20.684 -7.767 -20.628 1.00 93.31 772 HIS A N 1
ATOM 5955 C CA . HIS A 1 772 ? 20.924 -7.033 -21.877 1.00 93.31 772 HIS A CA 1
ATOM 5956 C C . HIS A 1 772 ? 21.401 -5.598 -21.604 1.00 93.31 772 HIS A C 1
ATOM 5958 O O . HIS A 1 772 ? 22.309 -5.119 -22.279 1.00 93.31 772 HIS A O 1
ATOM 5964 N N . ALA A 1 773 ? 20.853 -4.927 -20.584 1.00 91.88 773 ALA A N 1
ATOM 5965 C CA . ALA A 1 773 ? 21.275 -3.585 -20.192 1.00 91.88 773 ALA A CA 1
ATOM 5966 C C . ALA A 1 773 ? 22.724 -3.561 -19.674 1.00 91.88 773 ALA A C 1
ATOM 5968 O O . ALA A 1 773 ? 23.477 -2.662 -20.034 1.00 91.88 773 ALA A O 1
ATOM 5969 N N . GLY A 1 774 ? 23.145 -4.560 -18.889 1.00 93.00 774 GLY A N 1
ATOM 5970 C CA . GLY A 1 774 ? 24.539 -4.704 -18.456 1.00 93.00 774 GLY A CA 1
ATOM 5971 C C . GLY A 1 774 ? 25.504 -4.943 -19.623 1.00 93.00 774 GLY A C 1
ATOM 5972 O O . GLY A 1 774 ? 26.550 -4.301 -19.695 1.00 93.00 774 GLY A O 1
ATOM 5973 N N . ALA A 1 775 ? 25.126 -5.801 -20.577 1.00 92.56 775 ALA A N 1
ATOM 5974 C CA . ALA A 1 775 ? 25.915 -6.043 -21.788 1.00 92.56 775 ALA A CA 1
ATOM 5975 C C . ALA A 1 775 ? 26.028 -4.788 -22.676 1.00 92.56 775 ALA A C 1
ATOM 5977 O O . ALA A 1 775 ? 27.113 -4.478 -23.164 1.00 92.56 775 ALA A O 1
ATOM 5978 N N . LEU A 1 776 ? 24.937 -4.028 -22.836 1.00 95.69 776 LEU A N 1
ATOM 5979 C CA . LEU A 1 776 ? 24.940 -2.752 -23.556 1.00 95.69 776 LEU A CA 1
ATOM 5980 C C . LEU A 1 776 ? 25.779 -1.684 -22.847 1.00 95.69 776 LEU A C 1
ATOM 5982 O O . LEU A 1 776 ? 26.512 -0.967 -23.519 1.00 95.69 776 LEU A O 1
ATOM 5986 N N . LEU A 1 777 ? 25.721 -1.592 -21.515 1.00 91.62 777 LEU A N 1
ATOM 5987 C CA . LEU A 1 777 ? 26.540 -0.655 -20.741 1.00 91.62 777 LEU A CA 1
ATOM 5988 C C . LEU A 1 777 ? 28.041 -0.904 -20.985 1.00 91.62 777 LEU A C 1
ATOM 5990 O O . LEU A 1 777 ? 28.787 0.034 -21.262 1.00 91.62 777 LEU A O 1
ATOM 5994 N N . ALA A 1 778 ? 28.466 -2.172 -20.940 1.00 91.44 778 ALA A N 1
ATOM 5995 C CA . ALA A 1 778 ? 29.848 -2.568 -21.201 1.00 91.44 778 ALA A CA 1
ATOM 5996 C C . ALA A 1 778 ? 30.265 -2.320 -22.663 1.00 91.44 778 ALA A C 1
ATOM 5998 O O . ALA A 1 778 ? 31.310 -1.720 -22.911 1.00 91.44 778 ALA A O 1
ATOM 5999 N N . ALA A 1 779 ? 29.434 -2.721 -23.633 1.00 92.12 779 ALA A N 1
ATOM 6000 C CA . ALA A 1 779 ? 29.715 -2.513 -25.054 1.00 92.12 779 ALA A CA 1
ATOM 6001 C C . ALA A 1 779 ? 29.778 -1.018 -25.420 1.00 92.12 779 ALA A C 1
ATOM 6003 O O . ALA A 1 779 ? 30.666 -0.602 -26.160 1.00 92.12 779 ALA A O 1
ATOM 6004 N N . ALA A 1 780 ? 28.892 -0.191 -24.855 1.00 91.12 780 ALA A N 1
ATOM 6005 C CA . ALA A 1 780 ? 28.896 1.257 -25.046 1.00 91.12 780 ALA A CA 1
ATOM 6006 C C . ALA A 1 780 ? 30.171 1.910 -24.497 1.00 91.12 780 ALA A C 1
ATOM 6008 O O . ALA A 1 780 ? 30.789 2.701 -25.205 1.00 91.12 780 ALA A O 1
ATOM 6009 N N . GLY A 1 781 ? 30.601 1.541 -23.284 1.00 86.75 781 GLY A N 1
ATOM 6010 C CA . GLY A 1 781 ? 31.843 2.050 -22.688 1.00 86.75 781 GLY A CA 1
ATOM 6011 C C . GLY A 1 781 ? 33.119 1.626 -23.430 1.00 86.75 781 GLY A C 1
ATOM 6012 O O . GLY A 1 781 ? 34.131 2.314 -23.335 1.00 86.75 781 GLY A O 1
ATOM 6013 N N . ALA A 1 782 ? 33.081 0.523 -24.187 1.00 85.12 782 ALA A N 1
ATOM 6014 C CA . ALA A 1 782 ? 34.193 0.070 -25.027 1.00 85.12 782 ALA A CA 1
ATOM 6015 C C . ALA A 1 782 ? 34.176 0.673 -26.448 1.00 85.12 782 ALA A C 1
ATOM 6017 O O . ALA A 1 782 ? 35.236 0.928 -27.023 1.00 85.12 782 ALA A O 1
ATOM 6018 N N . ALA A 1 783 ? 32.993 0.889 -27.033 1.00 83.94 783 ALA A N 1
ATOM 6019 C CA . ALA A 1 783 ? 32.833 1.371 -28.410 1.00 83.94 783 ALA A CA 1
ATOM 6020 C C . ALA A 1 783 ? 32.770 2.906 -28.539 1.00 83.94 783 ALA A C 1
ATOM 6022 O O . ALA A 1 783 ? 33.000 3.442 -29.621 1.00 83.94 783 ALA A O 1
ATOM 6023 N N . ARG A 1 784 ? 32.442 3.635 -27.464 1.00 85.69 784 ARG A N 1
ATOM 6024 C CA . ARG A 1 784 ? 32.244 5.092 -27.488 1.00 85.69 784 ARG A CA 1
ATOM 6025 C C . ARG A 1 784 ? 33.121 5.789 -26.450 1.00 85.69 784 ARG A C 1
ATOM 6027 O O . ARG A 1 784 ? 33.233 5.336 -25.316 1.00 85.69 784 ARG A O 1
ATOM 6034 N N . SER A 1 785 ? 33.675 6.945 -26.811 1.00 84.25 785 SER A N 1
ATOM 6035 C CA . SER A 1 785 ? 34.367 7.814 -25.854 1.00 84.25 785 SER A CA 1
ATOM 6036 C C . SER A 1 785 ? 33.361 8.438 -24.872 1.00 84.25 785 SER A C 1
ATOM 6038 O O . SER A 1 785 ? 32.411 9.080 -25.333 1.00 84.25 785 SER A O 1
ATOM 6040 N N . PRO A 1 786 ? 33.542 8.303 -23.543 1.00 85.38 786 PRO A N 1
ATOM 6041 C CA . PRO A 1 786 ? 32.675 8.958 -22.568 1.00 85.38 786 PRO A CA 1
ATOM 6042 C C . PRO A 1 786 ? 32.833 10.482 -22.639 1.00 85.38 786 PRO A C 1
ATOM 6044 O O . PRO A 1 786 ? 33.927 11.005 -22.852 1.00 85.38 786 PRO A O 1
ATOM 6047 N N . GLY A 1 787 ? 31.733 11.205 -22.446 1.00 86.19 787 GLY A N 1
ATOM 6048 C CA . GLY A 1 787 ? 31.700 12.659 -22.551 1.00 86.19 787 GLY A CA 1
ATOM 6049 C C . GLY A 1 787 ? 30.310 13.225 -22.244 1.00 86.19 787 GLY A C 1
ATOM 6050 O O . GLY A 1 787 ? 29.304 12.613 -22.619 1.00 86.19 787 GLY A O 1
ATOM 6051 N N . PRO A 1 788 ? 30.219 14.395 -21.582 1.00 82.62 788 PRO A N 1
ATOM 6052 C CA . PRO A 1 788 ? 28.945 14.940 -21.110 1.00 82.62 788 PRO A CA 1
ATOM 6053 C C . PRO A 1 788 ? 27.976 15.252 -22.259 1.00 82.62 788 PRO A C 1
ATOM 6055 O O . PRO A 1 788 ? 26.795 14.934 -22.157 1.00 82.62 788 PRO A O 1
ATOM 6058 N N . GLU A 1 789 ? 28.464 15.786 -23.383 1.00 87.06 789 GLU A N 1
ATOM 6059 C CA . GLU A 1 789 ? 27.642 16.071 -24.571 1.00 87.06 789 GLU A CA 1
ATOM 6060 C C . GLU A 1 789 ? 27.081 14.798 -25.225 1.00 87.06 789 GLU A C 1
ATOM 6062 O O . GLU A 1 789 ? 25.916 14.756 -25.621 1.00 87.06 789 GLU A O 1
ATOM 6067 N N . ALA A 1 790 ? 27.886 13.733 -25.301 1.00 90.00 790 ALA A N 1
ATOM 6068 C CA . ALA A 1 790 ? 27.465 12.455 -25.868 1.00 90.00 790 ALA A CA 1
ATOM 6069 C C . ALA A 1 790 ? 26.416 11.777 -24.970 1.00 90.00 790 ALA A C 1
ATOM 6071 O O . ALA A 1 790 ? 25.378 11.324 -25.454 1.00 90.00 790 ALA A O 1
ATOM 6072 N N . SER A 1 791 ? 26.644 11.791 -23.652 1.00 91.62 791 SER A N 1
ATOM 6073 C CA . SER A 1 791 ? 25.677 11.319 -22.656 1.00 91.62 791 SER A CA 1
ATOM 6074 C C . SER A 1 791 ? 24.356 12.097 -22.722 1.00 91.62 791 SER A C 1
ATOM 6076 O O . SER A 1 791 ? 23.280 11.497 -22.758 1.00 91.62 791 SER A O 1
ATOM 6078 N N . GLN A 1 792 ? 24.422 13.430 -22.816 1.00 91.81 792 GLN A N 1
ATOM 6079 C CA . GLN A 1 792 ? 23.257 14.301 -22.964 1.00 91.81 792 GLN A CA 1
ATOM 6080 C C . GLN A 1 792 ? 22.451 13.972 -24.227 1.00 91.81 792 GLN A C 1
ATOM 6082 O O . GLN A 1 792 ? 21.231 13.819 -24.146 1.00 91.81 792 GLN A O 1
ATOM 6087 N N . LYS A 1 793 ? 23.121 13.818 -25.375 1.00 94.75 793 LYS A N 1
ATOM 6088 C CA . LYS A 1 793 ? 22.490 13.490 -26.662 1.00 94.75 793 LYS A CA 1
ATOM 6089 C C . LYS A 1 793 ? 21.731 12.161 -26.603 1.00 94.75 793 LYS A C 1
ATOM 6091 O O . LYS A 1 793 ? 20.576 12.093 -27.020 1.00 94.75 793 LYS A O 1
ATOM 6096 N N . GLU A 1 794 ? 22.341 11.120 -26.039 1.00 95.94 794 GLU A N 1
ATOM 6097 C CA . GLU A 1 794 ? 21.679 9.822 -25.852 1.00 95.94 794 GLU A CA 1
ATOM 6098 C C . GLU A 1 794 ? 20.521 9.904 -24.846 1.00 95.94 794 GLU A C 1
ATOM 6100 O O . GLU A 1 794 ? 19.462 9.310 -25.052 1.00 95.94 794 GLU A O 1
ATOM 6105 N N . ARG A 1 795 ? 20.649 10.717 -23.790 1.00 95.75 795 ARG A N 1
ATOM 6106 C CA . ARG A 1 795 ? 19.558 10.962 -22.836 1.00 95.75 795 ARG A CA 1
ATOM 6107 C C . ARG A 1 795 ? 18.358 11.643 -23.504 1.00 95.75 795 ARG A C 1
ATOM 6109 O O . ARG A 1 795 ? 17.216 11.277 -23.223 1.00 95.75 795 ARG A O 1
ATOM 6116 N N . GLU A 1 796 ? 18.597 12.607 -24.388 1.00 96.69 796 GLU A N 1
ATOM 6117 C CA . GLU A 1 796 ? 17.559 13.276 -25.182 1.00 96.69 796 GLU A CA 1
ATOM 6118 C C . GLU A 1 796 ? 16.909 12.322 -26.194 1.00 96.69 796 GLU A C 1
ATOM 6120 O O . GLU A 1 796 ? 15.678 12.264 -26.267 1.00 96.69 796 GLU A O 1
ATOM 6125 N N . ALA A 1 797 ? 17.700 11.496 -26.889 1.00 97.00 797 ALA A N 1
ATOM 6126 C CA . ALA A 1 797 ? 17.194 10.443 -27.773 1.00 97.00 797 ALA A CA 1
ATOM 6127 C C . ALA A 1 797 ? 16.309 9.430 -27.022 1.00 97.00 797 ALA A C 1
ATOM 6129 O O . ALA A 1 797 ? 15.231 9.066 -27.500 1.00 97.00 797 ALA A O 1
ATOM 6130 N N . GLY A 1 798 ? 16.703 9.038 -25.807 1.00 96.81 798 GLY A N 1
ATOM 6131 C CA . GLY A 1 798 ? 15.917 8.163 -24.938 1.00 96.81 798 GLY A CA 1
ATOM 6132 C C . GLY A 1 798 ? 14.590 8.782 -24.489 1.00 96.81 798 GLY A C 1
ATOM 6133 O O . GLY A 1 798 ? 13.549 8.125 -24.549 1.00 96.81 798 GLY A O 1
ATOM 6134 N N . VAL A 1 799 ? 14.585 10.066 -24.115 1.00 95.38 799 VAL A N 1
ATOM 6135 C CA . VAL A 1 799 ? 13.346 10.800 -23.795 1.00 95.38 799 VAL A CA 1
ATOM 6136 C C . VAL A 1 799 ? 12.441 10.926 -25.028 1.00 95.38 799 VAL A C 1
ATOM 6138 O O . VAL A 1 799 ? 11.236 10.686 -24.926 1.00 95.38 799 VAL A O 1
ATOM 6141 N N . ALA A 1 800 ? 12.995 11.223 -26.206 1.00 97.25 800 ALA A N 1
ATOM 6142 C CA . ALA A 1 800 ? 12.237 11.284 -27.456 1.00 97.25 800 ALA A CA 1
ATOM 6143 C C . ALA A 1 800 ? 11.625 9.920 -27.831 1.00 97.25 800 ALA A C 1
ATOM 6145 O O . ALA A 1 800 ? 10.443 9.843 -28.174 1.00 97.25 800 ALA A O 1
ATOM 6146 N N . ALA A 1 801 ? 12.385 8.827 -27.696 1.00 96.88 801 ALA A N 1
ATOM 6147 C CA . ALA A 1 801 ? 11.896 7.465 -27.907 1.00 96.88 801 ALA A CA 1
ATOM 6148 C C . ALA A 1 801 ? 10.772 7.091 -26.922 1.00 96.88 801 ALA A C 1
ATOM 6150 O O . ALA A 1 801 ? 9.769 6.503 -27.334 1.00 96.88 801 ALA A O 1
ATOM 6151 N N . ALA A 1 802 ? 10.882 7.493 -25.650 1.00 96.06 802 ALA A N 1
ATOM 6152 C CA . ALA A 1 802 ? 9.848 7.266 -24.642 1.00 96.06 802 ALA A CA 1
ATOM 6153 C C . ALA A 1 802 ? 8.550 8.029 -24.961 1.00 96.06 802 ALA A C 1
ATOM 6155 O O . ALA A 1 802 ? 7.455 7.475 -24.806 1.00 96.06 802 ALA A O 1
ATOM 6156 N N . THR A 1 803 ? 8.652 9.277 -25.423 1.00 95.31 803 THR A N 1
ATOM 6157 C CA . THR A 1 803 ? 7.504 10.081 -25.879 1.00 95.31 803 THR A CA 1
ATOM 6158 C C . THR A 1 803 ? 6.851 9.463 -27.117 1.00 95.31 803 THR A C 1
ATOM 6160 O O . THR A 1 803 ? 5.630 9.356 -27.173 1.00 95.31 803 THR A O 1
ATOM 6163 N N . ALA A 1 804 ? 7.649 8.939 -28.052 1.00 95.44 804 ALA A N 1
ATOM 6164 C CA . ALA A 1 804 ? 7.181 8.199 -29.228 1.00 95.44 804 ALA A CA 1
ATOM 6165 C C . ALA A 1 804 ? 6.665 6.770 -28.927 1.00 95.44 804 ALA A C 1
ATOM 6167 O O . ALA A 1 804 ? 6.369 6.018 -29.852 1.00 95.44 804 ALA A O 1
ATOM 6168 N N . GLY A 1 805 ? 6.597 6.354 -27.656 1.00 94.94 805 GLY A N 1
ATOM 6169 C CA . GLY A 1 805 ? 6.114 5.027 -27.250 1.00 94.94 805 GLY A CA 1
ATOM 6170 C C . GLY A 1 805 ? 7.076 3.861 -27.519 1.00 94.94 805 GLY A C 1
ATOM 6171 O O . GLY A 1 805 ? 6.753 2.724 -27.180 1.00 94.94 805 GLY A O 1
ATOM 6172 N N . ARG A 1 806 ? 8.276 4.112 -28.057 1.00 96.31 806 ARG A N 1
ATOM 6173 C CA . ARG A 1 806 ? 9.318 3.098 -28.301 1.00 96.31 806 ARG A CA 1
ATOM 6174 C C . ARG A 1 806 ? 10.098 2.817 -27.013 1.00 96.31 806 ARG A C 1
ATOM 6176 O O . ARG A 1 806 ? 11.257 3.201 -26.872 1.00 96.31 806 ARG A O 1
ATOM 6183 N N . LEU A 1 807 ? 9.433 2.180 -26.048 1.00 96.75 807 LEU A N 1
ATOM 6184 C CA . LEU A 1 807 ? 9.943 2.027 -24.679 1.00 96.75 807 LEU A CA 1
ATOM 6185 C C . LEU A 1 807 ? 11.268 1.253 -24.601 1.00 96.75 807 LEU A C 1
ATOM 6187 O O . LEU A 1 807 ? 12.165 1.691 -23.891 1.00 96.75 807 LEU A O 1
ATOM 6191 N N . GLY A 1 808 ? 11.437 0.162 -25.356 1.00 95.56 808 GLY A N 1
ATOM 6192 C CA . GLY A 1 808 ? 12.701 -0.585 -25.364 1.00 95.56 808 GLY A CA 1
ATOM 6193 C C . GLY A 1 808 ? 13.873 0.238 -25.908 1.00 95.56 808 GLY A C 1
ATOM 6194 O O . GLY A 1 808 ? 14.918 0.323 -25.267 1.00 95.56 808 GLY A O 1
ATOM 6195 N N . ALA A 1 809 ? 13.675 0.947 -27.027 1.00 96.56 809 ALA A N 1
ATOM 6196 C CA . ALA A 1 809 ? 14.667 1.883 -27.568 1.00 96.56 809 ALA A CA 1
ATOM 6197 C C . ALA A 1 809 ? 15.016 3.000 -26.568 1.00 96.56 809 ALA A C 1
ATOM 6199 O O . ALA A 1 809 ? 16.168 3.412 -26.472 1.00 96.56 809 ALA A O 1
ATOM 6200 N N . ALA A 1 810 ? 14.038 3.468 -25.785 1.00 98.00 810 ALA A N 1
ATOM 6201 C CA . ALA A 1 810 ? 14.281 4.436 -24.722 1.00 98.00 810 ALA A CA 1
ATOM 6202 C C . ALA A 1 810 ? 15.157 3.864 -23.593 1.00 98.00 810 ALA A C 1
ATOM 6204 O O . ALA A 1 810 ? 16.083 4.544 -23.156 1.00 98.00 810 ALA A O 1
ATOM 6205 N N . VAL A 1 811 ? 14.925 2.617 -23.155 1.00 97.81 811 VAL A N 1
ATOM 6206 C CA . VAL A 1 811 ? 15.810 1.933 -22.188 1.00 97.81 811 VAL A CA 1
ATOM 6207 C C . VAL A 1 811 ? 17.219 1.757 -22.764 1.00 97.81 811 VAL A C 1
ATOM 6209 O O . VAL A 1 811 ? 18.190 1.972 -22.038 1.00 97.81 811 VAL A O 1
ATOM 6212 N N . ALA A 1 812 ? 17.345 1.424 -24.053 1.00 97.44 812 ALA A N 1
ATOM 6213 C CA . ALA A 1 812 ? 18.633 1.281 -24.730 1.00 97.44 812 ALA A CA 1
ATOM 6214 C C . ALA A 1 812 ? 19.416 2.607 -24.735 1.00 97.44 812 ALA A C 1
ATOM 6216 O O . ALA A 1 812 ? 20.476 2.682 -24.115 1.00 97.44 812 ALA A O 1
ATOM 6217 N N . HIS A 1 813 ? 18.855 3.680 -25.304 1.00 97.94 813 HIS A N 1
ATOM 6218 C CA . HIS A 1 813 ? 19.470 5.016 -25.313 1.00 97.94 813 HIS A CA 1
ATOM 6219 C C . HIS A 1 813 ? 19.824 5.528 -23.905 1.00 97.94 813 HIS A C 1
ATOM 6221 O O . HIS A 1 813 ? 20.922 6.031 -23.689 1.00 97.94 813 HIS A O 1
ATOM 6227 N N . LEU A 1 814 ? 18.948 5.354 -22.907 1.00 97.75 814 LEU A N 1
ATOM 6228 C CA . LEU A 1 814 ? 19.234 5.780 -21.528 1.00 97.75 814 LEU A CA 1
ATOM 6229 C C . LEU A 1 814 ? 20.325 4.931 -20.851 1.00 97.75 814 LEU A C 1
ATOM 6231 O O . LEU A 1 814 ? 21.024 5.420 -19.968 1.00 97.75 814 LEU A O 1
ATOM 6235 N N . THR A 1 815 ? 20.508 3.681 -21.280 1.00 97.19 815 THR A N 1
ATOM 6236 C CA . THR A 1 815 ? 21.614 2.821 -20.833 1.00 97.19 815 THR A CA 1
ATOM 6237 C C . THR A 1 815 ? 22.936 3.226 -21.487 1.00 97.19 815 THR A C 1
ATOM 6239 O O . THR A 1 815 ? 23.950 3.292 -20.797 1.00 97.19 815 THR A O 1
ATOM 6242 N N . VAL A 1 816 ? 22.930 3.581 -22.777 1.00 96.62 816 VAL A N 1
ATOM 6243 C CA . VAL A 1 816 ? 24.108 4.164 -23.447 1.00 96.62 816 VAL A CA 1
ATOM 6244 C C . VAL A 1 816 ? 24.472 5.503 -22.800 1.00 96.62 816 VAL A C 1
ATOM 6246 O O . VAL A 1 816 ? 25.633 5.725 -22.470 1.00 96.62 816 VAL A O 1
ATOM 6249 N N . ALA A 1 817 ? 23.487 6.360 -22.513 1.00 95.75 817 ALA A N 1
ATOM 6250 C CA . ALA A 1 817 ? 23.707 7.631 -21.825 1.00 95.75 817 ALA A CA 1
ATOM 6251 C C . ALA A 1 817 ? 24.436 7.460 -20.479 1.00 95.75 817 ALA A C 1
ATOM 6253 O O . ALA A 1 817 ? 25.339 8.243 -20.192 1.00 95.75 817 ALA A O 1
ATOM 6254 N N . LEU A 1 818 ? 24.085 6.435 -19.685 1.00 94.44 818 LEU A N 1
ATOM 6255 C CA . LEU A 1 818 ? 24.779 6.079 -18.438 1.00 94.44 818 LEU A CA 1
ATOM 6256 C C . LEU A 1 818 ? 26.234 5.636 -18.656 1.00 94.44 818 LEU A C 1
ATOM 6258 O O . LEU A 1 818 ? 27.104 6.088 -17.915 1.00 94.44 818 LEU A O 1
ATOM 6262 N N . ALA A 1 819 ? 26.510 4.803 -19.665 1.00 94.06 819 ALA A N 1
ATOM 6263 C CA . ALA A 1 819 ? 27.876 4.382 -20.008 1.00 94.06 819 ALA A CA 1
ATOM 6264 C C . ALA A 1 819 ? 28.771 5.554 -20.456 1.00 94.06 819 ALA A C 1
ATOM 6266 O O . ALA A 1 819 ? 29.984 5.520 -20.270 1.00 94.06 819 ALA A O 1
ATOM 6267 N N . LEU A 1 820 ? 28.167 6.596 -21.035 1.00 93.38 820 LEU A N 1
ATOM 6268 C CA . LEU A 1 820 ? 28.862 7.786 -21.524 1.00 93.38 820 LEU A CA 1
ATOM 6269 C C . LEU A 1 820 ? 29.111 8.858 -20.453 1.00 93.38 820 LEU A C 1
ATOM 6271 O O . LEU A 1 820 ? 29.808 9.829 -20.753 1.00 93.38 820 LEU A O 1
ATOM 6275 N N . VAL A 1 821 ? 28.564 8.735 -19.234 1.00 90.94 821 VAL A N 1
ATOM 6276 C CA . VAL A 1 821 ? 28.856 9.702 -18.161 1.00 90.94 821 VAL A CA 1
ATOM 6277 C C . VAL A 1 821 ? 30.300 9.500 -17.683 1.00 90.94 821 VAL A C 1
ATOM 6279 O O . VAL A 1 821 ? 30.608 8.411 -17.193 1.00 90.94 821 VAL A O 1
ATOM 6282 N N . PRO A 1 822 ? 31.178 10.523 -17.741 1.00 85.12 822 PRO A N 1
ATOM 6283 C CA . PRO A 1 822 ? 32.543 10.407 -17.235 1.00 85.12 822 PRO A CA 1
ATOM 6284 C C . PRO A 1 822 ? 32.596 9.956 -15.761 1.00 85.12 822 PRO A C 1
ATOM 6286 O O . PRO A 1 822 ? 31.697 10.289 -14.981 1.00 85.12 822 PRO A O 1
ATOM 6289 N N . PRO A 1 823 ? 33.636 9.211 -15.347 1.00 76.25 823 PRO A N 1
ATOM 6290 C CA . PRO A 1 823 ? 33.750 8.714 -13.976 1.00 76.25 823 PRO A CA 1
ATOM 6291 C C . PRO A 1 823 ? 34.005 9.827 -12.945 1.00 76.25 823 PRO A C 1
ATOM 6293 O O . PRO A 1 823 ? 33.678 9.643 -11.779 1.00 76.25 823 PRO A O 1
ATOM 6296 N N . GLU A 1 824 ? 34.553 10.971 -13.364 1.00 72.25 824 GLU A N 1
ATOM 6297 C CA . GLU A 1 824 ? 34.905 12.096 -12.488 1.00 72.25 824 GLU A CA 1
ATOM 6298 C C . GLU A 1 824 ? 33.673 12.764 -11.846 1.00 72.25 824 GLU A C 1
ATOM 6300 O O . GLU A 1 824 ? 32.683 13.067 -12.515 1.00 72.25 824 GLU A O 1
ATOM 6305 N N . GLU A 1 825 ? 33.750 13.029 -10.539 1.00 71.12 825 GLU A N 1
ATOM 6306 C CA . GLU A 1 825 ? 32.638 13.499 -9.694 1.00 71.12 825 GLU A CA 1
ATOM 6307 C C . GLU A 1 825 ? 32.421 15.024 -9.755 1.00 71.12 825 GLU A C 1
ATOM 6309 O O . GLU A 1 825 ? 32.344 15.712 -8.739 1.00 71.12 825 GLU A O 1
ATOM 6314 N N . GLY A 1 826 ? 32.323 15.575 -10.966 1.00 80.44 826 GLY A N 1
ATOM 6315 C CA . GLY A 1 826 ? 31.865 16.952 -11.163 1.00 80.44 826 GLY A CA 1
ATOM 6316 C C . GLY A 1 826 ? 30.340 17.078 -11.047 1.00 80.44 826 GLY A C 1
ATOM 6317 O O . GLY A 1 826 ? 29.594 16.145 -11.350 1.00 80.44 826 GLY A O 1
ATOM 6318 N N . GLU A 1 827 ? 29.855 18.258 -10.651 1.00 83.00 827 GLU A N 1
ATOM 6319 C CA . GLU A 1 827 ? 28.421 18.547 -10.460 1.00 83.00 827 GLU A CA 1
ATOM 6320 C C . GLU A 1 827 ? 27.575 18.235 -11.712 1.00 83.00 827 GLU A C 1
ATOM 6322 O O . GLU A 1 827 ? 26.479 17.680 -11.618 1.00 83.00 827 GLU A O 1
ATOM 6327 N N . GLN A 1 828 ? 28.114 18.503 -12.907 1.00 83.25 828 GLN A N 1
ATOM 6328 C CA . GLN A 1 828 ? 27.451 18.199 -14.180 1.00 83.25 828 GLN A CA 1
ATOM 6329 C C . GLN A 1 828 ? 27.338 16.687 -14.440 1.00 83.25 828 GLN A C 1
ATOM 6331 O O . GLN A 1 828 ? 26.310 16.221 -14.931 1.00 83.25 828 GLN A O 1
ATOM 6336 N N . GLN A 1 829 ? 28.365 15.908 -14.094 1.00 86.00 829 GLN A N 1
ATOM 6337 C CA . GLN A 1 829 ? 28.402 14.452 -14.235 1.00 86.00 829 GLN A CA 1
ATOM 6338 C C . GLN A 1 829 ? 27.442 13.783 -13.242 1.00 86.00 829 GLN A C 1
ATOM 6340 O O . GLN A 1 829 ? 26.695 12.879 -13.621 1.00 86.00 829 GLN A O 1
ATOM 6345 N N . VAL A 1 830 ? 27.410 14.273 -11.999 1.00 86.44 830 VAL A N 1
ATOM 6346 C CA . VAL A 1 830 ? 26.448 13.889 -10.951 1.00 86.44 830 VAL A CA 1
ATOM 6347 C C . VAL A 1 830 ? 25.013 14.121 -11.439 1.00 86.44 830 VAL A C 1
ATOM 6349 O O . VAL A 1 830 ? 24.212 13.181 -11.479 1.00 86.44 830 VAL A O 1
ATOM 6352 N N . ALA A 1 831 ? 24.705 15.329 -11.922 1.00 87.56 831 ALA A N 1
ATOM 6353 C CA . ALA A 1 831 ? 23.390 15.666 -12.465 1.00 87.56 831 ALA A CA 1
ATOM 6354 C C . ALA A 1 831 ? 23.014 14.812 -13.694 1.00 87.56 831 ALA A C 1
ATOM 6356 O O . ALA A 1 831 ? 21.883 14.329 -13.786 1.00 87.56 831 ALA A O 1
ATOM 6357 N N . ALA A 1 832 ? 23.951 14.569 -14.619 1.00 89.69 832 ALA A N 1
ATOM 6358 C CA . ALA A 1 832 ? 23.722 13.731 -15.798 1.00 89.69 832 ALA A CA 1
ATOM 6359 C C . ALA A 1 832 ? 23.428 12.266 -15.427 1.00 89.69 832 ALA A C 1
ATOM 6361 O O . ALA A 1 832 ? 22.474 11.682 -15.950 1.00 89.69 832 ALA A O 1
ATOM 6362 N N . ARG A 1 833 ? 24.192 11.689 -14.487 1.00 91.88 833 ARG A N 1
ATOM 6363 C CA . ARG A 1 833 ? 24.010 10.315 -13.987 1.00 91.88 833 ARG A CA 1
ATOM 6364 C C . ARG A 1 833 ? 22.657 10.147 -13.300 1.00 91.88 833 ARG A C 1
ATOM 6366 O O . ARG A 1 833 ? 21.900 9.246 -13.666 1.00 91.88 833 ARG A O 1
ATOM 6373 N N . ALA A 1 834 ? 22.310 11.051 -12.381 1.00 93.19 834 ALA A N 1
ATOM 6374 C CA . ALA A 1 834 ? 21.003 11.053 -11.727 1.00 93.19 834 ALA A CA 1
ATOM 6375 C C . ALA A 1 834 ? 19.860 11.201 -12.746 1.00 93.19 834 ALA A C 1
ATOM 6377 O O . ALA A 1 834 ? 18.887 10.444 -12.708 1.00 93.19 834 ALA A O 1
ATOM 6378 N N . ALA A 1 835 ? 19.991 12.118 -13.713 1.00 94.38 835 ALA A N 1
ATOM 6379 C CA . ALA A 1 835 ? 18.980 12.335 -14.741 1.00 94.38 835 ALA A CA 1
ATOM 6380 C C . ALA A 1 835 ? 18.797 11.134 -15.680 1.00 94.38 835 ALA A C 1
ATOM 6382 O O . ALA A 1 835 ? 17.669 10.850 -16.089 1.00 94.38 835 ALA A O 1
ATOM 6383 N N . ALA A 1 836 ? 19.866 10.421 -16.033 1.00 94.62 836 ALA A N 1
ATOM 6384 C CA . ALA A 1 836 ? 19.775 9.222 -16.859 1.00 94.62 836 ALA A CA 1
ATOM 6385 C C . ALA A 1 836 ? 19.083 8.069 -16.104 1.00 94.62 836 ALA A C 1
ATOM 6387 O O . ALA A 1 836 ? 18.111 7.519 -16.628 1.00 94.62 836 ALA A O 1
ATOM 6388 N N . HIS A 1 837 ? 19.472 7.793 -14.851 1.00 96.69 837 HIS A N 1
ATOM 6389 C CA . HIS A 1 837 ? 18.791 6.810 -13.996 1.00 96.69 837 HIS A CA 1
ATOM 6390 C C . HIS A 1 837 ? 17.307 7.156 -13.772 1.00 96.69 837 HIS A C 1
ATOM 6392 O O . HIS A 1 837 ? 16.439 6.334 -14.054 1.00 96.69 837 HIS A O 1
ATOM 6398 N N . ALA A 1 838 ? 16.972 8.386 -13.363 1.00 96.56 838 ALA A N 1
ATOM 6399 C CA . ALA A 1 838 ? 15.582 8.782 -13.100 1.00 96.56 838 ALA A CA 1
ATOM 6400 C C . ALA A 1 838 ? 14.688 8.726 -14.354 1.00 96.56 838 ALA A C 1
ATOM 6402 O O . ALA A 1 838 ? 13.501 8.396 -14.273 1.00 96.56 838 ALA A O 1
ATOM 6403 N N . ASN A 1 839 ? 15.236 9.038 -15.534 1.00 96.75 839 ASN A N 1
ATOM 6404 C CA . ASN A 1 839 ? 14.505 8.873 -16.790 1.00 96.75 839 ASN A CA 1
ATOM 6405 C C . ASN A 1 839 ? 14.342 7.389 -17.155 1.00 96.75 839 ASN A C 1
ATOM 6407 O O . ASN A 1 839 ? 13.275 7.016 -17.642 1.00 96.75 839 ASN A O 1
ATOM 6411 N N . ARG A 1 840 ? 15.342 6.533 -16.892 1.00 97.50 840 ARG A N 1
ATOM 6412 C CA . ARG A 1 840 ? 15.254 5.091 -17.172 1.00 97.50 840 ARG A CA 1
ATOM 6413 C C . ARG A 1 840 ? 14.266 4.399 -16.232 1.00 97.50 840 ARG A C 1
ATOM 6415 O O . ARG A 1 840 ? 13.381 3.711 -16.734 1.00 97.50 840 ARG A O 1
ATOM 6422 N N . ALA A 1 841 ? 14.276 4.724 -14.936 1.00 97.56 841 ALA A N 1
ATOM 6423 C CA . ALA A 1 841 ? 13.237 4.334 -13.976 1.00 97.56 841 ALA A CA 1
ATOM 6424 C C . ALA A 1 841 ? 11.825 4.675 -14.483 1.00 97.56 841 ALA A C 1
ATOM 6426 O O . ALA A 1 841 ? 10.935 3.830 -14.481 1.00 97.56 841 ALA A O 1
ATOM 6427 N N . ALA A 1 842 ? 11.620 5.888 -15.013 1.00 96.81 842 ALA A N 1
ATOM 6428 C CA . ALA A 1 842 ? 10.326 6.308 -15.557 1.00 96.81 842 ALA A CA 1
ATOM 6429 C C . ALA A 1 842 ? 9.844 5.453 -16.746 1.00 96.81 842 ALA A C 1
ATOM 6431 O O . ALA A 1 842 ? 8.642 5.230 -16.906 1.00 96.81 842 ALA A O 1
ATOM 6432 N N . VAL A 1 843 ? 10.767 4.989 -17.595 1.00 97.50 843 VAL A N 1
ATOM 6433 C CA . VAL A 1 843 ? 10.462 4.097 -18.725 1.00 97.50 843 VAL A CA 1
ATOM 6434 C C . VAL A 1 843 ? 10.217 2.667 -18.237 1.00 97.50 843 VAL A C 1
ATOM 6436 O O . VAL A 1 843 ? 9.256 2.039 -18.678 1.00 97.50 843 VAL A O 1
ATOM 6439 N N . LEU A 1 844 ? 11.014 2.179 -17.284 1.00 97.38 844 LEU A N 1
ATOM 6440 C CA . LEU A 1 844 ? 10.857 0.861 -16.664 1.00 97.38 844 LEU A CA 1
ATOM 6441 C C . LEU A 1 844 ? 9.515 0.736 -15.918 1.00 97.38 844 LEU A C 1
ATOM 6443 O O . LEU A 1 844 ? 8.819 -0.262 -16.091 1.00 97.38 844 LEU A O 1
ATOM 6447 N N . CYS A 1 845 ? 9.057 1.789 -15.229 1.00 96.31 845 CYS A N 1
ATOM 6448 C CA . CYS A 1 845 ? 7.700 1.863 -14.669 1.00 96.31 845 CYS A CA 1
ATOM 6449 C C . CYS A 1 845 ? 6.606 1.701 -15.741 1.00 96.31 845 CYS A C 1
ATOM 6451 O O . CYS A 1 845 ? 5.617 1.004 -15.521 1.00 96.31 845 CYS A O 1
ATOM 6453 N N . ARG A 1 846 ? 6.775 2.293 -16.934 1.00 95.75 846 ARG A N 1
ATOM 6454 C CA . ARG A 1 846 ? 5.826 2.119 -18.056 1.00 95.75 846 ARG A CA 1
ATOM 6455 C C . ARG A 1 846 ? 5.863 0.703 -18.641 1.00 95.75 846 ARG A C 1
ATOM 6457 O O . ARG A 1 846 ? 4.845 0.244 -19.153 1.00 95.75 846 ARG A O 1
ATOM 6464 N N . LEU A 1 847 ? 7.001 0.016 -18.535 1.00 94.81 847 LEU A N 1
ATOM 6465 C CA . LEU A 1 847 ? 7.172 -1.403 -18.869 1.00 94.81 847 LEU A CA 1
ATOM 6466 C C . LEU A 1 847 ? 6.721 -2.358 -17.745 1.00 94.81 847 LEU A C 1
ATOM 6468 O O . LEU A 1 847 ? 6.674 -3.563 -17.976 1.00 94.81 847 LEU A O 1
ATOM 6472 N N . ARG A 1 848 ? 6.358 -1.842 -16.558 1.00 95.75 848 ARG A N 1
ATOM 6473 C CA . ARG A 1 848 ? 6.059 -2.612 -15.330 1.00 95.75 848 ARG A CA 1
ATOM 6474 C C . ARG A 1 848 ? 7.243 -3.445 -14.807 1.00 95.75 848 ARG A C 1
ATOM 6476 O O . ARG A 1 848 ? 7.046 -4.430 -14.101 1.00 95.75 848 ARG A O 1
ATOM 6483 N N . MET A 1 849 ? 8.466 -3.032 -15.136 1.00 95.31 849 MET A N 1
ATOM 6484 C CA . MET A 1 849 ? 9.723 -3.600 -14.634 1.00 95.31 849 MET A CA 1
ATOM 6485 C C . MET A 1 849 ? 10.079 -2.923 -13.306 1.00 95.31 849 MET A C 1
ATOM 6487 O O . MET A 1 849 ? 10.905 -2.011 -13.251 1.00 95.31 849 MET A O 1
ATOM 6491 N N . TRP A 1 850 ? 9.327 -3.265 -12.257 1.00 95.75 850 TRP A N 1
ATOM 6492 C CA . TRP A 1 850 ? 9.323 -2.500 -11.007 1.00 95.75 850 TRP A CA 1
ATOM 6493 C C . TRP A 1 850 ? 10.625 -2.618 -10.213 1.00 95.75 850 TRP A C 1
ATOM 6495 O O . TRP A 1 850 ? 11.073 -1.625 -9.650 1.00 95.75 850 TRP A O 1
ATOM 6505 N N . GLU A 1 851 ? 11.249 -3.796 -10.179 1.00 94.88 851 GLU A N 1
ATOM 6506 C CA . GLU A 1 851 ? 12.490 -4.019 -9.426 1.00 94.88 851 GLU A CA 1
ATOM 6507 C C . GLU A 1 851 ? 13.650 -3.218 -10.032 1.00 94.88 851 GLU A C 1
ATOM 6509 O O . GLU A 1 851 ? 14.360 -2.504 -9.321 1.00 94.88 851 GLU A O 1
ATOM 6514 N N . GLU A 1 852 ? 13.785 -3.246 -11.360 1.00 94.56 852 GLU A N 1
ATOM 6515 C CA . GLU A 1 852 ? 14.766 -2.452 -12.095 1.00 94.56 852 GLU A CA 1
ATOM 6516 C C . GLU A 1 852 ? 14.474 -0.946 -11.991 1.00 94.56 852 GLU A C 1
ATOM 6518 O O . GLU A 1 852 ? 15.399 -0.146 -11.842 1.00 94.56 852 GLU A O 1
ATOM 6523 N N . ALA A 1 853 ? 13.196 -0.545 -12.008 1.00 97.50 853 ALA A N 1
ATOM 6524 C CA . ALA A 1 853 ? 12.804 0.850 -11.815 1.00 97.50 853 ALA A CA 1
ATOM 6525 C C . ALA A 1 853 ? 13.129 1.366 -10.402 1.00 97.50 853 ALA A C 1
ATOM 6527 O O . ALA A 1 853 ? 13.571 2.506 -10.260 1.00 97.50 853 ALA A O 1
ATOM 6528 N N . VAL A 1 854 ? 12.949 0.540 -9.364 1.00 97.88 854 VAL A N 1
ATOM 6529 C CA . VAL A 1 854 ? 13.337 0.865 -7.981 1.00 97.88 854 VAL A CA 1
ATOM 6530 C C . VAL A 1 854 ? 14.858 0.948 -7.854 1.00 97.88 854 VAL A C 1
ATOM 6532 O O . VAL A 1 854 ? 15.357 1.865 -7.203 1.00 97.88 854 VAL A O 1
ATOM 6535 N N . ALA A 1 855 ? 15.608 0.050 -8.500 1.00 96.50 855 ALA A N 1
ATOM 6536 C CA . ALA A 1 855 ? 17.069 0.106 -8.517 1.00 96.50 855 ALA A CA 1
ATOM 6537 C C . ALA A 1 855 ? 17.588 1.407 -9.162 1.00 96.50 855 ALA A C 1
ATOM 6539 O O . ALA A 1 855 ? 18.420 2.094 -8.568 1.00 96.50 855 ALA A O 1
ATOM 6540 N N . ASP A 1 856 ? 17.050 1.797 -10.323 1.00 96.75 856 ASP A N 1
ATOM 6541 C CA . ASP A 1 856 ? 17.379 3.077 -10.962 1.00 96.75 856 ASP A CA 1
ATOM 6542 C C . ASP A 1 856 ? 16.908 4.288 -10.141 1.00 96.75 856 ASP A C 1
ATOM 6544 O O . ASP A 1 856 ? 17.631 5.277 -10.038 1.00 96.75 856 ASP A O 1
ATOM 6548 N N . GLY A 1 857 ? 15.725 4.230 -9.524 1.00 97.38 857 GLY A N 1
ATOM 6549 C CA . GLY A 1 857 ? 15.232 5.297 -8.652 1.00 97.38 857 GLY A CA 1
ATOM 6550 C C . GLY A 1 857 ? 16.152 5.526 -7.448 1.00 97.38 857 GLY A C 1
ATOM 6551 O O . GLY A 1 857 ? 16.536 6.663 -7.178 1.00 97.38 857 GLY A O 1
ATOM 6552 N N . ARG A 1 858 ? 16.588 4.446 -6.782 1.00 97.88 858 ARG A N 1
ATOM 6553 C CA . ARG A 1 858 ? 17.552 4.497 -5.668 1.00 97.88 858 ARG A CA 1
ATOM 6554 C C . ARG A 1 858 ? 18.920 5.005 -6.125 1.00 97.88 858 ARG A C 1
ATOM 6556 O O . ARG A 1 858 ? 19.523 5.805 -5.417 1.00 97.88 858 ARG A O 1
ATOM 6563 N N . ALA A 1 859 ? 19.387 4.615 -7.313 1.00 95.62 859 ALA A N 1
ATOM 6564 C CA . ALA A 1 859 ? 20.621 5.149 -7.893 1.00 95.62 859 ALA A CA 1
ATOM 6565 C C . ALA A 1 859 ? 20.522 6.656 -8.201 1.00 95.62 859 ALA A C 1
ATOM 6567 O O . ALA A 1 859 ? 21.473 7.397 -7.964 1.00 95.62 859 ALA A O 1
ATOM 6568 N N . ALA A 1 860 ? 19.367 7.134 -8.679 1.00 96.06 860 ALA A N 1
ATOM 6569 C CA . ALA A 1 860 ? 19.139 8.555 -8.930 1.00 96.06 860 ALA A CA 1
ATOM 6570 C C . ALA A 1 860 ? 19.100 9.382 -7.634 1.00 96.06 860 ALA A C 1
ATOM 6572 O O . ALA A 1 860 ? 19.768 10.412 -7.561 1.00 96.06 860 ALA A O 1
ATOM 6573 N N . VAL A 1 861 ? 18.362 8.924 -6.614 1.00 95.44 861 VAL A N 1
ATOM 6574 C CA . VAL A 1 861 ? 18.279 9.589 -5.300 1.00 95.44 861 VAL A CA 1
ATOM 6575 C C . VAL A 1 861 ? 19.629 9.561 -4.577 1.00 95.44 861 VAL A C 1
ATOM 6577 O O . VAL A 1 861 ? 20.058 10.584 -4.058 1.00 95.44 861 VAL A O 1
ATOM 6580 N N . GLY A 1 862 ? 20.351 8.436 -4.605 1.00 92.94 862 GLY A N 1
ATOM 6581 C CA . GLY A 1 862 ? 21.669 8.319 -3.972 1.00 92.94 862 GLY A CA 1
ATOM 6582 C C . GLY A 1 862 ? 22.740 9.243 -4.568 1.00 92.94 862 GLY A C 1
ATOM 6583 O O . GLY A 1 862 ? 23.673 9.620 -3.866 1.00 92.94 862 GLY A O 1
ATOM 6584 N N . VAL A 1 863 ? 22.600 9.629 -5.841 1.00 90.75 863 VAL A N 1
ATOM 6585 C CA . VAL A 1 863 ? 23.497 10.580 -6.524 1.00 90.75 863 VAL A CA 1
ATOM 6586 C C . VAL A 1 863 ? 23.007 12.030 -6.386 1.00 90.75 863 VAL A C 1
ATOM 6588 O O . VAL A 1 863 ? 23.829 12.939 -6.307 1.00 90.75 863 VAL A O 1
ATOM 6591 N N . ALA A 1 864 ? 21.691 12.269 -6.344 1.00 90.50 864 ALA A N 1
ATOM 6592 C CA . ALA A 1 864 ? 21.095 13.605 -6.250 1.00 90.50 864 ALA A CA 1
ATOM 6593 C C . ALA A 1 864 ? 19.932 13.656 -5.226 1.00 90.50 864 ALA A C 1
ATOM 6595 O O . ALA A 1 864 ? 18.768 13.777 -5.623 1.00 90.50 864 ALA A O 1
ATOM 6596 N N . PRO A 1 865 ? 20.222 13.610 -3.910 1.00 90.50 865 PRO A N 1
ATOM 6597 C CA . PRO A 1 865 ? 19.206 13.528 -2.850 1.00 90.50 865 PRO A CA 1
ATOM 6598 C C . PRO A 1 865 ? 18.432 14.836 -2.620 1.00 90.50 865 PRO A C 1
ATOM 6600 O O . PRO A 1 865 ? 17.458 14.867 -1.884 1.00 90.50 865 PRO A O 1
ATOM 6603 N N . THR A 1 866 ? 18.844 15.943 -3.238 1.00 90.50 866 THR A N 1
ATOM 6604 C CA . THR A 1 866 ? 18.107 17.218 -3.217 1.00 90.50 866 THR A CA 1
ATOM 6605 C C . THR A 1 866 ? 17.288 17.436 -4.491 1.00 90.50 866 THR A C 1
ATOM 6607 O O . THR A 1 866 ? 16.799 18.536 -4.739 1.00 90.50 866 THR A O 1
ATOM 6610 N N . TRP A 1 867 ? 17.121 16.405 -5.330 1.00 92.88 867 TRP A N 1
ATOM 6611 C CA . TRP A 1 867 ? 16.386 16.505 -6.587 1.00 92.88 867 TRP A CA 1
ATOM 6612 C C . TRP A 1 867 ? 15.003 15.851 -6.484 1.00 92.88 867 TRP A C 1
ATOM 6614 O O . TRP A 1 867 ? 14.853 14.645 -6.683 1.00 92.88 867 TRP A O 1
ATOM 6624 N N . ALA A 1 868 ? 13.966 16.666 -6.252 1.00 94.19 868 ALA A N 1
ATOM 6625 C CA . ALA A 1 868 ? 12.571 16.225 -6.086 1.00 94.19 868 ALA A CA 1
ATOM 6626 C C . ALA A 1 868 ? 12.106 15.216 -7.153 1.00 94.19 868 ALA A C 1
ATOM 6628 O O . ALA A 1 868 ? 11.410 14.244 -6.868 1.00 94.19 868 ALA A O 1
ATOM 6629 N N . LYS A 1 869 ? 12.536 15.400 -8.407 1.00 94.00 869 LYS A N 1
ATOM 6630 C CA . LYS A 1 869 ? 12.156 14.506 -9.504 1.00 94.00 869 LYS A CA 1
ATOM 6631 C C . LYS A 1 869 ? 12.727 13.090 -9.351 1.00 94.00 869 LYS A C 1
ATOM 6633 O O . LYS A 1 869 ? 12.052 12.162 -9.780 1.00 94.00 869 LYS A O 1
ATOM 6638 N N . ALA A 1 870 ? 13.907 12.893 -8.754 1.00 94.88 870 ALA A N 1
ATOM 6639 C CA . ALA A 1 870 ? 14.419 11.549 -8.466 1.00 94.88 870 ALA A CA 1
ATOM 6640 C C . ALA A 1 870 ? 13.548 10.843 -7.420 1.00 94.88 870 ALA A C 1
ATOM 6642 O O . ALA A 1 870 ? 13.078 9.736 -7.680 1.00 94.88 870 ALA A O 1
ATOM 6643 N N . HIS A 1 871 ? 13.251 11.530 -6.315 1.00 96.75 871 HIS A N 1
ATOM 6644 C CA . HIS A 1 871 ? 12.353 11.056 -5.261 1.00 96.75 871 HIS A CA 1
ATOM 6645 C C . HIS A 1 871 ? 10.966 10.681 -5.805 1.00 96.75 871 HIS A C 1
ATOM 6647 O O . HIS A 1 871 ? 10.516 9.555 -5.623 1.00 96.75 871 HIS A O 1
ATOM 6653 N N . ASN A 1 872 ? 10.332 11.547 -6.603 1.00 95.62 872 ASN A N 1
ATOM 6654 C CA . ASN A 1 872 ? 9.070 11.232 -7.284 1.00 95.62 872 ASN A CA 1
ATOM 6655 C C . ASN A 1 872 ? 9.177 9.963 -8.162 1.00 95.62 872 ASN A C 1
ATOM 6657 O O . ASN A 1 872 ? 8.325 9.077 -8.079 1.00 95.62 872 ASN A O 1
ATOM 6661 N N . ARG A 1 873 ? 10.236 9.823 -8.978 1.00 95.94 873 ARG A N 1
ATOM 6662 C CA . ARG A 1 873 ? 10.427 8.622 -9.817 1.00 95.94 873 ARG A CA 1
ATOM 6663 C C . ARG A 1 873 ? 10.606 7.351 -8.992 1.00 95.94 873 ARG A C 1
ATOM 6665 O O . ARG A 1 873 ? 10.053 6.322 -9.380 1.00 95.94 873 ARG A O 1
ATOM 6672 N N . LEU A 1 874 ? 11.333 7.424 -7.880 1.00 98.00 874 LEU A N 1
ATOM 6673 C CA . LEU A 1 874 ? 11.498 6.305 -6.960 1.00 98.00 874 LEU A CA 1
ATOM 6674 C C . LEU A 1 874 ? 10.180 5.973 -6.240 1.00 98.00 874 LEU A C 1
ATOM 6676 O O . LEU A 1 874 ? 9.801 4.806 -6.216 1.00 98.00 874 LEU A O 1
ATOM 6680 N N . GLY A 1 875 ? 9.426 6.969 -5.768 1.00 97.31 875 GLY A N 1
ATOM 6681 C CA . GLY A 1 875 ? 8.097 6.787 -5.174 1.00 97.31 875 GLY A CA 1
ATOM 6682 C C . GLY A 1 875 ? 7.118 6.076 -6.115 1.00 97.31 875 GLY A C 1
ATOM 6683 O O . GLY A 1 875 ? 6.485 5.095 -5.727 1.00 97.31 875 GLY A O 1
ATOM 6684 N N . VAL A 1 876 ? 7.063 6.477 -7.393 1.00 97.06 876 VAL A N 1
ATOM 6685 C CA . VAL A 1 876 ? 6.248 5.792 -8.419 1.00 97.06 876 VAL A CA 1
ATOM 6686 C C . VAL A 1 876 ? 6.708 4.345 -8.641 1.00 97.06 876 VAL A C 1
ATOM 6688 O O . VAL A 1 876 ? 5.868 3.456 -8.795 1.00 97.06 876 VAL A O 1
ATOM 6691 N N . ALA A 1 877 ? 8.020 4.088 -8.653 1.00 97.50 877 ALA A N 1
ATOM 6692 C CA . ALA A 1 877 ? 8.562 2.739 -8.819 1.00 97.50 877 ALA A CA 1
ATOM 6693 C C . ALA A 1 877 ? 8.247 1.833 -7.616 1.00 97.50 877 ALA A C 1
ATOM 6695 O O . ALA A 1 877 ? 7.798 0.702 -7.801 1.00 97.50 877 ALA A O 1
ATOM 6696 N N . LEU A 1 878 ? 8.416 2.344 -6.392 1.00 96.81 878 LEU A N 1
ATOM 6697 C CA . LEU A 1 878 ? 8.114 1.642 -5.142 1.00 96.81 878 LEU A CA 1
ATOM 6698 C C . LEU A 1 878 ? 6.618 1.345 -5.006 1.00 96.81 878 LEU A C 1
ATOM 6700 O O . LEU A 1 878 ? 6.256 0.221 -4.661 1.00 96.81 878 LEU A O 1
ATOM 6704 N N . LEU A 1 879 ? 5.749 2.302 -5.348 1.00 94.62 879 LEU A N 1
ATOM 6705 C CA . LEU A 1 879 ? 4.299 2.102 -5.337 1.00 94.62 879 LEU A CA 1
ATOM 6706 C C . LEU A 1 879 ? 3.880 1.027 -6.354 1.00 94.62 879 LEU A C 1
ATOM 6708 O O . LEU A 1 879 ? 3.078 0.153 -6.033 1.00 94.62 879 LEU A O 1
ATOM 6712 N N . GLY A 1 880 ? 4.480 1.031 -7.551 1.00 93.25 880 GLY A N 1
ATOM 6713 C CA . GLY A 1 880 ? 4.301 -0.030 -8.550 1.00 93.25 880 GLY A CA 1
ATOM 6714 C C . GLY A 1 880 ? 4.807 -1.404 -8.088 1.00 93.25 880 GLY A C 1
ATOM 6715 O O . GLY A 1 880 ? 4.186 -2.420 -8.400 1.00 93.25 880 GLY A O 1
ATOM 6716 N N . ALA A 1 881 ? 5.878 -1.433 -7.289 1.00 92.81 881 ALA A N 1
ATOM 6717 C CA . ALA A 1 881 ? 6.412 -2.630 -6.634 1.00 92.81 881 ALA A CA 1
ATOM 6718 C C . ALA A 1 881 ? 5.615 -3.080 -5.387 1.00 92.81 881 ALA A C 1
ATOM 6720 O O . ALA A 1 881 ? 5.956 -4.098 -4.788 1.00 92.81 881 ALA A O 1
ATOM 6721 N N . GLY A 1 882 ? 4.589 -2.331 -4.963 1.00 90.62 882 GLY A N 1
ATOM 6722 C CA . GLY A 1 882 ? 3.806 -2.605 -3.751 1.00 90.62 882 GLY A CA 1
ATOM 6723 C C . GLY A 1 882 ? 4.474 -2.201 -2.426 1.00 90.62 882 GLY A C 1
ATOM 6724 O O . GLY A 1 882 ? 3.936 -2.511 -1.366 1.00 90.62 882 GLY A O 1
ATOM 6725 N N . GLN A 1 883 ? 5.610 -1.497 -2.463 1.00 90.25 883 GLN A N 1
ATOM 6726 C CA . GLN A 1 883 ? 6.349 -0.992 -1.294 1.00 90.25 883 GLN A CA 1
ATOM 6727 C C . GLN A 1 883 ? 5.791 0.380 -0.872 1.00 90.25 883 GLN A C 1
ATOM 6729 O O . GLN A 1 883 ? 6.424 1.417 -1.070 1.00 90.25 883 GLN A O 1
ATOM 6734 N N . THR A 1 884 ? 4.565 0.388 -0.344 1.00 91.44 884 THR A N 1
ATOM 6735 C CA . THR A 1 884 ? 3.754 1.608 -0.134 1.00 91.44 884 THR A CA 1
ATOM 6736 C C . THR A 1 884 ? 4.343 2.541 0.934 1.00 91.44 884 THR A C 1
ATOM 6738 O O . THR A 1 884 ? 4.298 3.758 0.789 1.00 91.44 884 THR A O 1
ATOM 6741 N N . GLU A 1 885 ? 4.941 1.983 1.984 1.00 89.81 885 GLU A N 1
ATOM 6742 C CA . GLU A 1 885 ? 5.575 2.700 3.097 1.00 89.81 885 GLU A CA 1
ATOM 6743 C C . GLU A 1 885 ? 6.806 3.490 2.625 1.00 89.81 885 GLU A C 1
ATOM 6745 O O . GLU A 1 885 ? 6.976 4.674 2.930 1.00 89.81 885 GLU A O 1
ATOM 6750 N N . GLN A 1 886 ? 7.653 2.843 1.818 1.00 92.06 886 GLN A N 1
ATOM 6751 C CA . GLN A 1 886 ? 8.819 3.488 1.217 1.00 92.06 886 GLN A CA 1
ATOM 6752 C C . GLN A 1 886 ? 8.372 4.499 0.153 1.00 92.06 886 GLN A C 1
ATOM 6754 O O . GLN A 1 886 ? 8.889 5.611 0.115 1.00 92.06 886 GLN A O 1
ATOM 6759 N N . ALA A 1 887 ? 7.360 4.164 -0.658 1.00 95.94 887 ALA A N 1
ATOM 6760 C CA . ALA A 1 887 ? 6.805 5.079 -1.653 1.00 95.94 887 ALA A CA 1
ATOM 6761 C C . ALA A 1 887 ? 6.284 6.384 -1.029 1.00 95.94 887 ALA A C 1
ATOM 6763 O O . ALA A 1 887 ? 6.596 7.457 -1.544 1.00 95.94 887 ALA A O 1
ATOM 6764 N N . TYR A 1 888 ? 5.563 6.302 0.098 1.00 95.75 888 TYR A N 1
ATOM 6765 C CA . TYR A 1 888 ? 5.131 7.473 0.868 1.00 95.75 888 TYR A CA 1
ATOM 6766 C C . TYR A 1 888 ? 6.319 8.384 1.202 1.00 95.75 888 TYR A C 1
ATOM 6768 O O . TYR A 1 888 ? 6.283 9.579 0.915 1.00 95.75 888 TYR A O 1
ATOM 6776 N N . THR A 1 889 ? 7.379 7.810 1.778 1.00 94.50 889 THR A N 1
ATOM 6777 C CA . THR A 1 889 ? 8.553 8.558 2.255 1.00 94.50 889 THR A CA 1
ATOM 6778 C C . THR A 1 889 ? 9.253 9.295 1.112 1.00 94.50 889 THR A C 1
ATOM 6780 O O . THR A 1 889 ? 9.656 10.445 1.264 1.00 94.50 889 THR A O 1
ATOM 6783 N N . GLU A 1 890 ? 9.341 8.673 -0.061 1.00 96.50 890 GLU A N 1
ATOM 6784 C CA . GLU A 1 890 ? 9.921 9.290 -1.256 1.00 96.50 890 GLU A CA 1
ATOM 6785 C C . GLU A 1 890 ? 9.025 10.397 -1.840 1.00 96.50 890 GLU A C 1
ATOM 6787 O O . GLU A 1 890 ? 9.518 11.451 -2.241 1.00 96.50 890 GLU A O 1
ATOM 6792 N N . PHE A 1 891 ? 7.699 10.229 -1.839 1.00 97.38 891 PHE A N 1
ATOM 6793 C CA . PHE A 1 891 ? 6.791 11.309 -2.238 1.00 97.38 891 PHE A CA 1
ATOM 6794 C C . PHE A 1 891 ? 6.838 12.498 -1.270 1.00 97.38 891 PHE A C 1
ATOM 6796 O O . PHE A 1 891 ? 6.910 13.641 -1.719 1.00 97.38 891 PHE A O 1
ATOM 6803 N N . ALA A 1 892 ? 6.885 12.240 0.036 1.00 95.12 892 ALA A N 1
ATOM 6804 C CA . ALA A 1 892 ? 7.042 13.271 1.053 1.00 95.12 892 ALA A CA 1
ATOM 6805 C C . ALA A 1 892 ? 8.380 14.024 0.902 1.00 95.12 892 ALA A C 1
ATOM 6807 O O . ALA A 1 892 ? 8.386 15.254 0.890 1.00 95.12 892 ALA A O 1
ATOM 6808 N N . TRP A 1 893 ? 9.500 13.328 0.655 1.00 94.75 893 TRP A N 1
ATOM 6809 C CA . TRP A 1 893 ? 10.776 13.981 0.319 1.00 94.75 893 TRP A CA 1
ATOM 6810 C C . TRP A 1 893 ? 10.686 14.860 -0.930 1.00 94.75 893 TRP A C 1
ATOM 6812 O O . TRP A 1 893 ? 11.180 15.988 -0.935 1.00 94.75 893 TRP A O 1
ATOM 6822 N N . SER A 1 894 ? 10.004 14.385 -1.976 1.00 95.62 894 SER A N 1
ATOM 6823 C CA . SER A 1 894 ? 9.768 15.188 -3.176 1.00 95.62 894 SER A CA 1
ATOM 6824 C C . SER A 1 894 ? 8.982 16.473 -2.889 1.00 95.62 894 SER A C 1
ATOM 6826 O O . SER A 1 894 ? 9.215 17.452 -3.594 1.00 95.62 894 SER A O 1
ATOM 6828 N N . LEU A 1 895 ? 8.080 16.488 -1.902 1.00 94.44 895 LEU A N 1
ATOM 6829 C CA . LEU A 1 895 ? 7.278 17.661 -1.524 1.00 94.44 895 LEU A CA 1
ATOM 6830 C C . LEU A 1 895 ? 8.018 18.619 -0.583 1.00 94.44 895 LEU A C 1
ATOM 6832 O O . LEU A 1 895 ? 7.850 19.830 -0.697 1.00 94.44 895 LEU A O 1
ATOM 6836 N N . VAL A 1 896 ? 8.888 18.101 0.292 1.00 91.56 896 VAL A N 1
ATOM 6837 C CA . VAL A 1 896 ? 9.810 18.923 1.100 1.00 91.56 896 VAL A CA 1
ATOM 6838 C C . VAL A 1 896 ? 10.761 19.722 0.201 1.00 91.56 896 VAL A C 1
ATOM 6840 O O . VAL A 1 896 ? 11.060 20.879 0.488 1.00 91.56 896 VAL A O 1
ATOM 6843 N N . ILE A 1 897 ? 11.217 19.122 -0.904 1.00 91.88 897 ILE A N 1
ATOM 6844 C CA . ILE A 1 897 ? 12.094 19.776 -1.886 1.00 91.88 897 ILE A CA 1
ATOM 6845 C C . ILE A 1 897 ? 11.292 20.666 -2.857 1.00 91.88 897 ILE A C 1
ATOM 6847 O O . ILE A 1 897 ? 11.729 21.767 -3.188 1.00 91.88 897 ILE A O 1
ATOM 6851 N N . ASP A 1 898 ? 10.139 20.191 -3.337 1.00 92.50 898 ASP A N 1
ATOM 6852 C CA . ASP A 1 898 ? 9.274 20.874 -4.306 1.00 92.50 898 ASP A CA 1
ATOM 6853 C C . ASP A 1 898 ? 7.792 20.675 -3.948 1.00 92.50 898 ASP A C 1
ATOM 6855 O O . ASP A 1 898 ? 7.120 19.753 -4.415 1.00 92.50 898 ASP A O 1
ATOM 6859 N N . ASN A 1 899 ? 7.259 21.582 -3.129 1.00 91.12 899 ASN A N 1
ATOM 6860 C CA . ASN A 1 899 ? 5.859 21.561 -2.690 1.00 91.12 899 ASN A CA 1
ATOM 6861 C C . ASN A 1 899 ? 4.855 21.766 -3.854 1.00 91.12 899 ASN A C 1
ATOM 6863 O O . ASN A 1 899 ? 3.665 21.476 -3.721 1.00 91.12 899 ASN A O 1
ATOM 6867 N N . GLY A 1 900 ? 5.319 22.238 -5.020 1.00 89.69 900 GLY A N 1
ATOM 6868 C CA . GLY A 1 900 ? 4.516 22.366 -6.241 1.00 89.69 900 GLY A CA 1
ATOM 6869 C C . GLY A 1 900 ? 4.338 21.053 -7.014 1.00 89.69 900 GLY A C 1
ATOM 6870 O O . GLY A 1 900 ? 3.672 21.031 -8.047 1.00 89.69 900 GLY A O 1
ATOM 6871 N N . ASN A 1 901 ? 4.929 19.951 -6.548 1.00 90.62 901 ASN A N 1
ATOM 6872 C CA . ASN A 1 901 ? 4.966 18.684 -7.268 1.00 90.62 901 ASN A CA 1
ATOM 6873 C C . ASN A 1 901 ? 3.653 17.892 -7.126 1.00 90.62 901 ASN A C 1
ATOM 6875 O O . ASN A 1 901 ? 3.557 16.949 -6.340 1.00 90.62 901 ASN A O 1
ATOM 6879 N N . ASP A 1 902 ? 2.642 18.245 -7.923 1.00 91.38 902 ASP A N 1
ATOM 6880 C CA . ASP A 1 902 ? 1.308 17.620 -7.886 1.00 91.38 902 ASP A CA 1
ATOM 6881 C C . ASP A 1 902 ? 1.344 16.089 -8.022 1.00 91.38 902 ASP A C 1
ATOM 6883 O O . ASP A 1 902 ? 0.575 15.386 -7.375 1.00 91.38 902 ASP A O 1
ATOM 6887 N N . VAL A 1 903 ? 2.281 15.547 -8.811 1.00 90.06 903 VAL A N 1
ATOM 6888 C CA . VAL A 1 903 ? 2.456 14.092 -8.968 1.00 90.06 903 VAL A CA 1
ATOM 6889 C C . VAL A 1 903 ? 2.940 13.442 -7.668 1.00 90.06 903 VAL A C 1
ATOM 6891 O O . VAL A 1 903 ? 2.520 12.329 -7.357 1.00 90.06 903 VAL A O 1
ATOM 6894 N N . ALA A 1 904 ? 3.802 14.117 -6.903 1.00 93.25 904 ALA A N 1
ATOM 6895 C CA . ALA A 1 904 ? 4.206 13.644 -5.585 1.00 93.25 904 ALA A CA 1
ATOM 6896 C C . ALA A 1 904 ? 3.067 13.771 -4.564 1.00 93.25 904 ALA A C 1
ATOM 6898 O O . ALA A 1 904 ? 2.861 12.834 -3.799 1.00 93.25 904 ALA A O 1
ATOM 6899 N N . ARG A 1 905 ? 2.268 14.849 -4.612 1.00 94.44 905 ARG A N 1
ATOM 6900 C CA . ARG A 1 905 ? 1.080 15.015 -3.754 1.00 94.44 905 ARG A CA 1
ATOM 6901 C C . ARG A 1 905 ? 0.057 13.899 -3.983 1.00 94.44 905 ARG A C 1
ATOM 6903 O O . ARG A 1 905 ? -0.265 13.167 -3.052 1.00 94.44 905 ARG A O 1
ATOM 6910 N N . SER A 1 906 ? -0.325 13.651 -5.238 1.00 94.19 906 SER A N 1
ATOM 6911 C CA . SER A 1 906 ? -1.202 12.526 -5.599 1.00 94.19 906 SER A CA 1
ATOM 6912 C C . SER A 1 906 ? -0.609 11.161 -5.220 1.00 94.19 906 SER A C 1
ATOM 6914 O O . SER A 1 906 ? -1.342 10.240 -4.863 1.00 94.19 906 SER A O 1
ATOM 6916 N N . GLY A 1 907 ? 0.718 11.006 -5.291 1.00 92.81 907 GLY A N 1
ATOM 6917 C CA . GLY A 1 907 ? 1.418 9.799 -4.846 1.00 92.81 907 GLY A CA 1
ATOM 6918 C C . GLY A 1 907 ? 1.337 9.584 -3.331 1.00 92.81 907 GLY A C 1
ATOM 6919 O O . GLY A 1 907 ? 1.052 8.473 -2.881 1.00 92.81 907 GLY A O 1
ATOM 6920 N N . GLN A 1 908 ? 1.533 10.648 -2.549 1.00 95.19 908 GLN A N 1
ATOM 6921 C CA . GLN A 1 908 ? 1.422 10.655 -1.090 1.00 95.19 908 GLN A CA 1
ATOM 6922 C C . GLN A 1 908 ? -0.013 10.324 -0.642 1.00 95.19 908 GLN A C 1
ATOM 6924 O O . GLN A 1 908 ? -0.207 9.414 0.165 1.00 95.19 908 GLN A O 1
ATOM 6929 N N . GLU A 1 909 ? -1.020 10.976 -1.231 1.00 93.12 909 GLU A N 1
ATOM 6930 C CA . GLU A 1 909 ? -2.454 10.726 -0.998 1.00 93.12 909 GLU A CA 1
ATOM 6931 C C . GLU A 1 909 ? -2.864 9.281 -1.341 1.00 93.12 909 GLU A C 1
ATOM 6933 O O . GLU A 1 909 ? -3.595 8.628 -0.587 1.00 93.12 909 GLU A O 1
ATOM 6938 N N . ALA A 1 910 ? -2.355 8.737 -2.453 1.00 93.06 910 ALA A N 1
ATOM 6939 C CA . ALA A 1 910 ? -2.581 7.343 -2.830 1.00 93.06 910 ALA A CA 1
ATOM 6940 C C . ALA A 1 910 ? -1.974 6.369 -1.805 1.00 93.06 910 ALA A C 1
ATOM 6942 O O . ALA A 1 910 ? -2.633 5.399 -1.417 1.00 93.06 910 ALA A O 1
ATOM 6943 N N . CYS A 1 911 ? -0.762 6.646 -1.311 1.00 93.31 911 CYS A N 1
ATOM 6944 C CA . CYS A 1 911 ? -0.138 5.846 -0.255 1.00 93.31 911 CYS A CA 1
ATOM 6945 C C . CYS A 1 911 ? -0.952 5.907 1.047 1.00 93.31 911 CYS A C 1
ATOM 6947 O O . CYS A 1 911 ? -1.293 4.858 1.594 1.00 93.31 911 CYS A O 1
ATOM 6949 N N . LEU A 1 912 ? -1.353 7.102 1.498 1.00 92.19 912 LEU A N 1
ATOM 6950 C CA . LEU A 1 912 ? -2.225 7.283 2.668 1.00 92.19 912 LEU A CA 1
ATOM 6951 C C . LEU A 1 912 ? -3.577 6.569 2.501 1.00 92.19 912 LEU A C 1
ATOM 6953 O O . LEU A 1 912 ? -4.120 6.032 3.456 1.00 92.19 912 LEU A O 1
ATOM 6957 N N . THR A 1 913 ? -4.118 6.466 1.288 1.00 90.12 913 THR A N 1
ATOM 6958 C CA . THR A 1 913 ? -5.360 5.706 1.050 1.00 90.12 913 THR A CA 1
ATOM 6959 C C . THR A 1 913 ? -5.162 4.186 1.178 1.00 90.12 913 THR A C 1
ATOM 6961 O O . THR A 1 913 ? -6.094 3.466 1.550 1.00 90.12 913 THR A O 1
ATOM 6964 N N . MET A 1 914 ? -3.959 3.680 0.890 1.00 86.81 914 MET A N 1
ATOM 6965 C CA . MET A 1 914 ? -3.623 2.251 0.921 1.00 86.81 914 MET A CA 1
ATOM 6966 C C . MET A 1 914 ? -3.136 1.763 2.2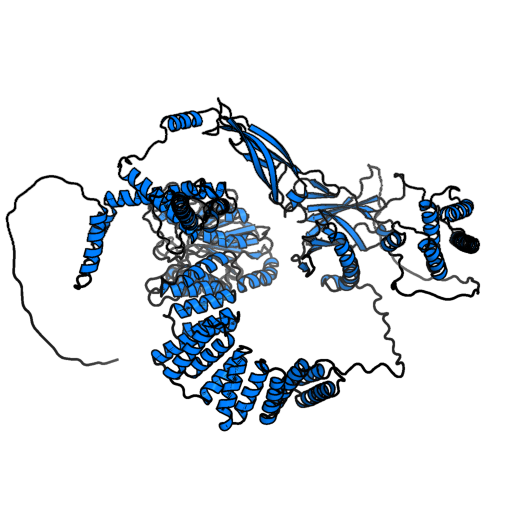97 1.00 86.81 914 MET A C 1
ATOM 6968 O O . MET A 1 914 ? -3.439 0.630 2.682 1.00 86.81 914 MET A O 1
ATOM 6972 N N . LEU A 1 915 ? -2.431 2.606 3.056 1.00 86.12 915 LEU A N 1
ATOM 6973 C CA . LEU A 1 915 ? -1.814 2.267 4.346 1.00 86.12 915 LEU A CA 1
ATOM 6974 C C . LEU A 1 915 ? -2.776 1.918 5.507 1.00 86.12 915 LEU A C 1
ATOM 6976 O O . LEU A 1 915 ? -2.354 1.181 6.388 1.00 86.12 915 LEU A O 1
ATOM 6980 N N . PRO A 1 916 ? -4.075 2.271 5.524 1.00 78.69 916 PRO A N 1
ATOM 6981 C CA . PRO A 1 916 ? -5.038 1.689 6.469 1.00 78.69 916 PRO A CA 1
ATOM 6982 C C . PRO A 1 916 ? -5.196 0.161 6.374 1.00 78.69 916 PRO A C 1
ATOM 6984 O O . PRO A 1 916 ? -5.772 -0.465 7.256 1.00 78.69 916 PRO A O 1
ATOM 6987 N N . ARG A 1 917 ? -4.662 -0.463 5.314 1.00 64.94 917 ARG A N 1
ATOM 6988 C CA . ARG A 1 917 ? -4.535 -1.924 5.175 1.00 64.94 917 ARG A CA 1
ATOM 6989 C C . ARG A 1 917 ? -3.124 -2.430 5.500 1.00 64.94 917 ARG A C 1
ATOM 6991 O O . ARG A 1 917 ? -2.766 -3.527 5.069 1.00 64.94 917 ARG A O 1
ATOM 6998 N N . TRP A 1 918 ? -2.310 -1.624 6.185 1.00 60.81 918 TRP A N 1
ATOM 6999 C CA . TRP A 1 918 ? -0.907 -1.913 6.457 1.00 60.81 918 TRP A CA 1
ATOM 7000 C C . TRP A 1 918 ? -0.741 -3.192 7.271 1.00 60.81 918 TRP A C 1
ATOM 7002 O O . TRP A 1 918 ? -1.357 -3.398 8.314 1.00 60.81 918 TRP A O 1
ATOM 7012 N N . GLN A 1 919 ? 0.095 -4.080 6.744 1.00 61.19 919 GLN A N 1
ATOM 7013 C CA . GLN A 1 919 ? 0.283 -5.431 7.245 1.00 61.19 919 GLN A CA 1
ATOM 7014 C C . GLN A 1 919 ? 1.742 -5.826 7.000 1.00 61.19 919 GLN A C 1
ATOM 7016 O O . GLN A 1 919 ? 2.032 -6.570 6.057 1.00 61.19 919 GLN A O 1
ATOM 7021 N N . SER A 1 920 ? 2.650 -5.307 7.836 1.00 64.44 920 SER A N 1
ATOM 7022 C CA . SER A 1 920 ? 4.089 -5.600 7.779 1.00 64.44 920 SER A CA 1
ATOM 7023 C C . SER A 1 920 ? 4.354 -7.103 7.623 1.00 64.44 920 SER A C 1
ATOM 7025 O O . SER A 1 920 ? 3.831 -7.930 8.374 1.00 64.44 920 SER A O 1
ATOM 7027 N N . LEU A 1 921 ? 5.171 -7.474 6.632 1.00 64.81 921 LEU A N 1
ATOM 7028 C CA . LEU A 1 921 ? 5.542 -8.870 6.389 1.00 64.81 921 LEU A CA 1
ATOM 7029 C C . LEU A 1 921 ? 6.319 -9.482 7.573 1.00 64.81 921 LEU A C 1
ATOM 7031 O O . LEU A 1 921 ? 5.948 -10.584 7.982 1.00 64.81 921 LEU A O 1
ATOM 7035 N N . PRO A 1 922 ? 7.334 -8.817 8.165 1.00 64.75 922 PRO A N 1
ATOM 7036 C CA . PRO A 1 922 ? 7.937 -9.253 9.425 1.00 64.75 922 PRO A CA 1
ATOM 7037 C C . PRO A 1 922 ? 6.922 -9.424 10.560 1.00 64.75 922 PRO A C 1
ATOM 7039 O O . PRO A 1 922 ? 6.899 -10.484 11.189 1.00 64.75 922 PRO A O 1
ATOM 7042 N N . ALA A 1 923 ? 6.037 -8.449 10.789 1.00 61.88 923 ALA A N 1
ATOM 7043 C CA . ALA A 1 923 ? 5.020 -8.540 11.835 1.00 61.88 923 ALA A CA 1
ATOM 7044 C C . ALA A 1 923 ? 4.078 -9.731 11.621 1.00 61.88 923 ALA A C 1
ATOM 7046 O O . ALA A 1 923 ? 3.838 -10.501 12.548 1.00 61.88 923 ALA A O 1
ATOM 7047 N N . ARG A 1 924 ? 3.613 -9.946 10.384 1.00 65.88 924 ARG A N 1
ATOM 7048 C CA . ARG A 1 924 ? 2.784 -11.098 10.001 1.00 65.88 924 ARG A CA 1
ATOM 7049 C C . ARG A 1 924 ? 3.496 -12.428 10.163 1.00 65.88 924 ARG A C 1
ATOM 7051 O O . ARG A 1 924 ? 2.894 -13.351 10.691 1.00 65.88 924 ARG A O 1
ATOM 7058 N N . ARG A 1 925 ? 4.766 -12.547 9.764 1.00 67.44 925 ARG A N 1
ATOM 7059 C CA . ARG A 1 925 ? 5.528 -13.783 10.004 1.00 67.44 925 ARG A CA 1
ATOM 7060 C C . ARG A 1 925 ? 5.680 -14.044 11.493 1.00 67.44 925 ARG A C 1
ATOM 7062 O O . ARG A 1 925 ? 5.467 -15.164 11.927 1.00 67.44 925 ARG A O 1
ATOM 7069 N N . ARG A 1 926 ? 5.936 -13.016 12.309 1.00 65.69 926 ARG A N 1
ATOM 7070 C CA . ARG A 1 926 ? 5.931 -13.159 13.775 1.00 65.69 926 ARG A CA 1
ATOM 7071 C C . ARG A 1 926 ? 4.545 -13.578 14.294 1.00 65.69 926 ARG A C 1
ATOM 7073 O O . ARG A 1 926 ? 4.483 -14.439 15.167 1.00 65.69 926 ARG A O 1
ATOM 7080 N N . LEU A 1 927 ? 3.458 -13.058 13.721 1.00 61.75 927 LEU A N 1
ATOM 7081 C CA . LEU A 1 927 ? 2.078 -13.454 14.029 1.00 61.75 927 LEU A CA 1
ATOM 7082 C C . LEU A 1 927 ? 1.795 -14.930 13.675 1.00 61.75 927 LEU A C 1
ATOM 7084 O O . LEU A 1 927 ? 1.190 -15.655 14.456 1.00 61.75 927 LEU A O 1
ATOM 7088 N N . GLU A 1 928 ? 2.263 -15.397 12.520 1.00 64.62 928 GLU A N 1
ATOM 7089 C CA . GLU A 1 928 ? 2.016 -16.752 12.012 1.00 64.62 928 GLU A CA 1
ATOM 7090 C C . GLU A 1 928 ? 2.958 -17.803 12.639 1.00 64.62 928 GLU A C 1
ATOM 7092 O O . GLU A 1 928 ? 2.529 -18.913 12.950 1.00 64.62 928 GLU A O 1
ATOM 7097 N N . GLU A 1 929 ? 4.227 -17.455 12.878 1.00 64.44 929 GLU A N 1
ATOM 7098 C CA . GLU A 1 929 ? 5.277 -18.364 13.361 1.00 64.44 929 GLU A CA 1
ATOM 7099 C C . GLU A 1 929 ? 5.391 -18.394 14.897 1.00 64.44 929 GLU A C 1
ATOM 7101 O O . GLU A 1 929 ? 5.564 -19.467 15.477 1.00 64.44 929 GLU A O 1
ATOM 7106 N N . ARG A 1 930 ? 5.300 -17.244 15.593 1.00 60.16 930 ARG A N 1
ATOM 7107 C CA . ARG A 1 930 ? 5.560 -17.179 17.051 1.00 60.16 930 ARG A CA 1
ATOM 7108 C C . ARG A 1 930 ? 4.344 -17.484 17.918 1.00 60.16 930 ARG A C 1
ATOM 7110 O O . ARG A 1 930 ? 4.527 -17.952 19.041 1.00 60.16 930 ARG A O 1
ATOM 7117 N N . PHE A 1 931 ? 3.120 -17.279 17.424 1.00 59.16 931 PHE A N 1
ATOM 7118 C CA . PHE A 1 931 ? 1.911 -17.567 18.209 1.00 59.16 931 PHE A CA 1
ATOM 7119 C C . PHE A 1 931 ? 1.850 -19.031 18.652 1.00 59.16 931 PHE A C 1
ATOM 7121 O O . PHE A 1 931 ? 1.395 -19.303 19.757 1.00 59.16 931 PHE A O 1
ATOM 7128 N N . GLY A 1 932 ? 2.358 -19.973 17.848 1.00 59.94 932 GLY A N 1
ATOM 7129 C CA . GLY A 1 932 ? 2.428 -21.384 18.238 1.00 59.94 932 GLY A CA 1
ATOM 7130 C C . GLY A 1 932 ? 3.273 -21.638 19.494 1.00 59.94 932 GLY A C 1
ATOM 7131 O O . GLY A 1 932 ? 2.953 -22.540 20.264 1.00 59.94 932 GLY A O 1
ATOM 7132 N N . ALA A 1 933 ? 4.312 -20.829 19.733 1.00 64.88 933 ALA A N 1
ATOM 7133 C CA . ALA A 1 933 ? 5.161 -20.936 20.919 1.00 64.88 933 ALA A CA 1
ATOM 7134 C C . ALA A 1 933 ? 4.524 -20.268 22.149 1.00 64.88 933 ALA A C 1
ATOM 7136 O O . ALA A 1 933 ? 4.502 -20.870 23.222 1.00 64.88 933 ALA A O 1
ATOM 7137 N N . ASP A 1 934 ? 3.967 -19.060 21.998 1.00 75.12 934 ASP A N 1
ATOM 7138 C CA . ASP A 1 934 ? 3.324 -18.348 23.113 1.00 75.12 934 ASP A CA 1
ATOM 7139 C C . ASP A 1 934 ? 1.996 -19.003 23.530 1.00 75.12 934 ASP A C 1
ATOM 7141 O O . ASP A 1 934 ? 1.758 -19.167 24.721 1.00 75.12 934 ASP A O 1
ATOM 7145 N N . LEU A 1 935 ? 1.166 -19.499 22.603 1.00 71.88 935 LEU A N 1
ATOM 7146 C CA . LEU A 1 935 ? -0.069 -20.229 22.946 1.00 71.88 935 LEU A CA 1
ATOM 7147 C C . LEU A 1 935 ? 0.188 -21.504 23.769 1.00 71.88 935 LEU A C 1
ATOM 7149 O O . LEU A 1 935 ? -0.694 -21.932 24.517 1.00 71.88 935 LEU A O 1
ATOM 7153 N N . GLY A 1 936 ? 1.382 -22.095 23.642 1.00 70.88 936 GLY A N 1
ATOM 7154 C CA . GLY A 1 936 ? 1.833 -23.245 24.426 1.00 70.88 936 GLY A CA 1
ATOM 7155 C C . GLY A 1 936 ? 2.412 -22.900 25.804 1.00 70.88 936 GLY A C 1
ATOM 7156 O O . GLY A 1 936 ? 2.694 -23.819 26.575 1.00 70.88 936 GLY A O 1
ATOM 7157 N N . ARG A 1 937 ? 2.600 -21.615 26.143 1.00 80.75 937 ARG A N 1
ATOM 7158 C CA . ARG A 1 937 ? 3.109 -21.209 27.463 1.00 80.75 937 ARG A CA 1
ATOM 7159 C C . ARG A 1 937 ? 2.016 -21.320 28.534 1.00 80.75 937 ARG A C 1
ATOM 7161 O O . ARG A 1 937 ? 0.914 -20.804 28.325 1.00 80.75 937 ARG A O 1
ATOM 7168 N N . PRO A 1 938 ? 2.306 -21.929 29.703 1.00 80.88 938 PRO A N 1
ATOM 7169 C CA . PRO A 1 938 ? 1.360 -21.984 30.811 1.00 80.88 938 PRO A CA 1
ATOM 7170 C C . PRO A 1 938 ? 0.925 -20.583 31.245 1.00 80.88 938 PRO A C 1
ATOM 7172 O O . PRO A 1 938 ? 1.759 -19.733 31.561 1.00 80.88 938 PRO A O 1
ATOM 7175 N N . ARG A 1 939 ? -0.392 -20.362 31.334 1.00 85.69 939 ARG A N 1
ATOM 7176 C CA . ARG A 1 939 ? -0.962 -19.104 31.841 1.00 85.69 939 ARG A CA 1
ATOM 7177 C C . ARG A 1 939 ? -0.336 -18.713 33.182 1.00 85.69 939 ARG A C 1
ATOM 7179 O O . ARG A 1 939 ? 0.134 -17.593 33.317 1.00 85.69 939 ARG A O 1
ATOM 7186 N N . ALA A 1 940 ? -0.246 -19.677 34.102 1.00 84.44 940 ALA A N 1
ATOM 7187 C CA . ALA A 1 940 ? 0.273 -19.548 35.466 1.00 84.44 940 ALA A CA 1
ATOM 7188 C C . ALA A 1 940 ? 1.702 -18.985 35.597 1.00 84.44 940 ALA A C 1
ATOM 7190 O O . ALA A 1 940 ? 2.039 -18.475 36.658 1.00 84.44 940 ALA A O 1
ATOM 7191 N N . SER A 1 941 ? 2.542 -19.074 34.560 1.00 83.69 941 SER A N 1
ATOM 7192 C CA . SER A 1 941 ? 3.933 -18.591 34.586 1.00 83.69 941 SER A CA 1
ATOM 7193 C C . SER A 1 941 ? 4.135 -17.305 33.776 1.00 83.69 941 SER A C 1
ATOM 7195 O O . SER A 1 941 ? 5.227 -17.071 33.266 1.00 83.69 941 SER A O 1
ATOM 7197 N N . THR A 1 942 ? 3.074 -16.524 33.560 1.00 88.88 942 THR A N 1
ATOM 7198 C CA . THR A 1 942 ? 3.106 -15.305 32.739 1.00 88.88 942 THR A CA 1
ATOM 7199 C C . THR A 1 942 ? 2.669 -14.107 33.569 1.00 88.88 942 THR A C 1
ATOM 7201 O O . THR A 1 942 ? 1.536 -14.091 34.047 1.00 88.88 942 THR A O 1
ATOM 7204 N N . ARG A 1 943 ? 3.527 -13.088 33.686 1.00 93.56 943 ARG A N 1
ATOM 7205 C CA . ARG A 1 943 ? 3.154 -11.766 34.207 1.00 93.56 943 ARG A CA 1
ATOM 7206 C C . ARG A 1 943 ? 3.215 -10.724 33.091 1.00 93.56 943 ARG A C 1
ATOM 7208 O O . ARG A 1 943 ? 4.012 -10.848 32.156 1.00 93.56 943 ARG A O 1
ATOM 7215 N N . VAL A 1 944 ? 2.365 -9.707 33.191 1.00 95.69 944 VAL A N 1
ATOM 7216 C CA . VAL A 1 944 ? 2.381 -8.526 32.321 1.00 95.69 944 VAL A CA 1
ATOM 7217 C C . VAL A 1 944 ? 2.568 -7.292 33.183 1.00 95.69 944 VAL A C 1
ATOM 7219 O O . VAL A 1 944 ? 1.819 -7.079 34.135 1.00 95.69 944 VAL A O 1
ATOM 7222 N N . PHE A 1 945 ? 3.539 -6.473 32.808 1.00 96.75 945 PHE A N 1
ATOM 7223 C CA . PHE A 1 945 ? 3.847 -5.188 33.406 1.00 96.75 945 PHE A CA 1
ATOM 7224 C C . PHE A 1 945 ? 3.467 -4.049 32.458 1.00 96.75 945 PHE A C 1
ATOM 7226 O O . PHE A 1 945 ? 3.492 -4.219 31.239 1.00 96.75 945 PHE A O 1
ATOM 7233 N N . ALA A 1 946 ? 3.143 -2.883 33.007 1.00 96.94 946 ALA A N 1
ATOM 7234 C CA . ALA A 1 946 ? 2.793 -1.683 32.256 1.00 96.94 946 ALA A CA 1
ATOM 7235 C C . ALA A 1 946 ? 3.592 -0.459 32.729 1.00 96.94 946 ALA A C 1
ATOM 7237 O O . ALA A 1 946 ? 3.871 -0.309 33.923 1.00 96.94 946 ALA A O 1
ATOM 7238 N N . ILE A 1 947 ? 3.924 0.414 31.778 1.00 96.00 947 ILE A N 1
ATOM 7239 C CA . ILE A 1 947 ? 4.530 1.734 31.980 1.00 96.00 947 ILE A CA 1
ATOM 7240 C C . ILE A 1 947 ? 4.090 2.685 30.855 1.00 96.00 947 ILE A C 1
ATOM 7242 O O . ILE A 1 947 ? 3.845 2.247 29.728 1.00 96.00 947 ILE A O 1
ATOM 7246 N N . SER A 1 948 ? 3.995 3.977 31.147 1.00 94.94 948 SER A N 1
ATOM 7247 C CA . SER A 1 948 ? 3.678 5.043 30.189 1.00 94.94 948 SER A CA 1
ATOM 7248 C C . SER A 1 948 ? 4.652 6.212 30.346 1.00 94.94 948 SER A C 1
ATOM 7250 O O . SER A 1 948 ? 5.217 6.396 31.426 1.00 94.94 948 SER A O 1
ATOM 7252 N N . ASP A 1 949 ? 4.856 6.979 29.270 1.00 94.12 949 ASP A N 1
ATOM 7253 C CA . ASP A 1 949 ? 5.606 8.244 29.271 1.00 94.12 949 ASP A CA 1
ATOM 7254 C C . ASP A 1 949 ? 7.007 8.110 29.889 1.00 94.12 949 ASP A C 1
ATOM 7256 O O . ASP A 1 949 ? 7.296 8.597 30.979 1.00 94.12 949 ASP A O 1
ATOM 7260 N N . LEU A 1 950 ? 7.879 7.359 29.214 1.00 94.00 950 LEU A N 1
ATOM 7261 C CA . LEU A 1 950 ? 9.179 6.944 29.744 1.00 94.00 950 LEU A CA 1
ATOM 7262 C C . LEU A 1 950 ? 10.287 8.003 29.604 1.00 94.00 950 LEU A C 1
ATOM 7264 O O . LEU A 1 950 ? 11.195 8.021 30.434 1.00 94.00 950 LEU A O 1
ATOM 7268 N N . HIS A 1 951 ? 10.255 8.839 28.560 1.00 93.62 951 HIS A N 1
ATOM 7269 C CA . HIS A 1 951 ? 11.244 9.891 28.255 1.00 93.62 951 HIS A CA 1
ATOM 7270 C C . HIS A 1 951 ? 12.711 9.441 28.480 1.00 93.62 951 HIS A C 1
ATOM 7272 O O . HIS A 1 951 ? 13.465 10.008 29.271 1.00 93.62 951 HIS A O 1
ATOM 7278 N N . TYR A 1 952 ? 13.118 8.352 27.821 1.00 94.31 952 TYR A N 1
ATOM 7279 C CA . TYR A 1 952 ? 14.435 7.700 27.919 1.00 94.31 952 TYR A CA 1
ATOM 7280 C C . TYR A 1 952 ? 15.605 8.600 27.475 1.00 94.31 952 TYR A C 1
ATOM 7282 O O . TYR A 1 952 ? 16.757 8.332 27.799 1.00 94.31 952 TYR A O 1
ATOM 7290 N N . ASP A 1 953 ? 15.341 9.682 26.746 1.00 90.75 953 ASP A N 1
ATOM 7291 C CA . ASP A 1 953 ? 16.314 10.740 26.459 1.00 90.75 953 ASP A CA 1
ATOM 7292 C C . ASP A 1 953 ? 16.687 11.589 27.685 1.00 90.75 953 ASP A C 1
ATOM 7294 O O . ASP A 1 953 ? 17.744 12.230 27.696 1.00 90.75 953 ASP A O 1
ATOM 7298 N N . HIS A 1 954 ? 15.905 11.525 28.764 1.00 91.44 954 HIS A N 1
ATOM 7299 C CA . HIS A 1 954 ? 16.302 12.055 30.059 1.00 91.44 954 HIS A CA 1
ATOM 7300 C C . HIS A 1 954 ? 17.235 11.076 30.767 1.00 91.44 954 HIS A C 1
ATOM 7302 O O . HIS A 1 954 ? 16.846 9.990 31.186 1.00 91.44 954 HIS A O 1
ATOM 7308 N N . ARG A 1 955 ? 18.484 11.503 30.974 1.00 90.19 955 ARG A N 1
ATOM 7309 C CA . ARG A 1 955 ? 19.541 10.695 31.601 1.00 90.19 955 ARG A CA 1
ATOM 7310 C C . ARG A 1 955 ? 19.128 9.953 32.895 1.00 90.19 955 ARG A C 1
ATOM 7312 O O . ARG A 1 955 ? 19.525 8.799 33.033 1.00 90.19 955 ARG A O 1
ATOM 7319 N N . PRO A 1 956 ? 18.358 10.526 33.846 1.00 91.38 956 PRO A N 1
ATOM 7320 C CA . PRO A 1 956 ? 17.900 9.772 35.019 1.00 91.38 956 PRO A CA 1
ATOM 7321 C C . PRO A 1 956 ? 17.005 8.572 34.668 1.00 91.38 956 PRO A C 1
ATOM 7323 O O . PRO A 1 956 ? 17.079 7.549 35.351 1.00 91.38 956 PRO A O 1
ATOM 7326 N N . ASN A 1 957 ? 16.215 8.686 33.596 1.00 92.75 957 ASN A N 1
ATOM 7327 C CA . ASN A 1 957 ? 15.301 7.665 33.090 1.00 92.75 957 ASN A CA 1
ATOM 7328 C C . ASN A 1 957 ? 16.080 6.601 32.291 1.00 92.75 957 ASN A C 1
ATOM 7330 O O . ASN A 1 957 ? 15.874 5.410 32.512 1.00 92.75 957 ASN A O 1
ATOM 7334 N N . GLU A 1 958 ? 17.059 7.001 31.464 1.00 94.25 958 GLU A N 1
ATOM 7335 C CA . GLU A 1 958 ? 18.049 6.089 30.852 1.00 94.25 958 GLU A CA 1
ATOM 7336 C C . GLU A 1 958 ? 18.748 5.236 31.926 1.00 94.25 958 GLU A C 1
ATOM 7338 O O . GLU A 1 958 ? 18.737 4.003 31.876 1.00 94.25 958 GLU A O 1
ATOM 7343 N N . GLU A 1 959 ? 19.310 5.888 32.950 1.00 93.12 959 GLU A N 1
ATOM 7344 C CA . GLU A 1 959 ? 19.977 5.213 34.064 1.00 93.12 959 GLU A CA 1
ATOM 7345 C C . GLU A 1 959 ? 19.011 4.334 34.883 1.00 93.12 959 GLU A C 1
ATOM 7347 O O . GLU A 1 959 ? 19.436 3.321 35.438 1.00 93.12 959 GLU A O 1
ATOM 7352 N N . TRP A 1 960 ? 17.721 4.682 34.967 1.00 93.12 960 TRP A N 1
ATOM 7353 C CA . TRP A 1 960 ? 16.699 3.866 35.628 1.00 93.12 960 TRP A CA 1
ATOM 7354 C C . TRP A 1 960 ? 16.364 2.600 34.833 1.00 93.12 960 TRP A C 1
ATOM 7356 O O . TRP A 1 960 ? 16.424 1.512 35.404 1.00 93.12 960 TRP A O 1
ATOM 7366 N N . VAL A 1 961 ? 16.131 2.702 33.519 1.00 94.25 961 VAL A N 1
ATOM 7367 C CA . VAL A 1 961 ? 15.895 1.532 32.652 1.00 94.25 961 VAL A CA 1
ATOM 7368 C C . VAL A 1 961 ? 17.087 0.571 32.694 1.00 94.25 961 VAL A C 1
ATOM 7370 O O . VAL A 1 961 ? 16.906 -0.645 32.749 1.00 94.25 961 VAL A O 1
ATOM 7373 N N . HIS A 1 962 ? 18.317 1.093 32.736 1.00 94.62 962 HIS A N 1
ATOM 7374 C CA . HIS A 1 962 ? 19.517 0.266 32.885 1.00 94.62 962 HIS A CA 1
ATOM 7375 C C . HIS A 1 962 ? 19.633 -0.445 34.245 1.00 94.62 962 HIS A C 1
ATOM 7377 O O . HIS A 1 962 ? 20.303 -1.478 34.315 1.00 94.62 962 HIS A O 1
ATOM 7383 N N . ARG A 1 963 ? 18.990 0.072 35.302 1.00 93.31 963 ARG A N 1
ATOM 7384 C CA . ARG A 1 963 ? 18.948 -0.535 36.645 1.00 93.31 963 ARG A CA 1
ATOM 7385 C C . ARG A 1 963 ? 17.843 -1.583 36.825 1.00 93.31 963 ARG A C 1
ATOM 7387 O O . ARG A 1 963 ? 17.852 -2.247 37.856 1.00 93.31 963 ARG A O 1
ATOM 7394 N N . LEU A 1 964 ? 16.929 -1.758 35.864 1.00 93.31 964 LEU A N 1
ATOM 7395 C CA . LEU A 1 964 ? 15.939 -2.840 35.910 1.00 93.31 964 LEU A CA 1
ATOM 7396 C C . LEU A 1 964 ? 16.642 -4.209 35.915 1.00 93.31 964 LEU A C 1
ATOM 7398 O O . LEU A 1 964 ? 17.520 -4.475 35.082 1.00 93.31 964 LEU A O 1
ATOM 7402 N N . ASP A 1 965 ? 16.256 -5.065 36.863 1.00 90.50 965 ASP A N 1
ATOM 7403 C CA . ASP A 1 965 ? 16.879 -6.372 37.068 1.00 90.50 965 ASP A CA 1
ATOM 7404 C C . ASP A 1 965 ? 16.526 -7.326 35.916 1.00 90.50 965 ASP A C 1
ATOM 7406 O O . ASP A 1 965 ? 15.369 -7.637 35.642 1.00 90.50 965 ASP A O 1
ATOM 7410 N N . GLU A 1 966 ? 17.552 -7.783 35.202 1.00 88.25 966 GLU A N 1
ATOM 7411 C CA . GLU A 1 966 ? 17.389 -8.642 34.028 1.00 88.25 966 GLU A CA 1
ATOM 7412 C C . GLU A 1 966 ? 16.929 -10.055 34.380 1.00 88.25 966 GLU A C 1
ATOM 7414 O O . GLU A 1 966 ? 16.307 -10.707 33.551 1.00 88.25 966 GLU A O 1
ATOM 7419 N N . LEU A 1 967 ? 17.234 -10.526 35.592 1.00 86.94 967 LEU A N 1
ATOM 7420 C CA . LEU A 1 967 ? 16.839 -11.841 36.088 1.00 86.94 967 LEU A CA 1
ATOM 7421 C C . LEU A 1 967 ? 15.415 -11.813 36.653 1.00 86.94 967 LEU A C 1
ATOM 7423 O O . LEU A 1 967 ? 14.713 -12.817 36.559 1.00 86.94 967 LEU A O 1
ATOM 7427 N N . GLU A 1 968 ? 14.976 -10.678 37.209 1.00 89.25 968 GLU A N 1
ATOM 7428 C CA . GLU A 1 968 ? 13.605 -10.509 37.708 1.00 89.25 968 GLU A CA 1
ATOM 7429 C C . GLU A 1 968 ? 12.570 -10.531 36.574 1.00 89.25 968 GLU A C 1
ATOM 7431 O O . GLU A 1 968 ? 11.549 -11.209 36.701 1.00 89.25 968 GLU A O 1
ATOM 7436 N N . TYR A 1 969 ? 12.841 -9.817 35.473 1.00 92.75 969 TYR A N 1
ATOM 7437 C CA . TYR A 1 969 ? 11.876 -9.586 34.387 1.00 92.75 969 TYR A CA 1
ATOM 7438 C C . TYR A 1 969 ? 12.059 -10.489 33.153 1.00 92.75 969 TYR A C 1
ATOM 7440 O O . TYR A 1 969 ? 11.285 -10.387 32.195 1.00 92.75 969 TYR A O 1
ATOM 7448 N N . GLN A 1 970 ? 13.046 -11.398 33.157 1.00 90.56 970 GLN A N 1
ATOM 7449 C CA . GLN A 1 970 ? 13.504 -12.104 31.948 1.00 90.56 970 GLN A CA 1
ATOM 7450 C C . GLN A 1 970 ? 12.407 -12.857 31.182 1.00 90.56 970 GLN A C 1
ATOM 7452 O O . GLN A 1 970 ? 12.456 -12.931 29.956 1.00 90.56 970 GLN A O 1
ATOM 7457 N N . GLU A 1 971 ? 11.424 -13.422 31.890 1.00 89.25 971 GLU A N 1
ATOM 7458 C CA . GLU A 1 971 ? 10.320 -14.205 31.313 1.00 89.25 971 GLU A CA 1
ATOM 7459 C C . GLU A 1 971 ? 9.014 -13.401 31.137 1.00 89.25 971 GLU A C 1
ATOM 7461 O O . GLU A 1 971 ? 8.052 -13.895 30.532 1.00 89.25 971 GLU A O 1
ATOM 7466 N N . ASP A 1 972 ? 8.981 -12.153 31.605 1.00 93.38 972 ASP A N 1
ATOM 7467 C CA . ASP A 1 972 ? 7.776 -11.329 31.655 1.00 93.38 972 ASP A CA 1
ATOM 7468 C C . ASP A 1 972 ? 7.534 -10.510 30.384 1.00 93.38 972 ASP A C 1
ATOM 7470 O O . ASP A 1 972 ? 8.379 -10.374 29.491 1.00 93.38 972 ASP A O 1
ATOM 7474 N N . VAL A 1 973 ? 6.329 -9.951 30.306 1.00 95.62 973 VAL A N 1
ATOM 7475 C CA . VAL A 1 973 ? 5.891 -9.078 29.219 1.00 95.62 973 VAL A CA 1
ATOM 7476 C C . VAL A 1 973 ? 5.767 -7.645 29.726 1.00 95.62 973 VAL A C 1
ATOM 7478 O O . VAL A 1 973 ? 5.141 -7.426 30.755 1.00 95.62 973 VAL A O 1
ATOM 7481 N N . LEU A 1 974 ? 6.295 -6.670 28.989 1.00 97.94 974 LEU A N 1
ATOM 7482 C CA . LEU A 1 974 ? 6.093 -5.240 29.241 1.00 97.94 974 LEU A CA 1
ATOM 7483 C C . LEU A 1 974 ? 5.155 -4.625 28.193 1.00 97.94 974 LEU A C 1
ATOM 7485 O O . LEU A 1 974 ? 5.262 -4.938 27.009 1.00 97.94 974 LEU A O 1
ATOM 7489 N N . ILE A 1 975 ? 4.286 -3.712 28.618 1.00 98.50 975 ILE A N 1
ATOM 7490 C CA . ILE A 1 975 ? 3.528 -2.780 27.776 1.00 98.50 975 ILE A CA 1
ATOM 7491 C C . ILE A 1 975 ? 4.088 -1.373 28.009 1.00 98.50 975 ILE A C 1
ATOM 7493 O O . ILE A 1 975 ? 4.161 -0.929 29.154 1.00 98.50 975 ILE A O 1
ATOM 7497 N N . VAL A 1 976 ? 4.459 -0.682 26.930 1.00 97.94 976 VAL A N 1
ATOM 7498 C CA . VAL A 1 976 ? 4.991 0.688 26.934 1.00 97.94 976 VAL A CA 1
ATOM 7499 C C . VAL A 1 976 ? 4.040 1.601 26.158 1.00 97.94 976 VAL A C 1
ATOM 7501 O O . VAL A 1 976 ? 3.974 1.544 24.927 1.00 97.94 976 VAL A O 1
ATOM 7504 N N . ALA A 1 977 ? 3.285 2.430 26.875 1.00 96.81 977 ALA A N 1
ATOM 7505 C CA . ALA A 1 977 ? 2.266 3.314 26.312 1.00 96.81 977 ALA A CA 1
ATOM 7506 C C . ALA A 1 977 ? 2.838 4.695 25.925 1.00 96.81 977 ALA A C 1
ATOM 7508 O O . ALA A 1 977 ? 2.459 5.721 26.487 1.00 96.81 977 ALA A O 1
ATOM 7509 N N . GLY A 1 978 ? 3.741 4.698 24.941 1.00 94.44 978 GLY A N 1
ATOM 7510 C CA . GLY A 1 978 ? 4.244 5.891 24.246 1.00 94.44 978 GLY A CA 1
ATOM 7511 C C . GLY A 1 978 ? 5.197 6.790 25.029 1.00 94.44 978 GLY A C 1
ATOM 7512 O O . GLY A 1 978 ? 5.541 6.513 26.180 1.00 94.44 978 GLY A O 1
ATOM 7513 N N . ASN A 1 979 ? 5.639 7.849 24.346 1.00 94.56 979 ASN A N 1
ATOM 7514 C CA . ASN A 1 979 ? 6.599 8.850 24.814 1.00 94.56 979 ASN A CA 1
ATOM 7515 C C . ASN A 1 979 ? 7.858 8.192 25.389 1.00 94.56 979 ASN A C 1
ATOM 7517 O O . ASN A 1 979 ? 8.234 8.360 26.549 1.00 94.56 979 ASN A O 1
ATOM 7521 N N . VAL A 1 980 ? 8.495 7.372 24.553 1.00 95.94 980 VAL A N 1
ATOM 7522 C CA . VAL A 1 980 ? 9.737 6.671 24.865 1.00 95.94 980 VAL A CA 1
ATOM 7523 C C . VAL A 1 980 ? 10.943 7.578 24.681 1.00 95.94 980 VAL A C 1
ATOM 7525 O O . VAL A 1 980 ? 11.789 7.556 25.565 1.00 95.94 980 VAL A O 1
ATOM 7528 N N . ALA A 1 981 ? 11.065 8.326 23.577 1.00 93.50 981 ALA A N 1
ATOM 7529 C CA . ALA A 1 981 ? 12.095 9.368 23.410 1.00 93.50 981 ALA A CA 1
ATOM 7530 C C . ALA A 1 981 ? 11.943 10.160 22.102 1.00 93.50 981 ALA A C 1
ATOM 7532 O O . ALA A 1 981 ? 11.538 9.634 21.064 1.00 93.50 981 ALA A O 1
ATOM 7533 N N . ASN A 1 982 ? 12.449 11.393 22.103 1.00 90.19 982 ASN A N 1
ATOM 7534 C CA . ASN A 1 982 ? 12.036 12.400 21.120 1.00 90.19 982 ASN A CA 1
ATOM 7535 C C . ASN A 1 982 ? 12.793 12.285 19.782 1.00 90.19 982 ASN A C 1
ATOM 7537 O O . ASN A 1 982 ? 12.408 12.865 18.761 1.00 90.19 982 ASN A O 1
ATOM 7541 N N . THR A 1 983 ? 13.864 11.484 19.746 1.00 88.00 983 THR A N 1
ATOM 7542 C CA . THR A 1 983 ? 14.639 11.167 18.534 1.00 88.00 983 THR A CA 1
ATOM 7543 C C . THR A 1 983 ? 14.576 9.675 18.225 1.00 88.00 983 THR A C 1
ATOM 7545 O O . THR A 1 983 ? 14.668 8.833 19.121 1.00 88.00 983 THR A O 1
ATOM 7548 N N . HIS A 1 984 ? 14.510 9.330 16.934 1.00 90.00 984 HIS A N 1
ATOM 7549 C CA . HIS A 1 984 ? 14.453 7.934 16.469 1.00 90.00 984 HIS A CA 1
ATOM 7550 C C . HIS A 1 984 ? 15.624 7.094 17.013 1.00 90.00 984 HIS A C 1
ATOM 7552 O O . HIS A 1 984 ? 15.441 5.957 17.449 1.00 90.00 984 HIS A O 1
ATOM 7558 N N . HIS A 1 985 ? 16.825 7.679 17.082 1.00 89.56 985 HIS A N 1
ATOM 7559 C CA . HIS A 1 985 ? 18.022 7.012 17.597 1.00 89.56 985 HIS A CA 1
ATOM 7560 C C . HIS A 1 985 ? 17.932 6.676 19.094 1.00 89.56 985 HIS A C 1
ATOM 7562 O O . HIS A 1 985 ? 18.262 5.556 19.491 1.00 89.56 985 HIS A O 1
ATOM 7568 N N . THR A 1 986 ? 17.494 7.621 19.931 1.00 92.44 986 THR A N 1
ATOM 7569 C CA . THR A 1 986 ? 17.387 7.394 21.380 1.00 92.44 986 THR A CA 1
ATOM 7570 C C . THR A 1 986 ? 16.213 6.478 21.717 1.00 92.44 986 THR A C 1
ATOM 7572 O O . THR A 1 986 ? 16.366 5.589 22.551 1.00 92.44 986 THR A O 1
ATOM 7575 N N . LEU A 1 987 ? 15.103 6.581 20.984 1.00 94.38 987 LEU A N 1
ATOM 7576 C CA . LEU A 1 987 ? 13.974 5.656 21.083 1.00 94.38 987 LEU A CA 1
ATOM 7577 C C . LEU A 1 987 ? 14.394 4.220 20.736 1.00 94.38 987 LEU A C 1
ATOM 7579 O O . LEU A 1 987 ? 14.119 3.292 21.497 1.00 94.38 987 LEU A O 1
ATOM 7583 N N . THR A 1 988 ? 15.154 4.040 19.648 1.00 95.25 988 THR A N 1
ATOM 7584 C CA . THR A 1 988 ? 15.733 2.738 19.265 1.00 95.25 988 THR A CA 1
ATOM 7585 C C . THR A 1 988 ? 16.576 2.145 20.400 1.00 95.25 988 THR A C 1
ATOM 7587 O O . THR A 1 988 ? 16.491 0.945 20.662 1.00 95.25 988 THR A O 1
ATOM 7590 N N . LYS A 1 989 ? 17.378 2.964 21.102 1.00 96.44 989 LYS A N 1
ATOM 7591 C CA . LYS A 1 989 ? 18.141 2.514 22.280 1.00 96.44 989 LYS A CA 1
ATOM 7592 C C . LYS A 1 989 ? 17.222 2.110 23.430 1.00 96.44 989 LYS A C 1
ATOM 7594 O O . LYS A 1 989 ? 17.391 1.010 23.941 1.00 96.44 989 LYS A O 1
ATOM 7599 N N . GLY A 1 990 ? 16.255 2.952 23.800 1.00 96.62 990 GLY A N 1
ATOM 7600 C CA . GLY A 1 990 ? 15.327 2.688 24.903 1.00 96.62 990 GLY A CA 1
ATOM 7601 C C . GLY A 1 990 ? 14.551 1.387 24.708 1.00 96.62 990 GLY A C 1
ATOM 7602 O O . GLY A 1 990 ? 14.621 0.492 25.551 1.00 96.62 990 GLY A O 1
ATOM 7603 N N . LEU A 1 991 ? 13.911 1.221 23.545 1.00 97.69 991 LEU A N 1
ATOM 7604 C CA . LEU A 1 991 ? 13.205 -0.015 23.196 1.00 97.69 991 LEU A CA 1
ATOM 7605 C C . LEU A 1 991 ? 14.138 -1.232 23.161 1.00 97.69 991 LEU A C 1
ATOM 7607 O O . LEU A 1 991 ? 13.754 -2.300 23.635 1.00 97.69 991 LEU A O 1
ATOM 7611 N N . LYS A 1 992 ? 15.371 -1.093 22.656 1.00 97.44 992 LYS A N 1
ATOM 7612 C CA . LYS A 1 992 ? 16.358 -2.183 22.649 1.00 97.44 992 LYS A CA 1
ATOM 7613 C C . LYS A 1 992 ? 16.797 -2.587 24.061 1.00 97.44 992 LYS A C 1
ATOM 7615 O O . LYS A 1 992 ? 16.924 -3.782 24.315 1.00 97.44 992 LYS A O 1
ATOM 7620 N N . THR A 1 993 ? 17.005 -1.629 24.965 1.00 97.12 993 THR A N 1
ATOM 7621 C CA . THR A 1 993 ? 17.361 -1.900 26.367 1.00 97.12 993 THR A CA 1
ATOM 7622 C C . THR A 1 993 ? 16.197 -2.567 27.099 1.00 97.12 993 THR A C 1
ATOM 7624 O O . THR A 1 993 ? 16.391 -3.600 27.730 1.00 97.12 993 THR A O 1
ATOM 7627 N N . LEU A 1 994 ? 14.963 -2.071 26.953 1.00 97.06 994 LEU A N 1
ATOM 7628 C CA . LEU A 1 994 ? 13.779 -2.741 27.513 1.00 97.06 994 LEU A CA 1
ATOM 7629 C C . LEU A 1 994 ? 13.625 -4.163 26.960 1.00 97.06 994 LEU A C 1
ATOM 7631 O O . LEU A 1 994 ? 13.368 -5.106 27.706 1.00 97.06 994 LEU A O 1
ATOM 7635 N N . LYS A 1 995 ? 13.857 -4.345 25.657 1.00 95.75 995 LYS A N 1
ATOM 7636 C CA . LYS A 1 995 ? 13.768 -5.648 24.997 1.00 95.75 995 LYS A CA 1
ATOM 7637 C C . LYS A 1 995 ? 14.859 -6.642 25.421 1.00 95.75 995 LYS A C 1
ATOM 7639 O O . LYS A 1 995 ? 14.676 -7.838 25.203 1.00 95.75 995 LYS A O 1
ATOM 7644 N N . SER A 1 996 ? 15.957 -6.194 26.040 1.00 95.38 996 SER A N 1
ATOM 7645 C CA . SER A 1 996 ? 16.926 -7.098 26.677 1.00 95.38 996 SER A CA 1
ATOM 7646 C C . SER A 1 996 ? 16.561 -7.465 28.119 1.00 95.38 996 SER A C 1
ATOM 7648 O O . SER A 1 996 ? 17.093 -8.446 28.624 1.00 95.38 996 SER A O 1
ATOM 7650 N N . LYS A 1 997 ? 15.669 -6.709 28.778 1.00 95.62 997 LYS A N 1
ATOM 7651 C CA . LYS A 1 997 ? 15.197 -6.980 30.150 1.00 95.62 997 LYS A CA 1
ATOM 7652 C C . LYS A 1 997 ? 13.942 -7.847 30.203 1.00 95.62 997 LYS A C 1
ATOM 7654 O O . LYS A 1 997 ? 13.818 -8.667 31.102 1.00 95.62 997 LYS A O 1
ATOM 7659 N N . PHE A 1 998 ? 13.039 -7.684 29.238 1.00 95.50 998 PHE A N 1
ATOM 7660 C CA . PHE A 1 998 ? 11.762 -8.398 29.183 1.00 95.50 998 PHE A CA 1
ATOM 7661 C C . PHE A 1 998 ? 11.720 -9.380 28.014 1.00 95.50 998 PHE A C 1
ATOM 7663 O O . PHE A 1 998 ? 12.072 -9.031 26.880 1.00 95.50 998 PHE A O 1
ATOM 7670 N N . ARG A 1 999 ? 11.165 -10.578 28.245 1.00 91.69 999 ARG A N 1
ATOM 7671 C CA . ARG A 1 999 ? 10.893 -11.581 27.198 1.00 91.69 999 ARG A CA 1
ATOM 7672 C C . ARG A 1 999 ? 10.190 -10.961 25.999 1.00 91.69 999 ARG A C 1
ATOM 7674 O O . ARG A 1 999 ? 10.515 -11.244 24.837 1.00 91.69 999 ARG A O 1
ATOM 7681 N N . ARG A 1 1000 ? 9.203 -10.107 26.271 1.00 91.94 1000 ARG A N 1
ATOM 7682 C CA . ARG A 1 1000 ? 8.384 -9.451 25.255 1.00 91.94 1000 ARG A CA 1
ATOM 7683 C C . ARG A 1 1000 ? 8.067 -8.016 25.653 1.00 91.94 1000 ARG A C 1
ATOM 7685 O O . ARG A 1 1000 ? 7.827 -7.736 26.819 1.00 91.94 1000 ARG A O 1
ATOM 7692 N N . VAL A 1 1001 ? 8.069 -7.123 24.669 1.00 96.62 1001 VAL A N 1
ATOM 7693 C CA . VAL A 1 1001 ? 7.756 -5.703 24.846 1.00 96.62 1001 VAL A CA 1
ATOM 7694 C C . VAL A 1 1001 ? 6.723 -5.345 23.792 1.00 96.62 1001 VAL A C 1
ATOM 7696 O O . VAL A 1 1001 ? 6.979 -5.530 22.602 1.00 96.62 1001 VAL A O 1
ATOM 7699 N N . PHE A 1 1002 ? 5.573 -4.859 24.237 1.00 96.69 1002 PHE A N 1
ATOM 7700 C CA . PHE A 1 1002 ? 4.555 -4.232 23.409 1.00 96.69 1002 PHE A CA 1
ATOM 7701 C C . PHE A 1 1002 ? 4.703 -2.721 23.514 1.00 96.69 1002 PHE A C 1
ATOM 7703 O O . PHE A 1 1002 ? 4.975 -2.200 24.595 1.00 96.69 1002 PHE A O 1
ATOM 7710 N N . TYR A 1 1003 ? 4.524 -2.025 22.401 1.00 97.06 1003 TYR A N 1
ATOM 7711 C CA . TYR A 1 1003 ? 4.731 -0.585 22.314 1.00 97.06 1003 TYR A CA 1
ATOM 7712 C C . TYR A 1 1003 ? 3.609 0.069 21.510 1.00 97.06 1003 TYR A C 1
ATOM 7714 O O . TYR A 1 1003 ? 3.124 -0.492 20.525 1.00 97.06 1003 TYR A O 1
ATOM 7722 N N . VAL A 1 1004 ? 3.207 1.260 21.941 1.00 95.94 1004 VAL A N 1
ATOM 7723 C CA . VAL A 1 1004 ? 2.251 2.123 21.244 1.00 95.94 1004 VAL A CA 1
ATOM 7724 C C . VAL A 1 1004 ? 2.900 3.501 21.104 1.00 95.94 1004 VAL A C 1
ATOM 7726 O O . VAL A 1 1004 ? 3.284 4.043 22.134 1.00 95.94 1004 VAL A O 1
ATOM 7729 N N . PRO A 1 1005 ? 3.065 4.071 19.896 1.00 95.38 1005 PRO A N 1
ATOM 7730 C CA . PRO A 1 1005 ? 3.710 5.376 19.741 1.00 95.38 1005 PRO A CA 1
ATOM 7731 C C . PRO A 1 1005 ? 2.940 6.520 20.407 1.00 95.38 1005 PRO A C 1
ATOM 7733 O O . PRO A 1 1005 ? 1.717 6.600 20.272 1.00 95.38 1005 PRO A O 1
ATOM 7736 N N . GLY A 1 1006 ? 3.669 7.405 21.088 1.00 94.19 1006 GLY A N 1
ATOM 7737 C CA . GLY A 1 1006 ? 3.168 8.682 21.594 1.00 94.19 1006 GLY A CA 1
ATOM 7738 C C . GLY A 1 1006 ? 3.492 9.864 20.684 1.00 94.19 1006 GLY A C 1
ATOM 7739 O O . GLY A 1 1006 ? 4.008 9.688 19.576 1.00 94.19 1006 GLY A O 1
ATOM 7740 N N . ASN A 1 1007 ? 3.167 11.079 21.132 1.00 91.75 1007 ASN A N 1
ATOM 7741 C CA . ASN A 1 1007 ? 3.421 12.281 20.341 1.00 91.75 1007 ASN A CA 1
ATOM 7742 C C . ASN A 1 1007 ? 4.906 12.652 20.291 1.00 91.75 1007 ASN A C 1
ATOM 7744 O O . ASN A 1 1007 ? 5.417 12.958 19.210 1.00 91.75 1007 ASN A O 1
ATOM 7748 N N . GLU A 1 1008 ? 5.614 12.575 21.420 1.00 91.38 1008 GLU A N 1
ATOM 7749 C CA . GLU A 1 1008 ? 7.030 12.950 21.487 1.00 91.38 1008 GLU A CA 1
ATOM 7750 C C . GLU A 1 1008 ? 7.899 12.035 20.607 1.00 91.38 1008 GLU A C 1
ATOM 7752 O O . GLU A 1 1008 ? 8.807 12.493 19.904 1.00 91.38 1008 GLU A O 1
ATOM 7757 N N . ASP A 1 1009 ? 7.528 10.752 20.519 1.00 94.06 1009 ASP A N 1
ATOM 7758 C CA . ASP A 1 1009 ? 8.180 9.750 19.669 1.00 94.06 1009 ASP A CA 1
ATOM 7759 C C . ASP A 1 1009 ? 8.244 10.182 18.188 1.00 94.06 1009 ASP A C 1
ATOM 7761 O O . ASP A 1 1009 ? 9.196 9.845 17.476 1.00 94.06 1009 ASP A O 1
ATOM 7765 N N . VAL A 1 1010 ? 7.284 10.987 17.710 1.00 92.88 1010 VAL A N 1
ATOM 7766 C CA . VAL A 1 1010 ? 7.154 11.431 16.307 1.00 92.88 1010 VAL A CA 1
ATOM 7767 C C . VAL A 1 1010 ? 7.441 12.926 16.072 1.00 92.88 1010 VAL A C 1
ATOM 7769 O O . VAL A 1 1010 ? 7.290 13.404 14.945 1.00 92.88 1010 VAL A O 1
ATOM 7772 N N . TRP A 1 1011 ? 7.950 13.652 17.076 1.00 90.25 1011 TRP A N 1
ATOM 7773 C CA . TRP A 1 1011 ? 8.393 15.050 16.935 1.00 90.25 1011 TRP A CA 1
ATOM 7774 C C . TRP A 1 1011 ? 9.498 15.237 15.877 1.00 90.25 1011 TRP A C 1
ATOM 7776 O O . TRP A 1 1011 ? 10.411 14.418 15.756 1.00 90.25 1011 TRP A O 1
ATOM 7786 N N . MET A 1 1012 ? 9.451 16.347 15.143 1.00 87.12 1012 MET A N 1
ATOM 7787 C CA . MET A 1 1012 ? 10.441 16.759 14.144 1.00 87.12 1012 MET A CA 1
ATOM 7788 C C . MET A 1 1012 ? 11.351 17.834 14.746 1.00 87.12 1012 MET A C 1
ATOM 7790 O O . MET A 1 1012 ? 11.029 19.022 14.756 1.00 87.12 1012 MET A O 1
ATOM 7794 N N . ASN A 1 1013 ? 12.500 17.429 15.288 1.00 71.56 1013 ASN A N 1
ATOM 7795 C CA . ASN A 1 1013 ? 13.368 18.352 16.018 1.00 71.56 1013 ASN A CA 1
ATOM 7796 C C . ASN A 1 1013 ? 14.055 19.352 15.064 1.00 71.56 1013 ASN A C 1
ATOM 7798 O O . ASN A 1 1013 ? 14.628 18.920 14.065 1.00 71.56 1013 ASN A O 1
ATOM 7802 N N . PRO A 1 1014 ? 14.144 20.663 15.368 1.00 56.53 1014 PRO A N 1
ATOM 7803 C CA . PRO A 1 1014 ? 14.830 21.636 14.502 1.00 56.53 1014 PRO A CA 1
ATOM 7804 C C . PRO A 1 1014 ? 16.311 21.322 14.219 1.00 56.53 1014 PRO A C 1
ATOM 7806 O O . PRO A 1 1014 ? 16.830 21.664 13.159 1.00 56.53 1014 PRO A O 1
ATOM 7809 N N . GLY A 1 1015 ? 16.991 20.634 15.146 1.00 51.56 1015 GLY A N 1
ATOM 7810 C CA . GLY A 1 1015 ? 18.350 20.115 14.937 1.00 51.56 1015 GLY A CA 1
ATOM 7811 C C . GLY A 1 1015 ? 18.423 18.938 13.955 1.00 51.56 1015 GLY A C 1
ATOM 7812 O O . GLY A 1 1015 ? 19.475 18.703 13.365 1.00 51.56 1015 GLY A O 1
ATOM 7813 N N . GLU A 1 1016 ? 17.307 18.235 13.748 1.00 52.41 1016 GLU A N 1
ATOM 7814 C CA . GLU A 1 1016 ? 17.123 17.276 12.662 1.00 52.41 1016 GLU A CA 1
ATOM 7815 C C . GLU A 1 1016 ? 16.676 17.997 11.379 1.00 52.41 1016 GLU A C 1
ATOM 7817 O O . GLU A 1 1016 ? 17.221 17.674 10.342 1.00 52.41 1016 GLU A O 1
ATOM 7822 N N . VAL A 1 1017 ? 15.809 19.023 11.400 1.00 44.00 1017 VAL A N 1
ATOM 7823 C CA . VAL A 1 1017 ? 15.236 19.679 10.189 1.00 44.00 1017 VAL A CA 1
ATOM 7824 C C . VAL A 1 1017 ? 16.256 20.045 9.089 1.00 44.00 1017 VAL A C 1
ATOM 7826 O O . VAL A 1 1017 ? 15.955 19.878 7.909 1.00 44.00 1017 VAL A O 1
ATOM 7829 N N . HIS A 1 1018 ? 17.474 20.484 9.425 1.00 40.69 1018 HIS A N 1
ATOM 7830 C CA . HIS A 1 1018 ? 18.513 20.805 8.425 1.00 40.69 1018 HIS A CA 1
ATOM 7831 C C . HIS A 1 1018 ? 19.334 19.603 7.905 1.00 40.69 1018 HIS A C 1
ATOM 7833 O O . HIS A 1 1018 ? 20.120 19.766 6.978 1.00 40.69 1018 HIS A O 1
ATOM 7839 N N . ASN A 1 1019 ? 19.159 18.414 8.486 1.00 51.41 1019 ASN A N 1
ATOM 7840 C CA . ASN A 1 1019 ? 19.780 17.134 8.113 1.00 51.41 1019 ASN A CA 1
ATOM 7841 C C . ASN A 1 1019 ? 18.771 15.977 8.300 1.00 51.41 1019 ASN A C 1
ATOM 7843 O O . ASN A 1 1019 ? 19.134 14.899 8.781 1.00 51.41 1019 ASN A O 1
ATOM 7847 N N . SER A 1 1020 ? 17.482 16.221 8.038 1.00 60.44 1020 SER A N 1
ATOM 7848 C CA . SER A 1 1020 ? 16.442 15.367 8.617 1.00 60.44 1020 SER A CA 1
ATOM 7849 C C . SER A 1 1020 ? 16.495 13.984 7.994 1.00 60.44 1020 SER A C 1
ATOM 7851 O O . SER A 1 1020 ? 16.588 13.844 6.778 1.00 60.44 1020 SER A O 1
ATOM 7853 N N . ARG A 1 1021 ? 16.417 12.940 8.821 1.00 76.19 1021 ARG A N 1
ATOM 7854 C CA . ARG A 1 1021 ? 16.312 11.566 8.313 1.00 76.19 1021 ARG A CA 1
ATOM 7855 C C . ARG A 1 1021 ? 14.926 11.287 7.717 1.00 76.19 1021 ARG A C 1
ATOM 7857 O O . ARG A 1 1021 ? 14.779 10.351 6.936 1.00 76.19 1021 ARG A O 1
ATOM 7864 N N . PHE A 1 1022 ? 13.933 12.105 8.067 1.00 88.62 1022 PHE A N 1
ATOM 7865 C CA . PHE A 1 1022 ? 12.534 11.936 7.687 1.00 88.62 1022 PHE A CA 1
ATOM 7866 C C . PHE A 1 1022 ? 11.972 13.242 7.100 1.00 88.62 1022 PHE A C 1
ATOM 7868 O O . PHE A 1 1022 ? 12.294 14.314 7.615 1.00 88.62 1022 PHE A O 1
ATOM 7875 N N . PRO A 1 1023 ? 11.127 13.182 6.059 1.00 90.38 1023 PRO A N 1
ATOM 7876 C CA . PRO A 1 1023 ? 10.492 14.368 5.488 1.00 90.38 1023 PRO A CA 1
ATOM 7877 C C . PRO A 1 1023 ? 9.389 14.944 6.391 1.00 90.38 1023 PRO A C 1
ATOM 7879 O O . PRO A 1 1023 ? 9.163 16.149 6.382 1.00 90.38 1023 PRO A O 1
ATOM 7882 N N . ASP A 1 1024 ? 8.718 14.096 7.177 1.00 92.19 1024 ASP A N 1
ATOM 7883 C CA . ASP A 1 1024 ? 7.594 14.454 8.046 1.00 92.19 1024 ASP A CA 1
ATOM 7884 C C . ASP A 1 1024 ? 7.425 13.442 9.209 1.00 92.19 1024 ASP A C 1
ATOM 7886 O O . ASP A 1 1024 ? 8.106 12.407 9.263 1.00 92.19 1024 ASP A O 1
ATOM 7890 N N . SER A 1 1025 ? 6.513 13.732 10.146 1.00 92.50 1025 SER A N 1
ATOM 7891 C CA . SER A 1 1025 ? 6.219 12.884 11.314 1.00 92.50 1025 SER A CA 1
ATOM 7892 C C . SER A 1 1025 ? 5.607 11.530 10.942 1.00 92.50 1025 SER A C 1
ATOM 7894 O O . SER A 1 1025 ? 5.789 10.564 11.683 1.00 92.50 1025 SER A O 1
ATOM 7896 N N . PHE A 1 1026 ? 4.925 11.409 9.797 1.00 93.50 1026 PHE A N 1
ATOM 7897 C CA . PHE A 1 1026 ? 4.331 10.142 9.362 1.00 93.50 1026 PHE A CA 1
ATOM 7898 C C . PHE A 1 1026 ? 5.386 9.188 8.781 1.00 93.50 1026 PHE A C 1
ATOM 7900 O O . PHE A 1 1026 ? 5.377 7.996 9.081 1.00 93.50 1026 PHE A O 1
ATOM 7907 N N . ALA A 1 1027 ? 6.371 9.700 8.045 1.00 92.94 1027 ALA A N 1
ATOM 7908 C CA . ALA A 1 1027 ? 7.547 8.935 7.640 1.00 92.94 1027 ALA A CA 1
ATOM 7909 C C . ALA A 1 1027 ? 8.400 8.511 8.851 1.00 92.94 1027 ALA A C 1
ATOM 7911 O O . ALA A 1 1027 ? 8.876 7.373 8.898 1.00 92.94 1027 ALA A O 1
ATOM 7912 N N . LYS A 1 1028 ? 8.544 9.379 9.870 1.00 93.12 1028 LYS A N 1
ATOM 7913 C CA . LYS A 1 1028 ? 9.169 9.002 11.153 1.00 93.12 1028 LYS A CA 1
ATOM 7914 C C . LYS A 1 1028 ? 8.379 7.872 11.827 1.00 93.12 1028 LYS A C 1
ATOM 7916 O O . LYS A 1 1028 ? 8.977 6.858 12.174 1.00 93.12 1028 LYS A O 1
ATOM 7921 N N . PHE A 1 1029 ? 7.051 7.990 11.928 1.00 93.38 1029 PHE A N 1
ATOM 7922 C CA . PHE A 1 1029 ? 6.150 6.951 12.449 1.00 93.38 1029 PHE A CA 1
ATOM 7923 C C . PHE A 1 1029 ? 6.325 5.602 11.729 1.00 93.38 1029 PHE A C 1
ATOM 7925 O O . PHE A 1 1029 ? 6.576 4.594 12.389 1.00 93.38 1029 PHE A O 1
ATOM 7932 N N . LEU A 1 1030 ? 6.301 5.571 10.391 1.00 91.38 1030 LEU A N 1
ATOM 7933 C CA . LEU A 1 1030 ? 6.539 4.345 9.613 1.00 91.38 1030 LEU A CA 1
ATOM 7934 C C . LEU A 1 1030 ? 7.912 3.716 9.921 1.00 91.38 1030 LEU A C 1
ATOM 7936 O O . LEU A 1 1030 ? 8.009 2.505 10.122 1.00 91.38 1030 LEU A O 1
ATOM 7940 N N . SER A 1 1031 ? 8.966 4.531 10.039 1.00 90.38 1031 SER A N 1
ATOM 7941 C CA . SER A 1 1031 ? 10.312 4.048 10.381 1.00 90.38 1031 SER A CA 1
ATOM 7942 C C . SER A 1 1031 ? 10.431 3.526 11.821 1.00 90.38 1031 SER A C 1
ATOM 7944 O O . SER A 1 1031 ? 11.228 2.623 12.088 1.00 90.38 1031 SER A O 1
ATOM 7946 N N . LEU A 1 1032 ? 9.647 4.053 12.768 1.00 92.12 1032 LEU A N 1
ATOM 7947 C CA . LEU A 1 1032 ? 9.573 3.520 14.136 1.00 92.12 1032 LEU A CA 1
ATOM 7948 C C . LEU A 1 1032 ? 8.927 2.131 14.165 1.00 92.12 1032 LEU A C 1
ATOM 7950 O O . LEU A 1 1032 ? 9.393 1.250 14.889 1.00 92.12 1032 LEU A O 1
ATOM 7954 N N . LEU A 1 1033 ? 7.894 1.914 13.349 1.00 90.44 1033 LEU A N 1
ATOM 7955 C CA . LEU A 1 1033 ? 7.233 0.616 13.217 1.00 90.44 1033 LEU A CA 1
ATOM 7956 C C . LEU A 1 1033 ? 8.175 -0.434 12.601 1.00 90.44 1033 LEU A C 1
ATOM 7958 O O . LEU A 1 1033 ? 8.299 -1.532 13.144 1.00 90.44 1033 LEU A O 1
ATOM 7962 N N . GLU A 1 1034 ? 8.923 -0.072 11.552 1.00 87.56 1034 GLU A N 1
ATOM 7963 C CA . GLU A 1 1034 ? 9.984 -0.916 10.976 1.00 87.56 1034 GLU A CA 1
ATOM 7964 C C . GLU A 1 1034 ? 11.089 -1.230 12.006 1.00 87.56 1034 GLU A C 1
ATOM 7966 O O . GLU A 1 1034 ? 11.521 -2.374 12.139 1.00 87.56 1034 GLU A O 1
ATOM 7971 N N . THR A 1 1035 ? 11.470 -0.255 12.836 1.00 90.62 1035 THR A N 1
ATOM 7972 C CA . THR A 1 1035 ? 12.442 -0.461 13.929 1.00 90.62 1035 THR A CA 1
ATOM 7973 C C . THR A 1 1035 ? 11.922 -1.444 14.989 1.00 90.62 1035 THR A C 1
ATOM 7975 O O . THR A 1 1035 ? 12.681 -2.261 15.513 1.00 90.62 1035 THR A O 1
ATOM 7978 N N . CYS A 1 1036 ? 10.621 -1.435 15.293 1.00 91.69 1036 CYS A N 1
ATOM 7979 C CA . CYS A 1 1036 ? 10.009 -2.438 16.174 1.00 91.69 1036 CYS A CA 1
ATOM 7980 C C . CYS A 1 1036 ? 10.015 -3.841 15.536 1.00 91.69 1036 CYS A C 1
ATOM 7982 O O . CYS A 1 1036 ? 10.215 -4.857 16.221 1.00 91.69 1036 CYS A O 1
ATOM 7984 N N . ASP A 1 1037 ? 9.855 -3.913 14.212 1.00 86.62 1037 ASP A N 1
ATOM 7985 C CA . ASP A 1 1037 ? 10.014 -5.151 13.455 1.00 86.62 1037 ASP A CA 1
ATOM 7986 C C . ASP A 1 1037 ? 11.444 -5.714 13.538 1.00 86.62 1037 ASP A C 1
ATOM 7988 O O . ASP A 1 1037 ? 11.597 -6.904 13.840 1.00 86.62 1037 ASP A O 1
ATOM 7992 N N . GLU A 1 1038 ? 12.471 -4.869 13.403 1.00 88.50 1038 GLU A N 1
ATOM 7993 C CA . GLU A 1 1038 ? 13.883 -5.249 13.580 1.00 88.50 1038 GLU A CA 1
ATOM 7994 C C . GLU A 1 1038 ? 14.214 -5.691 15.017 1.00 88.50 1038 GLU A C 1
ATOM 7996 O O . GLU A 1 1038 ? 14.857 -6.722 15.222 1.00 88.50 1038 GLU A O 1
ATOM 8001 N N . LEU A 1 1039 ? 13.763 -4.940 16.030 1.00 92.19 1039 LEU A N 1
ATOM 8002 C CA . LEU A 1 1039 ? 14.109 -5.191 17.437 1.00 92.19 1039 LEU A CA 1
ATOM 8003 C C . LEU A 1 1039 ? 13.370 -6.383 18.068 1.00 92.19 1039 LEU A C 1
ATOM 8005 O O . LEU A 1 1039 ? 13.777 -6.868 19.124 1.00 92.19 1039 LEU A O 1
ATOM 8009 N N . GLY A 1 1040 ? 12.279 -6.870 17.472 1.00 89.31 1040 GLY A N 1
ATOM 8010 C CA . GLY A 1 1040 ? 11.438 -7.873 18.137 1.00 89.31 1040 GLY A CA 1
ATOM 8011 C C . GLY A 1 1040 ? 10.490 -7.281 19.187 1.00 89.31 1040 GLY A C 1
ATOM 8012 O O . GLY A 1 1040 ? 10.169 -7.976 20.156 1.00 89.31 1040 GLY A O 1
ATOM 8013 N N . VAL A 1 1041 ? 10.094 -6.018 18.995 1.00 93.31 1041 VAL A N 1
ATOM 8014 C CA . VAL A 1 1041 ? 9.064 -5.295 19.757 1.00 93.31 1041 VAL A CA 1
ATOM 8015 C C . VAL A 1 1041 ? 7.738 -5.388 18.996 1.00 93.31 1041 VAL A C 1
ATOM 8017 O O . VAL A 1 1041 ? 7.708 -5.392 17.760 1.00 93.31 1041 VAL A O 1
ATOM 8020 N N . ASP A 1 1042 ? 6.640 -5.523 19.732 1.00 90.56 1042 ASP A N 1
ATOM 8021 C CA . ASP A 1 1042 ? 5.320 -5.821 19.188 1.00 90.56 1042 ASP A CA 1
ATOM 8022 C C . ASP A 1 1042 ? 4.420 -4.574 19.161 1.00 90.56 1042 ASP A C 1
ATOM 8024 O O . ASP A 1 1042 ? 4.082 -4.001 20.194 1.00 90.56 1042 ASP A O 1
ATOM 8028 N N . VAL A 1 1043 ? 4.002 -4.183 17.956 1.00 89.81 1043 VAL A N 1
ATOM 8029 C CA . VAL A 1 1043 ? 3.063 -3.071 17.682 1.00 89.81 1043 VAL A CA 1
ATOM 8030 C C . VAL A 1 1043 ? 1.744 -3.576 17.071 1.00 89.81 1043 VAL A C 1
ATOM 8032 O O . VAL A 1 1043 ? 0.987 -2.826 16.468 1.00 89.81 1043 VAL A O 1
ATOM 8035 N N . PHE A 1 1044 ? 1.484 -4.881 17.204 1.00 86.62 1044 PHE A N 1
ATOM 8036 C CA . PHE A 1 1044 ? 0.344 -5.604 16.635 1.00 86.62 1044 PHE A CA 1
ATOM 8037 C C . PHE A 1 1044 ? -0.311 -6.506 17.698 1.00 86.62 1044 PHE A C 1
ATOM 8039 O O . PHE A 1 1044 ? 0.366 -6.894 18.656 1.00 86.62 1044 PHE A O 1
ATOM 8046 N N . PRO A 1 1045 ? -1.595 -6.891 17.532 1.00 88.31 1045 PRO A N 1
ATOM 8047 C CA . PRO A 1 1045 ? -2.271 -7.828 18.426 1.00 88.31 1045 PRO A CA 1
ATOM 8048 C C . PRO A 1 1045 ? -1.512 -9.148 18.553 1.00 88.31 1045 PRO A C 1
ATOM 8050 O O . PRO A 1 1045 ? -1.159 -9.746 17.534 1.00 88.31 1045 PRO A O 1
ATOM 8053 N N . ALA A 1 1046 ? -1.303 -9.647 19.775 1.00 86.81 1046 ALA A N 1
ATOM 8054 C CA . ALA A 1 1046 ? -0.744 -10.981 19.955 1.00 86.81 1046 ALA A CA 1
ATOM 8055 C C . ALA A 1 1046 ? -1.103 -11.713 21.246 1.00 86.81 1046 ALA A C 1
ATOM 8057 O O . ALA A 1 1046 ? -1.216 -11.121 22.317 1.00 86.81 1046 ALA A O 1
ATOM 8058 N N . ALA A 1 1047 ? -1.201 -13.041 21.129 1.00 87.69 1047 ALA A N 1
ATOM 8059 C CA . ALA A 1 1047 ? -1.233 -13.947 22.270 1.00 87.69 1047 ALA A CA 1
ATOM 8060 C C . ALA A 1 1047 ? 0.128 -13.956 22.981 1.00 87.69 1047 ALA A C 1
ATOM 8062 O O . ALA A 1 1047 ? 1.161 -13.975 22.309 1.00 87.69 1047 ALA A O 1
ATOM 8063 N N . ILE A 1 1048 ? 0.122 -13.980 24.316 1.00 89.06 1048 ILE A N 1
ATOM 8064 C CA . ILE A 1 1048 ? 1.338 -14.043 25.157 1.00 89.06 1048 ILE A CA 1
ATOM 8065 C C . ILE A 1 1048 ? 1.445 -15.324 25.998 1.00 89.06 1048 ILE A C 1
ATOM 8067 O O . ILE A 1 1048 ? 2.547 -15.704 26.405 1.00 89.06 1048 ILE A O 1
ATOM 8071 N N . CYS A 1 1049 ? 0.298 -15.960 26.247 1.00 87.50 1049 CYS A N 1
ATOM 8072 C CA . CYS A 1 1049 ? 0.093 -17.286 26.825 1.00 87.50 1049 CYS A CA 1
ATOM 8073 C C . CYS A 1 1049 ? -1.319 -17.778 26.435 1.00 87.50 1049 CYS A C 1
ATOM 8075 O O . CYS A 1 1049 ? -2.046 -17.078 25.720 1.00 87.50 1049 CYS A O 1
ATOM 8077 N N . SER A 1 1050 ? -1.730 -18.974 26.868 1.00 82.12 1050 SER A N 1
ATOM 8078 C CA . SER A 1 1050 ? -3.077 -19.488 26.572 1.00 82.12 1050 SER A CA 1
ATOM 8079 C C . SER A 1 1050 ? -4.188 -18.557 27.103 1.00 82.12 1050 SER A C 1
ATOM 8081 O O . SER A 1 1050 ? -4.230 -18.225 28.291 1.00 82.12 1050 SER A O 1
ATOM 8083 N N . ASP A 1 1051 ? -5.108 -18.160 26.216 1.00 84.56 1051 ASP A N 1
ATOM 8084 C CA . ASP A 1 1051 ? -6.247 -17.268 26.493 1.00 84.56 1051 ASP A CA 1
ATOM 8085 C C . ASP A 1 1051 ? -5.872 -15.889 27.096 1.00 84.56 1051 ASP A C 1
ATOM 8087 O O . ASP A 1 1051 ? -6.640 -15.327 27.889 1.00 84.56 1051 ASP A O 1
ATOM 8091 N N . VAL A 1 1052 ? -4.706 -15.329 26.732 1.00 90.75 1052 VAL A N 1
ATOM 8092 C CA . VAL A 1 1052 ? -4.330 -13.929 27.029 1.00 90.75 1052 VAL A CA 1
ATOM 8093 C C . VAL A 1 1052 ? -3.719 -13.245 25.806 1.00 90.75 1052 VAL A C 1
ATOM 8095 O O . VAL A 1 1052 ? -2.737 -13.731 25.241 1.00 90.75 1052 VAL A O 1
ATOM 8098 N N . PHE A 1 1053 ? -4.278 -12.092 25.436 1.00 91.81 1053 PHE A N 1
ATOM 8099 C CA . PHE A 1 1053 ? -3.888 -11.286 24.278 1.00 91.81 1053 PHE A CA 1
ATOM 8100 C C . PHE A 1 1053 ? -3.576 -9.843 24.687 1.00 91.81 1053 PHE A C 1
ATOM 8102 O O . PHE A 1 1053 ? -4.301 -9.265 25.497 1.00 91.81 1053 PHE A O 1
ATOM 8109 N N . ILE A 1 1054 ? -2.543 -9.252 24.082 1.00 94.00 1054 ILE A N 1
ATOM 8110 C CA . ILE A 1 1054 ? -2.250 -7.814 24.156 1.00 94.00 1054 ILE A CA 1
ATOM 8111 C C . ILE A 1 1054 ? -2.509 -7.176 22.787 1.00 94.00 1054 ILE A C 1
ATOM 8113 O O . ILE A 1 1054 ? -2.184 -7.766 21.757 1.00 94.00 1054 ILE A O 1
ATOM 8117 N N . VAL A 1 1055 ? -3.114 -5.986 22.780 1.00 94.00 1055 VAL A N 1
ATOM 8118 C CA . VAL A 1 1055 ? -3.606 -5.277 21.589 1.00 94.00 1055 VAL A CA 1
ATOM 8119 C C . VAL A 1 1055 ? -3.186 -3.800 21.639 1.00 94.00 1055 VAL A C 1
ATOM 8121 O O . VAL A 1 1055 ? -3.892 -2.984 22.236 1.00 94.00 1055 VAL A O 1
ATOM 8124 N N . PRO A 1 1056 ? -2.048 -3.427 21.031 1.00 94.38 1056 PRO A N 1
ATOM 8125 C CA . PRO A 1 1056 ? -1.703 -2.025 20.793 1.00 94.38 1056 PRO A CA 1
ATOM 8126 C C . PRO A 1 1056 ? -2.737 -1.355 19.874 1.00 94.38 1056 PRO A C 1
ATOM 8128 O O . PRO A 1 1056 ? -3.184 -1.967 18.902 1.00 94.38 1056 PRO A O 1
ATOM 8131 N N . LEU A 1 1057 ? -3.114 -0.113 20.185 1.00 94.75 1057 LEU A N 1
ATOM 8132 C CA . LEU A 1 1057 ? -4.081 0.704 19.451 1.00 94.75 1057 LEU A CA 1
ATOM 8133 C C . LEU A 1 1057 ? -3.455 2.055 19.082 1.00 94.75 1057 LEU A C 1
ATOM 8135 O O . LEU A 1 1057 ? -3.212 2.907 19.942 1.00 94.75 1057 LEU A O 1
ATOM 8139 N N . PHE A 1 1058 ? -3.239 2.278 17.787 1.00 93.94 1058 PHE A N 1
ATOM 8140 C CA . PHE A 1 1058 ? -2.812 3.576 17.274 1.00 93.94 1058 PHE A CA 1
ATOM 8141 C C . PHE A 1 1058 ? -3.900 4.620 17.535 1.00 93.94 1058 PHE A C 1
ATOM 8143 O O . PHE A 1 1058 ? -5.091 4.375 17.350 1.00 93.94 1058 PHE A O 1
ATOM 8150 N N . SER A 1 1059 ? -3.497 5.784 18.021 1.00 93.75 1059 SER A N 1
ATOM 8151 C CA . SER A 1 1059 ? -4.403 6.836 18.478 1.00 93.75 1059 SER A CA 1
ATOM 8152 C C . SER A 1 1059 ? -3.748 8.196 18.273 1.00 93.75 1059 SER A C 1
ATOM 8154 O O . SER A 1 1059 ? -2.532 8.290 18.126 1.00 93.75 1059 SER A O 1
ATOM 8156 N N . TRP A 1 1060 ? -4.565 9.242 18.245 1.00 93.50 1060 TRP A N 1
ATOM 8157 C CA . TRP A 1 1060 ? -4.135 10.633 18.350 1.00 93.50 1060 TRP A CA 1
ATOM 8158 C C . TRP A 1 1060 ? -5.210 11.402 19.112 1.00 93.50 1060 TRP A C 1
ATOM 8160 O O . TRP A 1 1060 ? -6.369 10.978 19.095 1.00 93.50 1060 TRP A O 1
ATOM 8170 N N . TYR A 1 1061 ? -4.865 12.502 19.777 1.00 89.12 1061 TYR A N 1
ATOM 8171 C CA . TYR A 1 1061 ? -5.872 13.320 20.454 1.00 89.12 1061 TYR A CA 1
ATOM 8172 C C . TYR A 1 1061 ? -6.846 13.973 19.465 1.00 89.12 1061 TYR A C 1
ATOM 8174 O O . TYR A 1 1061 ? -6.524 14.202 18.296 1.00 89.12 1061 TYR A O 1
ATOM 8182 N N . ASN A 1 1062 ? -8.032 14.332 19.956 1.00 86.12 1062 ASN A N 1
ATOM 8183 C CA . ASN A 1 1062 ? -8.958 15.208 19.254 1.00 86.12 1062 ASN A CA 1
ATOM 8184 C C . ASN A 1 1062 ? -9.218 16.480 20.086 1.00 86.12 1062 ASN A C 1
ATOM 8186 O O . ASN A 1 1062 ? -9.342 16.440 21.308 1.00 86.12 1062 ASN A O 1
ATOM 8190 N N . ALA A 1 1063 ? -9.319 17.635 19.422 1.00 76.88 1063 ALA A N 1
ATOM 8191 C CA . ALA A 1 1063 ? -9.451 18.933 20.099 1.00 76.88 1063 ALA A CA 1
ATOM 8192 C C . ALA A 1 1063 ? -10.813 19.147 20.804 1.00 76.88 1063 ALA A C 1
ATOM 8194 O O . ALA A 1 1063 ? -11.066 20.219 21.353 1.00 76.88 1063 ALA A O 1
ATOM 8195 N N . GLN A 1 1064 ? -11.709 18.153 20.756 1.00 77.50 1064 GLN A N 1
ATOM 8196 C CA . GLN A 1 1064 ? -13.053 18.178 21.345 1.00 77.50 1064 GLN A CA 1
ATOM 8197 C C . GLN A 1 1064 ? -13.171 17.286 22.596 1.00 77.50 1064 GLN A C 1
ATOM 8199 O O . GLN A 1 1064 ? -14.251 17.215 23.183 1.00 77.50 1064 GLN A O 1
ATOM 8204 N N . PHE A 1 1065 ? -12.079 16.630 23.004 1.00 81.25 1065 PHE A N 1
ATOM 8205 C CA . PHE A 1 1065 ? -12.051 15.609 24.051 1.00 81.25 1065 PHE A CA 1
ATOM 8206 C C . PHE A 1 1065 ? -12.618 16.093 25.392 1.00 81.25 1065 PHE A C 1
ATOM 8208 O O . PHE A 1 1065 ? -13.590 15.526 25.896 1.00 81.25 1065 PHE A O 1
ATOM 8215 N N . ASP A 1 1066 ? -12.073 17.175 25.960 1.00 72.06 1066 ASP A N 1
ATOM 8216 C CA . ASP A 1 1066 ? -12.645 17.767 27.171 1.00 72.06 1066 ASP A CA 1
ATOM 8217 C C . ASP A 1 1066 ? -13.792 18.733 26.846 1.00 72.06 1066 ASP A C 1
ATOM 8219 O O . ASP A 1 1066 ? -13.596 19.936 26.652 1.00 72.06 1066 ASP A O 1
ATOM 8223 N N . LYS A 1 1067 ? -15.015 18.197 26.898 1.00 67.88 1067 LYS A N 1
ATOM 8224 C CA . LYS A 1 1067 ? -16.294 18.920 26.763 1.00 67.88 1067 LYS A CA 1
ATOM 8225 C C . LYS A 1 1067 ? -16.527 20.013 27.819 1.00 67.88 1067 LYS A C 1
ATOM 8227 O O . LYS A 1 1067 ? -17.446 20.816 27.653 1.00 67.88 1067 LYS A O 1
ATOM 8232 N N . LYS A 1 1068 ? -15.763 20.043 28.921 1.00 66.00 1068 LYS A N 1
ATOM 8233 C CA . LYS A 1 1068 ? -15.811 21.133 29.919 1.00 66.00 1068 LYS A CA 1
ATOM 8234 C C . LYS A 1 1068 ? -15.026 22.353 29.435 1.00 66.00 1068 LYS A C 1
ATOM 8236 O O . LYS A 1 1068 ? -15.344 23.481 29.813 1.00 66.00 1068 LYS A O 1
ATOM 8241 N N . SER A 1 1069 ? -14.012 22.126 28.603 1.00 63.88 1069 SER A N 1
ATOM 8242 C CA . SER A 1 1069 ? -13.213 23.160 27.961 1.00 63.88 1069 SER A CA 1
ATOM 8243 C C . SER A 1 1069 ? -13.912 23.685 26.698 1.00 63.88 1069 SER A C 1
ATOM 8245 O O . SER A 1 1069 ? -14.690 22.984 26.052 1.00 63.88 1069 SER A O 1
ATOM 8247 N N . ARG A 1 1070 ? -13.647 24.942 26.323 1.00 64.25 1070 ARG A N 1
ATOM 8248 C CA . ARG A 1 1070 ? -13.984 25.439 24.979 1.00 64.25 1070 ARG A CA 1
ATOM 8249 C C . ARG A 1 1070 ? -12.744 25.288 24.095 1.00 64.25 1070 ARG A C 1
ATOM 8251 O O . ARG A 1 1070 ? -11.717 25.843 24.494 1.00 64.25 1070 ARG A O 1
ATOM 8258 N N . PRO A 1 1071 ? -12.827 24.622 22.927 1.00 64.56 1071 PRO A N 1
ATOM 8259 C CA . PRO A 1 1071 ? -11.719 24.556 21.976 1.00 64.56 1071 PRO A CA 1
ATOM 8260 C C . PRO A 1 1071 ? -11.185 25.959 21.654 1.00 64.56 1071 PRO A C 1
ATOM 8262 O O . PRO A 1 1071 ? -11.973 26.848 21.323 1.00 64.56 1071 PRO A O 1
ATOM 8265 N N . ASP A 1 1072 ? -9.871 26.176 21.766 1.00 66.62 1072 ASP A N 1
ATOM 8266 C CA . ASP A 1 1072 ? -9.236 27.416 21.302 1.00 66.62 1072 ASP A CA 1
ATOM 8267 C C . ASP A 1 1072 ? -8.895 27.218 19.818 1.00 66.62 1072 ASP A C 1
ATOM 8269 O O . ASP A 1 1072 ? -7.967 26.468 19.508 1.00 66.62 1072 ASP A O 1
ATOM 8273 N N . PRO A 1 1073 ? -9.601 27.865 18.869 1.00 63.34 1073 PRO A N 1
ATOM 8274 C CA . PRO A 1 1073 ? -9.361 27.651 17.441 1.00 63.34 1073 PRO A CA 1
ATOM 8275 C C . PRO A 1 1073 ? -7.957 28.094 16.999 1.00 63.34 1073 PRO A C 1
ATOM 8277 O O . PRO A 1 1073 ? -7.531 27.750 15.895 1.00 63.34 1073 PRO A O 1
ATOM 8280 N N . ASN A 1 1074 ? -7.212 28.813 17.846 1.00 63.25 1074 ASN A N 1
ATOM 8281 C CA . ASN A 1 1074 ? -5.834 29.232 17.591 1.00 63.25 1074 ASN A CA 1
ATOM 8282 C C . ASN A 1 1074 ? -4.790 28.352 18.296 1.00 63.25 1074 ASN A C 1
ATOM 8284 O O . ASN A 1 1074 ? -3.601 28.539 18.054 1.00 63.25 1074 ASN A O 1
ATOM 8288 N N . TYR A 1 1075 ? -5.189 27.408 19.155 1.00 66.25 1075 TYR A N 1
ATOM 8289 C CA . TYR A 1 1075 ? -4.241 26.494 19.787 1.00 66.25 1075 TYR A CA 1
ATOM 8290 C C . TYR A 1 1075 ? -3.827 25.402 18.794 1.00 66.25 1075 TYR A C 1
ATOM 8292 O O . TYR A 1 1075 ? -4.656 24.621 18.324 1.00 66.25 1075 TYR A O 1
ATOM 8300 N N . MET A 1 1076 ? -2.549 25.387 18.422 1.00 61.25 1076 MET A N 1
ATOM 8301 C CA . MET A 1 1076 ? -1.924 24.327 17.633 1.00 61.25 1076 MET A CA 1
ATOM 8302 C C . MET A 1 1076 ? -1.271 23.342 18.615 1.00 61.25 1076 MET A C 1
ATOM 8304 O O . MET A 1 1076 ? -0.203 23.649 19.145 1.00 61.25 1076 MET A O 1
ATOM 8308 N N . PRO A 1 1077 ? -1.909 22.204 18.936 1.00 62.38 1077 PRO A N 1
ATOM 8309 C CA . PRO A 1 1077 ? -1.264 21.174 19.739 1.00 62.38 1077 PRO A CA 1
ATOM 8310 C C . PRO A 1 1077 ? -0.127 20.528 18.932 1.00 62.38 1077 PRO A C 1
ATOM 8312 O O . PRO A 1 1077 ? -0.294 20.260 17.741 1.00 62.38 1077 PRO A O 1
ATOM 8315 N N . ASP A 1 1078 ? 1.011 20.301 19.591 1.00 69.12 1078 ASP A N 1
ATOM 8316 C CA . ASP A 1 1078 ? 2.246 19.738 19.030 1.00 69.12 1078 ASP A CA 1
ATOM 8317 C C . ASP A 1 1078 ? 2.751 20.405 17.737 1.00 69.12 1078 ASP A C 1
ATOM 8319 O O . ASP A 1 1078 ? 2.897 19.760 16.701 1.00 69.12 1078 ASP A O 1
ATOM 8323 N N . GLU A 1 1079 ? 3.118 21.692 17.814 1.00 71.25 1079 GLU A N 1
ATOM 8324 C CA . GLU A 1 1079 ? 3.823 22.429 16.738 1.00 71.25 1079 GLU A CA 1
ATOM 8325 C C . GLU A 1 1079 ? 5.147 21.765 16.288 1.00 71.25 1079 GLU A C 1
ATOM 8327 O O . GLU A 1 1079 ? 5.697 22.092 15.238 1.00 71.25 1079 GLU A O 1
ATOM 8332 N N . THR A 1 1080 ? 5.668 20.829 17.084 1.00 84.06 1080 THR A N 1
ATOM 8333 C CA . THR A 1 1080 ? 6.816 19.964 16.783 1.00 84.06 1080 THR A CA 1
ATOM 8334 C C . THR A 1 1080 ? 6.491 18.830 15.809 1.00 84.06 1080 THR A C 1
ATOM 8336 O O . THR A 1 1080 ? 7.415 18.244 15.246 1.00 84.06 1080 THR A O 1
ATOM 8339 N N . CYS A 1 1081 ? 5.221 18.482 15.599 1.00 87.62 1081 CYS A N 1
ATOM 8340 C CA . CYS A 1 1081 ? 4.810 17.466 14.636 1.00 87.62 1081 CYS A CA 1
ATOM 8341 C C . CYS A 1 1081 ? 4.516 18.082 13.262 1.00 87.62 1081 CYS A C 1
ATOM 8343 O O . CYS A 1 1081 ? 3.840 19.102 13.150 1.00 87.62 1081 CYS A O 1
ATOM 8345 N N . VAL A 1 1082 ? 4.950 17.408 12.196 1.00 89.25 1082 VAL A N 1
ATOM 8346 C CA . VAL A 1 1082 ? 4.655 17.795 10.809 1.00 89.25 1082 VAL A CA 1
ATOM 8347 C C . VAL A 1 1082 ? 3.867 16.664 10.167 1.00 89.25 1082 VAL A C 1
ATOM 8349 O O . VAL A 1 1082 ? 4.429 15.615 9.868 1.00 89.25 1082 VAL A O 1
ATOM 8352 N N . TRP A 1 1083 ? 2.563 16.852 9.975 1.00 90.31 1083 TRP A N 1
ATOM 8353 C CA . TRP A 1 1083 ? 1.675 15.829 9.417 1.00 90.31 1083 TRP A CA 1
ATOM 8354 C C . TRP A 1 1083 ? 1.254 16.159 7.976 1.00 90.31 1083 TRP A C 1
ATOM 8356 O O . TRP A 1 1083 ? 1.044 17.329 7.661 1.00 90.31 1083 TRP A O 1
ATOM 8366 N N . PRO A 1 1084 ? 1.064 15.146 7.107 1.00 89.50 1084 PRO A N 1
ATOM 8367 C CA . PRO A 1 1084 ? 0.485 15.317 5.768 1.00 89.50 1084 PRO A CA 1
ATOM 8368 C C . PRO A 1 1084 ? -1.048 15.480 5.788 1.00 89.50 1084 PRO A C 1
ATOM 8370 O O . PRO A 1 1084 ? -1.665 15.670 4.745 1.00 89.50 1084 PRO A O 1
ATOM 8373 N N . LEU A 1 1085 ? -1.667 15.333 6.962 1.00 86.38 1085 LEU A N 1
ATOM 8374 C CA . LEU A 1 1085 ? -3.105 15.393 7.211 1.00 86.38 1085 LEU A CA 1
ATOM 8375 C C . LEU A 1 1085 ? -3.395 16.528 8.191 1.00 86.38 1085 LEU A C 1
ATOM 8377 O O . LEU A 1 1085 ? -2.556 16.834 9.041 1.00 86.38 1085 LEU A O 1
ATOM 8381 N N . ASP A 1 1086 ? -4.606 17.085 8.141 1.00 81.31 1086 ASP A N 1
ATOM 8382 C CA . ASP A 1 1086 ? -5.047 18.044 9.156 1.00 81.31 1086 ASP A CA 1
ATOM 8383 C C . ASP A 1 1086 ? -5.041 17.383 10.550 1.00 81.31 1086 ASP A C 1
ATOM 8385 O O . ASP A 1 1086 ? -5.736 16.386 10.796 1.00 81.31 1086 ASP A O 1
ATOM 8389 N N . SER A 1 1087 ? -4.237 17.933 11.466 1.00 71.75 1087 SER A N 1
ATOM 8390 C CA . SER A 1 1087 ? -4.020 17.383 12.808 1.00 71.75 1087 SER A CA 1
ATOM 8391 C C . SER A 1 1087 ? -5.244 17.485 13.722 1.00 71.75 1087 SER A C 1
ATOM 8393 O O . SER A 1 1087 ? -5.349 16.727 14.685 1.00 71.75 1087 SER A O 1
ATOM 8395 N N . ARG A 1 1088 ? -6.192 18.380 13.418 1.00 70.56 1088 ARG A N 1
ATOM 8396 C CA . ARG A 1 1088 ? -7.421 18.607 14.191 1.00 70.56 1088 ARG A CA 1
ATOM 8397 C C . ARG A 1 1088 ? -8.578 17.757 13.674 1.00 70.56 1088 ARG A C 1
ATOM 8399 O O . ARG A 1 1088 ? -9.362 17.234 14.469 1.00 70.56 1088 ARG A O 1
ATOM 8406 N N . GLU A 1 1089 ? -8.693 17.606 12.355 1.00 77.62 1089 GLU A N 1
ATOM 8407 C CA . GLU A 1 1089 ? -9.872 16.999 11.726 1.00 77.62 1089 GLU A CA 1
ATOM 8408 C C . GLU A 1 1089 ? -9.668 15.589 11.167 1.00 77.62 1089 GLU A C 1
ATOM 8410 O O . GLU A 1 1089 ? -10.634 14.820 11.121 1.00 77.62 1089 GLU A O 1
ATOM 8415 N N . GLN A 1 1090 ? -8.461 15.242 10.717 1.00 86.81 1090 GLN A N 1
ATOM 8416 C CA . GLN A 1 1090 ? -8.219 14.040 9.908 1.00 86.81 1090 GLN A CA 1
ATOM 8417 C C . GLN A 1 1090 ? -7.278 13.038 10.585 1.00 86.81 1090 GLN A C 1
ATOM 8419 O O . GLN A 1 1090 ? -7.532 11.833 10.532 1.00 86.81 1090 GLN A O 1
ATOM 8424 N N . LEU A 1 1091 ? -6.221 13.518 11.243 1.00 90.56 1091 LEU A N 1
ATOM 8425 C CA . LEU A 1 1091 ? -5.144 12.689 11.791 1.00 90.56 1091 LEU A CA 1
ATOM 8426 C C . LEU A 1 1091 ? -5.626 11.626 12.789 1.00 90.56 1091 LEU A C 1
ATOM 8428 O O . LEU A 1 1091 ? -5.294 10.452 12.641 1.00 90.56 1091 LEU A O 1
ATOM 8432 N N . TRP A 1 1092 ? -6.444 12.000 13.776 1.00 91.12 1092 TRP A N 1
ATOM 8433 C CA . TRP A 1 1092 ? -6.938 11.050 14.780 1.00 91.12 1092 TRP A CA 1
ATOM 8434 C C . TRP A 1 1092 ? -7.849 9.979 14.167 1.00 91.12 1092 TRP A C 1
ATOM 8436 O O . TRP A 1 1092 ? -7.685 8.796 14.461 1.00 91.12 1092 TRP A O 1
ATOM 8446 N N . LYS A 1 1093 ? -8.723 10.357 13.222 1.00 92.88 1093 LYS A N 1
ATOM 8447 C CA . LYS A 1 1093 ? -9.552 9.411 12.452 1.00 92.88 1093 LYS A CA 1
ATOM 8448 C C . LYS A 1 1093 ? -8.677 8.441 11.665 1.00 92.88 1093 LYS A C 1
ATOM 8450 O O . LYS A 1 1093 ? -8.977 7.253 11.602 1.00 92.88 1093 LYS A O 1
ATOM 8455 N N . TYR A 1 1094 ? -7.593 8.941 11.075 1.00 92.81 1094 TYR A N 1
ATOM 8456 C CA . TYR A 1 1094 ? -6.636 8.128 10.338 1.00 92.81 1094 TYR A CA 1
ATOM 8457 C C . TYR A 1 1094 ? -5.907 7.131 11.251 1.00 92.81 1094 TYR A C 1
ATOM 8459 O O . TYR A 1 1094 ? -5.837 5.950 10.915 1.00 92.81 1094 TYR A O 1
ATOM 8467 N N . MET A 1 1095 ? -5.440 7.567 12.427 1.00 92.19 1095 MET A N 1
ATOM 8468 C CA . MET A 1 1095 ? -4.806 6.683 13.412 1.00 92.19 1095 MET A CA 1
ATOM 8469 C C . MET A 1 1095 ? -5.762 5.591 13.908 1.00 92.19 1095 MET A C 1
ATOM 8471 O O . MET A 1 1095 ? -5.380 4.423 13.932 1.00 92.19 1095 MET A O 1
ATOM 8475 N N . LEU A 1 1096 ? -7.027 5.921 14.200 1.00 92.31 1096 LEU A N 1
ATOM 8476 C CA . LEU A 1 1096 ? -8.039 4.909 14.534 1.00 92.31 1096 LEU A CA 1
ATOM 8477 C C . LEU A 1 1096 ? -8.284 3.933 13.376 1.00 92.31 1096 LEU A C 1
ATOM 8479 O O . LEU A 1 1096 ? -8.425 2.731 13.601 1.00 92.31 1096 LEU A O 1
ATOM 8483 N N . LYS A 1 1097 ? -8.280 4.421 12.131 1.00 90.81 1097 LYS A N 1
ATOM 8484 C CA . LYS A 1 1097 ? -8.476 3.592 10.936 1.00 90.81 1097 LYS A CA 1
ATOM 8485 C C . LYS A 1 1097 ? -7.356 2.566 10.727 1.00 90.81 1097 LYS A C 1
ATOM 8487 O O . LYS A 1 1097 ? -7.630 1.472 10.240 1.00 90.81 1097 LYS A O 1
ATOM 8492 N N . LEU A 1 1098 ? -6.118 2.862 11.140 1.00 87.75 1098 LEU A N 1
ATOM 8493 C CA . LEU A 1 1098 ? -5.023 1.876 11.142 1.00 87.75 1098 LEU A CA 1
ATOM 8494 C C . LEU A 1 1098 ? -5.357 0.648 12.018 1.00 87.75 1098 LEU A C 1
ATOM 8496 O O . LEU A 1 1098 ? -4.893 -0.454 11.723 1.00 87.75 1098 LEU A O 1
ATOM 8500 N N . ASN A 1 1099 ? -6.207 0.804 13.043 1.00 88.44 1099 ASN A N 1
ATOM 8501 C CA . ASN A 1 1099 ? -6.627 -0.294 13.917 1.00 88.44 1099 ASN A CA 1
ATOM 8502 C C . ASN A 1 1099 ? -7.697 -1.209 13.305 1.00 88.44 1099 ASN A C 1
ATOM 8504 O O . ASN A 1 1099 ? -7.869 -2.318 13.808 1.00 88.44 1099 ASN A O 1
ATOM 8508 N N . GLU A 1 1100 ? -8.412 -0.807 12.242 1.00 84.06 1100 GLU A N 1
ATOM 8509 C CA . GLU A 1 1100 ? -9.514 -1.606 11.666 1.00 84.06 1100 GLU A CA 1
ATOM 8510 C C . GLU A 1 1100 ? -9.051 -3.040 11.359 1.00 84.06 1100 GLU A C 1
ATOM 8512 O O . GLU A 1 1100 ? -9.632 -4.011 11.843 1.00 84.06 1100 GLU A O 1
ATOM 8517 N N . SER A 1 1101 ? -7.929 -3.172 10.644 1.00 75.31 1101 SER A N 1
ATOM 8518 C CA . SER A 1 1101 ? -7.358 -4.473 10.265 1.00 75.31 1101 SER A CA 1
ATOM 8519 C C . SER A 1 1101 ? -6.766 -5.272 11.439 1.00 75.31 1101 SER A C 1
ATOM 8521 O O . SER A 1 1101 ? -6.605 -6.492 11.343 1.00 75.31 1101 SER A O 1
ATOM 8523 N N . LEU A 1 1102 ? -6.460 -4.607 12.559 1.00 75.31 1102 LEU A N 1
ATOM 8524 C CA . LEU A 1 1102 ? -6.000 -5.241 13.797 1.00 75.31 1102 LEU A CA 1
ATOM 8525 C C . LEU A 1 1102 ? -7.179 -5.883 14.544 1.00 75.31 1102 LEU A C 1
ATOM 8527 O O . LEU A 1 1102 ? -7.057 -6.981 15.089 1.00 75.31 1102 LEU A O 1
ATOM 8531 N N . LEU A 1 1103 ? -8.331 -5.207 14.525 1.00 81.88 1103 LEU A N 1
ATOM 8532 C CA . LEU A 1 1103 ? -9.538 -5.555 15.276 1.00 81.88 1103 LEU A CA 1
ATOM 8533 C C . LEU A 1 1103 ? -10.464 -6.551 14.551 1.00 81.88 1103 LEU A C 1
ATOM 8535 O O . LEU A 1 1103 ? -11.339 -7.136 15.185 1.00 81.88 1103 LEU A O 1
ATOM 8539 N N . GLU A 1 1104 ? -10.236 -6.834 13.262 1.00 72.94 1104 GLU A N 1
ATOM 8540 C CA . GLU A 1 1104 ? -10.894 -7.942 12.540 1.00 72.94 1104 GLU A CA 1
ATOM 8541 C C . GLU A 1 1104 ? -10.604 -9.333 13.156 1.00 72.94 1104 GLU A C 1
ATOM 8543 O O . GLU A 1 1104 ? -11.333 -10.302 12.912 1.00 72.94 1104 GLU A O 1
ATOM 8548 N N . GLN A 1 1105 ? -9.539 -9.465 13.955 1.00 68.50 1105 GLN A N 1
ATOM 8549 C CA . GLN A 1 1105 ? -9.109 -10.739 14.531 1.00 68.50 1105 GLN A CA 1
ATOM 8550 C C . GLN A 1 1105 ? -9.986 -11.155 15.723 1.00 68.50 1105 GLN A C 1
ATOM 8552 O O . GLN A 1 1105 ? -10.092 -10.457 16.729 1.00 68.50 1105 GLN A O 1
ATOM 8557 N N . THR A 1 1106 ? -10.585 -12.351 15.658 1.00 66.00 1106 THR A N 1
ATOM 8558 C CA . THR A 1 1106 ? -11.409 -12.881 16.760 1.00 66.00 1106 THR A CA 1
ATOM 8559 C C . THR A 1 1106 ? -10.542 -13.399 17.909 1.00 66.00 1106 THR A C 1
ATOM 8561 O O . THR A 1 1106 ? -10.214 -14.584 17.974 1.00 66.00 1106 THR A O 1
ATOM 8564 N N . MET A 1 1107 ? -10.212 -12.513 18.845 1.00 78.62 1107 MET A N 1
ATOM 8565 C CA . MET A 1 1107 ? -9.544 -12.855 20.102 1.00 78.62 1107 MET A CA 1
ATOM 8566 C C . MET A 1 1107 ? -10.541 -13.462 21.105 1.00 78.62 1107 MET A C 1
ATOM 8568 O O . MET A 1 1107 ? -11.712 -13.076 21.164 1.00 78.62 1107 MET A O 1
ATOM 8572 N N . LYS A 1 1108 ? -10.090 -14.452 21.883 1.00 74.94 1108 LYS A N 1
ATOM 8573 C CA . LYS A 1 1108 ? -10.877 -15.133 22.926 1.00 74.94 1108 LYS A CA 1
ATOM 8574 C C . LYS A 1 1108 ? -10.035 -15.257 24.192 1.00 74.94 1108 LYS A C 1
ATOM 8576 O O . LYS A 1 1108 ? -8.870 -15.617 24.101 1.00 74.94 1108 LYS A O 1
ATOM 8581 N N . GLY A 1 1109 ? -10.634 -14.995 25.351 1.00 86.00 1109 GLY A N 1
ATOM 8582 C CA . GLY A 1 1109 ? -9.935 -14.994 26.637 1.00 86.00 1109 GLY A CA 1
ATOM 8583 C C . GLY A 1 1109 ? -9.782 -13.585 27.204 1.00 86.00 1109 GLY A C 1
ATOM 8584 O O . GLY A 1 1109 ? -10.612 -12.715 26.945 1.00 86.00 1109 GLY A O 1
ATOM 8585 N N . THR A 1 1110 ? -8.732 -13.373 27.993 1.00 91.56 1110 THR A N 1
ATOM 8586 C CA . THR A 1 1110 ? -8.382 -12.067 28.562 1.00 91.56 1110 THR A CA 1
ATOM 8587 C C . THR A 1 1110 ? -7.728 -11.199 27.488 1.00 91.56 1110 THR A C 1
ATOM 8589 O O . THR A 1 1110 ? -6.718 -11.597 26.912 1.00 91.56 1110 THR A O 1
ATOM 8592 N N . VAL A 1 1111 ? -8.279 -10.013 27.232 1.00 94.50 1111 VAL A N 1
ATOM 8593 C CA . VAL A 1 1111 ? -7.708 -9.041 26.286 1.00 94.50 1111 VAL A CA 1
ATOM 8594 C C . VAL A 1 1111 ? -7.257 -7.801 27.054 1.00 94.50 1111 VAL A C 1
ATOM 8596 O O . VAL A 1 1111 ? -8.029 -7.239 27.832 1.00 94.50 1111 VAL A O 1
ATOM 8599 N N . ILE A 1 1112 ? -6.012 -7.386 26.837 1.00 96.69 1112 ILE A N 1
ATOM 8600 C CA . ILE A 1 1112 ? -5.432 -6.146 27.358 1.00 96.69 1112 ILE A CA 1
ATOM 8601 C C . ILE A 1 1112 ? -5.148 -5.247 26.153 1.00 96.69 1112 ILE A C 1
ATOM 8603 O O . ILE A 1 1112 ? -4.361 -5.611 25.284 1.00 96.69 1112 ILE A O 1
ATOM 8607 N N . THR A 1 1113 ? -5.791 -4.088 26.066 1.00 97.06 1113 THR A N 1
ATOM 8608 C CA . THR A 1 1113 ? -5.495 -3.088 25.026 1.00 97.06 1113 THR A CA 1
ATOM 8609 C C . THR A 1 1113 ? -4.535 -2.037 25.565 1.00 97.06 1113 THR A C 1
ATOM 8611 O O . THR A 1 1113 ? -4.414 -1.878 26.781 1.00 97.06 1113 THR A O 1
ATOM 8614 N N . ALA A 1 1114 ? -3.863 -1.307 24.678 1.00 97.69 1114 ALA A N 1
ATOM 8615 C CA . ALA A 1 1114 ? -3.081 -0.141 25.067 1.00 97.69 1114 ALA A CA 1
ATOM 8616 C C . ALA A 1 1114 ? -3.160 0.978 24.021 1.00 97.69 1114 ALA A C 1
ATOM 8618 O O . ALA A 1 1114 ? -3.024 0.694 22.833 1.00 97.69 1114 ALA A O 1
ATOM 8619 N N . SER A 1 1115 ? -3.343 2.226 24.448 1.00 97.31 1115 SER A N 1
ATOM 8620 C CA . SER A 1 1115 ? -3.167 3.439 23.631 1.00 97.31 1115 SER A CA 1
ATOM 8621 C C . SER A 1 1115 ? -2.132 4.353 24.287 1.00 97.31 1115 SER A C 1
ATOM 8623 O O . SER A 1 1115 ? -1.756 4.133 25.435 1.00 97.31 1115 SER A O 1
ATOM 8625 N N . HIS A 1 1116 ? -1.656 5.380 23.582 1.00 95.75 1116 HIS A N 1
ATOM 8626 C CA . HIS A 1 1116 ? -0.920 6.454 24.250 1.00 95.75 1116 HIS A CA 1
ATOM 8627 C C . HIS A 1 1116 ? -1.886 7.507 24.806 1.00 95.75 1116 HIS A C 1
ATOM 8629 O O . HIS A 1 1116 ? -1.927 7.730 26.009 1.00 95.75 1116 HIS A O 1
ATOM 8635 N N . PHE A 1 1117 ? -2.720 8.100 23.950 1.00 93.94 1117 PHE A N 1
ATOM 8636 C CA . PHE A 1 1117 ? -3.650 9.165 24.339 1.00 93.94 1117 PHE A CA 1
ATOM 8637 C C . PHE A 1 1117 ? -4.834 8.640 25.162 1.00 93.94 1117 PHE A C 1
ATOM 8639 O O . PHE A 1 1117 ? -5.240 7.481 25.006 1.00 93.94 1117 PHE A O 1
ATOM 8646 N N . LEU A 1 1118 ? -5.411 9.500 26.013 1.00 92.00 1118 LEU A N 1
ATOM 8647 C CA . LEU A 1 1118 ? -6.492 9.110 26.921 1.00 92.00 1118 LEU A CA 1
ATOM 8648 C C . LEU A 1 1118 ? -7.755 8.679 26.158 1.00 92.00 1118 LEU A C 1
ATOM 8650 O O . LEU A 1 1118 ? -8.222 9.418 25.290 1.00 92.00 1118 LEU A O 1
ATOM 8654 N N . PRO A 1 1119 ? -8.383 7.553 26.537 1.00 92.50 1119 PRO A N 1
ATOM 8655 C CA . PRO A 1 1119 ? -9.587 7.060 25.871 1.00 92.50 1119 PRO A CA 1
ATOM 8656 C C . PRO A 1 1119 ? -10.898 7.634 26.426 1.00 92.50 1119 PRO A C 1
ATOM 8658 O O . PRO A 1 1119 ? -11.943 7.423 25.826 1.00 92.50 1119 PRO A O 1
ATOM 8661 N N . LEU A 1 1120 ? -10.889 8.310 27.583 1.00 90.44 1120 LEU A N 1
ATOM 8662 C CA . LEU A 1 1120 ? -12.100 8.790 28.265 1.00 90.44 1120 LEU A CA 1
ATOM 8663 C C . LEU A 1 1120 ? -11.844 10.113 28.995 1.00 90.44 1120 LEU A C 1
ATOM 8665 O O . LEU A 1 1120 ? -10.980 10.177 29.868 1.00 90.44 1120 LEU A O 1
ATOM 8669 N N . ALA A 1 1121 ? -12.649 11.144 28.721 1.00 86.50 1121 ALA A N 1
ATOM 8670 C CA . ALA A 1 1121 ? -12.539 12.459 29.371 1.00 86.50 1121 ALA A CA 1
ATOM 8671 C C . ALA A 1 1121 ? -12.974 12.468 30.858 1.00 86.50 1121 ALA A C 1
ATOM 8673 O O . ALA A 1 1121 ? -12.895 13.493 31.541 1.00 86.50 1121 ALA A O 1
ATOM 8674 N N . THR A 1 1122 ? -13.465 11.333 31.366 1.00 86.56 1122 THR A N 1
ATOM 8675 C CA . THR A 1 1122 ? -13.786 11.108 32.784 1.00 86.56 1122 THR A CA 1
ATOM 8676 C C . THR A 1 1122 ? -12.623 10.549 33.596 1.00 86.56 1122 THR A C 1
ATOM 8678 O O . THR A 1 1122 ? -12.688 10.631 34.819 1.00 86.56 1122 THR A O 1
ATOM 8681 N N . LEU A 1 1123 ? -11.597 9.981 32.951 1.00 88.25 1123 LEU A N 1
ATOM 8682 C CA . LEU A 1 1123 ? -10.410 9.469 33.640 1.00 88.25 1123 LEU A CA 1
ATOM 8683 C C . LEU A 1 1123 ? -9.570 10.626 34.207 1.00 88.25 1123 LEU A C 1
ATOM 8685 O O . LEU A 1 1123 ? -9.593 11.729 33.656 1.00 88.25 1123 LEU A O 1
ATOM 8689 N N . PRO A 1 1124 ? -8.800 10.399 35.283 1.00 83.38 1124 PRO A N 1
ATOM 8690 C CA . PRO A 1 1124 ? -7.947 11.424 35.862 1.00 83.38 1124 PRO A CA 1
ATOM 8691 C C . PRO A 1 1124 ? -6.781 11.778 34.928 1.00 83.38 1124 PRO A C 1
ATOM 8693 O O . PRO A 1 1124 ? -5.966 10.936 34.534 1.00 83.38 1124 PRO A O 1
ATOM 8696 N N . PHE A 1 1125 ? -6.678 13.070 34.630 1.00 77.62 1125 PHE A N 1
ATOM 8697 C CA . PHE A 1 1125 ? -5.529 13.694 33.989 1.00 77.62 1125 PHE A CA 1
ATOM 8698 C C . PHE A 1 1125 ? -5.178 14.994 34.699 1.00 77.62 1125 PHE A C 1
ATOM 8700 O O . PHE A 1 1125 ? -6.073 15.688 35.189 1.00 77.62 1125 PHE A O 1
ATOM 8707 N N . SER A 1 1126 ? -3.886 15.332 34.772 1.00 67.06 1126 SER A N 1
ATOM 8708 C CA . SER A 1 1126 ? -3.523 16.658 35.262 1.00 67.06 1126 SER A CA 1
ATOM 8709 C C . SER A 1 1126 ? -3.807 17.680 34.176 1.00 67.06 1126 SER A C 1
ATOM 8711 O O . SER A 1 1126 ? -3.206 17.670 33.103 1.00 67.06 1126 SER A O 1
ATOM 8713 N N . SER A 1 1127 ? -4.720 18.590 34.482 1.00 58.34 1127 SER A N 1
ATOM 8714 C CA . SER A 1 1127 ? -4.749 19.908 33.876 1.00 58.34 1127 SER A CA 1
ATOM 8715 C C . SER A 1 1127 ? -4.466 20.908 34.990 1.00 58.34 1127 SER A C 1
ATOM 8717 O O . SER A 1 1127 ? -5.338 21.124 35.836 1.00 58.34 1127 SER A O 1
ATOM 8719 N N . ASP A 1 1128 ? -3.292 21.545 34.980 1.00 53.97 1128 ASP A N 1
ATOM 8720 C CA . ASP A 1 1128 ? -2.888 22.584 35.948 1.00 53.97 1128 ASP A CA 1
ATOM 8721 C C . ASP A 1 1128 ? -3.658 23.908 35.722 1.00 53.97 1128 ASP A C 1
ATOM 8723 O O . ASP A 1 1128 ? -3.088 24.977 35.510 1.00 53.97 1128 ASP A O 1
ATOM 8727 N N . GLY A 1 1129 ? -4.988 23.831 35.622 1.00 51.22 1129 GLY A N 1
ATOM 8728 C CA . GLY A 1 1129 ? -5.872 24.899 35.143 1.00 51.22 1129 GLY A CA 1
ATOM 8729 C C . GLY A 1 1129 ? -5.721 25.245 33.653 1.00 51.22 1129 GLY A C 1
ATOM 8730 O O . GLY A 1 1129 ? -6.473 26.075 33.139 1.00 51.22 1129 GLY A O 1
ATOM 8731 N N . ASN A 1 1130 ? -4.774 24.631 32.936 1.00 59.72 1130 ASN A N 1
ATOM 8732 C CA . ASN A 1 1130 ? -4.465 24.982 31.554 1.00 59.72 1130 ASN A CA 1
ATOM 8733 C C . ASN A 1 1130 ? -5.438 24.333 30.551 1.00 59.72 1130 ASN A C 1
ATOM 8735 O O . ASN A 1 1130 ? -5.227 23.215 30.085 1.00 59.72 1130 ASN A O 1
ATOM 8739 N N . ILE A 1 1131 ? -6.464 25.095 30.161 1.00 59.16 1131 ILE A N 1
ATOM 8740 C CA . ILE A 1 1131 ? -7.461 24.750 29.127 1.00 59.16 1131 ILE A CA 1
ATOM 8741 C C . ILE A 1 1131 ? -6.830 24.280 27.804 1.00 59.16 1131 ILE A C 1
ATOM 8743 O O . ILE A 1 1131 ? -7.441 23.482 27.098 1.00 59.16 1131 ILE A O 1
ATOM 8747 N N . ARG A 1 1132 ? -5.623 24.749 27.458 1.00 60.12 1132 ARG A N 1
ATOM 8748 C CA . ARG A 1 1132 ? -4.940 24.331 26.224 1.00 60.12 1132 ARG A CA 1
ATOM 8749 C C . ARG A 1 1132 ? -4.418 22.902 26.320 1.00 60.12 1132 ARG A C 1
ATOM 8751 O O . ARG A 1 1132 ? -4.652 22.130 25.403 1.00 60.12 1132 ARG A O 1
ATOM 8758 N N . ALA A 1 1133 ? -3.814 22.522 27.447 1.00 64.31 1133 ALA A N 1
ATOM 8759 C CA . ALA A 1 1133 ? -3.335 21.153 27.653 1.00 64.31 1133 ALA A CA 1
ATOM 8760 C C . ALA A 1 1133 ? -4.478 20.129 27.516 1.00 64.31 1133 ALA A C 1
ATOM 8762 O O . ALA A 1 1133 ? -4.321 19.127 26.828 1.00 64.31 1133 ALA A O 1
ATOM 8763 N N . ALA A 1 1134 ? -5.666 20.442 28.056 1.00 72.06 1134 ALA A N 1
ATOM 8764 C CA . ALA A 1 1134 ? -6.859 19.590 27.975 1.00 72.06 1134 ALA A CA 1
ATOM 8765 C C . ALA A 1 1134 ? -7.256 19.178 26.534 1.00 72.06 1134 ALA A C 1
ATOM 8767 O O . ALA A 1 1134 ? -7.821 18.103 26.339 1.00 72.06 1134 ALA A O 1
ATOM 8768 N N . GLN A 1 1135 ? -6.939 20.001 25.527 1.00 75.69 1135 GLN A N 1
ATOM 8769 C CA . GLN A 1 1135 ? -7.282 19.768 24.113 1.00 75.69 1135 GLN A CA 1
ATOM 8770 C C . GLN A 1 1135 ? -6.318 18.805 23.397 1.00 75.69 1135 GLN A C 1
ATOM 8772 O O . GLN A 1 1135 ? -6.609 18.386 22.278 1.00 75.69 1135 GLN A O 1
ATOM 8777 N N . SER A 1 1136 ? -5.214 18.431 24.050 1.00 81.75 1136 SER A N 1
ATOM 8778 C CA . SER A 1 1136 ? -4.225 17.460 23.560 1.00 81.75 1136 SER A CA 1
ATOM 8779 C C . SER A 1 1136 ? -4.301 16.110 24.286 1.00 81.75 1136 SER A C 1
ATOM 8781 O O . SER A 1 1136 ? -3.598 15.179 23.918 1.00 81.75 1136 SER A O 1
ATOM 8783 N N . MET A 1 1137 ? -5.141 15.967 25.322 1.00 86.31 1137 MET A N 1
ATOM 8784 C CA . MET A 1 1137 ? -5.014 14.837 26.258 1.00 86.31 1137 MET A CA 1
ATOM 8785 C C . MET A 1 1137 ? -5.451 13.478 25.694 1.00 86.31 1137 MET A C 1
ATOM 8787 O O . MET A 1 1137 ? -4.938 12.440 26.116 1.00 86.31 1137 MET A O 1
ATOM 8791 N N . GLY A 1 1138 ? -6.443 13.450 24.800 1.00 89.81 1138 GLY A N 1
ATOM 8792 C CA . GLY A 1 1138 ? -7.174 12.218 24.512 1.00 89.81 1138 GLY A CA 1
ATOM 8793 C C . GLY A 1 1138 ? -8.110 12.262 23.311 1.00 89.81 1138 GLY A C 1
ATOM 8794 O O . GLY A 1 1138 ? -8.239 13.274 22.626 1.00 89.81 1138 GLY A O 1
ATOM 8795 N N . CYS A 1 1139 ? -8.764 11.131 23.060 1.00 91.12 1139 CYS A N 1
ATOM 8796 C CA . CYS A 1 1139 ? -9.779 10.939 22.031 1.00 91.12 1139 CYS A CA 1
ATOM 8797 C C . CYS A 1 1139 ? -10.786 9.885 22.523 1.00 91.12 1139 CYS A C 1
ATOM 8799 O O . CYS A 1 1139 ? -10.423 8.730 22.738 1.00 91.12 1139 CYS A O 1
ATOM 8801 N N . GLU A 1 1140 ? -12.052 10.275 22.720 1.00 90.00 1140 GLU A N 1
ATOM 8802 C CA . GLU A 1 1140 ? -13.092 9.367 23.240 1.00 90.00 1140 GLU A CA 1
ATOM 8803 C C . GLU A 1 1140 ? -13.400 8.215 22.268 1.00 90.00 1140 GLU A C 1
ATOM 8805 O O . GLU A 1 1140 ? -13.726 7.114 22.700 1.00 90.00 1140 GLU A O 1
ATOM 8810 N N . ASP A 1 1141 ? -13.219 8.422 20.961 1.00 92.00 1141 ASP A N 1
ATOM 8811 C CA . ASP A 1 1141 ? -13.412 7.402 19.922 1.00 92.00 1141 ASP A CA 1
ATOM 8812 C C . ASP A 1 1141 ? -12.422 6.215 20.041 1.00 92.00 1141 ASP A C 1
ATOM 8814 O O . ASP A 1 1141 ? -12.630 5.154 19.447 1.00 92.00 1141 ASP A O 1
ATOM 8818 N N . VAL A 1 1142 ? -11.356 6.343 20.849 1.00 93.62 1142 VAL A N 1
ATOM 8819 C CA . VAL A 1 1142 ? -10.503 5.205 21.238 1.00 93.62 1142 VAL A CA 1
ATOM 8820 C C . VAL A 1 1142 ? -11.305 4.183 22.059 1.00 93.62 1142 VAL A C 1
ATOM 8822 O O . VAL A 1 1142 ? -11.033 2.983 21.955 1.00 93.62 1142 VAL A O 1
ATOM 8825 N N . GLU A 1 1143 ? -12.329 4.604 22.817 1.00 93.25 1143 GLU A N 1
ATOM 8826 C CA . GLU A 1 1143 ? -13.193 3.685 23.567 1.00 93.25 1143 GLU A CA 1
ATOM 8827 C C . GLU A 1 1143 ? -13.854 2.655 22.640 1.00 93.25 1143 GLU A C 1
ATOM 8829 O O . GLU A 1 1143 ? -13.832 1.463 22.950 1.00 93.25 1143 GLU A O 1
ATOM 8834 N N . ASP A 1 1144 ? -14.350 3.054 21.467 1.00 92.00 1144 ASP A N 1
ATOM 8835 C CA . ASP A 1 1144 ? -14.978 2.127 20.517 1.00 92.00 1144 ASP A CA 1
ATOM 8836 C C . ASP A 1 1144 ? -14.013 1.017 20.065 1.00 92.00 1144 ASP A C 1
ATOM 8838 O O . ASP A 1 1144 ? -14.406 -0.151 19.964 1.00 92.00 1144 ASP A O 1
ATOM 8842 N N . CYS A 1 1145 ? -12.724 1.330 19.892 1.00 92.75 1145 CYS A N 1
ATOM 8843 C CA . CYS A 1 1145 ? -11.692 0.329 19.606 1.00 92.75 1145 CYS A CA 1
ATOM 8844 C C . CYS A 1 1145 ? -11.490 -0.644 20.785 1.00 92.75 1145 CYS A C 1
ATOM 8846 O O . CYS A 1 1145 ? -11.420 -1.859 20.581 1.00 92.75 1145 CYS A O 1
ATOM 8848 N N . ILE A 1 1146 ? -11.459 -0.136 22.023 1.00 94.00 1146 ILE A N 1
ATOM 8849 C CA . ILE A 1 1146 ? -11.338 -0.935 23.260 1.00 94.00 1146 ILE A CA 1
ATOM 8850 C C . ILE A 1 1146 ? -12.549 -1.871 23.426 1.00 94.00 1146 ILE A C 1
ATOM 8852 O O . ILE A 1 1146 ? -12.400 -3.054 23.762 1.00 94.00 1146 ILE A O 1
ATOM 8856 N N . ARG A 1 1147 ? -13.756 -1.361 23.154 1.00 91.94 1147 ARG A N 1
ATOM 8857 C CA . ARG A 1 1147 ? -15.023 -2.106 23.205 1.00 91.94 1147 ARG A CA 1
ATOM 8858 C C . ARG A 1 1147 ? -15.078 -3.175 22.114 1.00 91.94 1147 ARG A C 1
ATOM 8860 O O . ARG A 1 1147 ? -15.433 -4.318 22.409 1.00 91.94 1147 ARG A O 1
ATOM 8867 N N . MET A 1 1148 ? -14.662 -2.849 20.889 1.00 90.50 1148 MET A N 1
ATOM 8868 C CA . MET A 1 1148 ? -14.600 -3.789 19.764 1.00 90.50 1148 MET A CA 1
ATOM 8869 C C . MET A 1 1148 ? -13.583 -4.916 20.004 1.00 90.50 1148 MET A C 1
ATOM 8871 O O . MET A 1 1148 ? -13.902 -6.080 19.752 1.00 90.50 1148 MET A O 1
ATOM 8875 N N . ALA A 1 1149 ? -12.424 -4.604 20.596 1.00 90.44 1149 ALA A N 1
ATOM 8876 C CA . ALA A 1 1149 ? -11.436 -5.587 21.053 1.00 90.44 1149 ALA A CA 1
ATOM 8877 C C . ALA A 1 1149 ? -11.935 -6.488 22.202 1.00 90.44 1149 ALA A C 1
ATOM 8879 O O . ALA A 1 1149 ? -11.314 -7.511 22.492 1.00 90.44 1149 ALA A O 1
ATOM 8880 N N . ARG A 1 1150 ? -13.049 -6.123 22.859 1.00 91.88 1150 ARG A N 1
ATOM 8881 C CA . ARG A 1 1150 ? -13.580 -6.755 24.084 1.00 91.88 1150 ARG A CA 1
ATOM 8882 C C . ARG A 1 1150 ? -12.565 -6.754 25.224 1.00 91.88 1150 ARG A C 1
ATOM 8884 O O . ARG A 1 1150 ? -12.413 -7.747 25.938 1.00 91.88 1150 ARG A O 1
ATOM 8891 N N . SER A 1 1151 ? -11.861 -5.635 25.372 1.00 94.38 1151 SER A N 1
ATOM 8892 C CA . SER A 1 1151 ? -10.822 -5.497 26.383 1.00 94.38 1151 SER A CA 1
ATOM 8893 C C . SER A 1 1151 ? -11.366 -5.742 27.788 1.00 94.38 1151 SER A C 1
ATOM 8895 O O . SER A 1 1151 ? -12.440 -5.271 28.143 1.00 94.38 1151 SER A O 1
ATOM 8897 N N . SER A 1 1152 ? -10.610 -6.475 28.598 1.00 94.44 1152 SER A N 1
ATOM 8898 C CA . SER A 1 1152 ? -10.836 -6.614 30.042 1.00 94.44 1152 SER A CA 1
ATOM 8899 C C . SER A 1 1152 ? -10.097 -5.516 30.819 1.00 94.44 1152 SER A C 1
ATOM 8901 O O . SER A 1 1152 ? -10.528 -5.090 31.889 1.00 94.44 1152 SER A O 1
ATOM 8903 N N . MET A 1 1153 ? -8.995 -5.029 30.248 1.00 95.62 1153 MET A N 1
ATOM 8904 C CA . MET A 1 1153 ? -8.173 -3.944 30.771 1.00 95.62 1153 MET A CA 1
ATOM 8905 C C . MET A 1 1153 ? -7.630 -3.087 29.628 1.00 95.62 1153 MET A C 1
ATOM 8907 O O . MET A 1 1153 ? -7.457 -3.590 28.517 1.00 95.62 1153 MET A O 1
ATOM 8911 N N . HIS A 1 1154 ? -7.353 -1.818 29.895 1.00 97.19 1154 HIS A N 1
ATOM 8912 C CA . HIS A 1 1154 ? -6.749 -0.883 28.964 1.00 97.19 1154 HIS A CA 1
ATOM 8913 C C . HIS A 1 1154 ? -5.631 -0.080 29.641 1.00 97.19 1154 HIS A C 1
ATOM 8915 O O . HIS A 1 1154 ? -5.855 0.527 30.688 1.00 97.19 1154 HIS A O 1
ATOM 8921 N N . ILE A 1 1155 ? -4.442 -0.074 29.039 1.00 97.50 1155 ILE A N 1
ATOM 8922 C CA . ILE A 1 1155 ? -3.295 0.727 29.481 1.00 97.50 1155 ILE A CA 1
ATOM 8923 C C . ILE A 1 1155 ? -3.243 2.016 28.656 1.00 97.50 1155 ILE A C 1
ATOM 8925 O O . ILE A 1 1155 ? -3.259 1.945 27.431 1.00 97.50 1155 ILE A O 1
ATOM 8929 N N . TYR A 1 1156 ? -3.150 3.172 29.305 1.00 96.19 1156 TYR A N 1
ATOM 8930 C CA . TYR A 1 1156 ? -3.007 4.464 28.628 1.00 96.19 1156 TYR A CA 1
ATOM 8931 C C . TYR A 1 1156 ? -1.826 5.268 29.188 1.00 96.19 1156 TYR A C 1
ATOM 8933 O O . TYR A 1 1156 ? -1.306 4.947 30.258 1.00 96.19 1156 TYR A O 1
ATOM 8941 N N . GLY A 1 1157 ? -1.391 6.284 28.443 1.00 92.75 1157 GLY A N 1
ATOM 8942 C CA . GLY A 1 1157 ? -0.367 7.254 28.831 1.00 92.75 1157 GLY A CA 1
ATOM 8943 C C . GLY A 1 1157 ? -0.879 8.684 28.678 1.00 92.75 1157 GLY A C 1
ATOM 8944 O O . GLY A 1 1157 ? -2.069 8.937 28.862 1.00 92.75 1157 GLY A O 1
ATOM 8945 N N . HIS A 1 1158 ? 0.017 9.620 28.366 1.00 90.44 1158 HIS A N 1
ATOM 8946 C CA . HIS A 1 1158 ? -0.245 11.039 28.090 1.00 90.44 1158 HIS A CA 1
ATOM 8947 C C . HIS A 1 1158 ? -0.922 11.829 29.235 1.00 90.44 1158 HIS A C 1
ATOM 8949 O O . HIS A 1 1158 ? -1.228 13.011 29.104 1.00 90.44 1158 HIS A O 1
ATOM 8955 N N . SER A 1 1159 ? -1.137 11.198 30.391 1.00 87.88 1159 SER A N 1
ATOM 8956 C CA . SER A 1 1159 ? -1.569 11.816 31.645 1.00 87.88 1159 SER A CA 1
ATOM 8957 C C . SER A 1 1159 ? -0.453 11.678 32.669 1.00 87.88 1159 SER A C 1
ATOM 8959 O O . SER A 1 1159 ? 0.088 10.593 32.864 1.00 87.88 1159 SER A O 1
ATOM 8961 N N . THR A 1 1160 ? -0.164 12.758 33.391 1.00 85.56 1160 THR A N 1
ATOM 8962 C CA . THR A 1 1160 ? 0.829 12.769 34.476 1.00 85.56 1160 THR A CA 1
ATOM 8963 C C . THR A 1 1160 ? 0.313 12.135 35.781 1.00 85.56 1160 THR A C 1
ATOM 8965 O O . THR A 1 1160 ? 1.033 12.065 36.776 1.00 85.56 1160 THR A O 1
ATOM 8968 N N . MET A 1 1161 ? -0.943 11.664 35.808 1.00 84.88 1161 MET A N 1
ATOM 8969 C CA . MET A 1 1161 ? -1.605 11.123 37.001 1.00 84.88 1161 MET A CA 1
ATOM 8970 C C . MET A 1 1161 ? -1.571 9.591 37.027 1.00 84.88 1161 MET A C 1
ATOM 8972 O O . MET A 1 1161 ? -2.123 8.944 36.136 1.00 84.88 1161 MET A O 1
ATOM 8976 N N . GLN A 1 1162 ? -1.013 9.006 38.092 1.00 88.12 1162 GLN A N 1
ATOM 8977 C CA . GLN A 1 1162 ? -1.170 7.575 38.394 1.00 88.12 1162 GLN A CA 1
ATOM 8978 C C . GLN A 1 1162 ? -2.659 7.241 38.551 1.00 88.12 1162 GLN A C 1
ATOM 8980 O O . GLN A 1 1162 ? -3.363 7.928 39.295 1.00 88.12 1162 GLN A O 1
ATOM 8985 N N . ALA A 1 1163 ? -3.143 6.198 37.874 1.00 87.81 1163 ALA A N 1
ATOM 8986 C CA . ALA A 1 1163 ? -4.570 5.887 37.859 1.00 87.81 1163 ALA A CA 1
ATOM 8987 C C . ALA A 1 1163 ? -4.864 4.394 37.688 1.00 87.81 1163 ALA A C 1
ATOM 8989 O O . ALA A 1 1163 ? -4.198 3.703 36.916 1.00 87.81 1163 ALA A O 1
ATOM 8990 N N . SER A 1 1164 ? -5.916 3.930 38.365 1.00 91.19 1164 SER A N 1
ATOM 8991 C CA . SER A 1 1164 ? -6.533 2.616 38.177 1.00 91.19 1164 SER A CA 1
ATOM 8992 C C . SER A 1 1164 ? -8.038 2.735 38.424 1.00 91.19 1164 SER A C 1
ATOM 8994 O O . SER A 1 1164 ? -8.477 2.775 39.573 1.00 91.19 1164 SER A O 1
ATOM 8996 N N . GLU A 1 1165 ? -8.839 2.807 37.361 1.00 91.25 1165 GLU A N 1
ATOM 8997 C CA . GLU A 1 1165 ? -10.290 3.017 37.453 1.00 91.25 1165 GLU A CA 1
ATOM 8998 C C . GLU A 1 1165 ? -11.083 2.049 36.572 1.00 91.25 1165 GLU A C 1
ATOM 9000 O O . GLU A 1 1165 ? -10.737 1.797 35.419 1.00 91.25 1165 GLU A O 1
ATOM 9005 N N . GLN A 1 1166 ? -12.204 1.536 37.083 1.00 90.44 1166 GLN A N 1
ATOM 9006 C CA . GLN A 1 1166 ? -13.058 0.615 36.336 1.00 90.44 1166 GLN A CA 1
ATOM 9007 C C . GLN A 1 1166 ? -14.238 1.348 35.679 1.00 90.44 1166 GLN A C 1
ATOM 9009 O O . GLN A 1 1166 ? -15.150 1.803 36.368 1.00 90.44 1166 GLN A O 1
ATOM 9014 N N . HIS A 1 1167 ? -14.275 1.386 34.342 1.00 88.88 1167 HIS A N 1
ATOM 9015 C CA . HIS A 1 1167 ? -15.331 2.052 33.565 1.00 88.88 1167 HIS A CA 1
ATOM 9016 C C . HIS A 1 1167 ? -16.022 1.073 32.607 1.00 88.88 1167 HIS A C 1
ATOM 9018 O O . HIS A 1 1167 ? -15.417 0.478 31.712 1.00 88.88 1167 HIS A O 1
ATOM 9024 N N . GLY A 1 1168 ? -17.327 0.860 32.804 1.00 86.75 1168 GLY A N 1
ATOM 9025 C CA . GLY A 1 1168 ? -18.132 -0.048 31.975 1.00 86.75 1168 GLY A CA 1
ATOM 9026 C C . GLY A 1 1168 ? -17.600 -1.490 31.916 1.00 86.75 1168 GLY A C 1
ATOM 9027 O O . GLY A 1 1168 ? -17.690 -2.128 30.871 1.00 86.75 1168 GLY A O 1
ATOM 9028 N N . GLY A 1 1169 ? -16.990 -1.987 32.997 1.00 88.56 1169 GLY A N 1
ATOM 9029 C CA . GLY A 1 1169 ? -16.432 -3.344 33.078 1.00 88.56 1169 GLY A CA 1
ATOM 9030 C C . GLY A 1 1169 ? -15.002 -3.518 32.550 1.00 88.56 1169 GLY A C 1
ATOM 9031 O O . GLY A 1 1169 ? -14.476 -4.621 32.656 1.00 88.56 1169 GLY A O 1
ATOM 9032 N N . VAL A 1 1170 ? -14.358 -2.459 32.045 1.00 94.38 1170 VAL A N 1
ATOM 9033 C CA . VAL A 1 1170 ? -12.932 -2.455 31.666 1.00 94.38 1170 VAL A CA 1
ATOM 9034 C C . VAL A 1 1170 ? -12.134 -1.747 32.759 1.00 94.38 1170 VAL A C 1
ATOM 9036 O O . VAL A 1 1170 ? -12.571 -0.708 33.252 1.00 94.38 1170 VAL A O 1
ATOM 9039 N N . MET A 1 1171 ? -10.984 -2.299 33.146 1.00 94.94 1171 MET A N 1
ATOM 9040 C CA . MET A 1 1171 ? -10.041 -1.626 34.047 1.00 94.94 1171 MET A CA 1
ATOM 9041 C C . MET A 1 1171 ? -9.103 -0.716 33.246 1.00 94.94 1171 MET A C 1
ATOM 9043 O O . MET A 1 1171 ? -8.352 -1.212 32.413 1.00 94.94 1171 MET A O 1
ATOM 9047 N N . PHE A 1 1172 ? -9.131 0.590 33.485 1.00 95.06 1172 PHE A N 1
ATOM 9048 C CA . PHE A 1 1172 ? -8.249 1.572 32.855 1.00 95.06 1172 PHE A CA 1
ATOM 9049 C C . PHE A 1 1172 ? -7.086 1.888 33.791 1.00 95.06 1172 PHE A C 1
ATOM 9051 O O . PHE A 1 1172 ? -7.311 2.227 34.951 1.00 95.06 1172 PHE A O 1
ATOM 9058 N N . VAL A 1 1173 ? -5.854 1.780 33.293 1.00 94.75 1173 VAL A N 1
ATOM 9059 C CA . VAL A 1 1173 ? -4.631 1.961 34.084 1.00 94.75 1173 VAL A CA 1
ATOM 9060 C C . VAL A 1 1173 ? -3.671 2.911 33.378 1.00 94.75 1173 VAL A C 1
ATOM 9062 O O . VAL A 1 1173 ? -3.345 2.700 32.211 1.00 94.75 1173 VAL A O 1
ATOM 9065 N N . ASN A 1 1174 ? -3.168 3.901 34.112 1.00 93.69 1174 ASN A N 1
ATOM 9066 C CA . ASN A 1 1174 ? -2.041 4.734 33.699 1.00 93.69 1174 ASN A CA 1
ATOM 9067 C C . ASN A 1 1174 ? -0.902 4.589 34.707 1.00 93.69 1174 ASN A C 1
ATOM 9069 O O . ASN A 1 1174 ? -1.101 4.795 35.909 1.00 93.69 1174 ASN A O 1
ATOM 9073 N N . ARG A 1 1175 ? 0.290 4.251 34.207 1.00 93.25 1175 ARG A N 1
ATOM 9074 C CA . ARG A 1 1175 ? 1.505 4.053 35.005 1.00 93.25 1175 ARG A CA 1
ATOM 9075 C C . ARG A 1 1175 ? 2.599 5.014 34.554 1.00 93.25 1175 ARG A C 1
ATOM 9077 O O . ARG A 1 1175 ? 3.664 4.595 34.103 1.00 93.25 1175 ARG A O 1
ATOM 9084 N N . TYR A 1 1176 ? 2.285 6.299 34.693 1.00 91.25 1176 TYR A N 1
ATOM 9085 C CA . TYR A 1 1176 ? 3.133 7.418 34.296 1.00 91.25 1176 TYR A CA 1
ATOM 9086 C C . TYR A 1 1176 ? 4.527 7.306 34.925 1.00 91.25 1176 TYR A C 1
ATOM 9088 O O . TYR A 1 1176 ? 4.636 7.171 36.144 1.00 91.25 1176 TYR A O 1
ATOM 9096 N N . HIS A 1 1177 ? 5.587 7.348 34.122 1.00 91.44 1177 HIS A N 1
ATOM 9097 C CA . HIS A 1 1177 ? 6.957 7.485 34.621 1.00 91.44 1177 HIS A CA 1
ATOM 9098 C C . HIS A 1 1177 ? 7.395 8.955 34.607 1.00 91.44 1177 HIS A C 1
ATOM 9100 O O . HIS A 1 1177 ? 7.963 9.451 35.579 1.00 91.44 1177 HIS A O 1
ATOM 9106 N N . GLY A 1 1178 ? 7.118 9.659 33.512 1.00 86.12 1178 GLY A N 1
ATOM 9107 C CA . GLY A 1 1178 ? 7.329 11.090 33.378 1.00 86.12 1178 GLY A CA 1
ATOM 9108 C C . GLY A 1 1178 ? 8.775 11.554 33.407 1.00 86.12 1178 GLY A C 1
ATOM 9109 O O . GLY A 1 1178 ? 9.737 10.770 33.401 1.00 86.12 1178 GLY A O 1
ATOM 9110 N N . TYR A 1 1179 ? 8.921 12.874 33.468 1.00 83.56 1179 TYR A N 1
ATOM 9111 C CA . TYR A 1 1179 ? 10.213 13.519 33.623 1.00 83.56 1179 TYR A CA 1
ATOM 9112 C C . TYR A 1 1179 ? 10.736 13.340 35.054 1.00 83.56 1179 TYR A C 1
ATOM 9114 O O . TYR A 1 1179 ? 9.992 13.211 36.027 1.00 83.56 1179 TYR A O 1
ATOM 9122 N N . ALA A 1 1180 ? 12.058 13.377 35.224 1.00 74.44 1180 ALA A N 1
ATOM 9123 C CA . ALA A 1 1180 ? 12.694 13.230 36.538 1.00 74.44 1180 ALA A CA 1
ATOM 9124 C C . ALA A 1 1180 ? 12.251 14.288 37.579 1.00 74.44 1180 ALA A C 1
ATOM 9126 O O . ALA A 1 1180 ? 12.404 14.059 38.776 1.00 74.44 1180 ALA A O 1
ATOM 9127 N N . SER A 1 1181 ? 11.709 15.429 37.135 1.00 74.50 1181 SER A N 1
ATOM 9128 C CA . SER A 1 1181 ? 11.104 16.480 37.968 1.00 74.50 1181 SER A CA 1
ATOM 9129 C C . SER A 1 1181 ? 9.776 16.086 38.612 1.00 74.50 1181 SER A C 1
ATOM 9131 O O . SER A 1 1181 ? 9.437 16.618 39.666 1.00 74.50 1181 SER A O 1
ATOM 9133 N N . ASP A 1 1182 ? 9.043 15.176 37.976 1.00 75.56 1182 ASP A N 1
ATOM 9134 C CA . ASP A 1 1182 ? 7.637 14.882 38.276 1.00 75.56 1182 ASP A CA 1
ATOM 9135 C C . ASP A 1 1182 ? 7.518 13.660 39.201 1.00 75.56 1182 ASP A C 1
ATOM 9137 O O . ASP A 1 1182 ? 6.450 13.329 39.716 1.00 75.56 1182 ASP A O 1
ATOM 9141 N N . ASN A 1 1183 ? 8.648 12.985 39.416 1.00 74.50 1183 ASN A N 1
ATOM 9142 C CA . ASN A 1 1183 ? 8.742 11.755 40.172 1.00 74.50 1183 ASN A CA 1
ATOM 9143 C C . ASN A 1 1183 ? 8.651 11.982 41.693 1.00 74.50 1183 ASN A C 1
ATOM 9145 O O . ASN A 1 1183 ? 9.117 13.007 42.206 1.00 74.50 1183 ASN A O 1
ATOM 9149 N N . PRO A 1 1184 ? 8.101 11.009 42.449 1.00 72.44 1184 PRO A N 1
ATOM 9150 C CA . PRO A 1 1184 ? 8.122 11.027 43.908 1.00 72.44 1184 PRO A CA 1
ATOM 9151 C C . PRO A 1 1184 ? 9.536 11.207 44.476 1.00 72.44 1184 PRO A C 1
ATOM 9153 O O . PRO A 1 1184 ? 10.531 10.800 43.875 1.00 72.44 1184 PRO A O 1
ATOM 9156 N N . LYS A 1 1185 ? 9.630 11.756 45.695 1.00 69.62 1185 LYS A N 1
ATOM 9157 C CA . LYS A 1 1185 ? 10.919 11.976 46.385 1.00 69.62 1185 LYS A CA 1
ATOM 9158 C C . LYS A 1 1185 ? 11.741 10.699 46.579 1.00 69.62 1185 LYS A C 1
ATOM 9160 O O . LYS A 1 1185 ? 12.963 10.782 46.653 1.00 69.62 1185 LYS A O 1
ATOM 9165 N N . ASP A 1 1186 ? 11.070 9.554 46.647 1.00 70.56 1186 ASP A N 1
ATOM 9166 C CA . ASP A 1 1186 ? 11.677 8.237 46.848 1.00 70.56 1186 ASP A CA 1
ATOM 9167 C C . ASP A 1 1186 ? 12.106 7.563 45.525 1.00 70.56 1186 ASP A C 1
ATOM 9169 O O . ASP A 1 1186 ? 12.666 6.467 45.535 1.00 70.56 1186 ASP A O 1
ATOM 9173 N N . GLY A 1 1187 ? 11.905 8.242 44.388 1.00 70.88 1187 GLY A N 1
ATOM 9174 C CA . GLY A 1 1187 ? 12.320 7.816 43.053 1.00 70.88 1187 GLY A CA 1
ATOM 9175 C C . GLY A 1 1187 ? 11.153 7.514 42.105 1.00 70.88 1187 GLY A C 1
ATOM 9176 O O . GLY A 1 1187 ? 9.990 7.523 42.515 1.00 70.88 1187 GLY A O 1
ATOM 9177 N N . PRO A 1 1188 ? 11.456 7.257 40.819 1.00 81.19 1188 PRO A N 1
ATOM 9178 C CA . PRO A 1 1188 ? 10.446 6.924 39.825 1.00 81.19 1188 PRO A CA 1
ATOM 9179 C C . PRO A 1 1188 ? 9.729 5.597 40.099 1.00 81.19 1188 PRO A C 1
ATOM 9181 O O . PRO A 1 1188 ? 10.340 4.652 40.612 1.00 81.19 1188 PRO A O 1
ATOM 9184 N N . PRO A 1 1189 ? 8.439 5.498 39.732 1.00 83.19 1189 PRO A N 1
ATOM 9185 C CA . PRO A 1 1189 ? 7.634 4.315 39.988 1.00 83.19 1189 PRO A CA 1
ATOM 9186 C C . PRO A 1 1189 ? 8.143 3.090 39.203 1.00 83.19 1189 PRO A C 1
ATOM 9188 O O . PRO A 1 1189 ? 8.412 3.195 38.006 1.00 83.19 1189 PRO A O 1
ATOM 9191 N N . PRO A 1 1190 ? 8.212 1.891 39.819 1.00 87.81 1190 PRO A N 1
ATOM 9192 C CA . PRO A 1 1190 ? 8.501 0.656 39.092 1.00 87.81 1190 PRO A CA 1
ATOM 9193 C C . PRO A 1 1190 ? 7.369 0.306 38.106 1.00 87.81 1190 PRO A C 1
ATOM 9195 O O . PRO A 1 1190 ? 6.220 0.724 38.337 1.00 87.81 1190 PRO A O 1
ATOM 9198 N N . PRO A 1 1191 ? 7.647 -0.500 37.057 1.00 93.06 1191 PRO A N 1
ATOM 9199 C CA . PRO A 1 1191 ? 6.614 -1.040 36.177 1.00 93.06 1191 PRO A CA 1
ATOM 9200 C C . PRO A 1 1191 ? 5.522 -1.732 36.997 1.00 93.06 1191 PRO A C 1
ATOM 9202 O O . PRO A 1 1191 ? 5.809 -2.484 37.929 1.00 93.06 1191 PRO A O 1
ATOM 9205 N N . LEU A 1 1192 ? 4.259 -1.471 36.674 1.00 94.12 1192 LEU A N 1
ATOM 9206 C CA . LEU A 1 1192 ? 3.130 -2.014 37.427 1.00 94.12 1192 LEU A CA 1
ATOM 9207 C C . LEU A 1 1192 ? 2.757 -3.385 36.874 1.00 94.12 1192 LEU A C 1
ATOM 9209 O O . LEU A 1 1192 ? 2.436 -3.480 35.694 1.00 94.12 1192 LEU A O 1
ATOM 9213 N N . CYS A 1 1193 ? 2.760 -4.432 37.703 1.00 94.31 1193 CYS A N 1
ATOM 9214 C CA . CYS A 1 1193 ? 2.166 -5.712 37.317 1.00 94.31 1193 CYS A CA 1
ATOM 9215 C C . CYS A 1 1193 ? 0.648 -5.525 37.182 1.00 94.31 1193 CYS A C 1
ATOM 9217 O O . CYS A 1 1193 ? -0.013 -5.151 38.149 1.00 94.31 1193 CYS A O 1
ATOM 9219 N N . VAL A 1 1194 ? 0.123 -5.746 35.978 1.00 93.69 1194 VAL A N 1
ATOM 9220 C CA . VAL A 1 1194 ? -1.290 -5.541 35.613 1.00 93.69 1194 VAL A CA 1
ATOM 9221 C C . VAL A 1 1194 ? -2.029 -6.854 35.325 1.00 93.69 1194 VAL A C 1
ATOM 9223 O O . VAL A 1 1194 ? -3.261 -6.917 35.316 1.00 93.69 1194 VAL A O 1
ATOM 9226 N N . PHE A 1 1195 ? -1.276 -7.931 35.106 1.00 93.50 1195 PHE A N 1
ATOM 9227 C CA . PHE A 1 1195 ? -1.793 -9.285 34.970 1.00 93.50 1195 PHE A CA 1
ATOM 9228 C C . PHE A 1 1195 ? -0.790 -10.285 35.538 1.00 93.50 1195 PHE A C 1
ATOM 9230 O O . PHE A 1 1195 ? 0.385 -10.260 35.176 1.00 93.50 1195 PHE A O 1
ATOM 9237 N N . ASP A 1 1196 ? -1.280 -11.210 36.352 1.00 91.38 1196 ASP A N 1
ATOM 9238 C CA . ASP A 1 1196 ? -0.537 -12.353 36.865 1.00 91.38 1196 ASP A CA 1
ATOM 9239 C C . ASP A 1 1196 ? -1.249 -13.657 36.472 1.00 91.38 1196 ASP A C 1
ATOM 9241 O O . ASP A 1 1196 ? -2.473 -13.782 36.534 1.00 91.38 1196 ASP A O 1
ATOM 9245 N N . GLY A 1 1197 ? -0.476 -14.657 36.059 1.00 85.69 1197 GLY A N 1
ATOM 9246 C CA . GLY A 1 1197 ? -0.985 -15.931 35.565 1.00 85.69 1197 GLY A CA 1
ATOM 9247 C C . GLY A 1 1197 ? -1.843 -16.738 36.542 1.00 85.69 1197 GLY A C 1
ATOM 9248 O O . GLY A 1 1197 ? -2.676 -17.535 36.098 1.00 85.69 1197 GLY A O 1
ATOM 9249 N N . LEU A 1 1198 ? -1.623 -16.558 37.847 1.00 84.50 1198 LEU A N 1
ATOM 9250 C CA . LEU A 1 1198 ? -2.320 -17.236 38.940 1.00 84.50 1198 LEU A CA 1
ATOM 9251 C C . LEU A 1 1198 ? -3.490 -16.397 39.468 1.00 84.50 1198 LEU A C 1
ATOM 9253 O O . LEU A 1 1198 ? -4.539 -16.956 39.784 1.00 84.50 1198 LEU A O 1
ATOM 9257 N N . GLN A 1 1199 ? -3.317 -15.075 39.563 1.00 81.69 1199 GLN A N 1
ATOM 9258 C CA . GLN A 1 1199 ? -4.314 -14.160 40.143 1.00 81.69 1199 GLN A CA 1
ATOM 9259 C C . GLN A 1 1199 ? -5.290 -13.576 39.106 1.00 81.69 1199 GLN A C 1
ATOM 9261 O O . GLN A 1 1199 ? -6.387 -13.148 39.458 1.00 81.69 1199 GLN A O 1
ATOM 9266 N N . GLY A 1 1200 ? -4.928 -13.590 37.822 1.00 83.06 1200 GLY A N 1
ATOM 9267 C CA . GLY A 1 1200 ? -5.665 -12.936 36.745 1.00 83.06 1200 GLY A CA 1
ATOM 9268 C C . GLY A 1 1200 ? -5.288 -11.461 36.602 1.00 83.06 1200 GLY A C 1
ATOM 9269 O O . GLY A 1 1200 ? -4.131 -11.081 36.763 1.00 83.06 1200 GLY A O 1
ATOM 9270 N N . ILE A 1 1201 ? -6.267 -10.621 36.263 1.00 81.88 1201 ILE A N 1
ATOM 9271 C CA . ILE A 1 1201 ? -6.070 -9.168 36.273 1.00 81.88 1201 ILE A CA 1
ATOM 9272 C C . ILE A 1 1201 ? -5.969 -8.726 37.730 1.00 81.88 1201 ILE A C 1
ATOM 9274 O O . ILE A 1 1201 ? -6.901 -8.937 38.503 1.00 81.88 1201 ILE A O 1
ATOM 9278 N N . SER A 1 1202 ? -4.847 -8.106 38.074 1.00 71.31 1202 SER A N 1
ATOM 9279 C CA . SER A 1 1202 ? -4.569 -7.590 39.406 1.00 71.31 1202 SER A CA 1
ATOM 9280 C C . SER A 1 1202 ? -4.037 -6.177 39.251 1.00 71.31 1202 SER A C 1
ATOM 9282 O O . SER A 1 1202 ? -3.127 -5.941 38.461 1.00 71.31 1202 SER A O 1
ATOM 9284 N N . VAL A 1 1203 ? -4.626 -5.237 39.982 1.00 67.06 1203 VAL A N 1
ATOM 9285 C CA . VAL A 1 1203 ? -4.066 -3.902 40.175 1.00 67.06 1203 VAL A CA 1
ATOM 9286 C C . VAL A 1 1203 ? -4.088 -3.676 41.676 1.00 67.06 1203 VAL A C 1
ATOM 9288 O O . VAL A 1 1203 ? -5.143 -3.820 42.295 1.00 67.06 1203 VAL A O 1
ATOM 9291 N N . GLY A 1 1204 ? -2.923 -3.410 42.268 1.00 54.72 1204 GLY A N 1
ATOM 9292 C CA . GLY A 1 1204 ? -2.830 -3.122 43.698 1.00 54.72 1204 GLY A CA 1
ATOM 9293 C C . GLY A 1 1204 ? -3.702 -1.919 44.052 1.00 54.72 1204 GLY A C 1
ATOM 9294 O O . GLY A 1 1204 ? -3.788 -0.976 43.266 1.00 54.72 1204 GLY A O 1
ATOM 9295 N N . ASP A 1 1205 ? -4.360 -1.970 45.209 1.00 41.38 1205 ASP A N 1
ATOM 9296 C CA . ASP A 1 1205 ? -5.334 -0.962 45.633 1.00 41.38 1205 ASP A CA 1
ATOM 9297 C C . ASP A 1 1205 ? -4.635 0.402 45.784 1.00 41.38 1205 ASP A C 1
ATOM 9299 O O . ASP A 1 1205 ? -3.945 0.670 46.769 1.00 41.38 1205 ASP A O 1
ATOM 9303 N N . SER A 1 1206 ? -4.766 1.273 44.777 1.00 40.56 1206 SER A N 1
ATOM 9304 C CA . SER A 1 1206 ? -4.001 2.525 44.650 1.00 40.56 1206 SER A CA 1
ATOM 9305 C C . SER A 1 1206 ? -4.496 3.637 45.589 1.00 40.56 1206 SER A C 1
ATOM 9307 O O . SER A 1 1206 ? -4.466 4.819 45.247 1.00 40.56 1206 SER A O 1
ATOM 9309 N N . ARG A 1 1207 ? -5.017 3.246 46.755 1.00 32.09 1207 ARG A N 1
ATOM 9310 C CA . ARG A 1 1207 ? -5.448 4.102 47.866 1.00 32.09 1207 ARG A CA 1
ATOM 9311 C C . ARG A 1 1207 ? -4.521 4.020 49.080 1.00 32.09 1207 ARG A C 1
ATOM 9313 O O . ARG A 1 1207 ? -4.687 4.824 49.992 1.00 32.09 1207 ARG A O 1
ATOM 9320 N N . GLU A 1 1208 ? -3.553 3.104 49.079 1.00 26.91 1208 GLU A N 1
ATOM 9321 C CA . GLU A 1 1208 ? -2.498 3.013 50.096 1.00 26.91 1208 GLU A CA 1
ATOM 9322 C C . GLU A 1 1208 ? -1.097 3.170 49.477 1.00 26.91 1208 GLU A C 1
ATOM 9324 O O . GLU A 1 1208 ? -0.317 2.223 49.479 1.00 26.91 1208 GLU A O 1
ATOM 9329 N N . HIS A 1 1209 ? -0.776 4.366 48.964 1.00 27.91 1209 HIS A N 1
ATOM 9330 C CA . HIS A 1 1209 ? 0.590 4.921 48.933 1.00 27.91 1209 HIS A CA 1
ATOM 9331 C C . HIS A 1 1209 ? 0.576 6.446 48.762 1.00 27.91 1209 HIS A C 1
ATOM 9333 O O . HIS A 1 1209 ? -0.118 6.926 47.839 1.00 27.91 1209 HIS A O 1
#

InterPro domains:
  IPR001623 DnaJ domain [PF00226] (121-188)
  IPR001623 DnaJ domain [PR00625] (123-141)
  IPR001623 DnaJ domain [PR00625] (141-156)
  IPR001623 DnaJ domain [PR00625] (163-183)
  IPR001623 DnaJ domain [PS50076] (121-191)
  IPR001623 DnaJ domain [SM00271] (120-183)
  IPR001623 DnaJ domain [cd06257] (121-180)
  IPR002939 Chaperone DnaJ, C-terminal [PF01556] (231-329)
  IPR004843 Calcineurin-like, phosphoesterase domain [PF00149] (943-1038)
  IPR011990 Tetratricopeptide-like helical domain superfamily [G3DSA:1.25.40.10] (660-786)
  IPR011990 Tetratricopeptide-like helical domain superfamily [G3DSA:1.25.40.10] (787-926)
  IPR011990 Tetratricopeptide-like helical domain superfamily [SSF48452] (655-904)
  IPR019734 Tetratricopeptide repeat [SM00028] (658-691)
  IPR019734 Tetratricopeptide repeat [SM00028] (701-734)
  IPR019734 Tetratricopeptide repeat [SM00028] (735-770)
  IPR019734 Tetratricopeptide repeat [SM00028] (834-867)
  IPR019734 Tetratricopeptide repeat [SM00028] (868-901)
  IPR029052 Metallo-dependent phosphatase-like [G3DSA:3.60.21.10] (942-1177)
  IPR029052 Metallo-dependent phosphatase-like [SSF56300] (941-1179)
  IPR036869 Chaperone J-domain superfamily [G3DSA:1.10.287.110] (106-196)

Radius of gyration: 43.65 Å; chains: 1; bounding box: 102×152×95 Å

Organism: NCBI:txid311494

Sequence (1209 aa):
RPRRPRGPRPPGPDLAAPPRFPHLGPPLGAMAVASYDAQFSFQQDSIARLGDRGVSGKLSDEQQKKFNESPAMIAARKADELALQYTNDRDNQRMITDTFFRAEDSDWSASKSYDYKRTVDYYNILGIEELATLEEVKAAYKKLSLIYHPDKTKGLPQEQQQEYAKVFISVKNAHLVLGDKPTRRQYDYDRDHDRAKALVQGTDVHQEQHIDLTEVLDRIKEMQRPPGRDIEVPLQCKLEKFFYGGRKEVMRKRTVKDFYQGMITEQHTFRAIIARGASEPLVTFFKEQGDWHSDTKPDSITLRLTSKPHPHVERQGSDLVAKEELLLGEGAAQEPRLVADAPSLRGRHVLLWGRNPLFGAPPGASMELRLLGEGLSSSGALRLRCRLGGTGAGGGGAAAPPALSRVDARALLREATQLHADWRREGSASGDELLRRLAGALGQHGCPAQAGARTVYAWLSAALQQVRGEWGLIAKVNALLAQGEGQRPSLARFLARHGMAPPGGLEAAEEEEESWESWAAPAGGAAQRHGAGGLCDAPAMQRRSERAQETVCKVELVPFGKPTDLFTSPISTVSFFTNAGPVAGLPPRSLFALCFSSTACARKSAGQQWEALRGQLLPLLQGTAFLLLPATRHTLPRALTDFACPASRPSSTLPELPVPWKRLGDEAFRRGDCFEALGCYERCLQALEEGTLEGGDDLAARVLCNRAGCLARVGEPEASAAEAKRALEKRPGWGRAWGRVGHALSQLGEEHREEAFEACFKAVEFEPSTAHAGALLAAAGAARSPGPEASQKEREAGVAAATAGRLGAAVAHLTVALALVPPEEGEQQVAARAAAHANRAAVLCRLRMWEEAVADGRAAVGVAPTWAKAHNRLGVALLGAGQTEQAYTEFAWSLVIDNGNDVARSGQEACLTMLPRWQSLPARRRLEERFGADLGRPRASTRVFAISDLHYDHRPNEEWVHRLDELEYQEDVLIVAGNVANTHHTLTKGLKTLKSKFRRVFYVPGNEDVWMNPGEVHNSRFPDSFAKFLSLLETCDELGVDVFPAAICSDVFIVPLFSWYNAQFDKKSRPDPNYMPDETCVWPLDSREQLWKYMLKLNESLLEQTMKGTVITASHFLPLATLPFSSDGNIRAAQSMGCEDVEDCIRMARSSMHIYGHSTMQASEQHGGVMFVNRYHGYASDNPKDGPPPPLCVFDGLQGISVGDSREH

pLDDT: mean 72.5, std 21.68, range [20.19, 98.5]